Protein AF-0000000077752850 (afdb_homodimer)

Nearest PDB structures (foldseek):
  6e90-assembly1_A  TM=8.835E-01  e=1.307E-16  Homo sapiens
  6iuy-assembly1_A  TM=7.773E-01  e=1.342E-17  Dunaliella salina
  6iuy-assembly1_B  TM=8.237E-01  e=4.802E-16  Dunaliella salina
  1txg-assembly1_B  TM=8.089E-01  e=1.010E-15  Archaeoglobus fulgidus
  1yj8-assembly1_A  TM=8.295E-01  e=2.679E-15  Plasmodium falciparum 3D7

Organism: Raphanus sativus (NCBI:txid3726)

Solvent-accessible surface area (backbone atoms only — not comparable to full-atom values): 45631 Å² total; per-residue (Å²): 111,68,67,58,52,53,50,34,53,50,50,53,33,55,76,74,64,52,53,84,88,42,45,43,31,36,25,29,41,30,62,42,51,52,28,42,42,55,52,40,51,49,42,70,72,45,51,87,43,59,65,54,36,44,70,38,36,26,34,76,68,86,48,70,51,52,58,68,57,34,38,50,45,43,50,54,40,73,73,31,69,69,53,44,52,53,28,52,75,66,72,50,46,62,62,46,55,35,18,48,73,65,78,39,82,47,36,46,59,61,40,28,38,67,9,32,42,83,80,40,59,89,49,71,51,60,62,42,52,66,33,56,49,66,60,78,47,51,60,76,37,46,33,38,34,37,27,35,56,39,91,49,40,38,64,54,36,38,56,46,29,66,59,46,70,83,53,86,73,80,48,36,32,40,32,54,42,56,25,45,43,56,43,58,75,94,56,50,22,58,42,40,48,62,53,35,43,27,71,35,50,63,52,57,63,69,35,38,27,40,42,51,38,27,64,50,35,65,49,46,71,70,56,38,45,33,46,29,35,27,19,26,31,78,89,44,24,58,62,50,18,60,51,66,41,50,82,39,34,43,41,44,60,44,66,59,41,64,43,55,43,50,49,42,16,49,39,31,33,52,6,23,53,40,15,23,51,33,53,77,51,75,58,39,56,33,38,52,17,47,50,51,21,50,49,52,31,44,49,52,30,52,41,25,31,69,24,86,79,51,76,71,87,39,31,38,59,34,8,25,42,47,30,34,44,72,71,27,73,29,10,50,50,18,27,32,42,55,71,62,77,44,59,80,87,68,57,52,58,41,90,97,73,42,71,40,63,18,60,56,23,34,51,25,52,44,59,56,34,52,32,78,90,46,65,40,68,35,89,86,78,62,44,80,36,34,60,35,76,76,24,52,60,61,47,44,50,32,32,33,72,70,71,56,77,45,58,68,69,49,56,58,48,48,71,45,35,83,77,56,67,58,42,63,57,49,43,51,53,29,70,37,86,84,41,48,39,59,45,36,67,68,38,81,132,112,70,66,58,52,53,50,36,52,50,50,53,33,56,75,74,64,51,53,85,87,44,46,44,31,37,25,30,41,30,63,43,52,50,26,42,41,54,50,38,50,49,41,70,72,45,51,85,43,58,65,53,36,44,68,37,35,25,35,75,69,85,47,70,51,52,59,69,57,33,39,49,46,42,51,53,40,73,72,32,69,69,54,44,53,53,28,51,74,67,72,50,46,63,60,47,55,34,18,49,73,65,80,39,82,48,36,47,60,60,41,29,37,66,9,32,41,83,79,39,58,90,50,71,51,60,62,43,51,65,33,54,51,64,59,77,47,51,60,76,37,46,32,39,35,36,27,35,56,38,91,47,39,39,63,54,35,37,56,47,29,69,57,47,68,84,54,85,73,81,46,35,34,40,32,54,40,55,27,45,42,56,43,58,76,94,56,50,22,58,42,39,49,62,50,35,43,29,70,36,50,65,51,58,63,68,37,39,28,38,42,51,36,27,66,49,36,64,49,46,71,71,56,36,46,33,45,28,34,27,19,26,32,78,89,45,24,60,62,50,17,60,51,67,41,49,84,38,34,44,40,43,61,44,66,60,40,63,42,54,42,51,48,42,17,49,39,30,32,52,4,22,54,40,14,23,51,33,52,76,51,75,57,38,55,33,37,52,17,47,50,50,20,50,50,51,32,42,49,51,30,52,41,24,32,70,25,86,79,51,75,72,85,41,33,37,61,35,9,27,40,48,26,33,41,73,55,37,73,29,10,49,50,19,28,32,42,54,71,62,77,42,57,79,88,69,58,53,58,40,87,97,73,45,74,39,62,18,61,59,23,33,51,27,53,43,59,57,34,53,30,78,89,46,67,40,68,35,90,85,77,63,42,80,35,33,61,34,75,75,24,52,61,60,48,44,50,32,32,34,73,70,72,55,78,43,58,66,69,50,56,59,49,48,72,46,34,83,77,57,68,61,43,64,57,48,41,52,54,31,70,36,85,84,42,48,40,59,44,36,67,68,37,81,130

Structure (mmCIF, N/CA/C/O backbone):
data_AF-0000000077752850-model_v1
#
loop_
_entity.id
_entity.type
_entity.pdbx_description
1 polymer 'Glycerol-3-phosphate dehydrogenase'
#
loop_
_atom_site.group_PDB
_atom_site.id
_atom_site.type_symbol
_atom_site.label_atom_id
_atom_site.label_alt_id
_atom_site.label_comp_id
_atom_site.label_asym_id
_atom_site.label_entity_id
_atom_site.label_seq_id
_atom_site.pdbx_PDB_ins_code
_atom_site.Cartn_x
_atom_site.Cartn_y
_atom_site.Cartn_z
_atom_site.occupancy
_atom_site.B_iso_or_equiv
_atom_site.auth_seq_id
_atom_site.auth_comp_id
_atom_site.auth_asym_id
_atom_site.auth_atom_id
_atom_site.pdbx_PDB_model_num
ATOM 1 N N . MET A 1 1 ? -25.188 18.312 15.75 1 62.81 1 MET A N 1
ATOM 2 C CA . MET A 1 1 ? -23.859 18.531 15.18 1 62.81 1 MET A CA 1
ATOM 3 C C . MET A 1 1 ? -23.266 19.844 15.68 1 62.81 1 MET A C 1
ATOM 5 O O . MET A 1 1 ? -22.125 19.859 16.156 1 62.81 1 MET A O 1
ATOM 9 N N . GLU A 1 2 ? -24.125 20.922 15.789 1 69.75 2 GLU A N 1
ATOM 10 C CA . GLU A 1 2 ? -23.641 22.234 16.219 1 69.75 2 GLU A CA 1
ATOM 11 C C . GLU A 1 2 ? -23.297 22.234 17.703 1 69.75 2 GLU A C 1
ATOM 13 O O . GLU A 1 2 ? -22.266 22.75 18.109 1 69.75 2 GLU A O 1
ATOM 18 N N . HIS A 1 3 ? -24.062 21.547 18.422 1 78.5 3 HIS A N 1
ATOM 19 C CA . HIS A 1 3 ? -23.828 21.484 19.859 1 78.5 3 HIS A CA 1
ATOM 20 C C . HIS A 1 3 ? -22.562 20.703 20.188 1 78.5 3 HIS A C 1
ATOM 22 O O . HIS A 1 3 ? -21.812 21.078 21.094 1 78.5 3 HIS A O 1
ATOM 28 N N . LEU A 1 4 ? -22.266 19.781 19.406 1 87.31 4 LEU A N 1
ATOM 29 C CA . LEU A 1 4 ? -21.078 18.969 19.625 1 87.31 4 LEU A CA 1
ATOM 30 C C . LEU A 1 4 ? -19.812 19.75 19.281 1 87.31 4 LEU A C 1
ATOM 32 O O . LEU A 1 4 ? -18.828 19.688 20 1 87.31 4 LEU A O 1
ATOM 36 N N . VAL A 1 5 ? -19.953 20.594 18.312 1 90.94 5 VAL A N 1
ATOM 37 C CA . VAL A 1 5 ? -18.812 21.375 17.859 1 90.94 5 VAL A CA 1
ATOM 38 C C . VAL A 1 5 ? -18.484 22.453 18.906 1 90.94 5 VAL A C 1
ATOM 40 O O . VAL A 1 5 ? -17.312 22.641 19.25 1 90.94 5 VAL A O 1
ATOM 43 N N . GLU A 1 6 ? -19.484 23.109 19.406 1 94.19 6 GLU A N 1
ATOM 44 C CA . GLU A 1 6 ? -19.266 24.125 20.438 1 94.19 6 GLU A CA 1
ATOM 45 C C . GLU A 1 6 ? -18.703 23.531 21.719 1 94.19 6 GLU A C 1
ATOM 47 O O . GLU A 1 6 ? -17.844 24.125 22.375 1 94.19 6 GLU A O 1
ATOM 52 N N . ALA A 1 7 ? -19.156 22.344 22 1 95.75 7 ALA A N 1
ATOM 53 C CA . ALA A 1 7 ? -18.688 21.672 23.203 1 95.75 7 ALA A CA 1
ATOM 54 C C . ALA A 1 7 ? -17.203 21.328 23.094 1 95.75 7 ALA A C 1
ATOM 56 O O . ALA A 1 7 ? -16.469 21.391 24.078 1 95.75 7 ALA A O 1
ATOM 57 N N . ARG A 1 8 ? -16.766 20.969 22 1 96.31 8 ARG A N 1
ATOM 58 C CA . ARG A 1 8 ? -15.359 20.641 21.766 1 96.31 8 ARG A CA 1
ATOM 59 C C . ARG A 1 8 ? -14.492 21.891 21.922 1 96.31 8 ARG A C 1
ATOM 61 O O . ARG A 1 8 ? -13.398 21.828 22.484 1 96.31 8 ARG A O 1
ATOM 68 N N . LEU A 1 9 ? -14.977 23 21.375 1 97.19 9 LEU A N 1
ATOM 69 C CA . LEU A 1 9 ? -14.281 24.281 21.516 1 97.19 9 LEU A CA 1
ATOM 70 C C . LEU A 1 9 ? -14.188 24.688 22.984 1 97.19 9 LEU A C 1
ATOM 72 O O . LEU A 1 9 ? -13.117 25.094 23.453 1 97.19 9 LEU A O 1
ATOM 76 N N . ASP A 1 10 ? -15.266 24.5 23.672 1 97.12 10 ASP A N 1
ATOM 77 C CA . ASP A 1 10 ? -15.312 24.875 25.078 1 97.12 10 ASP A CA 1
ATOM 78 C C . ASP A 1 10 ? -14.352 24.016 25.906 1 97.12 10 ASP A C 1
ATOM 80 O O . ASP A 1 10 ? -13.773 24.5 26.875 1 97.12 10 ASP A O 1
ATOM 84 N N . GLU A 1 11 ? -14.211 22.797 25.531 1 97.12 11 GLU A N 1
ATOM 85 C CA . GLU A 1 11 ? -13.289 21.922 26.234 1 97.12 11 GLU A CA 1
ATOM 86 C C . GLU A 1 11 ? -11.852 22.422 26.125 1 97.12 11 GLU A C 1
ATOM 88 O O . GLU A 1 11 ? -11.117 22.438 27.109 1 97.12 11 GLU A O 1
ATOM 93 N N . ILE A 1 12 ? -11.43 22.859 24.953 1 97.56 12 ILE A N 1
ATOM 94 C CA . ILE A 1 12 ? -10.078 23.375 24.75 1 97.56 12 ILE A CA 1
ATOM 95 C C . ILE A 1 12 ? -9.898 24.688 25.516 1 97.56 12 ILE A C 1
ATOM 97 O O . ILE A 1 12 ? -8.859 24.906 26.141 1 97.56 12 ILE A O 1
ATOM 101 N N . ARG A 1 13 ? -10.914 25.547 25.5 1 97.62 13 ARG A N 1
ATOM 102 C CA . ARG A 1 13 ? -10.867 26.812 26.234 1 97.62 13 ARG A CA 1
ATOM 103 C C . ARG A 1 13 ? -10.68 26.578 27.719 1 97.62 13 ARG A C 1
ATOM 105 O O . ARG A 1 13 ? -9.883 27.266 28.375 1 97.62 13 ARG A O 1
ATOM 112 N N . ARG A 1 14 ? -11.359 25.578 28.203 1 96.94 14 ARG A N 1
ATOM 113 C CA . ARG A 1 14 ? -11.258 25.25 29.609 1 96.94 14 ARG A CA 1
ATOM 114 C C . ARG A 1 14 ? -9.867 24.719 29.953 1 96.94 14 ARG A C 1
ATOM 116 O O . ARG A 1 14 ? -9.281 25.109 30.969 1 96.94 14 ARG A O 1
ATOM 123 N N . LEU A 1 15 ? -9.359 23.844 29.109 1 96.38 15 LEU A N 1
ATOM 124 C CA . LEU A 1 15 ? -8.047 23.25 29.344 1 96.38 15 LEU A CA 1
ATOM 125 C C . LEU A 1 15 ? -6.961 24.328 29.359 1 96.38 15 LEU A C 1
ATOM 127 O O . LEU A 1 15 ? -5.988 24.219 30.109 1 96.38 15 LEU A O 1
ATOM 131 N N . ILE A 1 16 ? -7.137 25.375 28.531 1 96.19 16 ILE A N 1
ATOM 132 C CA . ILE A 1 16 ? -6.145 26.438 28.406 1 96.19 16 ILE A CA 1
ATOM 133 C C . ILE A 1 16 ? -6.375 27.484 29.484 1 96.19 16 ILE A C 1
ATOM 135 O O . ILE A 1 16 ? -5.473 28.266 29.812 1 96.19 16 ILE A O 1
ATOM 139 N N . GLY A 1 17 ? -7.598 27.516 30.078 1 94.81 17 GLY A N 1
ATOM 140 C CA . GLY A 1 17 ? -7.926 28.469 31.125 1 94.81 17 GLY A CA 1
ATOM 141 C C . GLY A 1 17 ? -8.391 29.812 30.594 1 94.81 17 GLY A C 1
ATOM 142 O O . GLY A 1 17 ? -8.078 30.859 31.172 1 94.81 17 GLY A O 1
ATOM 143 N N . LYS A 1 18 ? -9.141 29.75 29.516 1 95.25 18 LYS A N 1
ATOM 144 C CA . LYS A 1 18 ? -9.641 31 28.938 1 95.25 18 LYS A CA 1
ATOM 145 C C . LYS A 1 18 ? -10.859 31.5 29.688 1 95.25 18 LYS A C 1
ATOM 147 O O . LYS A 1 18 ? -11.75 30.734 30.031 1 95.25 18 LYS A O 1
ATOM 152 N N . ALA A 1 19 ? -10.898 32.844 29.812 1 93.38 19 ALA A N 1
ATOM 153 C CA . ALA A 1 19 ? -12.102 33.469 30.328 1 93.38 19 ALA A CA 1
ATOM 154 C C . ALA A 1 19 ? -13.195 33.531 29.266 1 93.38 19 ALA A C 1
ATOM 156 O O . ALA A 1 19 ? -12.922 33.406 28.078 1 93.38 19 ALA A O 1
ATOM 157 N N . ASP A 1 20 ? -14.375 33.75 29.688 1 90.56 20 ASP A N 1
ATOM 158 C CA . ASP A 1 20 ? -15.523 33.75 28.797 1 90.56 20 ASP A CA 1
ATOM 159 C C . ASP A 1 20 ? -15.398 34.844 27.734 1 90.56 20 ASP A C 1
ATOM 161 O O . ASP A 1 20 ? -15.789 34.625 26.578 1 90.56 20 ASP A O 1
ATOM 165 N N . ASP A 1 21 ? -14.82 35.938 28.062 1 91.25 21 ASP A N 1
ATOM 166 C CA . ASP A 1 21 ? -14.758 37.062 27.141 1 91.25 21 ASP A CA 1
ATOM 167 C C . ASP A 1 21 ? -13.406 37.125 26.438 1 91.25 21 ASP A C 1
ATOM 169 O O . ASP A 1 21 ? -13.07 38.125 25.812 1 91.25 21 ASP A O 1
ATOM 173 N N . ASP A 1 22 ? -12.68 36.062 26.547 1 95.19 22 ASP A N 1
ATOM 174 C CA . ASP A 1 22 ? -11.367 36 25.922 1 95.19 22 ASP A CA 1
ATOM 175 C C . ASP A 1 22 ? -11.305 34.875 24.906 1 95.19 22 ASP A C 1
ATOM 177 O O . ASP A 1 22 ? -11.234 33.688 25.266 1 95.19 22 ASP A O 1
ATOM 181 N N . PRO A 1 23 ? -11.266 35.156 23.719 1 96.94 23 PRO A N 1
ATOM 182 C CA . PRO A 1 23 ? -11.297 34.125 22.688 1 96.94 23 PRO A CA 1
ATOM 183 C C . PRO A 1 23 ? -10.023 33.281 22.672 1 96.94 23 PRO A C 1
ATOM 185 O O . PRO A 1 23 ? -8.938 33.781 22.953 1 96.94 23 PRO A O 1
ATOM 188 N N . LEU A 1 24 ? -10.219 32 22.391 1 97.94 24 LEU A N 1
ATOM 189 C CA . LEU A 1 24 ? -9.078 31.141 22.094 1 97.94 24 LEU A CA 1
ATOM 190 C C . LEU A 1 24 ? -8.359 31.578 20.828 1 97.94 24 LEU A C 1
ATOM 192 O O . LEU A 1 24 ? -8.992 31.75 19.781 1 97.94 24 LEU A O 1
ATOM 196 N N . LYS A 1 25 ? -7.055 31.875 20.906 1 98.19 25 LYS A N 1
ATOM 197 C CA . LYS A 1 25 ? -6.289 32.375 19.766 1 98.19 25 LYS A CA 1
ATOM 198 C C . LYS A 1 25 ? -5.441 31.25 19.156 1 98.19 25 LYS A C 1
ATOM 200 O O . LYS A 1 25 ? -4.461 30.797 19.766 1 98.19 25 LYS A O 1
ATOM 205 N N . ILE A 1 26 ? -5.82 30.812 17.938 1 98.69 26 ILE A N 1
ATOM 206 C CA . ILE A 1 26 ? -5.082 29.781 17.203 1 98.69 26 ILE A CA 1
ATOM 207 C C . ILE A 1 26 ? -4.324 30.422 16.031 1 98.69 26 ILE A C 1
ATOM 209 O O . ILE A 1 26 ? -4.898 31.203 15.266 1 98.69 26 ILE A O 1
ATOM 213 N N . VAL A 1 27 ? -3.055 30.109 15.906 1 98.81 27 VAL A N 1
ATOM 214 C CA . VAL A 1 27 ? -2.244 30.688 14.836 1 98.81 27 VAL A CA 1
ATOM 215 C C . VAL A 1 27 ? -1.537 29.578 14.07 1 98.81 27 VAL A C 1
ATOM 217 O O . VAL A 1 27 ? -0.899 28.703 14.664 1 98.81 27 VAL A O 1
ATOM 220 N N . GLY A 1 28 ? -1.724 29.578 12.773 1 98.81 28 GLY A N 1
ATOM 221 C CA . GLY A 1 28 ? -0.864 28.781 11.914 1 98.81 28 GLY A CA 1
ATOM 222 C C . GLY A 1 28 ? 0.433 29.469 11.555 1 98.81 28 GLY A C 1
ATOM 223 O O . GLY A 1 28 ? 0.431 30.656 11.219 1 98.81 28 GLY A O 1
ATOM 224 N N . VAL A 1 29 ? 1.502 28.781 11.695 1 98.69 29 VAL A N 1
ATOM 225 C CA . VAL A 1 29 ? 2.803 29.281 11.266 1 98.69 29 VAL A CA 1
ATOM 226 C C . VAL A 1 29 ? 3.275 28.516 10.031 1 98.69 29 VAL A C 1
ATOM 228 O O . VAL A 1 29 ? 3.74 27.375 10.133 1 98.69 29 VAL A O 1
ATOM 231 N N . GLY A 1 30 ? 3.285 29.156 8.922 1 96.62 30 GLY A N 1
ATOM 232 C CA . GLY A 1 30 ? 3.531 28.516 7.641 1 96.62 30 GLY A CA 1
ATOM 233 C C . GLY A 1 30 ? 2.268 28.297 6.828 1 96.62 30 GLY A C 1
ATOM 234 O O . GLY A 1 30 ? 1.319 27.672 7.301 1 96.62 30 GLY A O 1
ATOM 235 N N . ALA A 1 31 ? 2.307 28.766 5.59 1 96.25 31 ALA A N 1
ATOM 236 C CA . ALA A 1 31 ? 1.111 28.75 4.75 1 96.25 31 ALA A CA 1
ATOM 237 C C . ALA A 1 31 ? 1.34 27.938 3.479 1 96.25 31 ALA A C 1
ATOM 239 O O . ALA A 1 31 ? 0.993 28.375 2.381 1 96.25 31 ALA A O 1
ATOM 240 N N . GLY A 1 32 ? 1.988 26.781 3.686 1 92.69 32 GLY A N 1
ATOM 241 C CA . GLY A 1 32 ? 1.974 25.812 2.609 1 92.69 32 GLY A CA 1
ATOM 242 C C . GLY A 1 32 ? 0.61 25.188 2.395 1 92.69 32 GLY A C 1
ATOM 243 O O . GLY A 1 32 ? -0.364 25.562 3.049 1 92.69 32 GLY A O 1
ATOM 244 N N . ALA A 1 33 ? 0.53 24.266 1.534 1 93.44 33 ALA A N 1
ATOM 245 C CA . ALA A 1 33 ? -0.75 23.656 1.179 1 93.44 33 ALA A CA 1
ATOM 246 C C . ALA A 1 33 ? -1.444 23.094 2.408 1 93.44 33 ALA A C 1
ATOM 248 O O . ALA A 1 33 ? -2.566 23.484 2.738 1 93.44 33 ALA A O 1
ATOM 249 N N . TRP A 1 34 ? -0.751 22.234 3.139 1 95.5 34 TRP A N 1
ATOM 250 C CA . TRP A 1 34 ? -1.38 21.547 4.266 1 95.5 34 TRP A CA 1
ATOM 251 C C . TRP A 1 34 ? -1.609 22.516 5.426 1 95.5 34 TRP A C 1
ATOM 253 O O . TRP A 1 34 ? -2.635 22.453 6.105 1 95.5 34 TRP A O 1
ATOM 263 N N . GLY A 1 35 ? -0.633 23.406 5.691 1 97.25 35 GLY A N 1
ATOM 264 C CA . GLY A 1 35 ? -0.832 24.406 6.723 1 97.25 35 GLY A CA 1
ATOM 265 C C . GLY A 1 35 ? -2.051 25.281 6.48 1 97.25 35 GLY A C 1
ATOM 266 O O . GLY A 1 35 ? -2.844 25.516 7.395 1 97.25 35 GLY A O 1
ATOM 267 N N . SER A 1 36 ? -2.258 25.688 5.227 1 98.12 36 SER A N 1
ATOM 268 C CA . SER A 1 36 ? -3.395 26.531 4.867 1 98.12 36 SER A CA 1
ATOM 269 C C . SER A 1 36 ? -4.711 25.766 5.016 1 98.12 36 SER A C 1
ATOM 271 O O . SER A 1 36 ? -5.68 26.312 5.559 1 98.12 36 SER A O 1
ATOM 273 N N . VAL A 1 37 ? -4.688 24.547 4.539 1 98.31 37 VAL A N 1
ATOM 274 C CA . VAL A 1 37 ? -5.895 23.734 4.594 1 98.31 37 VAL A CA 1
ATOM 275 C C . VAL A 1 37 ? -6.27 23.453 6.047 1 98.31 37 VAL A C 1
ATOM 277 O O . VAL A 1 37 ? -7.449 23.516 6.414 1 98.31 37 VAL A O 1
ATOM 280 N N . PHE A 1 38 ? -5.27 23.188 6.875 1 98.56 38 PHE A N 1
ATOM 281 C CA . PHE A 1 38 ? -5.508 22.891 8.281 1 98.56 38 PHE A CA 1
ATOM 282 C C . PHE A 1 38 ? -6.191 24.078 8.969 1 98.56 38 PHE A C 1
ATOM 284 O O . PHE A 1 38 ? -7.195 23.906 9.664 1 98.56 38 PHE A O 1
ATOM 291 N N . ILE A 1 39 ? -5.719 25.25 8.766 1 98.62 39 ILE A N 1
ATOM 292 C CA . ILE A 1 39 ? -6.27 26.469 9.375 1 98.62 39 ILE A CA 1
ATOM 293 C C . ILE A 1 39 ? -7.641 26.766 8.773 1 98.62 39 ILE A C 1
ATOM 295 O O . ILE A 1 39 ? -8.555 27.188 9.484 1 98.62 39 ILE A O 1
ATOM 299 N N . ALA A 1 40 ? -7.777 26.578 7.438 1 98.56 40 ALA A N 1
ATOM 300 C CA . ALA A 1 40 ? -9.062 26.797 6.777 1 98.56 40 ALA A CA 1
ATOM 301 C C . ALA A 1 40 ? -10.133 25.875 7.352 1 98.56 40 ALA A C 1
ATOM 303 O O . ALA A 1 40 ? -11.281 26.281 7.531 1 98.56 40 ALA A O 1
ATOM 304 N N . MET A 1 41 ? -9.766 24.656 7.617 1 98.06 41 MET A N 1
ATOM 305 C CA . MET A 1 41 ? -10.711 23.703 8.195 1 98.06 41 MET A CA 1
ATOM 306 C C . MET A 1 41 ? -11.164 24.156 9.578 1 98.06 41 MET A C 1
ATOM 308 O O . MET A 1 41 ? -12.336 24.016 9.93 1 98.06 41 MET A O 1
ATOM 312 N N . LEU A 1 42 ? -10.242 24.688 10.383 1 97.88 42 LEU A N 1
ATOM 313 C CA . LEU A 1 42 ? -10.594 25.219 11.695 1 97.88 42 LEU A CA 1
ATOM 314 C C . LEU A 1 42 ? -11.523 26.422 11.562 1 97.88 42 LEU A C 1
ATOM 316 O O . LEU A 1 42 ? -12.492 26.547 12.312 1 97.88 42 LEU A O 1
ATOM 320 N N . GLN A 1 43 ? -11.211 27.25 10.594 1 97.31 43 GLN A N 1
ATOM 321 C CA . GLN A 1 43 ? -12.055 28.422 10.344 1 97.31 43 GLN A CA 1
ATOM 322 C C . GLN A 1 43 ? -13.469 28.016 9.945 1 97.31 43 GLN A C 1
ATOM 324 O O . GLN A 1 43 ? -14.445 28.609 10.398 1 97.31 43 GLN A O 1
ATOM 329 N N . GLU A 1 44 ? -13.555 27.047 9.141 1 95.5 44 GLU A N 1
ATOM 330 C CA . GLU A 1 44 ? -14.852 26.562 8.68 1 95.5 44 GLU A CA 1
ATOM 331 C C . GLU A 1 44 ? -15.641 25.938 9.828 1 95.5 44 GLU A C 1
ATOM 333 O O . GLU A 1 44 ? -16.859 26.125 9.93 1 95.5 44 GLU A O 1
ATOM 338 N N . ASN A 1 45 ? -14.961 25.219 10.609 1 94.62 45 ASN A N 1
ATOM 339 C CA . ASN A 1 45 ? -15.625 24.469 11.664 1 94.62 45 ASN A CA 1
ATOM 340 C C . ASN A 1 45 ? -16 25.359 12.844 1 94.62 45 ASN A C 1
ATOM 342 O O . ASN A 1 45 ? -17.031 25.141 13.492 1 94.62 45 ASN A O 1
ATOM 346 N N . TYR A 1 46 ? -15.172 26.344 13.102 1 96.19 46 TYR A N 1
ATOM 347 C CA . TYR A 1 46 ? -15.336 27.062 14.359 1 96.19 46 TYR A CA 1
ATOM 348 C C . TYR A 1 46 ? -15.453 28.562 14.117 1 96.19 46 TYR A C 1
ATOM 350 O O . TYR A 1 46 ? -15.727 29.328 15.047 1 96.19 46 TYR A O 1
ATOM 358 N N . GLY A 1 47 ? -15.336 29.031 12.93 1 92.38 47 GLY A N 1
ATOM 359 C CA . GLY A 1 47 ? -15.281 30.438 12.617 1 92.38 47 GLY A CA 1
ATOM 360 C C . GLY A 1 47 ? -16.547 31.188 12.984 1 92.38 47 GLY A C 1
ATOM 361 O O . GLY A 1 47 ? -16.531 32.406 13.188 1 92.38 47 GLY A O 1
ATOM 362 N N . ALA A 1 48 ? -17.656 30.484 13.109 1 93.81 48 ALA A N 1
ATOM 363 C CA . ALA A 1 48 ? -18.922 31.109 13.453 1 93.81 48 ALA A CA 1
ATOM 364 C C . ALA A 1 48 ? -18.938 31.547 14.914 1 93.81 48 ALA A C 1
ATOM 366 O O . ALA A 1 48 ? -19.734 32.406 15.305 1 93.81 48 ALA A O 1
ATOM 367 N N . TYR A 1 49 ? -18.062 30.969 15.727 1 95.44 49 TYR A N 1
ATOM 368 C CA . TYR A 1 49 ? -17.984 31.312 17.141 1 95.44 49 TYR A CA 1
ATOM 369 C C . TYR A 1 49 ? -16.953 32.406 17.391 1 95.44 49 TYR A C 1
ATOM 371 O O . TYR A 1 49 ? -16 32.188 18.156 1 95.44 49 TYR A O 1
ATOM 379 N N . ARG A 1 50 ? -17.203 33.594 16.938 1 94.19 50 ARG A N 1
ATOM 380 C CA . ARG A 1 50 ? -16.25 34.688 16.922 1 94.19 50 ARG A CA 1
ATOM 381 C C . ARG A 1 50 ? -15.922 35.156 18.328 1 94.19 50 ARG A C 1
ATOM 383 O O . ARG A 1 50 ? -14.82 35.656 18.578 1 94.19 50 ARG A O 1
ATOM 390 N N . GLU A 1 51 ? -16.766 35.031 19.172 1 95.25 51 GLU A N 1
ATOM 391 C CA . GLU A 1 51 ? -16.547 35.469 20.547 1 95.25 51 GLU A CA 1
ATOM 392 C C . GLU A 1 51 ? -15.695 34.469 21.312 1 95.25 51 GLU A C 1
ATOM 394 O O . GLU A 1 51 ? -15.109 34.812 22.344 1 95.25 51 GLU A O 1
ATOM 399 N N . LYS A 1 52 ? -15.57 33.25 20.766 1 96.62 52 LYS A N 1
ATOM 400 C CA . LYS A 1 52 ? -14.906 32.188 21.516 1 96.62 52 LYS A CA 1
ATOM 401 C C . LYS A 1 52 ? -13.578 31.812 20.875 1 96.62 52 LYS A C 1
ATOM 403 O O . LYS A 1 52 ? -12.727 31.203 21.516 1 96.62 52 LYS A O 1
ATOM 408 N N . LEU A 1 53 ? -13.438 32.188 19.609 1 97.06 53 LEU A N 1
ATOM 409 C CA . LEU A 1 53 ? -12.25 31.719 18.906 1 97.06 53 LEU A CA 1
ATOM 410 C C . LEU A 1 53 ? -11.797 32.719 17.859 1 97.06 53 LEU A C 1
ATOM 412 O O . LEU A 1 53 ? -12.625 33.344 17.188 1 97.06 53 LEU A O 1
ATOM 416 N N . SER A 1 54 ? -10.555 32.969 17.75 1 97.12 54 SER A N 1
ATOM 417 C CA . SER A 1 54 ? -9.898 33.688 16.672 1 97.12 54 SER A CA 1
ATOM 418 C C . SER A 1 54 ? -8.82 32.844 16 1 97.12 54 SER A C 1
ATOM 420 O O . SER A 1 54 ? -7.984 32.25 16.688 1 97.12 54 SER A O 1
ATOM 422 N N . VAL A 1 55 ? -8.891 32.75 14.734 1 98.25 55 VAL A N 1
ATOM 423 C CA . VAL A 1 55 ? -7.938 31.938 13.961 1 98.25 55 VAL A CA 1
ATOM 424 C C . VAL A 1 55 ? -7.199 32.844 12.969 1 98.25 55 VAL A C 1
ATOM 426 O O . VAL A 1 55 ? -7.816 33.656 12.281 1 98.25 55 VAL A O 1
ATOM 429 N N . ARG A 1 56 ? -5.883 32.781 12.922 1 98.5 56 ARG A N 1
ATOM 430 C CA . ARG A 1 56 ? -5.09 33.5 11.93 1 98.5 56 ARG A CA 1
ATOM 431 C C . ARG A 1 56 ? -3.926 32.625 11.438 1 98.5 56 ARG A C 1
ATOM 433 O O . ARG A 1 56 ? -3.621 31.594 12.023 1 98.5 56 ARG A O 1
ATOM 440 N N . ILE A 1 57 ? -3.316 33 10.328 1 98.81 57 ILE A N 1
ATOM 441 C CA . ILE A 1 57 ? -2.207 32.25 9.742 1 98.81 57 ILE A CA 1
ATOM 442 C C . ILE A 1 57 ? -1.095 33.219 9.336 1 98.81 57 ILE A C 1
ATOM 444 O O . ILE A 1 57 ? -1.363 34.281 8.797 1 98.81 57 ILE A O 1
ATOM 448 N N . TRP A 1 58 ? 0.081 32.844 9.695 1 98.69 58 TRP A N 1
ATOM 449 C CA . TRP A 1 58 ? 1.256 33.625 9.32 1 98.69 58 TRP A CA 1
ATOM 450 C C . TRP A 1 58 ? 1.863 33.125 8.016 1 98.69 58 TRP A C 1
ATOM 452 O O . TRP A 1 58 ? 2.01 31.906 7.832 1 98.69 58 TRP A O 1
ATOM 462 N N . ARG A 1 59 ? 2.119 34 7.188 1 96.25 59 ARG A N 1
ATOM 463 C CA . ARG A 1 59 ? 2.928 33.781 5.996 1 96.25 59 ARG A CA 1
ATOM 464 C C . ARG A 1 59 ? 3.959 34.875 5.809 1 96.25 59 ARG A C 1
ATOM 466 O O . ARG A 1 59 ? 3.662 36.062 6.027 1 96.25 59 ARG A O 1
ATOM 473 N N . ARG A 1 60 ? 5.121 34.375 5.402 1 90.5 60 ARG A N 1
ATOM 474 C CA . ARG A 1 60 ? 6.129 35.375 5.078 1 90.5 60 ARG A CA 1
ATOM 475 C C . ARG A 1 60 ? 5.68 36.25 3.912 1 90.5 60 ARG A C 1
ATOM 477 O O . ARG A 1 60 ? 5.152 35.75 2.92 1 90.5 60 ARG A O 1
ATOM 484 N N . GLY A 1 61 ? 5.898 37.5 4.016 1 88 61 GLY A N 1
ATOM 485 C CA . GLY A 1 61 ? 5.504 38.406 2.965 1 88 61 GLY A CA 1
ATOM 486 C C . GLY A 1 61 ? 6.496 38.469 1.817 1 88 61 GLY A C 1
ATOM 487 O O . GLY A 1 61 ? 7.625 38 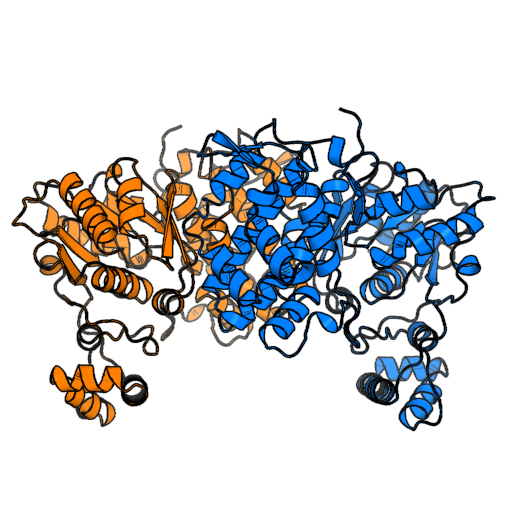1.945 1 88 61 GLY A O 1
ATOM 488 N N . GLY A 1 62 ? 5.996 38.906 0.653 1 86 62 GLY A N 1
ATOM 489 C CA . GLY A 1 62 ? 6.906 39.281 -0.41 1 86 62 GLY A CA 1
ATOM 490 C C . GLY A 1 62 ? 6.961 38.281 -1.548 1 86 62 GLY A C 1
ATOM 491 O O . GLY A 1 62 ? 7.652 38.5 -2.543 1 86 62 GLY A O 1
ATOM 492 N N . ARG A 1 63 ? 6.23 37.219 -1.488 1 91.88 63 ARG A N 1
ATOM 493 C CA . ARG A 1 63 ? 6.238 36.25 -2.578 1 91.88 63 ARG A CA 1
ATOM 494 C C . ARG A 1 63 ? 5.289 36.656 -3.693 1 91.88 63 ARG A C 1
ATOM 496 O O . ARG A 1 63 ? 4.082 36.438 -3.615 1 91.88 63 ARG A O 1
ATOM 503 N N . ALA A 1 64 ? 5.844 37.125 -4.777 1 95.12 64 ALA A N 1
ATOM 504 C CA . ALA A 1 64 ? 5.055 37.594 -5.918 1 95.12 64 ALA A CA 1
ATOM 505 C C . ALA A 1 64 ? 4.535 36.406 -6.738 1 95.12 64 ALA A C 1
ATOM 507 O O . ALA A 1 64 ? 5.199 35.375 -6.848 1 95.12 64 ALA A O 1
ATOM 508 N N . ILE A 1 65 ? 3.404 36.625 -7.32 1 94 65 ILE A N 1
ATOM 509 C CA . ILE A 1 65 ? 2.787 35.625 -8.211 1 94 65 ILE A CA 1
ATOM 510 C C . ILE A 1 65 ? 3.104 36 -9.664 1 94 65 ILE A C 1
ATOM 512 O O . ILE A 1 65 ? 2.982 37.156 -10.062 1 94 65 ILE A O 1
ATOM 516 N N . ASP A 1 66 ? 3.502 35.031 -10.406 1 93.69 66 ASP A N 1
ATOM 517 C CA . ASP A 1 66 ? 3.824 35.344 -11.797 1 93.69 66 ASP A CA 1
ATOM 518 C C . ASP A 1 66 ? 2.557 35.469 -12.641 1 93.69 66 ASP A C 1
ATOM 520 O O . ASP A 1 66 ? 1.478 35.031 -12.211 1 93.69 66 ASP A O 1
ATOM 524 N N . LYS A 1 67 ? 2.744 36 -13.797 1 95.38 67 LYS A N 1
ATOM 525 C CA . LYS A 1 67 ? 1.604 36.312 -14.648 1 95.38 67 LYS A CA 1
ATOM 526 C C . LYS A 1 67 ? 0.846 35.031 -15.047 1 95.38 67 LYS A C 1
ATOM 528 O O . LYS A 1 67 ? -0.385 35.062 -15.125 1 95.38 67 LYS A O 1
ATOM 533 N N . GLY A 1 68 ? 1.577 34.031 -15.383 1 95.38 68 GLY A N 1
ATOM 534 C CA . GLY A 1 68 ? 0.933 32.781 -15.75 1 95.38 68 GLY A CA 1
ATOM 535 C C . GLY A 1 68 ? 0.046 32.219 -14.648 1 95.38 68 GLY A C 1
ATOM 536 O O . GLY A 1 68 ? -1.063 31.75 -14.914 1 95.38 68 GLY A O 1
ATOM 537 N N . THR A 1 69 ? 0.554 32.281 -13.469 1 95.19 69 THR A N 1
ATOM 538 C CA . THR A 1 69 ? -0.21 31.812 -12.312 1 95.19 69 THR A CA 1
ATOM 539 C C . THR A 1 69 ? -1.426 32.719 -12.078 1 95.19 69 THR A C 1
ATOM 541 O O . THR A 1 69 ? -2.504 32.219 -11.734 1 95.19 69 THR A O 1
ATOM 544 N N . ALA A 1 70 ? -1.261 33.938 -12.258 1 97.19 70 ALA A N 1
ATOM 545 C CA . ALA A 1 70 ? -2.367 34.875 -12.117 1 97.19 70 ALA A CA 1
ATOM 546 C C . ALA A 1 70 ? -3.461 34.594 -13.141 1 97.19 70 ALA A C 1
ATOM 548 O O . ALA A 1 70 ? -4.652 34.688 -12.828 1 97.19 70 ALA A O 1
ATOM 549 N N . GLN A 1 71 ? -3.047 34.312 -14.344 1 97.62 71 GLN A N 1
ATOM 550 C CA . GLN A 1 71 ? -4 33.969 -15.391 1 97.62 71 GLN A CA 1
ATOM 551 C C . GLN A 1 71 ? -4.781 32.688 -15.047 1 97.62 71 GLN A C 1
ATOM 553 O O . GLN A 1 71 ? -6 32.656 -15.203 1 97.62 71 GLN A O 1
ATOM 558 N N . HIS A 1 72 ? -4.016 31.828 -14.609 1 97.31 72 HIS A N 1
ATOM 559 C CA . HIS A 1 72 ? -4.648 30.578 -14.219 1 97.31 72 HIS A CA 1
ATOM 560 C C . HIS A 1 72 ? -5.621 30.781 -13.062 1 97.31 72 HIS A C 1
ATOM 562 O O . HIS A 1 72 ? -6.723 30.219 -13.062 1 97.31 72 HIS A O 1
ATOM 568 N N . LEU A 1 73 ? -5.215 31.5 -12.109 1 97.69 73 LEU A N 1
ATOM 569 C CA . LEU A 1 73 ? -6.062 31.797 -10.961 1 97.69 73 LEU A CA 1
ATOM 570 C C . LEU A 1 73 ? -7.348 32.5 -11.398 1 97.69 73 LEU A C 1
ATOM 572 O O . LEU A 1 73 ? -8.43 32.188 -10.891 1 97.69 73 LEU A O 1
ATOM 576 N N . PHE A 1 74 ? -7.266 33.344 -12.32 1 97.81 74 PHE A N 1
ATOM 577 C CA . PHE A 1 74 ? -8.422 34.062 -12.852 1 97.81 74 PHE A CA 1
ATOM 578 C C . PHE A 1 74 ? -9.398 33.094 -13.508 1 97.81 74 PHE A C 1
ATOM 580 O O . PHE A 1 74 ? -10.609 33.219 -13.344 1 97.81 74 PHE A O 1
ATOM 587 N N . GLU A 1 75 ? -8.859 32.156 -14.227 1 98.06 75 GLU A N 1
ATOM 588 C CA . GLU A 1 75 ? -9.688 31.141 -14.852 1 98.06 75 GLU A CA 1
ATOM 589 C C . GLU A 1 75 ? -10.43 30.328 -13.797 1 98.06 75 GLU A C 1
ATOM 591 O O . GLU A 1 75 ? -11.617 30.016 -13.961 1 98.06 75 GLU A O 1
ATOM 596 N N . VAL A 1 76 ? -9.68 29.984 -12.766 1 97.62 76 VAL A N 1
ATOM 597 C CA . VAL A 1 76 ? -10.266 29.219 -11.672 1 97.62 76 VAL A CA 1
ATOM 598 C C . VAL A 1 76 ? -11.414 30 -11.047 1 97.62 76 VAL A C 1
ATOM 600 O O . VAL A 1 76 ? -12.492 29.453 -10.797 1 97.62 76 VAL A O 1
ATOM 603 N N . ILE A 1 77 ? -11.266 31.234 -10.82 1 97.81 77 ILE A N 1
ATOM 604 C CA . ILE A 1 77 ? -12.258 32.125 -10.211 1 97.81 77 ILE A CA 1
ATOM 605 C C . ILE A 1 77 ? -13.5 32.188 -11.094 1 97.81 77 ILE A C 1
ATOM 607 O O . ILE A 1 77 ? -14.625 32.031 -10.617 1 97.81 77 ILE A O 1
ATOM 611 N N . ASN A 1 78 ? -13.344 32.344 -12.398 1 97.19 78 ASN A N 1
ATOM 612 C CA . ASN A 1 78 ? -14.438 32.562 -13.328 1 97.19 78 ASN A CA 1
ATOM 613 C C . ASN A 1 78 ? -15.188 31.281 -13.648 1 97.19 78 ASN A C 1
ATOM 615 O O . ASN A 1 78 ? -16.312 31.312 -14.164 1 97.19 78 ASN A O 1
ATOM 619 N N . SER A 1 79 ? -14.586 30.25 -13.375 1 97.25 79 SER A N 1
ATOM 620 C CA . SER A 1 79 ? -15.227 28.969 -13.656 1 97.25 79 SER A CA 1
ATOM 621 C C . SER A 1 79 ? -16.172 28.562 -12.523 1 97.25 79 SER A C 1
ATOM 623 O O . SER A 1 79 ? -16.891 27.562 -12.641 1 97.25 79 SER A O 1
ATOM 625 N N . ARG A 1 80 ? -16.234 29.344 -11.445 1 96.62 80 ARG A N 1
ATOM 626 C CA . ARG A 1 80 ? -17.031 29 -10.266 1 96.62 80 ARG A CA 1
ATOM 627 C C . ARG A 1 80 ? -17.891 30.172 -9.82 1 96.62 80 ARG A C 1
ATOM 629 O O . ARG A 1 80 ? -17.375 31.125 -9.219 1 96.62 80 ARG A O 1
ATOM 636 N N . GLU A 1 81 ? -19.172 30.062 -9.883 1 96.69 81 GLU A N 1
ATOM 637 C CA . GLU A 1 81 ? -20.109 31.141 -9.633 1 96.69 81 GLU A CA 1
ATOM 638 C C . GLU A 1 81 ? -20.031 31.625 -8.188 1 96.69 81 GLU A C 1
ATOM 640 O O . GLU A 1 81 ? -20.078 32.812 -7.922 1 96.69 81 GLU A O 1
ATOM 645 N N . GLU A 1 82 ? -19.922 30.734 -7.309 1 95.88 82 GLU A N 1
ATOM 646 C CA . GLU A 1 82 ? -19.891 31.078 -5.891 1 95.88 82 GLU A CA 1
ATOM 647 C C . GLU A 1 82 ? -18.656 31.906 -5.539 1 95.88 82 GLU A C 1
ATOM 649 O O . GLU A 1 82 ? -18.719 32.812 -4.695 1 95.88 82 GLU A O 1
ATOM 654 N N . LEU A 1 83 ? -17.578 31.609 -6.133 1 96.38 83 LEU A N 1
ATOM 655 C CA . LEU A 1 83 ? -16.344 32.344 -5.91 1 96.38 83 LEU A CA 1
ATOM 656 C C . LEU A 1 83 ? -16.438 33.75 -6.457 1 96.38 83 LEU A C 1
ATOM 658 O O . LEU A 1 83 ? -16 34.719 -5.809 1 96.38 83 LEU A O 1
ATOM 662 N N . LEU A 1 84 ? -17 33.812 -7.637 1 95.88 84 LEU A N 1
ATOM 663 C CA . LEU A 1 84 ? -17.203 35.125 -8.266 1 95.88 84 LEU A CA 1
ATOM 664 C C . LEU A 1 84 ? -18.062 36 -7.371 1 95.88 84 LEU A C 1
ATOM 666 O O . LEU A 1 84 ? -17.688 37.156 -7.109 1 95.88 84 LEU A O 1
ATOM 670 N N . ARG A 1 85 ? -19.094 35.531 -6.91 1 97.06 85 ARG A N 1
ATOM 671 C CA . ARG A 1 85 ? -20 36.281 -6.062 1 97.06 85 ARG A CA 1
ATOM 672 C C . ARG A 1 85 ? -19.312 36.75 -4.781 1 97.06 85 ARG A C 1
ATOM 674 O O . ARG A 1 85 ? -19.484 37.875 -4.348 1 97.06 85 ARG A O 1
ATOM 681 N N . ARG A 1 86 ? -18.547 35.812 -4.23 1 96.62 86 ARG A N 1
ATOM 682 C CA . ARG A 1 86 ? -17.844 36.094 -2.992 1 96.62 86 ARG A CA 1
ATOM 683 C C . ARG A 1 86 ? -16.859 37.25 -3.188 1 96.62 86 ARG A C 1
ATOM 685 O O . ARG A 1 86 ? -16.812 38.188 -2.373 1 96.62 86 ARG A O 1
ATOM 692 N N . LEU A 1 87 ? -16.141 37.25 -4.219 1 97.5 87 LEU A N 1
ATOM 693 C CA . LEU A 1 87 ? -15.102 38.219 -4.461 1 97.5 87 LEU A CA 1
ATOM 694 C C . LEU A 1 87 ? -15.703 39.562 -4.82 1 97.5 87 LEU A C 1
ATOM 696 O O . LEU A 1 87 ? -15.164 40.625 -4.457 1 97.5 87 LEU A O 1
ATOM 700 N N . ILE A 1 88 ? -16.812 39.562 -5.562 1 96.31 88 ILE A N 1
ATOM 701 C CA . ILE A 1 88 ? -17.5 40.812 -5.918 1 96.31 88 ILE A CA 1
ATOM 702 C C . ILE A 1 88 ? -18.062 41.469 -4.664 1 96.31 88 ILE A C 1
ATOM 704 O O . ILE A 1 88 ? -17.891 42.656 -4.445 1 96.31 88 ILE A O 1
ATOM 708 N N . ARG A 1 89 ? -18.656 40.719 -3.85 1 96.38 89 ARG A N 1
ATOM 709 C CA . ARG A 1 89 ? -19.25 41.219 -2.617 1 96.38 89 ARG A CA 1
ATOM 710 C C . ARG A 1 89 ? -18.203 41.844 -1.709 1 96.38 89 ARG A C 1
ATOM 712 O O . ARG A 1 89 ? -18.484 42.812 -0.991 1 96.38 89 ARG A O 1
ATOM 719 N N . ARG A 1 90 ? -17.031 41.344 -1.766 1 94.75 90 ARG A N 1
ATOM 720 C CA . ARG A 1 90 ? -15.945 41.812 -0.892 1 94.75 90 ARG A CA 1
ATOM 721 C C . ARG A 1 90 ? -15.094 42.844 -1.586 1 94.75 90 ARG A C 1
ATOM 723 O O . ARG A 1 90 ? -14.047 43.25 -1.068 1 94.75 90 ARG A O 1
ATOM 730 N N . CYS A 1 91 ? -15.445 43.188 -2.818 1 95.25 91 CYS A N 1
ATOM 731 C CA . CYS A 1 91 ? -14.758 44.188 -3.625 1 95.25 91 CYS A CA 1
ATOM 732 C C . CYS A 1 91 ? -13.312 43.812 -3.885 1 95.25 91 CYS A C 1
ATOM 734 O O . CYS A 1 91 ? -12.406 44.625 -3.809 1 95.25 91 CYS A O 1
ATOM 736 N N . ALA A 1 92 ? -13.195 42.5 -4.109 1 96.31 92 ALA A N 1
ATOM 737 C CA . ALA A 1 92 ? -11.844 41.969 -4.285 1 96.31 92 ALA A CA 1
ATOM 738 C C . ALA A 1 92 ? -11.633 41.469 -5.707 1 96.31 92 ALA A C 1
ATOM 740 O O . ALA A 1 92 ? -10.5 41.156 -6.102 1 96.31 92 ALA A O 1
ATOM 741 N N . TYR A 1 93 ? -12.602 41.438 -6.594 1 97.19 93 TYR A N 1
ATOM 742 C CA . TYR A 1 93 ? -12.555 40.812 -7.91 1 97.19 93 TYR A CA 1
ATOM 743 C C . TYR A 1 93 ? -11.617 41.562 -8.844 1 97.19 93 TYR A C 1
ATOM 745 O O . TYR A 1 93 ? -10.891 40.938 -9.625 1 97.19 93 TYR A O 1
ATOM 753 N N . LEU A 1 94 ? -11.562 42.906 -8.758 1 97.19 94 LEU A N 1
ATOM 754 C CA . LEU A 1 94 ? -10.867 43.75 -9.703 1 97.19 94 LEU A CA 1
ATOM 755 C C . LEU A 1 94 ? -9.367 43.5 -9.68 1 97.19 94 LEU A C 1
ATOM 757 O O . LEU A 1 94 ? -8.695 43.594 -10.711 1 97.19 94 LEU A O 1
ATOM 761 N N . LYS A 1 95 ? -8.844 43.25 -8.578 1 97.06 95 LYS A N 1
ATOM 762 C CA . LYS A 1 95 ? -7.402 43.031 -8.508 1 97.06 95 LYS A CA 1
ATOM 763 C C . LYS A 1 95 ? -6.992 41.781 -9.297 1 97.06 95 LYS A C 1
ATOM 765 O O . LYS A 1 95 ? -5.879 41.719 -9.82 1 97.06 95 LYS A O 1
ATOM 770 N N . TYR A 1 96 ? -7.82 40.812 -9.367 1 97.88 96 TYR A N 1
ATOM 771 C CA . TYR A 1 96 ? -7.52 39.625 -10.141 1 97.88 96 TYR A CA 1
ATOM 772 C C . TYR A 1 96 ? -7.621 39.906 -11.633 1 97.88 96 TYR A C 1
ATOM 774 O O . TYR A 1 96 ? -6.871 39.344 -12.438 1 97.88 96 TYR A O 1
ATOM 782 N N . VAL A 1 97 ? -8.562 40.75 -12.023 1 97.12 97 VAL A N 1
ATOM 783 C CA . VAL A 1 97 ? -8.656 41.188 -13.414 1 97.12 97 VAL A CA 1
ATOM 784 C C . VAL A 1 97 ? -7.367 41.906 -13.805 1 97.12 97 VAL A C 1
ATOM 786 O O . VAL A 1 97 ? -6.773 41.594 -14.844 1 97.12 97 VAL A O 1
ATOM 789 N N . GLU A 1 98 ? -6.98 42.844 -12.961 1 97.94 98 GLU A N 1
ATOM 790 C CA . GLU A 1 98 ? -5.777 43.625 -13.219 1 97.94 98 GLU A CA 1
ATOM 791 C C . GLU A 1 98 ? -4.543 42.719 -13.305 1 97.94 98 GLU A C 1
ATOM 793 O O . GLU A 1 98 ? -3.662 42.969 -14.141 1 97.94 98 GLU A O 1
ATOM 798 N N . ALA A 1 99 ? -4.48 41.781 -12.438 1 97.81 99 ALA A N 1
ATOM 799 C CA . ALA A 1 99 ? -3.34 40.844 -12.43 1 97.81 99 ALA A CA 1
ATOM 800 C C . ALA A 1 99 ? -3.295 40.031 -13.711 1 97.81 99 ALA A C 1
ATOM 802 O O . ALA A 1 99 ? -2.219 39.781 -14.258 1 97.81 99 ALA A O 1
ATOM 803 N N . ARG A 1 100 ? -4.445 39.531 -14.125 1 96.81 100 ARG A N 1
ATOM 804 C CA . ARG A 1 100 ? -4.539 38.781 -15.367 1 96.81 100 ARG A CA 1
ATOM 805 C C . ARG A 1 100 ? -4.023 39.594 -16.547 1 96.81 100 ARG A C 1
ATOM 807 O O . ARG A 1 100 ? -3.375 39.031 -17.453 1 96.81 100 ARG A O 1
ATOM 814 N N . LEU A 1 101 ? -4.301 40.844 -16.5 1 96.38 101 LEU A N 1
ATOM 815 C CA . LEU A 1 101 ? -3.936 41.75 -17.594 1 96.38 101 LEU A CA 1
ATOM 816 C C . LEU A 1 101 ? -2.482 42.188 -17.469 1 96.38 101 LEU A C 1
ATOM 818 O O . LEU A 1 101 ? -1.923 42.781 -18.406 1 96.38 101 LEU A O 1
ATOM 822 N N . GLY A 1 102 ? -1.838 41.969 -16.328 1 95.5 102 GLY A N 1
ATOM 823 C CA . GLY A 1 102 ? -0.457 42.375 -16.109 1 95.5 102 GLY A CA 1
ATOM 824 C C . GLY A 1 102 ? -0.324 43.75 -15.508 1 95.5 102 GLY A C 1
ATOM 825 O O . GLY A 1 102 ? 0.786 44.281 -15.367 1 95.5 102 GLY A O 1
ATOM 826 N N . ASP A 1 103 ? -1.343 44.406 -15.055 1 96.94 103 ASP A N 1
ATOM 827 C CA . ASP A 1 103 ? -1.358 45.781 -14.547 1 96.94 103 ASP A CA 1
ATOM 828 C C . ASP A 1 103 ? -1.062 45.812 -13.047 1 96.94 103 ASP A C 1
ATOM 830 O O . ASP A 1 103 ? -0.757 46.844 -12.492 1 96.94 103 ASP A O 1
ATOM 834 N N . ARG A 1 104 ? -1.112 44.594 -12.438 1 96.62 104 ARG A N 1
ATOM 835 C CA . ARG A 1 104 ? -0.873 44.469 -11 1 96.62 104 ARG A CA 1
ATOM 836 C C . ARG A 1 104 ? -0.154 43.156 -10.672 1 96.62 104 ARG A C 1
ATOM 838 O O . ARG A 1 104 ? -0.444 42.125 -11.258 1 96.62 104 ARG A O 1
ATOM 845 N N . VAL A 1 105 ? 0.736 43.312 -9.805 1 97.31 105 VAL A N 1
ATOM 846 C CA . VAL A 1 105 ? 1.375 42.125 -9.266 1 97.31 105 VAL A CA 1
ATOM 847 C C . VAL A 1 105 ? 0.697 41.719 -7.961 1 97.31 105 VAL A C 1
ATOM 849 O O . VAL A 1 105 ? 0.583 42.5 -7.035 1 97.31 105 VAL A O 1
ATOM 852 N N . LEU A 1 106 ? 0.23 40.469 -7.988 1 97.06 106 LEU A N 1
ATOM 853 C CA . LEU A 1 106 ? -0.354 39.938 -6.762 1 97.06 106 LEU A CA 1
ATOM 854 C C . LEU A 1 106 ? 0.697 39.219 -5.93 1 97.06 106 LEU A C 1
ATOM 856 O O . LEU A 1 106 ? 1.715 38.781 -6.461 1 97.06 106 LEU A O 1
ATOM 860 N N . TYR A 1 107 ? 0.395 39.125 -4.641 1 97.31 107 TYR A N 1
ATOM 861 C CA . TYR A 1 107 ? 1.288 38.438 -3.717 1 97.31 107 TYR A CA 1
ATOM 862 C C . TYR A 1 107 ? 0.573 37.281 -3.029 1 97.31 107 TYR A C 1
ATOM 864 O O . TYR A 1 107 ? -0.652 37.312 -2.891 1 97.31 107 TYR A O 1
ATOM 872 N N . ALA A 1 108 ? 1.41 36.312 -2.623 1 96.62 108 ALA A N 1
ATOM 873 C CA . ALA A 1 108 ? 0.87 35.094 -2.057 1 96.62 108 ALA A CA 1
ATOM 874 C C . ALA A 1 108 ? 0.033 35.375 -0.814 1 96.62 108 ALA A C 1
ATOM 876 O O . ALA A 1 108 ? -0.984 34.719 -0.577 1 96.62 108 ALA A O 1
ATOM 877 N N . ASP A 1 109 ? 0.426 36.312 0.041 1 97.12 109 ASP A N 1
ATOM 878 C CA . ASP A 1 109 ? -0.326 36.656 1.247 1 97.12 109 ASP A CA 1
ATOM 879 C C . ASP A 1 109 ? -1.658 37.312 0.899 1 97.12 109 ASP A C 1
ATOM 881 O O . ASP A 1 109 ? -2.672 37.062 1.555 1 97.12 109 ASP A O 1
ATOM 885 N N . GLU A 1 110 ? -1.703 38.062 -0.157 1 95.94 110 GLU A N 1
ATOM 886 C CA . GLU A 1 110 ? -2.912 38.781 -0.579 1 95.94 110 GLU A CA 1
ATOM 887 C C . GLU A 1 110 ? -3.977 37.781 -1.069 1 95.94 110 GLU A C 1
ATOM 889 O O . GLU A 1 110 ? -5.152 37.906 -0.72 1 95.94 110 GLU A O 1
ATOM 894 N N . ILE A 1 111 ? -3.504 36.906 -1.874 1 97.69 111 ILE A N 1
ATOM 895 C CA . ILE A 1 111 ? -4.492 35.969 -2.445 1 97.69 111 ILE A CA 1
ATOM 896 C C . ILE A 1 111 ? -4.973 35 -1.375 1 97.69 111 ILE A C 1
ATOM 898 O O . ILE A 1 111 ? -6.117 34.531 -1.414 1 97.69 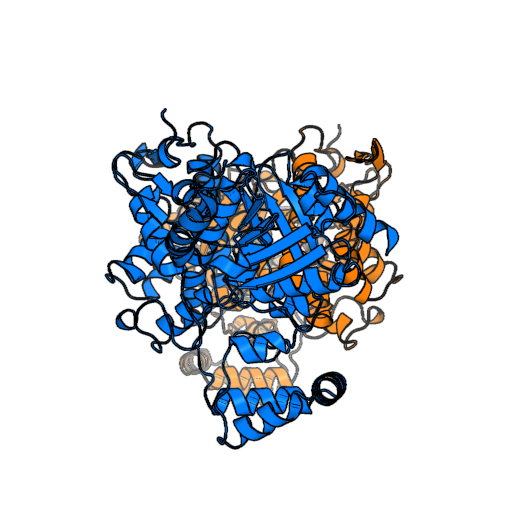111 ILE A O 1
ATOM 902 N N . LEU A 1 112 ? -4.117 34.688 -0.413 1 98.12 112 LEU A N 1
ATOM 903 C CA . LEU A 1 112 ? -4.516 33.781 0.675 1 98.12 112 LEU A CA 1
ATOM 904 C C . LEU A 1 112 ? -5.602 34.438 1.531 1 98.12 112 LEU A C 1
ATOM 906 O O . LEU A 1 112 ? -6.484 33.75 2.043 1 98.12 112 LEU A O 1
ATOM 910 N N . LYS A 1 113 ? -5.602 35.75 1.704 1 97.38 113 LYS A N 1
ATOM 911 C CA . LYS A 1 113 ? -6.66 36.469 2.408 1 97.38 113 LYS A CA 1
ATOM 912 C C . LYS A 1 113 ? -8.016 36.219 1.758 1 97.38 113 LYS A C 1
ATOM 914 O O . LYS A 1 113 ? -9.047 36.219 2.438 1 97.38 113 LYS A O 1
ATOM 919 N N . ASP A 1 114 ? -7.918 35.938 0.443 1 97.81 114 ASP A N 1
ATOM 920 C CA . ASP A 1 114 ? -9.148 35.719 -0.307 1 97.81 114 ASP A CA 1
ATOM 921 C C . ASP A 1 114 ? -9.445 34.219 -0.43 1 97.81 114 ASP A C 1
ATOM 923 O O . ASP A 1 114 ? -10.438 33.844 -1.054 1 97.81 114 ASP A O 1
ATOM 927 N N . GLY A 1 115 ? -8.578 33.438 0.067 1 97.75 115 GLY A N 1
ATOM 928 C CA . GLY A 1 115 ? -8.844 32 0.117 1 97.75 115 GLY A CA 1
ATOM 929 C C . GLY A 1 115 ? -8.148 31.219 -0.984 1 97.75 115 GLY A C 1
ATOM 930 O O . GLY A 1 115 ? -8.609 30.141 -1.376 1 97.75 115 GLY A O 1
ATOM 931 N N . PHE A 1 116 ? -7.031 31.797 -1.498 1 97.94 116 PHE A N 1
ATOM 932 C CA . PHE A 1 116 ? -6.293 31.078 -2.529 1 97.94 116 PHE A CA 1
ATOM 933 C C . PHE A 1 116 ? -4.867 30.781 -2.072 1 97.94 116 PHE A C 1
ATOM 935 O O . PHE A 1 116 ? -4.094 31.703 -1.818 1 97.94 116 PHE A O 1
ATOM 942 N N . CYS A 1 117 ? -4.539 29.547 -1.95 1 96.56 117 CYS A N 1
ATOM 943 C CA . CYS A 1 117 ? -3.18 29.125 -1.628 1 96.56 117 CYS A CA 1
ATOM 944 C C . CYS A 1 117 ? -2.355 28.922 -2.895 1 96.56 117 CYS A C 1
ATOM 946 O O . CYS A 1 117 ? -2.758 28.188 -3.793 1 96.56 117 CYS A O 1
ATOM 948 N N . LEU A 1 118 ? -1.238 29.547 -2.957 1 93.44 118 LEU A N 1
ATOM 949 C CA . LEU A 1 118 ? -0.387 29.531 -4.141 1 93.44 118 LEU A CA 1
ATOM 950 C C . LEU A 1 118 ? -0.017 28.094 -4.527 1 93.44 118 LEU A C 1
ATOM 952 O O . LEU A 1 118 ? 0.143 27.797 -5.711 1 93.44 118 LEU A O 1
ATOM 956 N N . ASN A 1 119 ? 0.039 27.188 -3.543 1 88.88 119 ASN A N 1
ATOM 957 C CA . ASN A 1 119 ? 0.48 25.812 -3.77 1 88.88 119 ASN A CA 1
ATOM 958 C C . ASN A 1 119 ? -0.671 24.922 -4.23 1 88.88 119 ASN A C 1
ATOM 960 O O . ASN A 1 119 ? -0.464 23.75 -4.562 1 88.88 119 ASN A O 1
ATOM 964 N N . MET A 1 120 ? -1.878 25.406 -4.273 1 92.56 120 MET A N 1
ATOM 965 C CA . MET A 1 120 ? -3.059 24.641 -4.664 1 92.56 120 MET A CA 1
ATOM 966 C C . MET A 1 120 ? -4.145 25.562 -5.211 1 92.56 120 MET A C 1
ATOM 968 O O . MET A 1 120 ? -5.281 25.547 -4.734 1 92.56 120 MET A O 1
ATOM 972 N N . ILE A 1 121 ? -3.877 26.203 -6.223 1 93.81 121 ILE A N 1
ATOM 973 C CA . ILE A 1 121 ? -4.707 27.266 -6.781 1 93.81 121 ILE A CA 1
ATOM 974 C C . ILE A 1 121 ? -6.035 26.688 -7.258 1 93.81 121 ILE A C 1
ATOM 976 O O . ILE A 1 121 ? -7.059 27.375 -7.27 1 93.81 121 ILE A O 1
ATOM 980 N N . GLU A 1 122 ? -6.062 25.469 -7.609 1 95.62 122 GLU A N 1
ATOM 981 C CA . GLU A 1 122 ? -7.254 24.812 -8.148 1 95.62 122 GLU A CA 1
ATOM 982 C C . GLU A 1 122 ? -8.25 24.469 -7.039 1 95.62 122 GLU A C 1
ATOM 984 O O . GLU A 1 122 ? -9.391 24.109 -7.312 1 95.62 122 GLU A O 1
ATOM 989 N N . THR A 1 123 ? -7.816 24.656 -5.801 1 97 123 THR A N 1
ATOM 990 C CA . THR A 1 123 ? -8.664 24.344 -4.656 1 97 123 THR A CA 1
ATOM 991 C C . THR A 1 123 ? -8.875 25.562 -3.775 1 97 123 THR A C 1
ATOM 993 O O . THR A 1 123 ? -8.18 25.75 -2.773 1 97 123 THR A O 1
ATOM 996 N N . PRO A 1 124 ? -9.867 26.359 -4.156 1 97.81 124 PRO A N 1
ATOM 997 C CA . PRO A 1 124 ? -10.133 27.562 -3.355 1 97.81 124 PRO A CA 1
ATOM 998 C C . PRO A 1 124 ? -10.555 27.234 -1.927 1 97.81 124 PRO A C 1
ATOM 1000 O O . PRO A 1 124 ? -11.391 26.359 -1.714 1 97.81 124 PRO A O 1
ATOM 1003 N N . LEU A 1 125 ? -9.961 27.906 -0.963 1 98.06 125 LEU A N 1
ATOM 1004 C CA . LEU A 1 125 ? -10.281 27.797 0.455 1 98.06 125 LEU A CA 1
ATOM 1005 C C . LEU A 1 125 ? -11.242 28.891 0.891 1 98.06 125 LEU A C 1
ATOM 1007 O O . LEU A 1 125 ? -11.648 29.734 0.076 1 98.06 125 LEU A O 1
ATOM 1011 N N . CYS A 1 126 ? -11.703 28.891 2.09 1 97.12 126 CYS A N 1
ATOM 1012 C CA . CYS A 1 126 ? -12.359 30.062 2.664 1 97.12 126 CYS A CA 1
ATOM 1013 C C . CYS A 1 126 ? -11.352 31.172 2.941 1 97.12 126 CYS A C 1
ATOM 1015 O O . CYS A 1 126 ? -10.148 30.906 3.062 1 97.12 126 CYS A O 1
ATOM 1017 N N . PRO A 1 127 ? -11.82 32.344 2.949 1 96.38 127 PRO A N 1
ATOM 1018 C CA . PRO A 1 127 ? -10.891 33.438 3.299 1 96.38 127 PRO A CA 1
ATOM 1019 C C . PRO A 1 127 ? -10.25 33.25 4.668 1 96.38 127 PRO A C 1
ATOM 1021 O O . PRO A 1 127 ? -10.898 32.75 5.602 1 96.38 127 PRO A O 1
ATOM 1024 N N . LEU A 1 128 ? -9.008 33.656 4.812 1 97.94 128 LEU A N 1
ATOM 1025 C CA . LEU A 1 128 ? -8.266 33.5 6.059 1 97.94 128 LEU A CA 1
ATOM 1026 C C . LEU A 1 128 ? -7.73 34.844 6.555 1 97.94 128 LEU A C 1
ATOM 1028 O O . LEU A 1 128 ? -7.48 35.75 5.754 1 97.94 128 LEU A O 1
ATOM 1032 N N . LYS A 1 129 ? -7.633 35 7.805 1 98.06 129 LYS A N 1
ATOM 1033 C CA . LYS A 1 129 ? -6.914 36.156 8.383 1 98.06 129 LYS A CA 1
ATOM 1034 C C . LYS A 1 129 ? -5.406 35.938 8.312 1 98.06 129 LYS A C 1
ATOM 1036 O O . LYS A 1 129 ? -4.832 35.219 9.156 1 98.06 129 LYS A O 1
ATOM 1041 N N . VAL A 1 130 ? -4.793 36.625 7.383 1 98.44 130 VAL A N 1
ATOM 1042 C CA . VAL A 1 130 ? -3.373 36.438 7.113 1 98.44 130 VAL A CA 1
ATOM 1043 C C . VAL A 1 130 ? -2.561 37.562 7.758 1 98.44 130 VAL A C 1
ATOM 1045 O O . VAL A 1 130 ? -2.895 38.75 7.609 1 98.44 130 VAL A O 1
ATOM 1048 N N . VAL A 1 131 ? -1.546 37.156 8.484 1 98.38 131 VAL A N 1
ATOM 1049 C CA . VAL A 1 131 ? -0.629 38.094 9.125 1 98.38 131 VAL A CA 1
ATOM 1050 C C . VAL A 1 131 ? 0.788 37.844 8.602 1 98.38 131 VAL A C 1
ATOM 1052 O O . VAL A 1 131 ? 1.265 36.719 8.547 1 98.38 131 VAL A O 1
ATOM 1055 N N . THR A 1 132 ? 1.512 38.875 8.219 1 97.75 132 THR A N 1
ATOM 1056 C CA . THR A 1 132 ? 2.834 38.719 7.629 1 97.75 132 THR A CA 1
ATOM 1057 C C . THR A 1 132 ? 3.926 39 8.648 1 97.75 132 THR A C 1
ATOM 1059 O O . THR A 1 132 ? 5.09 38.656 8.445 1 97.75 132 THR A O 1
ATOM 1062 N N . ASN A 1 133 ? 3.564 39.688 9.68 1 97.69 133 ASN A N 1
ATOM 1063 C CA . ASN A 1 133 ? 4.504 39.906 10.773 1 97.69 133 ASN A CA 1
ATOM 1064 C C . ASN A 1 133 ? 4.465 38.781 11.781 1 97.69 133 ASN A C 1
ATOM 1066 O O . ASN A 1 133 ? 3.439 38.562 12.43 1 97.69 133 ASN A O 1
ATOM 1070 N N . LEU A 1 134 ? 5.559 38.156 12 1 98.12 134 LEU A N 1
ATOM 1071 C CA . LEU A 1 134 ? 5.621 36.938 12.805 1 98.12 134 LEU A CA 1
ATOM 1072 C C . LEU A 1 134 ? 5.305 37.25 14.266 1 98.12 134 LEU A C 1
ATOM 1074 O O . LEU A 1 134 ? 4.562 36.5 14.906 1 98.12 134 LEU A O 1
ATOM 1078 N N . GLN A 1 135 ? 5.852 38.312 14.773 1 97.44 135 GLN A N 1
ATOM 1079 C CA . GLN A 1 135 ? 5.602 38.688 16.156 1 97.44 135 GLN A CA 1
ATOM 1080 C C . GLN A 1 135 ? 4.117 38.938 16.406 1 97.44 135 GLN A C 1
ATOM 1082 O O . GLN A 1 135 ? 3.541 38.438 17.375 1 97.44 135 GLN A O 1
ATOM 1087 N N . GLU A 1 136 ? 3.547 39.656 15.516 1 97.31 136 GLU A N 1
ATOM 1088 C CA . GLU A 1 136 ? 2.123 39.969 15.617 1 97.31 136 GLU A CA 1
ATOM 1089 C C . GLU A 1 136 ? 1.283 38.688 15.586 1 97.31 136 GLU A C 1
ATOM 1091 O O . GLU A 1 136 ? 0.269 38.594 16.281 1 97.31 136 GLU A O 1
ATOM 1096 N N . ALA A 1 137 ? 1.69 37.812 14.844 1 97.94 137 ALA A N 1
ATOM 1097 C CA . ALA A 1 137 ? 0.929 36.562 14.656 1 97.94 137 ALA A CA 1
ATOM 1098 C C . ALA A 1 137 ? 0.952 35.719 15.922 1 97.94 137 ALA A C 1
ATOM 1100 O O . ALA A 1 137 ? -0.078 35.188 16.328 1 97.94 137 ALA A O 1
ATOM 1101 N N . VAL A 1 138 ? 2.111 35.625 16.641 1 97.88 138 VAL A N 1
ATOM 1102 C CA . VAL A 1 138 ? 2.271 34.531 17.562 1 97.88 138 VAL A CA 1
ATOM 1103 C C . VAL A 1 138 ? 2.32 35.031 19 1 97.88 138 VAL A C 1
ATOM 1105 O O . VAL A 1 138 ? 2.203 34.281 19.953 1 97.88 138 VAL A O 1
ATOM 1108 N N . TRP A 1 139 ? 2.469 36.312 19.266 1 95.56 139 TRP A N 1
ATOM 1109 C CA . TRP A 1 139 ? 2.816 36.844 20.578 1 95.56 139 TRP A CA 1
ATOM 1110 C C . TRP A 1 139 ? 1.787 36.438 21.625 1 95.56 139 TRP A C 1
ATOM 1112 O O . TRP A 1 139 ? 2.135 36.188 22.781 1 95.56 139 TRP A O 1
ATOM 1122 N N . ASP A 1 140 ? 0.502 36.281 21.281 1 95.44 140 ASP A N 1
ATOM 1123 C CA . ASP A 1 140 ? -0.537 35.969 22.266 1 95.44 140 ASP A CA 1
ATOM 1124 C C . ASP A 1 140 ? -1.239 34.656 21.922 1 95.44 140 ASP A C 1
ATOM 1126 O O . ASP A 1 140 ? -2.365 34.438 22.359 1 95.44 140 ASP A O 1
ATOM 1130 N N . ALA A 1 141 ? -0.628 33.906 21.094 1 97.69 141 ALA A N 1
ATOM 1131 C CA . ALA A 1 141 ? -1.256 32.688 20.625 1 97.69 141 ALA A CA 1
ATOM 1132 C C . ALA A 1 141 ? -1.411 31.672 21.766 1 97.69 141 ALA A C 1
ATOM 1134 O O . ALA A 1 141 ? -0.505 31.516 22.594 1 97.69 141 ALA A O 1
ATOM 1135 N N . ASP A 1 142 ? -2.549 31.031 21.875 1 98.06 142 ASP A N 1
ATOM 1136 C CA . ASP A 1 142 ? -2.795 29.953 22.812 1 98.06 142 ASP A CA 1
ATOM 1137 C C . ASP A 1 142 ? -2.416 28.594 22.219 1 98.06 142 ASP A C 1
ATOM 1139 O O . ASP A 1 142 ? -1.915 27.719 22.922 1 98.06 142 ASP A O 1
ATOM 1143 N N . VAL A 1 143 ? -2.75 28.406 20.953 1 98.62 143 VAL A N 1
ATOM 1144 C CA . VAL A 1 143 ? -2.414 27.219 20.188 1 98.62 143 VAL A CA 1
ATOM 1145 C C . VAL A 1 143 ? -1.665 27.625 18.922 1 98.62 143 VAL A C 1
ATOM 1147 O O . VAL A 1 143 ? -2.107 28.5 18.188 1 98.62 143 VAL A O 1
ATOM 1150 N N . VAL A 1 144 ? -0.562 27.031 18.719 1 98.81 144 VAL A N 1
ATOM 1151 C CA . VAL A 1 144 ? 0.232 27.297 17.516 1 98.81 144 VAL A CA 1
ATOM 1152 C C . VAL A 1 144 ? 0.303 26.031 16.656 1 98.81 144 VAL A C 1
ATOM 1154 O O . VAL A 1 144 ? 0.645 24.953 17.156 1 98.81 144 VAL A O 1
ATOM 1157 N N . VAL A 1 145 ? -0.047 26.125 15.414 1 98.81 145 VAL A N 1
ATOM 1158 C CA . VAL A 1 145 ? 0.062 25.031 14.461 1 98.81 145 VAL A CA 1
ATOM 1159 C C . VAL A 1 145 ? 1.279 25.25 13.562 1 98.81 145 VAL A C 1
ATOM 1161 O O . VAL A 1 145 ? 1.31 26.188 12.766 1 98.81 145 VAL A O 1
ATOM 1164 N N . ASN A 1 146 ? 2.244 24.438 13.695 1 98.75 146 ASN A N 1
ATOM 1165 C CA . ASN A 1 146 ? 3.43 24.516 12.852 1 98.75 146 ASN A CA 1
ATOM 1166 C C . ASN A 1 146 ? 3.193 23.859 11.492 1 98.75 146 ASN A C 1
ATOM 1168 O O . ASN A 1 146 ? 3.236 22.625 11.375 1 98.75 146 ASN A O 1
ATOM 1172 N N . GLY A 1 147 ? 3.039 24.625 10.492 1 97.12 147 GLY A N 1
ATOM 1173 C CA . GLY A 1 147 ? 2.848 24.125 9.141 1 97.12 147 GLY A CA 1
ATOM 1174 C C . GLY A 1 147 ? 4.078 24.297 8.266 1 97.12 147 GLY A C 1
ATOM 1175 O O . GLY A 1 147 ? 4 24.172 7.043 1 97.12 147 GLY A O 1
ATOM 1176 N N . LEU A 1 148 ? 5.188 24.547 8.875 1 95.06 148 LEU A N 1
ATOM 1177 C CA . LEU A 1 148 ? 6.441 24.734 8.156 1 95.06 148 LEU A CA 1
ATOM 1178 C C . LEU A 1 148 ? 7.062 23.391 7.801 1 95.06 148 LEU A C 1
ATOM 1180 O O . LEU A 1 148 ? 6.855 22.391 8.508 1 95.06 148 LEU A O 1
ATOM 1184 N N . PRO A 1 149 ? 7.859 23.391 6.711 1 90.56 149 PRO A N 1
ATOM 1185 C CA . PRO A 1 149 ? 8.719 22.219 6.531 1 90.56 149 PRO A CA 1
ATOM 1186 C C . PRO A 1 149 ? 9.672 22 7.703 1 90.56 149 PRO A C 1
ATOM 1188 O O . PRO A 1 149 ? 10.047 22.953 8.383 1 90.56 149 PRO A O 1
ATOM 1191 N N . SER A 1 150 ? 10.016 20.781 7.898 1 91.38 150 SER A N 1
ATOM 1192 C CA . SER A 1 150 ? 10.891 20.469 9.023 1 91.38 150 SER A CA 1
ATOM 1193 C C . SER A 1 150 ? 12.195 21.234 8.945 1 91.38 150 SER A C 1
ATOM 1195 O O . SER A 1 150 ? 12.742 21.641 9.977 1 91.38 150 SER A O 1
ATOM 1197 N N . THR A 1 151 ? 12.656 21.578 7.781 1 88.06 151 THR A N 1
ATOM 1198 C CA . THR A 1 151 ? 13.953 22.219 7.574 1 88.06 151 THR A CA 1
ATOM 1199 C C . THR A 1 151 ? 13.898 23.688 8 1 88.06 151 THR A C 1
ATOM 1201 O O . THR A 1 151 ? 14.938 24.312 8.203 1 88.06 151 THR A O 1
ATOM 1204 N N . GLU A 1 152 ? 12.719 24.25 8.18 1 92.38 152 GLU A N 1
ATOM 1205 C CA . GLU A 1 152 ? 12.57 25.656 8.547 1 92.38 152 GLU A CA 1
ATOM 1206 C C . GLU A 1 152 ? 12.102 25.797 9.992 1 92.38 152 GLU A C 1
ATOM 1208 O O . GLU A 1 152 ? 12.141 26.891 10.562 1 92.38 152 GLU A O 1
ATOM 1213 N N . THR A 1 153 ? 11.727 24.703 10.578 1 95.88 153 THR A N 1
ATOM 1214 C CA . THR A 1 153 ? 11.055 24.703 11.875 1 95.88 153 THR A CA 1
ATOM 1215 C C . THR A 1 153 ? 11.961 25.297 12.953 1 95.88 153 THR A C 1
ATOM 1217 O O . THR A 1 153 ? 11.57 26.219 13.664 1 95.88 153 THR A O 1
ATOM 1220 N N . PHE A 1 154 ? 13.195 24.844 13.039 1 96.62 154 PHE A N 1
ATOM 1221 C CA . PHE A 1 154 ? 14.086 25.297 14.094 1 96.62 154 PHE A CA 1
ATOM 1222 C C . PHE A 1 154 ? 14.344 26.797 13.992 1 96.62 154 PHE A C 1
ATOM 1224 O O . PHE A 1 154 ? 14.258 27.516 14.992 1 96.62 154 PHE A O 1
ATOM 1231 N N . GLY A 1 155 ? 14.633 27.266 12.805 1 97.12 155 GLY A N 1
ATOM 1232 C CA . GLY A 1 155 ? 14.945 28.672 12.602 1 97.12 155 GLY A CA 1
ATOM 1233 C C . GLY A 1 155 ? 13.789 29.594 12.953 1 97.12 155 GLY A C 1
ATOM 1234 O O . GLY A 1 155 ? 13.969 30.562 13.688 1 97.12 155 GLY A O 1
ATOM 1235 N N . VAL A 1 156 ? 12.633 29.297 12.508 1 97.94 156 VAL A N 1
ATOM 1236 C CA . VAL A 1 156 ? 11.469 30.141 12.727 1 97.94 156 VAL A CA 1
ATOM 1237 C C . VAL A 1 156 ? 11.062 30.109 14.195 1 97.94 156 VAL A C 1
ATOM 1239 O O . VAL A 1 156 ? 10.727 31.141 14.781 1 97.94 156 VAL A O 1
ATOM 1242 N N . PHE A 1 157 ? 11.125 28.984 14.82 1 98.44 157 PHE A N 1
ATOM 1243 C CA . PHE A 1 157 ? 10.719 28.875 16.219 1 98.44 157 PHE A CA 1
ATOM 1244 C C . PHE A 1 157 ? 11.766 29.484 17.141 1 98.44 157 PHE A C 1
ATOM 1246 O O . PHE A 1 157 ? 11.445 29.922 18.234 1 98.44 157 PHE A O 1
ATOM 1253 N N . SER A 1 158 ? 13.055 29.484 16.656 1 98.31 158 SER A N 1
ATOM 1254 C CA . SER A 1 158 ? 14.055 30.234 17.406 1 98.31 158 SER A CA 1
ATOM 1255 C C . SER A 1 158 ? 13.719 31.719 17.438 1 98.31 158 SER A C 1
ATOM 1257 O O . SER A 1 158 ? 13.875 32.375 18.469 1 98.31 158 SER A O 1
ATOM 1259 N N . GLU A 1 159 ? 13.273 32.188 16.328 1 98 159 GLU A N 1
ATOM 1260 C CA . GLU A 1 159 ? 12.812 33.594 16.281 1 98 159 GLU A CA 1
ATOM 1261 C C . GLU A 1 159 ? 11.602 33.812 17.172 1 98 159 GLU A C 1
ATOM 1263 O O . GLU A 1 159 ? 11.539 34.781 17.922 1 98 159 GLU A O 1
ATOM 1268 N N . ILE A 1 160 ? 10.656 32.969 17.188 1 98.12 160 ILE A N 1
ATOM 1269 C CA . ILE A 1 160 ? 9.438 33.031 17.984 1 98.12 160 ILE A CA 1
ATOM 1270 C C . ILE A 1 160 ? 9.789 33.062 19.469 1 98.12 160 ILE A C 1
ATOM 1272 O O . ILE A 1 160 ? 9.141 33.75 20.25 1 98.12 160 ILE A O 1
ATOM 1276 N N . SER A 1 161 ? 10.789 32.25 19.766 1 97.12 161 SER A N 1
ATOM 1277 C CA . SER A 1 161 ? 11.211 32.156 21.172 1 97.12 161 SER A CA 1
ATOM 1278 C C . SER A 1 161 ? 11.539 33.531 21.734 1 97.12 161 SER A C 1
ATOM 1280 O O . SER A 1 161 ? 11.305 33.812 22.906 1 97.12 161 SER A O 1
ATOM 1282 N N . GLU A 1 162 ? 12.039 34.406 20.906 1 96.56 162 GLU A N 1
ATOM 1283 C CA . GLU A 1 162 ? 12.375 35.75 21.328 1 96.56 162 GLU A CA 1
ATOM 1284 C C . GLU A 1 162 ? 11.125 36.562 21.703 1 96.56 162 GLU A C 1
ATOM 1286 O O . GLU A 1 162 ? 11.164 37.406 22.609 1 96.56 162 GLU A O 1
ATOM 1291 N N . TYR A 1 163 ? 10.047 36.25 21.016 1 96 163 TYR A N 1
ATOM 1292 C CA . TYR A 1 163 ? 8.797 36.969 21.266 1 96 163 TYR A CA 1
ATOM 1293 C C . TYR A 1 163 ? 8.078 36.406 22.484 1 96 163 TYR A C 1
ATOM 1295 O O . TYR A 1 163 ? 7.18 37.062 23.031 1 96 163 TYR A O 1
ATOM 1303 N N . TRP A 1 164 ? 8.43 35.156 22.891 1 95.38 164 TRP A N 1
ATOM 1304 C CA . TRP A 1 164 ? 7.719 34.5 23.969 1 95.38 164 TRP A CA 1
ATOM 1305 C C . TRP A 1 164 ? 8.469 34.625 25.297 1 95.38 164 TRP A C 1
ATOM 1307 O O . TRP A 1 164 ? 8.055 34.062 26.312 1 95.38 164 TRP A O 1
ATOM 1317 N N . LYS A 1 165 ? 9.562 35.312 25.391 1 90.62 165 LYS A N 1
ATOM 1318 C CA . LYS A 1 165 ? 10.383 35.469 26.594 1 90.62 165 LYS A CA 1
ATOM 1319 C C . LYS A 1 165 ? 9.578 36.031 27.75 1 90.62 165 LYS A C 1
ATOM 1321 O O . LYS A 1 165 ? 9.781 35.656 28.906 1 90.62 165 LYS A O 1
ATOM 1326 N N . GLU A 1 166 ? 8.648 36.906 27.484 1 87.06 166 GLU A N 1
ATOM 1327 C CA . GLU A 1 166 ? 7.922 37.562 28.562 1 87.06 166 GLU A CA 1
ATOM 1328 C C . GLU A 1 166 ? 6.547 36.938 28.781 1 87.06 166 GLU A C 1
ATOM 1330 O O . GLU A 1 166 ? 5.746 37.438 29.578 1 87.06 166 GLU A O 1
ATOM 1335 N N . ARG A 1 167 ? 6.391 35.781 28.156 1 88.94 167 ARG A N 1
ATOM 1336 C CA . ARG A 1 167 ? 5.078 35.156 28.281 1 88.94 167 ARG A CA 1
ATOM 1337 C C . ARG A 1 167 ? 4.934 34.438 29.609 1 88.94 167 ARG A C 1
ATOM 1339 O O . ARG A 1 167 ? 5.887 33.812 30.094 1 88.94 167 ARG A O 1
ATOM 1346 N N . VAL A 1 168 ? 3.785 34.469 30.047 1 83.88 168 VAL A N 1
ATOM 1347 C CA . VAL A 1 168 ? 3.506 33.844 31.328 1 83.88 168 VAL A CA 1
ATOM 1348 C C . VAL A 1 168 ? 3.072 32.406 31.094 1 83.88 168 VAL A C 1
ATOM 1350 O O . VAL A 1 168 ? 3.498 31.484 31.812 1 83.88 168 VAL A O 1
ATOM 1353 N N . THR A 1 169 ? 2.221 32.188 30.156 1 89.25 169 THR A N 1
ATOM 1354 C CA . THR A 1 169 ? 1.699 30.859 29.891 1 89.25 169 THR A CA 1
ATOM 1355 C C . THR A 1 169 ? 2.229 30.328 28.562 1 89.25 169 THR A C 1
ATOM 1357 O O . THR A 1 169 ? 2.301 31.062 27.578 1 89.25 169 THR A O 1
ATOM 1360 N N . ALA A 1 170 ? 2.609 29.078 28.547 1 93.12 170 ALA A N 1
ATOM 1361 C CA . ALA A 1 170 ? 3.119 28.422 27.328 1 93.12 170 ALA A CA 1
ATOM 1362 C C . ALA A 1 170 ? 1.976 28 26.422 1 93.12 170 ALA A C 1
ATOM 1364 O O . ALA A 1 170 ? 0.944 27.516 26.891 1 93.12 170 ALA A O 1
ATOM 1365 N N . PRO A 1 171 ? 2.131 28.203 25.203 1 97.38 171 PRO A N 1
ATOM 1366 C CA . PRO A 1 171 ? 1.119 27.703 24.266 1 97.38 171 PRO A CA 1
ATOM 1367 C C . PRO A 1 171 ? 1.195 26.203 24.062 1 97.38 171 PRO A C 1
ATOM 1369 O O . PRO A 1 171 ? 2.152 25.562 24.5 1 97.38 171 PRO A O 1
ATOM 1372 N N . VAL A 1 172 ? 0.181 25.703 23.5 1 98.31 172 VAL A N 1
ATOM 1373 C CA . VAL A 1 172 ? 0.199 24.344 22.969 1 98.31 172 VAL A CA 1
ATOM 1374 C C . VAL A 1 172 ? 0.56 24.359 21.484 1 98.31 172 VAL A C 1
ATOM 1376 O O . VAL A 1 172 ? 0.08 25.219 20.734 1 98.31 172 VAL A O 1
ATOM 1379 N N . ILE A 1 173 ? 1.444 23.484 21.094 1 98.75 173 ILE A N 1
ATOM 1380 C CA . ILE A 1 173 ? 1.916 23.484 19.719 1 98.75 173 ILE A CA 1
ATOM 1381 C C . ILE A 1 173 ? 1.538 22.172 19.047 1 98.75 173 ILE A C 1
ATOM 1383 O O . ILE A 1 173 ? 1.754 21.094 19.609 1 98.75 173 ILE A O 1
ATOM 1387 N N . ILE A 1 174 ? 0.926 22.203 17.922 1 98.81 174 ILE A N 1
ATOM 1388 C CA . ILE A 1 174 ? 0.669 21.047 17.062 1 98.81 174 ILE A CA 1
ATOM 1389 C C . ILE A 1 174 ? 1.558 21.125 15.82 1 98.81 174 ILE A C 1
ATOM 1391 O O . ILE A 1 174 ? 1.364 21.984 14.961 1 98.81 174 ILE A O 1
ATOM 1395 N N . SER A 1 175 ? 2.496 20.266 15.719 1 98.75 175 SER A N 1
ATOM 1396 C CA . SER A 1 175 ? 3.383 20.25 14.562 1 98.75 175 SER A CA 1
ATOM 1397 C C . SER A 1 175 ? 2.836 19.344 13.461 1 98.75 175 SER A C 1
ATOM 1399 O O . SER A 1 175 ? 2.457 18.203 13.719 1 98.75 175 SER A O 1
ATOM 1401 N N . LEU A 1 176 ? 2.803 19.875 12.234 1 97.94 176 LEU A N 1
ATOM 1402 C CA . LEU A 1 176 ? 2.385 19.125 11.055 1 97.94 176 LEU A CA 1
ATOM 1403 C C . LEU A 1 176 ? 3.592 18.672 10.234 1 97.94 176 LEU A C 1
ATOM 1405 O O . LEU A 1 176 ? 3.439 18 9.219 1 97.94 176 LEU A O 1
ATOM 1409 N N . ALA A 1 177 ? 4.785 19.031 10.68 1 94.81 177 ALA A N 1
ATOM 1410 C CA . ALA A 1 177 ? 6.004 18.812 9.906 1 94.81 177 ALA A CA 1
ATOM 1411 C C . ALA A 1 177 ? 6.391 17.344 9.891 1 94.81 177 ALA A C 1
ATOM 1413 O O . ALA A 1 177 ? 6.285 16.656 10.914 1 94.81 177 ALA A O 1
ATOM 1414 N N . LYS A 1 178 ? 6.746 16.938 8.656 1 90.25 178 LYS A N 1
ATOM 1415 C CA . LYS A 1 178 ? 7.219 15.578 8.453 1 90.25 178 LYS A CA 1
ATOM 1416 C C . LYS A 1 178 ? 8.672 15.555 7.984 1 90.25 178 LYS A C 1
ATOM 1418 O O . LYS A 1 178 ? 9.016 16.219 6.996 1 90.25 178 LYS A O 1
ATOM 1423 N N . GLY A 1 179 ? 9.578 15.156 8.906 1 89.5 179 GLY A N 1
ATOM 1424 C CA . GLY A 1 179 ? 11 15.109 8.602 1 89.5 179 GLY A CA 1
ATOM 1425 C C . GLY A 1 179 ? 11.875 15.102 9.836 1 89.5 179 GLY A C 1
ATOM 1426 O O . GLY A 1 179 ? 11.492 15.648 10.875 1 89.5 179 GLY A O 1
ATOM 1427 N N . VAL A 1 180 ? 12.992 14.547 9.602 1 90.94 180 VAL A N 1
ATOM 1428 C CA . VAL A 1 180 ? 13.898 14.422 10.742 1 90.94 180 VAL A CA 1
ATOM 1429 C C . VAL A 1 180 ? 15.281 14.93 10.352 1 90.94 180 VAL A C 1
ATOM 1431 O O . VAL A 1 180 ? 15.586 15.078 9.172 1 90.94 180 VAL A O 1
ATOM 1434 N N . GLU A 1 181 ? 15.969 15.281 11.336 1 90.31 181 GLU A N 1
ATOM 1435 C CA . GLU A 1 181 ? 17.391 15.586 11.211 1 90.31 181 GLU A CA 1
ATOM 1436 C C . GLU A 1 181 ? 18.234 14.664 12.094 1 90.31 181 GLU A C 1
ATOM 1438 O O . GLU A 1 181 ? 17.688 13.875 12.867 1 90.31 181 GLU A O 1
ATOM 1443 N N . ALA A 1 182 ? 19.484 14.625 11.773 1 90.31 182 ALA A N 1
ATOM 1444 C CA . ALA A 1 182 ? 20.406 13.844 12.602 1 90.31 182 ALA A CA 1
ATOM 1445 C C . ALA A 1 182 ? 21.531 14.727 13.148 1 90.31 182 ALA A C 1
ATOM 1447 O O . ALA A 1 182 ? 21.984 15.648 12.484 1 90.31 182 ALA A O 1
ATOM 1448 N N . GLU A 1 183 ? 21.812 14.461 14.367 1 90.88 183 GLU A N 1
ATOM 1449 C CA . GLU A 1 183 ? 22.969 15.062 15.023 1 90.88 183 GLU A CA 1
ATOM 1450 C C . GLU A 1 183 ? 23.953 14 15.492 1 90.88 183 GLU A C 1
ATOM 1452 O O . GLU A 1 183 ? 23.562 12.914 15.906 1 90.88 183 GLU A O 1
ATOM 1457 N N . PHE A 1 184 ? 25.203 14.305 15.453 1 89.12 184 PHE A N 1
ATOM 1458 C CA . PHE A 1 184 ? 26.188 13.258 15.719 1 89.12 184 PHE A CA 1
ATOM 1459 C C . PHE A 1 184 ? 27.031 13.602 16.922 1 89.12 184 PHE A C 1
ATOM 1461 O O . PHE A 1 184 ? 27.688 12.727 17.5 1 89.12 184 PHE A O 1
ATOM 1468 N N . GLU A 1 185 ? 27.141 14.859 17.266 1 87.12 185 GLU A N 1
ATOM 1469 C CA . GLU A 1 185 ? 27.875 15.281 18.453 1 87.12 185 GLU A CA 1
ATOM 1470 C C . GLU A 1 185 ? 26.922 15.773 19.547 1 87.12 185 GLU A C 1
ATOM 1472 O O . GLU A 1 185 ? 25.953 16.453 19.25 1 87.12 185 GLU A O 1
ATOM 1477 N N . PRO A 1 186 ? 27.125 15.5 20.734 1 82.25 186 PRO A N 1
ATOM 1478 C CA . PRO A 1 186 ? 28.203 14.648 21.25 1 82.25 186 PRO A CA 1
ATOM 1479 C C . PRO A 1 186 ? 27.969 13.164 20.984 1 82.25 186 PRO A C 1
ATOM 1481 O O . PRO A 1 186 ? 28.922 12.383 20.984 1 82.25 186 PRO A O 1
ATOM 1484 N N . HIS A 1 187 ? 26.625 12.781 20.891 1 85.69 187 HIS A N 1
ATOM 1485 C CA . HIS A 1 187 ? 26.266 11.422 20.516 1 85.69 187 HIS A CA 1
ATOM 1486 C C . HIS A 1 187 ? 25.266 11.43 19.359 1 85.69 187 HIS A C 1
ATOM 1488 O O . HIS A 1 187 ? 24.391 12.305 19.281 1 85.69 187 HIS A O 1
ATOM 1494 N N . PRO A 1 188 ? 25.422 10.383 18.562 1 88.25 188 PRO A N 1
ATOM 1495 C CA . PRO A 1 188 ? 24.5 10.328 17.422 1 88.25 188 PRO A CA 1
ATOM 1496 C C . PRO A 1 188 ? 23.031 10.203 17.859 1 88.25 188 PRO A C 1
ATOM 1498 O O . PRO A 1 188 ? 22.703 9.344 18.688 1 88.25 188 PRO A O 1
ATOM 1501 N N . ARG A 1 189 ? 22.219 11.047 17.312 1 91.44 189 ARG A N 1
ATOM 1502 C CA . ARG A 1 189 ? 20.797 11.008 17.656 1 91.44 189 ARG A CA 1
ATOM 1503 C C . ARG A 1 189 ? 19.938 11.57 16.531 1 91.44 189 ARG A C 1
ATOM 1505 O O . ARG A 1 189 ? 20.422 12.328 15.688 1 91.44 189 ARG A O 1
ATOM 1512 N N . ILE A 1 190 ? 18.703 11.141 16.578 1 91.94 190 ILE A N 1
ATOM 1513 C CA . ILE A 1 190 ? 17.719 11.703 15.672 1 91.94 190 ILE A CA 1
ATOM 1514 C C . ILE A 1 190 ? 17.047 12.906 16.328 1 91.94 190 ILE A C 1
ATOM 1516 O O . ILE A 1 190 ? 16.828 12.93 17.531 1 91.94 190 ILE A O 1
ATOM 1520 N N . VAL A 1 191 ? 16.812 13.953 15.555 1 93.75 191 VAL A N 1
ATOM 1521 C CA . VAL A 1 191 ? 16.094 15.133 16.016 1 93.75 191 VAL A CA 1
ATOM 1522 C C . VAL A 1 191 ? 14.797 15.297 15.242 1 93.75 191 VAL A C 1
ATOM 1524 O O . VAL A 1 191 ? 14.812 15.609 14.047 1 93.75 191 VAL A O 1
ATOM 1527 N N . THR A 1 192 ? 13.711 15.094 15.93 1 94.5 192 THR A N 1
ATOM 1528 C CA . THR A 1 192 ? 12.391 15.18 15.312 1 94.5 192 THR A CA 1
ATOM 1529 C C . THR A 1 192 ? 11.859 16.609 15.367 1 94.5 192 THR A C 1
ATOM 1531 O O . THR A 1 192 ? 12.406 17.453 16.078 1 94.5 192 THR A O 1
ATOM 1534 N N . PRO A 1 193 ? 10.805 16.891 14.625 1 95.81 193 PRO A N 1
ATOM 1535 C CA . PRO A 1 193 ? 10.266 18.25 14.609 1 95.81 193 PRO A CA 1
ATOM 1536 C C . PRO A 1 193 ? 9.844 18.734 15.992 1 95.81 193 PRO A C 1
ATOM 1538 O O . PRO A 1 193 ? 10.07 19.891 16.344 1 95.81 193 PRO A O 1
ATOM 1541 N N . THR A 1 194 ? 9.242 17.891 16.781 1 97.06 194 THR A N 1
ATOM 1542 C CA . THR A 1 194 ? 8.844 18.312 18.125 1 97.06 194 THR A CA 1
ATOM 1543 C C . THR A 1 194 ? 10.07 18.609 18.984 1 97.06 194 THR A C 1
ATOM 1545 O O . THR A 1 194 ? 10.047 19.531 19.797 1 97.06 194 THR A O 1
ATOM 1548 N N . GLN A 1 195 ? 11.109 17.859 18.75 1 95.5 195 GLN A N 1
ATOM 1549 C CA . GLN A 1 195 ? 12.359 18.125 19.453 1 95.5 195 GLN A CA 1
ATOM 1550 C C . GLN A 1 195 ? 12.984 19.438 18.984 1 95.5 195 GLN A C 1
ATOM 1552 O O . GLN A 1 195 ? 13.57 20.172 19.781 1 95.5 195 GLN A O 1
ATOM 1557 N N . MET A 1 196 ? 12.891 19.672 17.719 1 96.38 196 MET A N 1
ATOM 1558 C CA . MET A 1 196 ? 13.391 20.938 17.172 1 96.38 196 MET A CA 1
ATOM 1559 C C . MET A 1 196 ? 12.703 22.125 17.844 1 96.38 196 MET A C 1
ATOM 1561 O O . MET A 1 196 ? 13.359 23.094 18.219 1 96.38 196 MET A O 1
ATOM 1565 N N . ILE A 1 197 ? 11.414 22 17.969 1 98.25 197 ILE A N 1
ATOM 1566 C CA . ILE A 1 197 ? 10.625 23.062 18.562 1 98.25 197 ILE A CA 1
ATOM 1567 C C . ILE A 1 197 ? 10.992 23.219 20.031 1 98.25 197 ILE A C 1
ATOM 1569 O O . ILE A 1 197 ? 11.18 24.328 20.516 1 98.25 197 ILE A O 1
ATOM 1573 N N . TYR A 1 198 ? 11.062 22.109 20.719 1 97.5 198 TYR A N 1
ATOM 1574 C CA . TYR A 1 198 ? 11.445 22.109 22.125 1 97.5 198 TYR A CA 1
ATOM 1575 C C . TYR A 1 198 ? 12.797 22.797 22.328 1 97.5 198 TYR A C 1
ATOM 1577 O O . TYR A 1 198 ? 12.93 23.688 23.172 1 97.5 198 TYR A O 1
ATOM 1585 N N . ARG A 1 199 ? 13.75 22.453 21.516 1 95.75 199 ARG A N 1
ATOM 1586 C CA . ARG A 1 199 ? 15.094 22.984 21.641 1 95.75 199 ARG A CA 1
ATOM 1587 C C . ARG A 1 199 ? 15.125 24.469 21.312 1 95.75 199 ARG A C 1
ATOM 1589 O O . ARG A 1 199 ? 15.867 25.234 21.922 1 95.75 199 ARG A O 1
ATOM 1596 N N . ALA A 1 200 ? 14.328 24.828 20.359 1 97.69 200 ALA A N 1
ATOM 1597 C CA . ALA A 1 200 ? 14.32 26.219 19.906 1 97.69 200 ALA A CA 1
ATOM 1598 C C . ALA A 1 200 ? 13.617 27.125 20.922 1 97.69 200 ALA A C 1
ATOM 1600 O O . ALA A 1 200 ? 14.016 28.281 21.109 1 97.69 200 ALA A O 1
ATOM 1601 N N . THR A 1 201 ? 12.562 26.641 21.609 1 97.31 201 THR A N 1
ATOM 1602 C CA . THR A 1 201 ? 11.672 27.547 22.328 1 97.31 201 THR A CA 1
ATOM 1603 C C . THR A 1 201 ? 11.758 27.297 23.828 1 97.31 201 THR A C 1
ATOM 1605 O O . THR A 1 201 ? 11.375 28.156 24.641 1 97.31 201 THR A O 1
ATOM 1608 N N . GLY A 1 202 ? 12.094 26.062 24.219 1 95.5 202 GLY A N 1
ATOM 1609 C CA . GLY A 1 202 ? 12.086 25.688 25.625 1 95.5 202 GLY A CA 1
ATOM 1610 C C . GLY A 1 202 ? 10.695 25.344 26.141 1 95.5 202 GLY A C 1
ATOM 1611 O O . GLY A 1 202 ? 10.531 25.031 27.312 1 95.5 202 GLY A O 1
ATOM 1612 N N . ILE A 1 203 ? 9.734 25.406 25.25 1 96.12 203 ILE A N 1
ATOM 1613 C CA . ILE A 1 203 ? 8.391 24.984 25.641 1 96.12 203 ILE A CA 1
ATOM 1614 C C . ILE A 1 203 ? 8.414 23.516 26.062 1 96.12 203 ILE A C 1
ATOM 1616 O O . ILE A 1 203 ? 9.047 22.688 25.422 1 96.12 203 ILE A O 1
ATOM 1620 N N . PRO A 1 204 ? 7.738 23.188 27.141 1 95.44 204 PRO A N 1
ATOM 1621 C CA . PRO A 1 204 ? 7.746 21.797 27.594 1 95.44 204 PRO A CA 1
ATOM 1622 C C . PRO A 1 204 ? 7.211 20.828 26.531 1 95.44 204 PRO A C 1
ATOM 1624 O O . PRO A 1 204 ? 6.234 21.141 25.844 1 95.44 204 PRO A O 1
ATOM 1627 N N . LEU A 1 205 ? 7.805 19.688 26.484 1 95.31 205 LEU A N 1
ATOM 1628 C CA . LEU A 1 205 ? 7.426 18.672 25.5 1 95.31 205 LEU A CA 1
ATOM 1629 C C . LEU A 1 205 ? 5.969 18.25 25.688 1 95.31 205 LEU A C 1
ATOM 1631 O O . LEU A 1 205 ? 5.301 17.875 24.719 1 95.31 205 LEU A O 1
ATOM 1635 N N . GLU A 1 206 ? 5.5 18.375 26.891 1 96.56 206 GLU A N 1
ATOM 1636 C CA . GLU A 1 206 ? 4.113 18.031 27.203 1 96.56 206 GLU A CA 1
ATOM 1637 C C . GLU A 1 206 ? 3.146 18.875 26.375 1 96.56 206 GLU A C 1
ATOM 1639 O O . GLU A 1 206 ? 2.02 18.453 26.094 1 96.56 206 GLU A O 1
ATOM 1644 N N . ASN A 1 207 ? 3.635 20.062 25.922 1 98.12 207 ASN A N 1
ATOM 1645 C CA . ASN A 1 207 ? 2.781 21 25.203 1 98.12 207 ASN A CA 1
ATOM 1646 C C . ASN A 1 207 ? 3.043 20.938 23.703 1 98.12 207 ASN A C 1
ATOM 1648 O O . ASN A 1 207 ? 2.482 21.734 22.938 1 98.12 207 ASN A O 1
ATOM 1652 N N . ILE A 1 208 ? 3.887 20.062 23.297 1 98.5 208 ILE A N 1
ATOM 1653 C CA . ILE A 1 208 ? 4.227 19.969 21.875 1 98.5 208 ILE A CA 1
ATOM 1654 C C . ILE A 1 208 ? 3.73 18.641 21.312 1 98.5 208 ILE A C 1
ATOM 1656 O O . ILE A 1 208 ? 4.184 17.578 21.734 1 98.5 208 ILE A O 1
ATOM 1660 N N . LEU A 1 209 ? 2.803 18.719 20.391 1 98.69 209 LEU A N 1
ATOM 1661 C CA . LEU A 1 209 ? 2.18 17.531 19.797 1 98.69 209 LEU A CA 1
ATOM 1662 C C . LEU A 1 209 ? 2.516 17.438 18.312 1 98.69 209 LEU A C 1
ATOM 1664 O O . LEU A 1 209 ? 3.053 18.375 17.734 1 98.69 209 LEU A O 1
ATOM 1668 N N . TYR A 1 210 ? 2.264 16.281 17.766 1 98.44 210 TYR A N 1
ATOM 1669 C CA . TYR A 1 210 ? 2.412 15.992 16.344 1 98.44 210 TYR A CA 1
ATOM 1670 C C . TYR A 1 210 ? 1.104 15.484 15.758 1 98.44 210 TYR A C 1
ATOM 1672 O O . TYR A 1 210 ? 0.386 14.703 16.391 1 98.44 210 TYR A O 1
ATOM 1680 N N . LEU A 1 211 ? 0.728 16 14.625 1 98.38 211 LEU A N 1
ATOM 1681 C CA . LEU A 1 211 ? -0.395 15.445 13.875 1 98.38 211 LEU A CA 1
ATOM 1682 C C . LEU A 1 211 ? 0.049 14.992 12.484 1 98.38 211 LEU A C 1
ATOM 1684 O O . LEU A 1 211 ? 0.651 15.773 11.742 1 98.38 211 LEU A O 1
ATOM 1688 N N . GLY A 1 212 ? -0.241 13.75 12.148 1 96.62 212 GLY A N 1
ATOM 1689 C CA . GLY A 1 212 ? 0.131 13.234 10.844 1 96.62 212 GLY A CA 1
ATOM 1690 C C . GLY A 1 212 ? -0.833 12.188 10.312 1 96.62 212 GLY A C 1
ATOM 1691 O O . GLY A 1 212 ? -1.6 11.602 11.078 1 96.62 212 GLY A O 1
ATOM 1692 N N . GLY A 1 213 ? -0.836 11.938 9.07 1 96.06 213 GLY A N 1
ATOM 1693 C CA . GLY A 1 213 ? -1.664 10.992 8.336 1 96.06 213 GLY A CA 1
ATOM 1694 C C . GLY A 1 213 ? -1.611 11.195 6.832 1 96.06 213 GLY A C 1
ATOM 1695 O O . GLY A 1 213 ? -0.82 12 6.336 1 96.06 213 GLY A O 1
ATOM 1696 N N . PRO A 1 214 ? -2.377 10.367 6.113 1 95.94 214 PRO A N 1
ATOM 1697 C CA . PRO A 1 214 ? -2.443 10.484 4.656 1 95.94 214 PRO A CA 1
ATOM 1698 C C . PRO A 1 214 ? -3.242 11.703 4.195 1 95.94 214 PRO A C 1
ATOM 1700 O O . PRO A 1 214 ? -4.336 11.555 3.645 1 95.94 214 PRO A O 1
ATOM 1703 N N . ASN A 1 215 ? -2.688 12.867 4.289 1 95.44 215 ASN A N 1
ATOM 1704 C CA . ASN A 1 215 ? -3.471 14.086 4.117 1 95.44 215 ASN A CA 1
ATOM 1705 C C . ASN A 1 215 ? -2.977 14.906 2.926 1 95.44 215 ASN A C 1
ATOM 1707 O O . ASN A 1 215 ? -2.295 15.914 3.104 1 95.44 215 ASN A O 1
ATOM 1711 N N . ILE A 1 216 ? -3.383 14.461 1.762 1 94.44 216 ILE A N 1
ATOM 1712 C CA . ILE A 1 216 ? -3.193 15.359 0.626 1 94.44 216 ILE A CA 1
ATOM 1713 C C . ILE A 1 216 ? -4.094 16.578 0.778 1 94.44 216 ILE A C 1
ATOM 1715 O O . ILE A 1 216 ? -5.32 16.453 0.788 1 94.44 216 ILE A O 1
ATOM 1719 N N . ALA A 1 217 ? -3.531 17.734 0.805 1 95.38 217 ALA A N 1
ATOM 1720 C CA . ALA A 1 217 ? -4.199 18.953 1.258 1 95.38 217 ALA A CA 1
ATOM 1721 C C . ALA A 1 217 ? -5.465 19.219 0.451 1 95.38 217 ALA A C 1
ATOM 1723 O O . ALA A 1 217 ? -6.555 19.344 1.016 1 95.38 217 ALA A O 1
ATOM 1724 N N . SER A 1 218 ? -5.367 19.203 -0.893 1 95.81 218 SER A N 1
ATOM 1725 C CA . SER A 1 218 ? -6.5 19.531 -1.754 1 95.81 218 SER A CA 1
ATOM 1726 C C . SER A 1 218 ? -7.617 18.5 -1.608 1 95.81 218 SER A C 1
ATOM 1728 O O . SER A 1 218 ? -8.797 18.859 -1.574 1 95.81 218 SER A O 1
ATOM 1730 N N . GLU A 1 219 ? -7.254 17.25 -1.446 1 96.12 219 GLU A N 1
ATOM 1731 C CA . GLU A 1 219 ? -8.25 16.188 -1.337 1 96.12 219 GLU A CA 1
ATOM 1732 C C . GLU A 1 219 ? -8.984 16.266 -0.005 1 96.12 219 GLU A C 1
ATOM 1734 O O . GLU A 1 219 ? -10.211 16.094 0.043 1 96.12 219 GLU A O 1
ATOM 1739 N N . VAL A 1 220 ? -8.242 16.578 1.049 1 97 220 VAL A N 1
ATOM 1740 C CA . VAL A 1 220 ? -8.867 16.688 2.365 1 97 220 VAL A CA 1
ATOM 1741 C C . VAL A 1 220 ? -9.844 17.859 2.377 1 97 220 VAL A C 1
ATOM 1743 O O . VAL A 1 220 ? -10.961 17.75 2.893 1 97 220 VAL A O 1
ATOM 1746 N N . TYR A 1 221 ? -9.43 18.938 1.778 1 97.75 221 TYR A N 1
ATOM 1747 C CA . TYR A 1 221 ? -10.297 20.109 1.776 1 97.75 221 TYR A CA 1
ATOM 1748 C C . TYR A 1 221 ? -11.531 19.875 0.918 1 97.75 221 TYR A C 1
ATOM 1750 O O . TYR A 1 221 ? -12.609 20.422 1.203 1 97.75 221 TYR A O 1
ATOM 1758 N N . ASN A 1 222 ? -11.391 19.094 -0.118 1 96.19 222 ASN A N 1
ATOM 1759 C CA . ASN A 1 222 ? -12.516 18.734 -0.979 1 96.19 222 ASN A CA 1
ATOM 1760 C C . ASN A 1 222 ? -13.367 17.625 -0.363 1 96.19 222 ASN A C 1
ATOM 1762 O O . ASN A 1 222 ? -14.133 16.969 -1.064 1 96.19 222 ASN A O 1
ATOM 1766 N N . LYS A 1 223 ? -13.125 17.297 0.86 1 94.56 223 LYS A N 1
ATOM 1767 C CA . LYS A 1 223 ? -13.969 16.469 1.715 1 94.56 223 LYS A CA 1
ATOM 1768 C C . LYS A 1 223 ? -13.789 14.984 1.385 1 94.56 223 LYS A C 1
ATOM 1770 O O . LYS A 1 223 ? -14.672 14.172 1.668 1 94.56 223 LYS A O 1
ATOM 1775 N N . GLU A 1 224 ? -12.68 14.68 0.748 1 94.88 224 GLU A N 1
ATOM 1776 C CA . GLU A 1 224 ? -12.32 13.273 0.68 1 94.88 224 GLU A CA 1
ATOM 1777 C C . GLU A 1 224 ? -12.031 12.703 2.068 1 94.88 224 GLU A C 1
ATOM 1779 O O . GLU A 1 224 ? -11.453 13.383 2.914 1 94.88 224 GLU A O 1
ATOM 1784 N N . TYR A 1 225 ? -12.477 11.523 2.33 1 93.06 225 TYR A N 1
ATOM 1785 C CA . TYR A 1 225 ? -12.312 10.961 3.666 1 93.06 225 TYR A CA 1
ATOM 1786 C C . TYR A 1 225 ? -10.836 10.781 4.008 1 93.06 225 TYR A C 1
ATOM 1788 O O . TYR A 1 225 ? -10.078 10.219 3.217 1 93.06 225 TYR A O 1
ATOM 1796 N N . ALA A 1 226 ? -10.469 11.305 5.113 1 94.81 226 ALA A N 1
ATOM 1797 C CA . ALA A 1 226 ? -9.094 11.266 5.605 1 94.81 226 ALA A CA 1
ATOM 1798 C C . ALA A 1 226 ? -9.055 10.984 7.105 1 94.81 226 ALA A C 1
ATOM 1800 O O . ALA A 1 226 ? -10.055 11.156 7.801 1 94.81 226 ALA A O 1
ATOM 1801 N N . ASN A 1 227 ? -7.996 10.445 7.539 1 94.31 227 ASN A N 1
ATOM 1802 C CA . ASN A 1 227 ? -7.758 10.297 8.969 1 94.31 227 ASN A CA 1
ATOM 1803 C C . ASN A 1 227 ? -6.375 10.789 9.367 1 94.31 227 ASN A C 1
ATOM 1805 O O . ASN A 1 227 ? -5.57 11.164 8.508 1 94.31 227 ASN A O 1
ATOM 1809 N N . ALA A 1 228 ? -6.176 10.977 10.602 1 96.25 228 ALA A N 1
ATOM 1810 C CA . ALA A 1 228 ? -4.898 11.414 11.156 1 96.25 228 ALA A CA 1
ATOM 1811 C C . ALA A 1 228 ? -4.73 10.914 12.594 1 96.25 228 ALA A C 1
ATOM 1813 O O . ALA A 1 228 ? -5.68 10.398 13.188 1 96.25 228 ALA A O 1
ATOM 1814 N N . ARG A 1 229 ? -3.539 10.984 13.047 1 96.38 229 ARG A N 1
ATOM 1815 C CA . ARG A 1 229 ? -3.201 10.695 14.438 1 96.38 229 ARG A CA 1
ATOM 1816 C C . ARG A 1 229 ? -2.533 11.898 15.094 1 96.38 229 ARG A C 1
ATOM 1818 O O . ARG A 1 229 ? -1.575 12.453 14.555 1 96.38 229 ARG A O 1
ATOM 1825 N N . ILE A 1 230 ? -3.1 12.312 16.141 1 97.75 230 ILE A N 1
ATOM 1826 C CA . ILE A 1 230 ? -2.43 13.312 16.969 1 97.75 230 ILE A CA 1
ATOM 1827 C C . ILE A 1 230 ? -1.664 12.617 18.094 1 97.75 230 ILE A C 1
ATOM 1829 O O . ILE A 1 230 ? -2.217 11.773 18.797 1 97.75 230 ILE A O 1
ATOM 1833 N N . CYS A 1 231 ? -0.397 12.922 18.219 1 97.75 231 CYS A N 1
ATOM 1834 C CA . CYS A 1 231 ? 0.478 12.266 19.188 1 97.75 231 CYS A CA 1
AT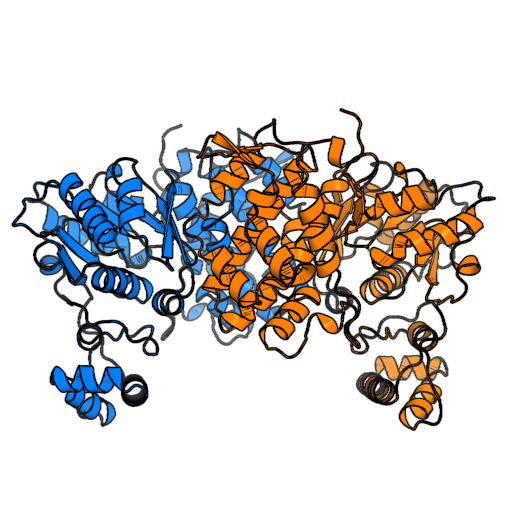OM 1835 C C . CYS A 1 231 ? 1.051 13.273 20.172 1 97.75 231 CYS A C 1
ATOM 1837 O O . CYS A 1 231 ? 1.423 14.383 19.781 1 97.75 231 CYS A O 1
ATOM 1839 N N . GLY A 1 232 ? 1.178 12.891 21.391 1 97.06 232 GLY A N 1
ATOM 1840 C CA . GLY A 1 232 ? 1.727 13.734 22.438 1 97.06 232 GLY A CA 1
ATOM 1841 C C . GLY A 1 232 ? 1.199 13.398 23.812 1 97.06 232 GLY A C 1
ATOM 1842 O O . GLY A 1 232 ? 0.851 12.25 24.094 1 97.06 232 GLY A O 1
ATOM 1843 N N . SER A 1 233 ? 1.166 14.375 24.688 1 96.94 233 SER A N 1
ATOM 1844 C CA . SER A 1 233 ? 0.817 14.18 26.094 1 96.94 233 SER A CA 1
ATOM 1845 C C . SER A 1 233 ? -0.675 13.906 26.266 1 96.94 233 SER A C 1
ATOM 1847 O O . SER A 1 233 ? -1.494 14.438 25.516 1 96.94 233 SER A O 1
ATOM 1849 N N . GLU A 1 234 ? -0.97 13.172 27.234 1 95.69 234 GLU A N 1
ATOM 1850 C CA . GLU A 1 234 ? -2.354 12.852 27.578 1 95.69 234 GLU A CA 1
ATOM 1851 C C . GLU A 1 234 ? -3.145 14.109 27.922 1 95.69 234 GLU A C 1
ATOM 1853 O O . GLU A 1 234 ? -4.352 14.172 27.688 1 95.69 234 GLU A O 1
ATOM 1858 N N . LYS A 1 235 ? -2.449 15.023 28.406 1 96.12 235 LYS A N 1
ATOM 1859 C CA . LYS A 1 235 ? -3.072 16.281 28.797 1 96.12 235 LYS A CA 1
ATOM 1860 C C . LYS A 1 235 ? -3.848 16.906 27.641 1 96.12 235 LYS A C 1
ATOM 1862 O O . LYS A 1 235 ? -4.918 17.469 27.844 1 96.12 235 LYS A O 1
ATOM 1867 N N . TRP A 1 236 ? -3.293 16.719 26.406 1 97.81 236 TRP A N 1
ATOM 1868 C CA . TRP A 1 236 ? -3.834 17.531 25.312 1 97.81 236 TRP A CA 1
ATOM 1869 C C . TRP A 1 236 ? -4.434 16.641 24.234 1 97.81 236 TRP A C 1
ATOM 1871 O O . TRP A 1 236 ? -5.391 17.031 23.547 1 97.81 236 TRP A O 1
ATOM 1881 N N . ARG A 1 237 ? -3.865 15.461 23.984 1 97.12 237 ARG A N 1
ATOM 1882 C CA . ARG A 1 237 ? -4.051 14.758 22.719 1 97.12 237 ARG A CA 1
ATOM 1883 C C . ARG A 1 237 ? -5.5 14.305 22.547 1 97.12 237 ARG A C 1
ATOM 1885 O O . ARG A 1 237 ? -6.043 14.336 21.453 1 97.12 237 ARG A O 1
ATOM 1892 N N . LYS A 1 238 ? -6.18 13.906 23.656 1 95.88 238 LYS A N 1
ATOM 1893 C CA . LYS A 1 238 ? -7.559 13.43 23.547 1 95.88 238 LYS A CA 1
ATOM 1894 C C . LYS A 1 238 ? -8.5 14.578 23.188 1 95.88 238 LYS A C 1
ATOM 1896 O O . LYS A 1 238 ? -9.297 14.469 22.25 1 95.88 238 LYS A O 1
ATOM 1901 N N . ALA A 1 239 ? -8.406 15.648 23.938 1 97.06 239 ALA A N 1
ATOM 1902 C CA . ALA A 1 239 ? -9.258 16.812 23.688 1 97.06 239 ALA A CA 1
ATOM 1903 C C . ALA A 1 239 ? -8.992 17.406 22.312 1 97.06 239 ALA A C 1
ATOM 1905 O O . ALA A 1 239 ? -9.93 17.766 21.594 1 97.06 239 ALA A O 1
ATOM 1906 N N . LEU A 1 240 ? -7.762 17.516 21.938 1 98 240 LEU A N 1
ATOM 1907 C CA . LEU A 1 240 ? -7.41 18.078 20.641 1 98 240 LEU A CA 1
ATOM 1908 C C . LEU A 1 240 ? -7.863 17.156 19.5 1 98 240 LEU A C 1
ATOM 1910 O O . LEU A 1 240 ? -8.273 17.641 18.438 1 98 240 LEU A O 1
ATOM 1914 N N . GLY A 1 241 ? -7.715 15.867 19.75 1 96.06 241 GLY A N 1
ATOM 1915 C CA . GLY A 1 241 ? -8.227 14.922 18.766 1 96.06 241 GLY A CA 1
ATOM 1916 C C . GLY A 1 241 ? -9.695 15.133 18.453 1 96.06 241 GLY A C 1
ATOM 1917 O O . GLY A 1 241 ? -10.086 15.172 17.281 1 96.06 241 GLY A O 1
ATOM 1918 N N . LYS A 1 242 ? -10.516 15.297 19.484 1 94.62 242 LYS A N 1
ATOM 1919 C CA . LYS A 1 242 ? -11.945 15.547 19.312 1 94.62 242 LYS A CA 1
ATOM 1920 C C . LYS A 1 242 ? -12.188 16.906 18.641 1 94.62 242 LYS A C 1
ATOM 1922 O O . LYS A 1 242 ? -13.047 17.031 17.766 1 94.62 242 LYS A O 1
ATOM 1927 N N . PHE A 1 243 ? -11.406 17.844 19.047 1 97.06 243 PHE A N 1
ATOM 1928 C CA . PHE A 1 243 ? -11.531 19.219 18.562 1 97.06 243 PHE A CA 1
ATOM 1929 C C . PHE A 1 243 ? -11.281 19.297 17.062 1 97.06 243 PHE A C 1
ATOM 1931 O O . PHE A 1 243 ? -11.93 20.078 16.359 1 97.06 243 PHE A O 1
ATOM 1938 N N . LEU A 1 244 ? -10.43 18.469 16.547 1 96.5 244 LEU A N 1
ATOM 1939 C CA . LEU A 1 244 ? -9.992 18.547 15.164 1 96.5 244 LEU A CA 1
ATOM 1940 C C . LEU A 1 244 ? -10.875 17.688 14.266 1 96.5 244 LEU A C 1
ATOM 1942 O O . LEU A 1 244 ? -10.836 17.828 13.039 1 96.5 244 LEU A O 1
ATOM 1946 N N . ARG A 1 245 ? -11.656 16.875 14.828 1 92.94 245 ARG A N 1
ATOM 1947 C CA . ARG A 1 245 ? -12.453 15.906 14.086 1 92.94 245 ARG A CA 1
ATOM 1948 C C . ARG A 1 245 ? -13.555 16.594 13.281 1 92.94 245 ARG A C 1
ATOM 1950 O O . ARG A 1 245 ? -14.156 17.562 13.758 1 92.94 245 ARG A O 1
ATOM 1957 N N . GLN A 1 246 ? -13.758 16.156 12.141 1 91.31 246 GLN A N 1
ATOM 1958 C CA . GLN A 1 246 ? -14.883 16.469 11.266 1 91.31 246 GLN A CA 1
ATOM 1959 C C . GLN A 1 246 ? -15.484 15.211 10.664 1 91.31 246 GLN A C 1
ATOM 1961 O O . GLN A 1 246 ? -14.977 14.109 10.867 1 91.31 246 GLN A O 1
ATOM 1966 N N . SER A 1 247 ? -16.578 15.352 9.984 1 87.69 247 SER A N 1
ATOM 1967 C CA . SER A 1 247 ? -17.281 14.195 9.43 1 87.69 247 SER A CA 1
ATOM 1968 C C . SER A 1 247 ? -16.406 13.445 8.43 1 87.69 247 SER A C 1
ATOM 1970 O O . SER A 1 247 ? -16.469 12.219 8.336 1 87.69 247 SER A O 1
ATOM 1972 N N . HIS A 1 248 ? -15.531 14.18 7.703 1 91.25 248 HIS A N 1
ATOM 1973 C CA . HIS A 1 248 ? -14.711 13.555 6.676 1 91.25 248 HIS A CA 1
ATOM 1974 C C . HIS A 1 248 ? -13.25 13.5 7.098 1 91.25 248 HIS A C 1
ATOM 1976 O O . HIS A 1 248 ? -12.391 13.047 6.328 1 91.25 248 HIS A O 1
ATOM 1982 N N . PHE A 1 249 ? -12.938 13.938 8.312 1 94.5 249 PHE A N 1
ATOM 1983 C CA . PHE A 1 249 ? -11.57 13.961 8.828 1 94.5 249 PHE A CA 1
ATOM 1984 C C . PHE A 1 249 ? -11.523 13.438 10.258 1 94.5 249 PHE A C 1
ATOM 1986 O O . PHE A 1 249 ? -11.688 14.203 11.211 1 94.5 249 PHE A O 1
ATOM 1993 N N . ILE A 1 250 ? -11.164 12.156 10.406 1 93.75 250 ILE A N 1
ATOM 1994 C CA . ILE A 1 250 ? -11.148 11.508 11.711 1 93.75 250 ILE A CA 1
ATOM 1995 C C . ILE A 1 250 ? -9.758 11.617 12.32 1 93.75 250 ILE A C 1
ATOM 1997 O O . ILE A 1 250 ? -8.75 11.375 11.648 1 93.75 250 ILE A O 1
ATOM 2001 N N . VAL A 1 251 ? -9.719 12.016 13.539 1 95.25 251 VAL A N 1
ATOM 2002 C CA . VAL A 1 251 ? -8.445 12.156 14.234 1 95.25 251 VAL A CA 1
ATOM 2003 C C . VAL A 1 251 ? -8.422 11.242 15.461 1 95.25 251 VAL A C 1
ATOM 2005 O O . VAL A 1 251 ? -9.227 11.406 16.375 1 95.25 251 VAL A O 1
ATOM 2008 N N . TRP A 1 252 ? -7.574 10.258 15.477 1 93.62 252 TRP A N 1
ATOM 2009 C CA . TRP A 1 252 ? -7.332 9.422 16.641 1 93.62 252 TRP A CA 1
ATOM 2010 C C . TRP A 1 252 ? -6.117 9.906 17.422 1 93.62 252 TRP A C 1
ATOM 2012 O O . TRP A 1 252 ? -5.352 10.742 16.938 1 93.62 252 TRP A O 1
ATOM 2022 N N . ASP A 1 253 ? -5.973 9.469 18.594 1 94.56 253 ASP A N 1
ATOM 2023 C CA . ASP A 1 253 ? -4.836 9.914 19.406 1 94.56 253 ASP A CA 1
ATOM 2024 C C . ASP A 1 253 ? -3.949 8.734 19.797 1 94.56 253 ASP A C 1
ATOM 2026 O O . ASP A 1 253 ? -4.402 7.586 19.812 1 94.56 253 ASP A O 1
ATOM 2030 N N . ASN A 1 254 ? -2.684 8.992 20.016 1 95.06 254 ASN A N 1
ATOM 2031 C CA . ASN A 1 254 ? -1.698 8.039 20.5 1 95.06 254 ASN A CA 1
ATOM 2032 C C . ASN A 1 254 ? -0.565 8.734 21.25 1 95.06 254 ASN A C 1
ATOM 2034 O O . ASN A 1 254 ? -0.218 9.875 20.938 1 95.06 254 ASN A O 1
ATOM 2038 N N . SER A 1 255 ? -0.006 8.078 22.234 1 95.12 255 SER A N 1
ATOM 2039 C CA . SER A 1 255 ? 1.097 8.656 23 1 95.12 255 SER A CA 1
ATOM 2040 C C . SER A 1 255 ? 2.426 8.477 22.281 1 95.12 255 SER A C 1
ATOM 2042 O O . SER A 1 255 ? 3.426 9.102 22.625 1 95.12 255 SER A O 1
ATOM 2044 N N . ASP A 1 256 ? 2.506 7.664 21.266 1 94 256 ASP A N 1
ATOM 2045 C CA . ASP A 1 256 ? 3.738 7.273 20.578 1 94 256 ASP A CA 1
ATOM 2046 C C . ASP A 1 256 ? 4.195 8.352 19.609 1 94 256 ASP A C 1
ATOM 2048 O O . ASP A 1 256 ? 4.207 8.141 18.391 1 94 256 ASP A O 1
ATOM 2052 N N . LEU A 1 257 ? 4.758 9.398 20.141 1 94.38 257 LEU A N 1
ATOM 2053 C CA . LEU A 1 257 ? 5.16 10.578 19.375 1 94.38 257 LEU A CA 1
ATOM 2054 C C . LEU A 1 257 ? 6.352 10.266 18.484 1 94.38 257 LEU A C 1
ATOM 2056 O O . LEU A 1 257 ? 6.34 10.586 17.281 1 94.38 257 LEU A O 1
ATOM 2060 N N . VAL A 1 258 ? 7.309 9.586 18.922 1 93.44 258 VAL A N 1
ATOM 2061 C CA . VAL A 1 258 ? 8.57 9.344 18.234 1 93.44 258 VAL A CA 1
ATOM 2062 C C . VAL A 1 258 ? 8.328 8.484 17 1 93.44 258 VAL A C 1
ATOM 2064 O O . VAL A 1 258 ? 8.812 8.812 15.906 1 93.44 258 VAL A O 1
ATOM 2067 N N . THR A 1 259 ? 7.543 7.414 17.156 1 94.81 259 THR A N 1
ATOM 2068 C CA . THR A 1 259 ? 7.273 6.508 16.047 1 94.81 259 THR A CA 1
ATOM 2069 C C . THR A 1 259 ? 6.617 7.25 14.883 1 94.81 259 THR A C 1
ATOM 2071 O O . THR A 1 259 ? 7.012 7.082 13.727 1 94.81 259 THR A O 1
ATOM 2074 N N . HIS A 1 260 ? 5.703 8.078 15.203 1 96.25 260 HIS A N 1
ATOM 2075 C CA . HIS A 1 260 ? 4.949 8.773 14.164 1 96.25 260 HIS A CA 1
ATOM 2076 C C . HIS A 1 260 ? 5.816 9.812 13.453 1 96.25 260 HIS A C 1
ATOM 2078 O O . HIS A 1 260 ? 5.75 9.945 12.227 1 96.25 260 HIS A O 1
ATOM 2084 N N . GLU A 1 261 ? 6.641 10.531 14.164 1 96 261 GLU A N 1
ATOM 2085 C CA . GLU A 1 261 ? 7.527 11.508 13.539 1 96 261 GLU A CA 1
ATOM 2086 C C . GLU A 1 261 ? 8.602 10.828 12.695 1 96 261 GLU A C 1
ATOM 2088 O O . GLU A 1 261 ? 8.906 11.281 11.594 1 96 261 GLU A O 1
ATOM 2093 N N . VAL A 1 262 ? 9.141 9.734 13.227 1 95.31 262 VAL A N 1
ATOM 2094 C CA . VAL A 1 262 ? 10.172 8.992 12.508 1 95.31 262 VAL A CA 1
ATOM 2095 C C . VAL A 1 262 ? 9.586 8.422 11.211 1 95.31 262 VAL A C 1
ATOM 2097 O O . VAL A 1 262 ? 10.195 8.539 10.148 1 95.31 262 VAL A O 1
ATOM 2100 N N . MET A 1 263 ? 8.422 7.844 11.305 1 96.31 263 MET A N 1
ATOM 2101 C CA . MET A 1 263 ? 7.754 7.289 10.133 1 96.31 263 MET A CA 1
ATOM 2102 C C . MET A 1 263 ? 7.469 8.383 9.102 1 96.31 263 MET A C 1
ATOM 2104 O O . MET A 1 263 ? 7.547 8.141 7.898 1 96.31 263 MET A O 1
ATOM 2108 N N . GLY A 1 264 ? 7.141 9.539 9.625 1 94.56 264 GLY A N 1
ATOM 2109 C CA . GLY A 1 264 ? 6.922 10.672 8.734 1 94.56 264 GLY A CA 1
ATOM 2110 C C . GLY A 1 264 ? 8.148 11.039 7.926 1 94.56 264 GLY A C 1
ATOM 2111 O O . GLY A 1 264 ? 8.039 11.438 6.762 1 94.56 264 GLY A O 1
ATOM 2112 N N . GLY A 1 265 ? 9.281 10.914 8.508 1 94.06 265 GLY A N 1
ATOM 2113 C CA . GLY A 1 265 ? 10.531 11.148 7.801 1 94.06 265 GLY A CA 1
ATOM 2114 C C . GLY A 1 265 ? 10.898 10.023 6.852 1 94.06 265 GLY A C 1
ATOM 2115 O O . GLY A 1 265 ? 11.305 10.273 5.715 1 94.06 265 GLY A O 1
ATOM 2116 N N . LEU A 1 266 ? 10.711 8.82 7.305 1 96.69 266 LEU A N 1
ATOM 2117 C CA . LEU A 1 266 ? 11.117 7.633 6.555 1 96.69 266 LEU A CA 1
ATOM 2118 C C . LEU A 1 266 ? 10.312 7.504 5.27 1 96.69 266 LEU A C 1
ATOM 2120 O O . LEU A 1 266 ? 10.844 7.094 4.234 1 96.69 266 LEU A O 1
ATOM 2124 N N . LYS A 1 267 ? 9.008 7.793 5.363 1 96.69 267 LYS A N 1
ATOM 2125 C CA . LYS A 1 267 ? 8.18 7.594 4.18 1 96.69 267 LYS A CA 1
ATOM 2126 C C . LYS A 1 267 ? 8.688 8.422 3.004 1 96.69 267 LYS A C 1
ATOM 2128 O O . LYS A 1 267 ? 8.641 7.969 1.856 1 96.69 267 LYS A O 1
ATOM 2133 N N . ASN A 1 268 ? 9.242 9.625 3.281 1 94.69 268 ASN A N 1
ATOM 2134 C CA . ASN A 1 268 ? 9.75 10.5 2.232 1 94.69 268 ASN A CA 1
ATOM 2135 C C . ASN A 1 268 ? 11.016 9.922 1.592 1 94.69 268 ASN A C 1
ATOM 2137 O O . ASN A 1 268 ? 11.242 10.094 0.394 1 94.69 268 ASN A O 1
ATOM 2141 N N . VAL A 1 269 ? 11.797 9.234 2.391 1 96.69 269 VAL A N 1
ATOM 2142 C CA . VAL A 1 269 ? 13 8.562 1.898 1 96.69 269 VAL A CA 1
ATOM 2143 C C . VAL A 1 269 ? 12.617 7.531 0.84 1 96.69 269 VAL A C 1
ATOM 2145 O O . VAL A 1 269 ? 13.094 7.594 -0.296 1 96.69 269 VAL A O 1
ATOM 2148 N N . TYR A 1 270 ? 11.766 6.723 1.174 1 97.62 270 TYR A N 1
ATOM 2149 C CA . TYR A 1 270 ? 11.445 5.566 0.343 1 97.62 270 TYR A CA 1
ATOM 2150 C C . TYR A 1 270 ? 10.57 5.965 -0.835 1 97.62 270 TYR A C 1
ATOM 2152 O O . TYR A 1 270 ? 10.555 5.289 -1.866 1 97.62 270 TYR A O 1
ATOM 2160 N N . ALA A 1 271 ? 9.883 7.125 -0.687 1 97.5 271 ALA A N 1
ATOM 2161 C CA . ALA A 1 271 ? 9.055 7.621 -1.784 1 97.5 271 ALA A CA 1
ATOM 2162 C C . ALA A 1 271 ? 9.914 7.977 -2.998 1 97.5 271 ALA A C 1
ATOM 2164 O O . ALA A 1 271 ? 9.484 7.805 -4.141 1 97.5 271 ALA A O 1
ATOM 2165 N N . ILE A 1 272 ? 11.094 8.453 -2.779 1 97.12 272 ILE A N 1
ATOM 2166 C CA . ILE A 1 272 ? 11.984 8.773 -3.889 1 97.12 272 ILE A CA 1
ATOM 2167 C C . ILE A 1 272 ? 12.297 7.504 -4.68 1 97.12 272 ILE A C 1
ATOM 2169 O O . ILE A 1 272 ? 12.203 7.496 -5.91 1 97.12 272 ILE A O 1
ATOM 2173 N N . GLY A 1 273 ? 12.656 6.453 -3.953 1 97.5 273 GLY A N 1
ATOM 2174 C CA . GLY A 1 273 ? 12.914 5.18 -4.605 1 97.5 273 GLY A CA 1
ATOM 2175 C C . GLY A 1 273 ? 11.703 4.637 -5.348 1 97.5 273 GLY A C 1
ATOM 2176 O O . GLY A 1 273 ? 11.844 4.016 -6.402 1 97.5 273 GLY A O 1
ATOM 2177 N N . ALA A 1 274 ? 10.547 4.836 -4.777 1 97.31 274 ALA A N 1
ATOM 2178 C CA . ALA A 1 274 ? 9.32 4.375 -5.422 1 97.31 274 ALA A CA 1
ATOM 2179 C C . ALA A 1 274 ? 9.148 5.027 -6.793 1 97.31 274 ALA A C 1
ATOM 2181 O O . ALA A 1 274 ? 8.734 4.367 -7.75 1 97.31 274 ALA A O 1
ATOM 2182 N N . GLY A 1 275 ? 9.398 6.344 -6.852 1 97.19 275 GLY A N 1
ATOM 2183 C CA . GLY A 1 275 ? 9.359 7.031 -8.133 1 97.19 275 GLY A CA 1
ATOM 2184 C C . GLY A 1 275 ? 10.344 6.477 -9.141 1 97.19 275 GLY A C 1
ATOM 2185 O O . GLY A 1 275 ? 10.008 6.324 -10.32 1 97.19 275 GLY A O 1
ATOM 2186 N N . MET A 1 276 ? 11.547 6.152 -8.672 1 97.5 276 MET A N 1
ATOM 2187 C CA . MET A 1 276 ? 12.57 5.566 -9.539 1 97.5 276 MET A CA 1
ATOM 2188 C C . MET A 1 276 ? 12.109 4.215 -10.078 1 97.5 276 MET A C 1
ATOM 2190 O O . MET A 1 276 ? 12.188 3.969 -11.289 1 97.5 276 MET A O 1
ATOM 2194 N N . VAL A 1 277 ? 11.602 3.367 -9.18 1 96.81 277 VAL A N 1
ATOM 2195 C CA . VAL A 1 277 ? 11.156 2.025 -9.547 1 96.81 277 VAL A CA 1
ATOM 2196 C C . VAL A 1 277 ? 10.008 2.111 -10.547 1 96.81 277 VAL A C 1
ATOM 2198 O O . VAL A 1 277 ? 9.984 1.386 -11.539 1 96.81 277 VAL A O 1
ATOM 2201 N N . ASP A 1 278 ? 9.125 3.029 -10.32 1 95.88 278 ASP A N 1
ATOM 2202 C CA . ASP A 1 278 ? 7.98 3.23 -11.203 1 95.88 278 ASP A CA 1
ATOM 2203 C C . ASP A 1 278 ? 8.438 3.555 -12.625 1 95.88 278 ASP A C 1
ATOM 2205 O O . ASP A 1 278 ? 7.957 2.951 -13.586 1 95.88 278 ASP A O 1
ATOM 2209 N N . THR A 1 279 ? 9.32 4.43 -12.719 1 96.75 279 THR A N 1
ATOM 2210 C CA . THR A 1 279 ? 9.797 4.891 -14.016 1 96.75 279 THR A CA 1
ATOM 2211 C C . THR A 1 279 ? 10.648 3.818 -14.695 1 96.75 279 THR A C 1
ATOM 2213 O O . THR A 1 279 ? 10.445 3.516 -15.875 1 96.75 279 THR A O 1
ATOM 2216 N N . LEU A 1 280 ? 11.547 3.217 -13.969 1 96.62 280 LEU A N 1
ATOM 2217 C CA . LEU A 1 280 ? 12.523 2.289 -14.523 1 96.62 280 LEU A CA 1
ATOM 2218 C C . LEU A 1 280 ? 11.859 0.982 -14.938 1 96.62 280 LEU A C 1
ATOM 2220 O O . LEU A 1 280 ? 12.375 0.268 -15.805 1 96.62 280 LEU A O 1
ATOM 2224 N N . THR A 1 281 ? 10.703 0.653 -14.344 1 95.88 281 THR A N 1
ATOM 2225 C CA . THR A 1 281 ? 10 -0.589 -14.648 1 95.88 281 THR A CA 1
ATOM 2226 C C . THR A 1 281 ? 8.781 -0.32 -15.523 1 95.88 281 THR A C 1
ATOM 2228 O O . THR A 1 281 ? 7.922 -1.191 -15.688 1 95.88 281 THR A O 1
ATOM 2231 N N . ARG A 1 282 ? 8.664 0.834 -16.078 1 94.81 282 ARG A N 1
ATOM 2232 C CA . ARG A 1 282 ? 7.523 1.257 -16.875 1 94.81 282 ARG A CA 1
ATOM 2233 C C . ARG A 1 282 ? 6.211 0.95 -16.172 1 94.81 282 ARG A C 1
ATOM 2235 O O . ARG A 1 282 ? 5.32 0.323 -16.75 1 94.81 282 ARG A O 1
ATOM 2242 N N . GLU A 1 283 ? 6.266 1.289 -14.781 1 93.56 283 GLU A N 1
ATOM 2243 C CA . GLU A 1 283 ? 5.094 1.258 -13.906 1 93.56 283 GLU A CA 1
ATOM 2244 C C . GLU A 1 283 ? 4.609 -0.172 -13.68 1 93.56 283 GLU A C 1
ATOM 2246 O O . GLU A 1 283 ? 3.406 -0.424 -13.625 1 93.56 283 GLU A O 1
ATOM 2251 N N . SER A 1 284 ? 5.531 -1.115 -13.617 1 95 284 SER A N 1
ATOM 2252 C CA . SER A 1 284 ? 5.195 -2.492 -13.266 1 95 284 SER A CA 1
ATOM 2253 C C . SER A 1 284 ? 4.527 -2.568 -11.898 1 95 284 SER A C 1
ATOM 2255 O O . SER A 1 284 ? 5.109 -2.158 -10.891 1 95 284 SER A O 1
ATOM 2257 N N . ALA A 1 285 ? 3.309 -3.127 -11.875 1 94.31 285 ALA A N 1
ATOM 2258 C CA . ALA A 1 285 ? 2.59 -3.27 -10.609 1 94.31 285 ALA A CA 1
ATOM 2259 C C . ALA A 1 285 ? 3.279 -4.281 -9.695 1 94.31 285 ALA A C 1
ATOM 2261 O O . ALA A 1 285 ? 3.309 -4.102 -8.477 1 94.31 285 ALA A O 1
ATOM 2262 N N . THR A 1 286 ? 3.854 -5.328 -10.25 1 95.56 286 THR A N 1
ATOM 2263 C CA . THR A 1 286 ? 4.559 -6.355 -9.5 1 95.56 286 THR A CA 1
ATOM 2264 C C . THR A 1 286 ? 5.781 -5.773 -8.797 1 95.56 286 THR A C 1
ATOM 2266 O O . THR A 1 286 ? 5.922 -5.902 -7.578 1 95.56 286 THR A O 1
ATOM 2269 N N . SER A 1 287 ? 6.633 -5.059 -9.531 1 95 287 SER A N 1
ATOM 2270 C CA . SER A 1 287 ? 7.859 -4.504 -8.961 1 95 287 SER A CA 1
ATOM 2271 C C . SER A 1 287 ? 7.551 -3.445 -7.91 1 95 287 SER A C 1
ATOM 2273 O O . SER A 1 287 ? 8.211 -3.385 -6.871 1 95 287 SER A O 1
ATOM 2275 N N . LYS A 1 288 ? 6.539 -2.611 -8.195 1 94.69 288 LYS A N 1
ATOM 2276 C CA . LYS A 1 288 ? 6.141 -1.57 -7.254 1 94.69 288 LYS A CA 1
ATOM 2277 C C . LYS A 1 288 ? 5.676 -2.176 -5.934 1 94.69 288 LYS A C 1
ATOM 2279 O O . LYS A 1 288 ? 5.973 -1.644 -4.863 1 94.69 288 LYS A O 1
ATOM 2284 N N . SER A 1 289 ? 4.945 -3.273 -6.055 1 95.88 289 SER A N 1
ATOM 2285 C CA . SER A 1 289 ? 4.414 -3.916 -4.855 1 95.88 289 SER A CA 1
ATOM 2286 C C . SER A 1 289 ? 5.527 -4.551 -4.031 1 95.88 289 SER A C 1
ATOM 2288 O O . SER A 1 289 ? 5.504 -4.496 -2.801 1 95.88 289 SER A O 1
ATOM 2290 N N . VAL A 1 290 ? 6.508 -5.16 -4.707 1 95.31 290 VAL A N 1
ATOM 2291 C CA . VAL A 1 290 ? 7.652 -5.746 -4.02 1 95.31 290 VAL A CA 1
ATOM 2292 C C . VAL A 1 290 ? 8.453 -4.645 -3.328 1 95.31 290 VAL A C 1
ATOM 2294 O O . VAL A 1 290 ? 8.859 -4.797 -2.172 1 95.31 290 VAL A O 1
ATOM 2297 N N . TYR A 1 291 ? 8.688 -3.561 -4.043 1 95.44 291 TYR A N 1
ATOM 2298 C CA . TYR A 1 291 ? 9.391 -2.422 -3.471 1 95.44 291 TYR A CA 1
ATOM 2299 C C . TYR A 1 291 ? 8.68 -1.911 -2.223 1 95.44 291 TYR A C 1
ATOM 2301 O O . TYR A 1 291 ? 9.32 -1.673 -1.192 1 95.44 291 TYR A O 1
ATOM 2309 N N . PHE A 1 292 ? 7.406 -1.781 -2.344 1 96.06 292 PHE A N 1
ATOM 2310 C CA . PHE A 1 292 ? 6.605 -1.282 -1.23 1 96.06 292 PHE A CA 1
ATOM 2311 C C . PHE A 1 292 ? 6.785 -2.162 0.001 1 96.06 292 PHE A C 1
ATOM 2313 O O . PHE A 1 292 ? 7.016 -1.658 1.103 1 96.06 292 PHE A O 1
ATOM 2320 N N . ALA A 1 293 ? 6.648 -3.428 -0.151 1 94.94 293 ALA A N 1
ATOM 2321 C CA . ALA A 1 293 ? 6.75 -4.363 0.966 1 94.94 293 ALA A CA 1
ATOM 2322 C C . ALA A 1 293 ? 8.141 -4.32 1.595 1 94.94 293 ALA A C 1
ATOM 2324 O O . ALA A 1 293 ? 8.273 -4.355 2.82 1 94.94 293 ALA A O 1
ATOM 2325 N N . HIS A 1 294 ? 9.172 -4.23 0.805 1 94.38 294 HIS A N 1
ATOM 2326 C CA . HIS A 1 294 ? 10.531 -4.156 1.328 1 94.38 294 HIS A CA 1
ATOM 2327 C C . HIS A 1 294 ? 10.758 -2.857 2.096 1 94.38 294 HIS A C 1
ATOM 2329 O O . HIS A 1 294 ? 11.398 -2.857 3.146 1 94.38 294 HIS A O 1
ATOM 2335 N N . CYS A 1 295 ? 10.227 -1.77 1.537 1 95.5 295 CYS A N 1
ATOM 2336 C CA . CYS A 1 295 ? 10.344 -0.478 2.205 1 95.5 295 CYS A CA 1
ATOM 2337 C C . CYS A 1 295 ? 9.727 -0.524 3.596 1 95.5 295 CYS A C 1
ATOM 2339 O O . CYS A 1 295 ? 10.32 -0.041 4.562 1 95.5 295 CYS A O 1
ATOM 2341 N N . THR A 1 296 ? 8.547 -1.125 3.652 1 95.69 296 THR A N 1
ATOM 2342 C CA . THR A 1 296 ? 7.852 -1.159 4.934 1 95.69 296 THR A CA 1
ATOM 2343 C C . THR A 1 296 ? 8.609 -2.02 5.938 1 95.69 296 THR A C 1
ATOM 2345 O O . THR A 1 296 ? 8.609 -1.734 7.137 1 95.69 296 THR A O 1
ATOM 2348 N N . SER A 1 297 ? 9.281 -3.051 5.484 1 94.19 297 SER A N 1
ATOM 2349 C CA . SER A 1 297 ? 10.078 -3.885 6.375 1 94.19 297 SER A CA 1
ATOM 2350 C C . SER A 1 297 ? 11.266 -3.109 6.941 1 94.19 297 SER A C 1
ATOM 2352 O O . SER A 1 297 ? 11.586 -3.227 8.125 1 94.19 297 SER A O 1
ATOM 2354 N N . GLU A 1 298 ? 11.938 -2.34 6.109 1 94.5 298 GLU A N 1
ATOM 2355 C CA . GLU A 1 298 ? 13.039 -1.508 6.59 1 94.5 298 GLU A CA 1
ATOM 2356 C C . GLU A 1 298 ? 12.539 -0.439 7.559 1 94.5 298 GLU A C 1
ATOM 2358 O O . GLU A 1 298 ? 13.195 -0.156 8.562 1 94.5 298 GLU A O 1
ATOM 2363 N N . MET A 1 299 ? 11.398 0.117 7.242 1 95.88 299 MET A N 1
ATOM 2364 C CA . MET A 1 299 ? 10.828 1.147 8.102 1 95.88 299 MET A CA 1
ATOM 2365 C C . MET A 1 299 ? 10.516 0.588 9.484 1 95.88 299 MET A C 1
ATOM 2367 O O . MET A 1 299 ? 10.797 1.23 10.5 1 95.88 299 MET A O 1
ATOM 2371 N N . ILE A 1 300 ? 9.883 -0.606 9.492 1 93.94 300 ILE A N 1
ATOM 2372 C CA . ILE A 1 300 ? 9.57 -1.265 10.758 1 93.94 300 ILE A CA 1
ATOM 2373 C C . ILE A 1 300 ? 10.852 -1.539 11.531 1 93.94 300 ILE A C 1
ATOM 2375 O O . ILE A 1 300 ? 10.93 -1.272 12.734 1 93.94 300 ILE A O 1
ATOM 2379 N N . PHE A 1 301 ? 11.875 -2.039 10.844 1 93.12 301 PHE A N 1
ATOM 2380 C CA . PHE A 1 301 ? 13.164 -2.328 11.453 1 93.12 301 PHE A CA 1
ATOM 2381 C C . PHE A 1 301 ? 13.758 -1.075 12.086 1 93.12 301 PHE A C 1
ATOM 2383 O O . PHE A 1 301 ? 14.148 -1.091 13.258 1 93.12 301 PHE A O 1
ATOM 2390 N N . ILE A 1 302 ? 13.758 0.033 11.375 1 93.94 302 ILE A N 1
ATOM 2391 C CA . ILE A 1 302 ? 14.367 1.282 11.812 1 93.94 302 ILE A CA 1
ATOM 2392 C C . ILE A 1 302 ? 13.562 1.862 12.977 1 93.94 302 ILE A C 1
ATOM 2394 O O . ILE A 1 302 ? 14.141 2.342 13.961 1 93.94 302 ILE A O 1
ATOM 2398 N N . THR A 1 303 ? 12.281 1.807 12.875 1 92.88 303 THR A N 1
ATOM 2399 C CA . THR A 1 303 ? 11.438 2.387 13.914 1 92.88 303 THR A CA 1
ATOM 2400 C C . THR A 1 303 ? 11.617 1.637 15.234 1 92.88 303 THR A C 1
ATOM 2402 O O . THR A 1 303 ? 11.578 2.238 16.312 1 92.88 303 THR A O 1
ATOM 2405 N N . HIS A 1 304 ? 11.797 0.329 15.195 1 92 304 HIS A N 1
ATOM 2406 C CA . HIS A 1 304 ? 12.023 -0.459 16.406 1 92 304 HIS A CA 1
ATOM 2407 C C . HIS A 1 304 ? 13.375 -0.148 17.016 1 92 304 HIS A C 1
ATOM 2409 O O . HIS A 1 304 ? 13.578 -0.354 18.219 1 92 304 HIS A O 1
ATOM 2415 N N . LEU A 1 305 ? 14.32 0.309 16.234 1 89.62 305 LEU A N 1
ATOM 2416 C CA . LEU A 1 305 ? 15.609 0.758 16.75 1 89.62 305 LEU A CA 1
ATOM 2417 C C . LEU A 1 305 ? 15.461 2.068 17.516 1 89.62 305 LEU A C 1
ATOM 2419 O O . LEU A 1 305 ? 16.203 2.32 18.469 1 89.62 305 LEU A O 1
ATOM 2423 N N . LEU A 1 306 ? 14.43 2.836 17.141 1 89.75 306 LEU A N 1
ATOM 2424 C CA . LEU A 1 306 ? 14.344 4.215 17.609 1 89.75 306 LEU A CA 1
ATOM 2425 C C . LEU A 1 306 ? 13.227 4.367 18.625 1 89.75 306 LEU A C 1
ATOM 2427 O O . LEU A 1 306 ? 13.133 5.398 19.297 1 89.75 306 LEU A O 1
ATOM 2431 N N . ALA A 1 307 ? 12.375 3.385 18.734 1 88.12 307 ALA A N 1
ATOM 2432 C CA . ALA A 1 307 ? 11.266 3.416 19.688 1 88.12 307 ALA A CA 1
ATOM 2433 C C . ALA A 1 307 ? 11.102 2.07 20.375 1 88.12 307 ALA A C 1
ATOM 2435 O O . ALA A 1 307 ? 11.195 1.018 19.75 1 88.12 307 ALA A O 1
ATOM 2436 N N . LYS A 1 308 ? 10.859 2.008 21.672 1 83.06 308 LYS A N 1
ATOM 2437 C CA . LYS A 1 308 ? 10.812 0.798 22.484 1 83.06 308 LYS A CA 1
ATOM 2438 C C . LYS A 1 308 ? 9.609 -0.07 22.109 1 83.06 308 LYS A C 1
ATOM 2440 O O . LYS A 1 308 ? 9.742 -1.288 21.969 1 83.06 308 LYS A O 1
ATOM 2445 N N . GLU A 1 309 ? 8.438 0.448 22.047 1 86.88 309 GLU A N 1
ATOM 2446 C CA . GLU A 1 309 ? 7.207 -0.242 21.656 1 86.88 309 GLU A CA 1
ATOM 2447 C C . GLU A 1 309 ? 6.422 0.565 20.625 1 86.88 309 GLU A C 1
ATOM 2449 O O . GLU A 1 309 ? 5.301 1.006 20.891 1 86.88 309 GLU A O 1
ATOM 2454 N N . PRO A 1 310 ? 7.043 0.542 19.453 1 92.06 310 PRO A N 1
ATOM 2455 C CA . PRO A 1 310 ? 6.391 1.382 18.438 1 92.06 310 PRO A CA 1
ATOM 2456 C C . PRO A 1 310 ? 5.016 0.853 18.031 1 92.06 310 PRO A C 1
ATOM 2458 O O . PRO A 1 310 ? 4.801 -0.362 18.016 1 92.06 310 PRO A O 1
ATOM 2461 N N . GLU A 1 311 ? 4.121 1.814 17.781 1 91.19 311 GLU A N 1
ATOM 2462 C CA . GLU A 1 311 ? 2.842 1.435 17.188 1 91.19 311 GLU A CA 1
ATOM 2463 C C . GLU A 1 311 ? 3.045 0.617 15.906 1 91.19 311 GLU A C 1
ATOM 2465 O O . GLU A 1 311 ? 3.941 0.91 15.109 1 91.19 311 GLU A O 1
ATOM 2470 N N . LYS A 1 312 ? 2.23 -0.416 15.727 1 90.19 312 LYS A N 1
ATOM 2471 C CA . LYS A 1 312 ? 2.301 -1.23 14.516 1 90.19 312 LYS A CA 1
ATOM 2472 C C . LYS A 1 312 ? 1.991 -0.399 13.273 1 90.19 312 LYS A C 1
ATOM 2474 O O . LYS A 1 312 ? 1.282 0.606 13.359 1 90.19 312 LYS A O 1
ATOM 2479 N N . LEU A 1 313 ? 2.574 -0.853 12.188 1 91.31 313 LEU A N 1
ATOM 2480 C CA . LEU A 1 313 ? 2.311 -0.164 10.93 1 91.31 313 LEU A CA 1
ATOM 2481 C C . LEU A 1 313 ? 0.882 -0.417 10.461 1 91.31 313 LEU A C 1
ATOM 2483 O O . LEU A 1 313 ? 0.634 -1.346 9.688 1 91.31 313 LEU A O 1
ATOM 2487 N N . ALA A 1 314 ? -0.035 0.433 10.891 1 90.75 314 ALA A N 1
ATOM 2488 C CA . ALA A 1 314 ? -1.466 0.333 10.617 1 90.75 314 ALA A CA 1
ATOM 2489 C C . ALA A 1 314 ? -2.131 1.707 10.664 1 90.75 314 ALA A C 1
ATOM 2491 O O . ALA A 1 314 ? -1.48 2.707 10.977 1 90.75 314 ALA A O 1
ATOM 2492 N N . GLY A 1 315 ? -3.35 1.746 10.273 1 92.69 315 GLY A N 1
ATOM 2493 C CA . GLY A 1 315 ? -4.102 2.986 10.359 1 92.69 315 GLY A CA 1
ATOM 2494 C C . GLY A 1 315 ? -3.438 4.141 9.633 1 92.69 315 GLY A C 1
ATOM 2495 O O . GLY A 1 315 ? -3.023 4 8.484 1 92.69 315 GLY A O 1
ATOM 2496 N N . PRO A 1 316 ? -3.33 5.254 10.32 1 93.44 316 PRO A N 1
ATOM 2497 C CA . PRO A 1 316 ? -2.781 6.445 9.664 1 93.44 316 PRO A CA 1
ATOM 2498 C C . PRO A 1 316 ? -1.321 6.273 9.258 1 93.44 316 PRO A C 1
ATOM 2500 O O . PRO A 1 316 ? -0.89 6.844 8.25 1 93.44 316 PRO A O 1
ATOM 2503 N N . LEU A 1 317 ? -0.557 5.492 9.992 1 94.69 317 LEU A N 1
ATOM 2504 C CA . LEU A 1 317 ? 0.846 5.27 9.656 1 94.69 317 LEU A CA 1
ATOM 2505 C C . LEU A 1 317 ? 0.98 4.555 8.32 1 94.69 317 LEU A C 1
ATOM 2507 O O . LEU A 1 317 ? 1.746 4.984 7.453 1 94.69 317 LEU A O 1
ATOM 2511 N N . LEU A 1 318 ? 0.208 3.527 8.188 1 95.69 318 LEU A N 1
ATOM 2512 C CA . LEU A 1 318 ? 0.26 2.756 6.945 1 95.69 318 LEU A CA 1
ATOM 2513 C C . LEU A 1 318 ? -0.331 3.551 5.789 1 95.69 318 LEU A C 1
ATOM 2515 O O . LEU A 1 318 ? 0.218 3.547 4.684 1 95.69 318 LEU A O 1
ATOM 2519 N N . ALA A 1 319 ? -1.437 4.199 6.039 1 96.31 319 ALA A N 1
ATOM 2520 C CA . ALA A 1 319 ? -2.09 4.992 5 1 96.31 319 ALA A CA 1
ATOM 2521 C C . ALA A 1 319 ? -1.167 6.098 4.496 1 96.31 319 ALA A C 1
ATOM 2523 O O . ALA A 1 319 ? -1.103 6.355 3.291 1 96.31 319 ALA A O 1
ATOM 2524 N N . ASP A 1 320 ? -0.497 6.727 5.434 1 96.62 320 ASP A N 1
ATOM 2525 C CA . ASP A 1 320 ? 0.418 7.809 5.07 1 96.62 320 ASP A CA 1
ATOM 2526 C C . ASP A 1 320 ? 1.581 7.285 4.23 1 96.62 320 ASP A C 1
ATOM 2528 O O . ASP A 1 320 ? 2.006 7.934 3.277 1 96.62 320 ASP A O 1
ATOM 2532 N N . THR A 1 321 ? 2.1 6.148 4.602 1 95.75 321 THR A N 1
ATOM 2533 C CA . THR A 1 321 ? 3.166 5.52 3.834 1 95.75 321 THR A CA 1
ATOM 2534 C C . THR A 1 321 ? 2.684 5.168 2.428 1 95.75 321 THR A C 1
ATOM 2536 O O . THR A 1 321 ? 3.359 5.469 1.441 1 95.75 321 THR A O 1
ATOM 2539 N N . TYR A 1 322 ? 1.503 4.621 2.357 1 95.25 322 TYR A N 1
ATOM 2540 C CA . TYR A 1 322 ? 0.911 4.191 1.095 1 95.25 322 TYR A CA 1
ATOM 2541 C C . TYR A 1 322 ? 0.722 5.375 0.151 1 95.25 322 TYR A C 1
ATOM 2543 O O . TYR A 1 322 ? 1.153 5.332 -1.003 1 95.25 322 TYR A O 1
ATOM 2551 N N . VAL A 1 323 ? 0.127 6.457 0.608 1 94.94 323 VAL A N 1
ATOM 2552 C CA . VAL A 1 323 ? -0.244 7.578 -0.247 1 94.94 323 VAL A CA 1
ATOM 2553 C C . VAL A 1 323 ? 1.015 8.281 -0.754 1 94.94 323 VAL A C 1
ATOM 2555 O O . VAL A 1 323 ? 1.035 8.797 -1.873 1 94.94 323 VAL A O 1
ATOM 2558 N N . THR A 1 324 ? 2.01 8.352 0.112 1 93.5 324 THR A N 1
ATOM 2559 C CA . THR A 1 324 ? 3.236 9.047 -0.253 1 93.5 324 THR A CA 1
ATOM 2560 C C . THR A 1 324 ? 3.988 8.289 -1.342 1 93.5 324 THR A C 1
ATOM 2562 O O . THR A 1 324 ? 4.566 8.898 -2.244 1 93.5 324 THR A O 1
ATOM 2565 N N . LEU A 1 325 ? 3.984 6.984 -1.245 1 91.81 325 LEU A N 1
ATOM 2566 C CA . LEU A 1 325 ? 4.668 6.188 -2.26 1 91.81 325 LEU A CA 1
ATOM 2567 C C . LEU A 1 325 ? 3.887 6.195 -3.57 1 91.81 325 LEU A C 1
ATOM 2569 O O . LEU A 1 325 ? 4.473 6.062 -4.648 1 91.81 325 LEU A O 1
ATOM 2573 N N . LEU A 1 326 ? 2.557 6.418 -3.5 1 86.19 326 LEU A N 1
ATOM 2574 C CA . LEU A 1 326 ? 1.692 6.438 -4.676 1 86.19 326 LEU A CA 1
ATOM 2575 C C . LEU A 1 326 ? 1.786 7.777 -5.395 1 86.19 326 LEU A C 1
ATOM 2577 O O . LEU A 1 326 ? 1.829 7.82 -6.629 1 86.19 326 LEU A O 1
ATOM 2581 N N . LYS A 1 327 ? 1.626 8.969 -4.734 1 80.94 327 LYS A N 1
ATOM 2582 C CA . LYS A 1 327 ? 1.438 10.273 -5.363 1 80.94 327 LYS A CA 1
ATOM 2583 C C . LYS A 1 327 ? 2.184 11.367 -4.598 1 80.94 327 LYS A C 1
ATOM 2585 O O . LYS A 1 327 ? 2.084 12.547 -4.934 1 80.94 327 LYS A O 1
ATOM 2590 N N . GLY A 1 328 ? 3.4 11.445 -4.242 1 83.19 328 GLY A N 1
ATOM 2591 C CA . GLY A 1 328 ? 4.008 12.516 -3.467 1 83.19 328 GLY A CA 1
ATOM 2592 C C . GLY A 1 328 ? 5.148 13.203 -4.188 1 83.19 328 GLY A C 1
ATOM 2593 O O . GLY A 1 328 ? 5.613 12.727 -5.227 1 83.19 328 GLY A O 1
ATOM 2594 N N . ARG A 1 329 ? 5.406 14.414 -3.713 1 87.44 329 ARG A N 1
ATOM 2595 C CA . ARG A 1 329 ? 6.469 15.219 -4.309 1 87.44 329 ARG A CA 1
ATOM 2596 C C . ARG A 1 329 ? 7.789 14.461 -4.324 1 87.44 329 ARG A C 1
ATOM 2598 O O . ARG A 1 329 ? 8.594 14.617 -5.25 1 87.44 329 ARG A O 1
ATOM 2605 N N . ASN A 1 330 ? 8.023 13.648 -3.305 1 93.19 330 ASN A N 1
ATOM 2606 C CA . ASN A 1 330 ? 9.25 12.867 -3.254 1 93.19 330 ASN A CA 1
ATOM 2607 C C . ASN A 1 330 ? 9.258 11.766 -4.316 1 93.19 330 ASN A C 1
ATOM 2609 O O . ASN A 1 330 ? 10.281 11.523 -4.957 1 93.19 330 ASN A O 1
ATOM 2613 N N . ALA A 1 331 ? 8.133 11.117 -4.539 1 94.81 331 ALA A N 1
ATOM 2614 C CA . ALA A 1 331 ? 8.023 10.133 -5.609 1 94.81 331 ALA A CA 1
ATOM 2615 C C . ALA A 1 331 ? 8.195 10.789 -6.977 1 94.81 331 ALA A C 1
ATOM 2617 O O . ALA A 1 331 ? 8.852 10.227 -7.863 1 94.81 331 ALA A O 1
ATOM 2618 N N . TRP A 1 332 ? 7.578 11.922 -7.109 1 92.88 332 TRP A N 1
ATOM 2619 C CA . TRP A 1 332 ? 7.723 12.688 -8.344 1 92.88 332 TRP A CA 1
ATOM 2620 C C . TRP A 1 332 ? 9.188 13 -8.625 1 92.88 332 TRP A C 1
ATOM 2622 O O . TRP A 1 332 ? 9.656 12.844 -9.758 1 92.88 332 TRP A O 1
ATOM 2632 N N . TYR A 1 333 ? 9.859 13.422 -7.625 1 94.75 333 TYR A N 1
ATOM 2633 C CA . TYR A 1 333 ? 11.281 13.727 -7.746 1 94.75 333 TYR A CA 1
ATOM 2634 C C . TYR A 1 333 ? 12.062 12.508 -8.227 1 94.75 333 TYR A C 1
ATOM 2636 O O . TYR A 1 333 ? 12.883 12.602 -9.141 1 94.75 333 TYR A O 1
ATOM 2644 N N . GLY A 1 334 ? 11.789 11.336 -7.637 1 96.5 334 GLY A N 1
ATOM 2645 C CA . GLY A 1 334 ? 12.414 10.094 -8.07 1 96.5 334 GLY A CA 1
ATOM 2646 C C . GLY A 1 334 ? 12.141 9.758 -9.523 1 96.5 334 GLY A C 1
ATOM 2647 O O . GLY A 1 334 ? 13.039 9.32 -10.242 1 96.5 334 GLY A O 1
ATOM 2648 N N . GLN A 1 335 ? 10.93 10 -9.953 1 96.69 335 GLN A N 1
ATOM 2649 C CA . GLN A 1 335 ? 10.539 9.766 -11.344 1 96.69 335 GLN A CA 1
ATOM 2650 C C . GLN A 1 335 ? 11.336 10.648 -12.297 1 96.69 335 GLN A C 1
ATOM 2652 O O . GLN A 1 335 ? 11.836 10.18 -13.32 1 96.69 335 GLN A O 1
ATOM 2657 N N . LYS A 1 336 ? 11.438 11.898 -11.953 1 96.31 336 LYS A N 1
ATOM 2658 C CA . LYS A 1 336 ? 12.125 12.859 -12.812 1 96.31 336 LYS A CA 1
ATOM 2659 C C . LYS A 1 336 ? 13.617 12.555 -12.906 1 96.31 336 LYS A C 1
ATOM 2661 O O . LYS A 1 336 ? 14.227 12.719 -13.969 1 96.31 336 LYS A O 1
ATOM 2666 N N . LEU A 1 337 ? 14.164 12.141 -11.773 1 96.38 337 LEU A N 1
ATOM 2667 C CA . LEU A 1 337 ? 15.562 11.75 -11.781 1 96.38 337 LEU A CA 1
ATOM 2668 C C . LEU A 1 337 ? 15.781 10.547 -12.703 1 96.38 337 LEU A C 1
ATOM 2670 O O . LEU A 1 337 ? 16.719 10.539 -13.508 1 96.38 337 LEU A O 1
ATOM 2674 N N . ALA A 1 338 ? 14.914 9.578 -12.57 1 96.88 338 ALA A N 1
ATOM 2675 C CA . ALA A 1 338 ? 15.047 8.344 -13.344 1 96.88 338 ALA A CA 1
ATOM 2676 C C . ALA A 1 338 ? 14.828 8.602 -14.828 1 96.88 338 ALA A C 1
ATOM 2678 O O . ALA A 1 338 ? 15.422 7.934 -15.68 1 96.88 338 ALA A O 1
ATOM 2679 N N . LYS A 1 339 ? 14.039 9.594 -15.164 1 96.44 339 LYS A N 1
ATOM 2680 C CA . LYS A 1 339 ? 13.766 9.961 -16.547 1 96.44 339 LYS A CA 1
ATOM 2681 C C . LYS A 1 339 ? 14.891 10.82 -17.125 1 96.44 339 LYS A C 1
ATOM 2683 O O . LYS A 1 339 ? 14.961 11.023 -18.328 1 96.44 339 LYS A O 1
ATOM 2688 N N . GLY A 1 340 ? 15.695 11.352 -16.266 1 94.5 340 GLY A N 1
ATOM 2689 C CA . GLY A 1 340 ? 16.766 12.242 -16.688 1 94.5 340 GLY A CA 1
ATOM 2690 C C . GLY A 1 340 ? 16.312 13.68 -16.859 1 94.5 340 GLY A C 1
ATOM 2691 O O . GLY A 1 340 ? 17.031 14.508 -17.422 1 94.5 340 GLY A O 1
ATOM 2692 N N . GLU A 1 341 ? 15.156 13.992 -16.359 1 94.25 341 GLU A N 1
ATOM 2693 C CA . GLU A 1 341 ? 14.609 15.344 -16.469 1 94.25 341 GLU A CA 1
ATOM 2694 C C . GLU A 1 341 ? 15.133 16.25 -15.359 1 94.25 341 GLU A C 1
ATOM 2696 O O . GLU A 1 341 ? 15.094 17.469 -15.484 1 94.25 341 GLU A O 1
ATOM 2701 N N . LEU A 1 342 ? 15.523 15.641 -14.227 1 92.19 342 LEU A N 1
ATOM 2702 C CA . LEU A 1 342 ? 16.219 16.328 -13.148 1 92.19 342 LEU A CA 1
ATOM 2703 C C . LEU A 1 342 ? 17.594 15.711 -12.906 1 92.19 342 LEU A C 1
ATOM 2705 O O . LEU A 1 342 ? 17.828 14.555 -13.258 1 92.19 342 LEU A O 1
ATOM 2709 N N . ASN A 1 343 ? 18.453 16.562 -12.445 1 90.94 343 ASN A N 1
ATOM 2710 C CA . ASN A 1 343 ? 19.75 16.062 -12.008 1 90.94 343 ASN A CA 1
ATOM 2711 C C . ASN A 1 343 ? 20.062 16.5 -10.578 1 90.94 343 ASN A C 1
ATOM 2713 O O . ASN A 1 343 ? 19.516 17.5 -10.102 1 90.94 343 ASN A O 1
ATOM 2717 N N . LEU A 1 344 ? 20.859 15.773 -9.945 1 88.56 344 LEU A N 1
ATOM 2718 C CA . LEU A 1 344 ? 21.141 15.977 -8.523 1 88.56 344 LEU A CA 1
ATOM 2719 C C . LEU A 1 344 ? 21.844 17.312 -8.297 1 88.56 344 LEU A C 1
ATOM 2721 O O . LEU A 1 344 ? 21.797 17.875 -7.199 1 88.56 344 LEU A O 1
ATOM 2725 N N . GLY A 1 345 ? 22.438 17.812 -9.266 1 86.12 345 GLY A N 1
ATOM 2726 C CA . GLY A 1 345 ? 23.125 19.094 -9.172 1 86.12 345 GLY A CA 1
ATOM 2727 C C . GLY A 1 345 ? 22.172 20.266 -9.023 1 86.12 345 GLY A C 1
ATOM 2728 O O . GLY A 1 345 ? 22.578 21.344 -8.578 1 86.12 345 GLY A O 1
ATOM 2729 N N . MET A 1 346 ? 20.859 20.062 -9.32 1 83.88 346 MET A N 1
ATOM 2730 C CA . MET A 1 346 ? 19.859 21.125 -9.266 1 83.88 346 MET A CA 1
ATOM 2731 C C . MET A 1 346 ? 19.391 21.359 -7.832 1 83.88 346 MET A C 1
ATOM 2733 O O . MET A 1 346 ? 18.672 22.312 -7.562 1 83.88 346 MET A O 1
ATOM 2737 N N . GLY A 1 347 ? 19.828 20.516 -6.965 1 82.25 347 GLY A N 1
ATOM 2738 C CA . GLY A 1 347 ? 19.453 20.672 -5.574 1 82.25 347 GLY A CA 1
ATOM 2739 C C . GLY A 1 347 ? 18.125 20.016 -5.23 1 82.25 347 GLY A C 1
ATOM 2740 O O . GLY A 1 347 ? 17.578 19.266 -6.035 1 82.25 347 GLY A O 1
ATOM 2741 N N . ASP A 1 348 ? 17.609 20.25 -4.004 1 80.69 348 ASP A N 1
ATOM 2742 C CA . ASP A 1 348 ? 16.406 19.562 -3.533 1 80.69 348 ASP A CA 1
ATOM 2743 C C . ASP A 1 348 ? 15.234 20.516 -3.398 1 80.69 348 ASP A C 1
ATOM 2745 O O . ASP A 1 348 ? 14.195 20.156 -2.844 1 80.69 348 ASP A O 1
ATOM 2749 N N . SER A 1 349 ? 15.406 21.75 -3.691 1 80.5 349 SER A N 1
ATOM 2750 C CA . SER A 1 349 ? 14.305 22.703 -3.836 1 80.5 349 SER A CA 1
ATOM 2751 C C . SER A 1 349 ? 13.992 22.969 -5.305 1 80.5 349 SER A C 1
ATOM 2753 O O . SER A 1 349 ? 14.742 23.656 -5.996 1 80.5 349 SER A O 1
ATOM 2755 N N . ILE A 1 350 ? 12.961 22.375 -5.734 1 81.81 3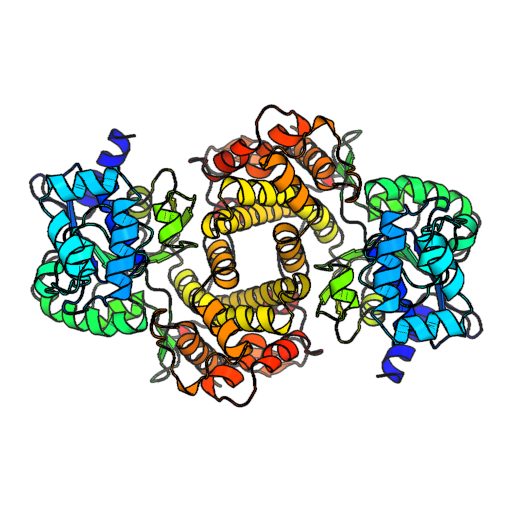50 ILE A N 1
ATOM 2756 C CA . ILE A 1 350 ? 12.633 22.422 -7.156 1 81.81 350 ILE A CA 1
ATOM 2757 C C . ILE A 1 350 ? 11.578 23.5 -7.406 1 81.81 350 ILE A C 1
ATOM 2759 O O . ILE A 1 350 ? 10.57 23.562 -6.703 1 81.81 350 ILE A O 1
ATOM 2763 N N . LYS A 1 351 ? 11.914 24.344 -8.328 1 70.81 351 LYS A N 1
ATOM 2764 C CA . LYS A 1 351 ? 10.992 25.422 -8.695 1 70.81 351 LYS A CA 1
ATOM 2765 C C . LYS A 1 351 ? 9.617 24.859 -9.031 1 70.81 351 LYS A C 1
ATOM 2767 O O . LYS A 1 351 ? 9.492 23.891 -9.781 1 70.81 351 LYS A O 1
ATOM 2772 N N . GLY A 1 352 ? 8.562 25.328 -8.398 1 66.31 352 GLY A N 1
ATOM 2773 C CA . GLY A 1 352 ? 7.195 24.906 -8.672 1 66.31 352 GLY A CA 1
ATOM 2774 C C . GLY A 1 352 ? 6.75 23.719 -7.844 1 66.31 352 GLY A C 1
ATOM 2775 O O . GLY A 1 352 ? 5.555 23.453 -7.715 1 66.31 352 GLY A O 1
ATOM 2776 N N . LYS A 1 353 ? 7.723 23.016 -7.285 1 72.94 353 LYS A N 1
ATOM 2777 C CA . LYS A 1 353 ? 7.371 21.812 -6.531 1 72.94 353 LYS A CA 1
ATOM 2778 C C . LYS A 1 353 ? 7.719 21.969 -5.055 1 72.94 353 LYS A C 1
ATOM 2780 O O . LYS A 1 353 ? 7.074 21.359 -4.191 1 72.94 353 LYS A O 1
ATOM 2785 N N . GLY A 1 354 ? 8.711 22.797 -4.781 1 74.5 354 GLY A N 1
ATOM 2786 C CA . GLY A 1 354 ? 9.109 23.016 -3.402 1 74.5 354 GLY A CA 1
ATOM 2787 C C . GLY A 1 354 ? 10.242 22.109 -2.959 1 74.5 354 GLY A C 1
ATOM 2788 O O . GLY A 1 354 ? 10.984 21.594 -3.789 1 74.5 354 GLY A O 1
ATOM 2789 N N . MET A 1 355 ? 10.406 22.016 -1.7 1 78.94 355 MET A N 1
ATOM 2790 C CA . MET A 1 355 ? 11.523 21.281 -1.117 1 78.94 355 MET A CA 1
ATOM 2791 C C . MET A 1 355 ? 11.242 19.781 -1.101 1 78.94 355 MET A C 1
ATOM 2793 O O . MET A 1 355 ? 10.156 19.344 -0.701 1 78.94 355 MET A O 1
ATOM 2797 N N . ILE A 1 356 ? 12.227 19.016 -1.559 1 88.56 356 ILE A N 1
ATOM 2798 C CA . ILE A 1 356 ? 12.18 17.562 -1.515 1 88.56 356 ILE A CA 1
ATOM 2799 C C . ILE A 1 356 ? 12.82 17.062 -0.221 1 88.56 356 ILE A C 1
ATOM 2801 O O . ILE A 1 356 ? 14.031 16.828 -0.169 1 88.56 356 ILE A O 1
ATOM 2805 N N . GLN A 1 357 ? 12.008 16.766 0.733 1 87.06 357 GLN A N 1
ATOM 2806 C CA . GLN A 1 357 ? 12.477 16.484 2.086 1 87.06 357 GLN A CA 1
ATOM 2807 C C . GLN A 1 357 ? 13.141 15.109 2.16 1 87.06 357 GLN A C 1
ATOM 2809 O O . GLN A 1 357 ? 13.922 14.844 3.072 1 87.06 357 GLN A O 1
ATOM 2814 N N . GLY A 1 358 ? 12.883 14.273 1.204 1 92.69 358 GLY A N 1
ATOM 2815 C CA . GLY A 1 358 ? 13.414 12.914 1.211 1 92.69 358 GLY A CA 1
ATOM 2816 C C . GLY A 1 358 ? 14.922 12.867 1.107 1 92.69 358 GLY A C 1
ATOM 2817 O O . GLY A 1 358 ? 15.555 11.953 1.636 1 92.69 358 GLY A O 1
ATOM 2818 N N . VAL A 1 359 ? 15.492 13.844 0.443 1 93.12 359 VAL A N 1
ATOM 2819 C CA . VAL A 1 359 ? 16.938 13.844 0.218 1 93.12 359 VAL A CA 1
ATOM 2820 C C . VAL A 1 359 ? 17.672 14.047 1.544 1 93.12 359 VAL A C 1
ATOM 2822 O O . VAL A 1 359 ? 18.562 13.273 1.89 1 93.12 359 VAL A O 1
ATOM 2825 N N . SER A 1 360 ? 17.25 15.07 2.279 1 90.5 360 SER A N 1
ATOM 2826 C CA . SER A 1 360 ? 17.859 15.312 3.582 1 90.5 360 SER A CA 1
ATOM 2827 C C . SER A 1 360 ? 17.578 14.164 4.543 1 90.5 360 SER A C 1
ATOM 2829 O O . SER A 1 360 ? 18.438 13.812 5.363 1 90.5 360 SER A O 1
ATOM 2831 N N . ALA A 1 361 ? 16.438 13.594 4.48 1 93.5 361 ALA A N 1
ATOM 2832 C CA . ALA A 1 361 ? 16.062 12.484 5.359 1 93.5 361 ALA A CA 1
ATOM 2833 C C . ALA A 1 361 ? 16.938 11.258 5.09 1 93.5 361 ALA A C 1
ATOM 2835 O O . ALA A 1 361 ? 17.328 10.555 6.02 1 93.5 361 ALA A O 1
ATOM 2836 N N . VAL A 1 362 ? 17.203 10.969 3.816 1 96.25 362 VAL A N 1
ATOM 2837 C CA . VAL A 1 362 ? 18.062 9.844 3.457 1 96.25 362 VAL A CA 1
ATOM 2838 C C . VAL A 1 362 ? 19.438 10 4.125 1 96.25 362 VAL A C 1
ATOM 2840 O O . VAL A 1 362 ? 19.953 9.055 4.723 1 96.25 362 VAL A O 1
ATOM 2843 N N . LYS A 1 36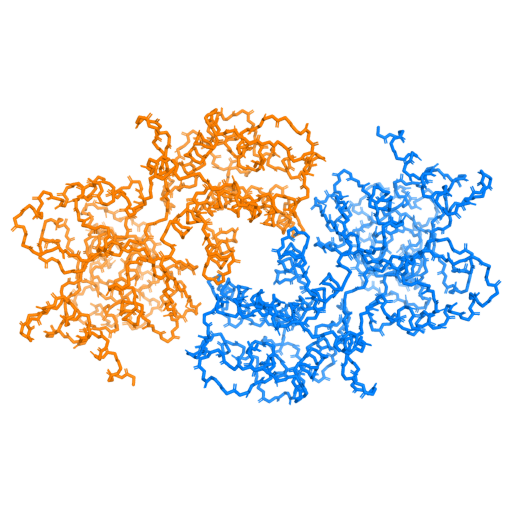3 ? 19.953 11.188 3.986 1 94.81 363 LYS A N 1
ATOM 2844 C CA . LYS A 1 363 ? 21.25 11.477 4.586 1 94.81 363 LYS A CA 1
ATOM 2845 C C . LYS A 1 363 ? 21.219 11.281 6.102 1 94.81 363 LYS A C 1
ATOM 2847 O O . LYS A 1 363 ? 22.078 10.602 6.668 1 94.81 363 LYS A O 1
ATOM 2852 N N . ALA A 1 364 ? 20.219 11.836 6.723 1 93.69 364 ALA A N 1
ATOM 2853 C CA . ALA A 1 364 ? 20.094 11.789 8.18 1 93.69 364 ALA A CA 1
ATOM 2854 C C . ALA A 1 364 ? 19.984 10.352 8.672 1 93.69 364 ALA A C 1
ATOM 2856 O O . ALA A 1 364 ? 20.734 9.93 9.555 1 93.69 364 ALA A O 1
ATOM 2857 N N . PHE A 1 365 ? 19.125 9.547 8.109 1 96 365 PHE A N 1
ATOM 2858 C CA . PHE A 1 365 ? 18.875 8.188 8.578 1 96 365 PHE A CA 1
ATOM 2859 C C . PHE A 1 365 ? 20.078 7.293 8.297 1 96 365 PHE A C 1
ATOM 2861 O O . PHE A 1 365 ? 20.5 6.516 9.156 1 96 365 PHE A O 1
ATOM 2868 N N . PHE A 1 366 ? 20.625 7.375 7.098 1 97 366 PHE A N 1
ATOM 2869 C CA . PHE A 1 366 ? 21.719 6.477 6.762 1 97 366 PHE A CA 1
ATOM 2870 C C . PHE A 1 366 ? 22.938 6.758 7.633 1 97 366 PHE A C 1
ATOM 2872 O O . PHE A 1 366 ? 23.531 5.836 8.195 1 97 366 PHE A O 1
ATOM 2879 N N . GLU A 1 367 ? 23.328 8.023 7.707 1 95.44 367 GLU A N 1
ATOM 2880 C CA . GLU A 1 367 ? 24.516 8.375 8.484 1 95.44 367 GLU A CA 1
ATOM 2881 C C . GLU A 1 367 ? 24.344 8.023 9.961 1 95.44 367 GLU A C 1
ATOM 2883 O O . GLU A 1 367 ? 25.281 7.582 10.617 1 95.44 367 GLU A O 1
ATOM 2888 N N . LEU A 1 368 ? 23.156 8.227 10.445 1 94.38 368 LEU A N 1
ATOM 2889 C CA . LEU A 1 368 ? 22.875 7.848 11.828 1 94.38 368 LEU A CA 1
ATOM 2890 C C . LEU A 1 368 ? 23 6.34 12.016 1 94.38 368 LEU A C 1
ATOM 2892 O O . LEU A 1 368 ? 23.703 5.887 12.93 1 94.38 368 LEU A O 1
ATOM 2896 N N . LEU A 1 369 ? 22.391 5.516 11.18 1 94.38 369 LEU A N 1
ATOM 2897 C CA . LEU A 1 369 ? 22.297 4.066 11.328 1 94.38 369 LEU A CA 1
ATOM 2898 C C . LEU A 1 369 ? 23.609 3.393 10.945 1 94.38 369 LEU A C 1
ATOM 2900 O O . LEU A 1 369 ? 23.812 2.211 11.234 1 94.38 369 LEU A O 1
ATOM 2904 N N . ASN A 1 370 ? 24.453 4.188 10.328 1 94.25 370 ASN A N 1
ATOM 2905 C CA . ASN A 1 370 ? 25.734 3.643 9.906 1 94.25 370 ASN A CA 1
ATOM 2906 C C . ASN A 1 370 ? 26.812 3.891 10.953 1 94.25 370 ASN A C 1
ATOM 2908 O O . ASN A 1 370 ? 27.984 3.598 10.711 1 94.25 370 ASN A O 1
ATOM 2912 N N . GLN A 1 371 ? 26.438 4.445 12.023 1 91.88 371 GLN A N 1
ATOM 2913 C CA . GLN A 1 371 ? 27.391 4.691 13.102 1 91.88 371 GLN A CA 1
ATOM 2914 C C . GLN A 1 371 ? 27.938 3.379 13.656 1 91.88 371 GLN A C 1
ATOM 2916 O O . GLN A 1 371 ? 27.188 2.453 13.945 1 91.88 371 GLN A O 1
ATOM 2921 N N . SER A 1 372 ? 29.203 3.342 13.93 1 87.19 372 SER A N 1
ATOM 2922 C CA . SER A 1 372 ? 29.875 2.137 14.406 1 87.19 372 SER A CA 1
ATOM 2923 C C . SER A 1 372 ? 29.438 1.791 15.828 1 87.19 372 SER A C 1
ATOM 2925 O O . SER A 1 372 ? 29.5 0.628 16.234 1 87.19 372 SER A O 1
ATOM 2927 N N . SER A 1 373 ? 29 2.777 16.516 1 85.25 373 SER A N 1
ATOM 2928 C CA . SER A 1 373 ? 28.562 2.568 17.891 1 85.25 373 SER A CA 1
ATOM 2929 C C . SER A 1 373 ? 27.281 1.76 17.953 1 85.25 373 SER A C 1
ATOM 2931 O O . SER A 1 373 ? 26.922 1.224 19 1 85.25 373 SER A O 1
ATOM 2933 N N . LEU A 1 374 ? 26.609 1.683 16.797 1 85.44 374 LEU A N 1
ATOM 2934 C CA . LEU A 1 374 ? 25.391 0.898 16.703 1 85.44 374 LEU A CA 1
ATOM 2935 C C . LEU A 1 374 ? 25.672 -0.487 16.141 1 85.44 374 LEU A C 1
ATOM 2937 O O . LEU A 1 374 ? 26.203 -0.61 15.039 1 85.44 374 LEU A O 1
ATOM 2941 N N . SER A 1 375 ? 26.188 -1.402 16.766 1 82.31 375 SER A N 1
ATOM 2942 C CA . SER A 1 375 ? 26.547 -2.715 16.234 1 82.31 375 SER A CA 1
ATOM 2943 C C . SER A 1 375 ? 25.516 -3.766 16.609 1 82.31 375 SER A C 1
ATOM 2945 O O . SER A 1 375 ? 25.062 -3.832 17.75 1 82.31 375 SER A O 1
ATOM 2947 N N . LEU A 1 376 ? 25.016 -4.434 15.539 1 82.5 376 LEU A N 1
ATOM 2948 C CA . LEU A 1 376 ? 24.109 -5.57 15.695 1 82.5 376 LEU A CA 1
ATOM 2949 C C . LEU A 1 376 ? 24.75 -6.844 15.156 1 82.5 376 LEU A C 1
ATOM 2951 O O . LEU A 1 376 ? 25.734 -6.789 14.414 1 82.5 376 LEU A O 1
ATOM 2955 N N . GLN A 1 377 ? 24.219 -7.973 15.625 1 78.69 377 GLN A N 1
ATOM 2956 C CA . GLN A 1 377 ? 24.672 -9.242 15.078 1 78.69 377 GLN A CA 1
ATOM 2957 C C . GLN A 1 377 ? 23.875 -9.617 13.828 1 78.69 377 GLN A C 1
ATOM 2959 O O . GLN A 1 377 ? 22.641 -9.609 13.844 1 78.69 377 GLN A O 1
ATOM 2964 N N . HIS A 1 378 ? 24.578 -9.867 12.773 1 77.88 378 HIS A N 1
ATOM 2965 C CA . HIS A 1 378 ? 23.906 -10.305 11.547 1 77.88 378 HIS A CA 1
ATOM 2966 C C . HIS A 1 378 ? 23.109 -11.578 11.781 1 77.88 378 HIS A C 1
ATOM 2968 O O . HIS A 1 378 ? 23.609 -12.531 12.398 1 77.88 378 HIS A O 1
ATOM 2974 N N . PRO A 1 379 ? 21.938 -11.625 11.289 1 70.62 379 PRO A N 1
ATOM 2975 C CA . PRO A 1 379 ? 21.062 -12.766 11.602 1 70.62 379 PRO A CA 1
ATOM 2976 C C . PRO A 1 379 ? 21.594 -14.086 11.047 1 70.62 379 PRO A C 1
ATOM 2978 O O . PRO A 1 379 ? 21.484 -15.125 11.703 1 70.62 379 PRO A O 1
ATOM 2981 N N . GLU A 1 380 ? 22.25 -14.148 9.953 1 69.75 380 GLU A N 1
ATOM 2982 C CA . GLU A 1 380 ? 22.672 -15.391 9.32 1 69.75 380 GLU A CA 1
ATOM 2983 C C . GLU A 1 380 ? 24.156 -15.641 9.539 1 69.75 380 GLU A C 1
ATOM 2985 O O . GLU A 1 380 ? 24.562 -16.75 9.891 1 69.75 380 GLU A O 1
ATOM 2990 N N . GLN A 1 381 ? 24.953 -14.539 9.469 1 72.88 381 GLN A N 1
ATOM 2991 C CA . GLN A 1 381 ? 26.406 -14.727 9.445 1 72.88 381 GLN A CA 1
ATOM 2992 C C . GLN A 1 381 ? 27 -14.578 10.844 1 72.88 381 GLN A C 1
ATOM 2994 O O . GLN A 1 381 ? 28.141 -14.992 11.086 1 72.88 381 GLN A O 1
ATOM 2999 N N . GLY A 1 382 ? 26.266 -14.023 11.711 1 76.44 382 GLY A N 1
ATOM 3000 C CA . GLY A 1 382 ? 26.719 -13.867 13.078 1 76.44 382 GLY A CA 1
ATOM 3001 C C . GLY A 1 382 ? 27.797 -12.805 13.227 1 76.44 382 GLY A C 1
ATOM 3002 O O . GLY A 1 382 ? 28.375 -12.641 14.305 1 76.44 382 GLY A O 1
ATOM 3003 N N . LYS A 1 383 ? 28.094 -12.117 12.188 1 83.94 383 LYS A N 1
ATOM 3004 C CA . LYS A 1 383 ? 29.094 -11.055 12.234 1 83.94 383 LYS A CA 1
ATOM 3005 C C . LYS A 1 383 ? 28.453 -9.719 12.625 1 83.94 383 LYS A C 1
ATOM 3007 O O . LYS A 1 383 ? 27.266 -9.5 12.375 1 83.94 383 LYS A O 1
ATOM 3012 N N . PRO A 1 384 ? 29.297 -8.852 13.242 1 87.38 384 PRO A N 1
ATOM 3013 C CA . PRO A 1 384 ? 28.781 -7.523 13.578 1 87.38 384 PRO A CA 1
ATOM 3014 C C . PRO A 1 384 ? 28.516 -6.664 12.344 1 87.38 384 PRO A C 1
ATOM 3016 O O . PRO A 1 384 ? 29.328 -6.625 11.422 1 87.38 384 PRO A O 1
ATOM 3019 N N . VAL A 1 385 ? 27.328 -6.09 12.352 1 88.94 385 VAL A N 1
ATOM 3020 C CA . VAL A 1 385 ? 26.969 -5.191 11.258 1 88.94 385 VAL A CA 1
ATOM 3021 C C . VAL A 1 385 ? 26.234 -3.975 11.82 1 88.94 385 VAL A C 1
ATOM 3023 O O . VAL A 1 385 ? 25.672 -4.027 12.922 1 88.94 385 VAL A O 1
ATOM 3026 N N . THR A 1 386 ? 26.328 -2.863 11.062 1 92.25 386 THR A N 1
ATOM 3027 C CA . THR A 1 386 ? 25.516 -1.706 11.43 1 92.25 386 THR A CA 1
ATOM 3028 C C . THR A 1 386 ? 24.078 -1.887 10.969 1 92.25 386 THR A C 1
ATOM 3030 O O . THR A 1 386 ? 23.797 -2.658 10.047 1 92.25 386 THR A O 1
ATOM 3033 N N . PRO A 1 387 ? 23.172 -1.241 11.609 1 91.94 387 PRO A N 1
ATOM 3034 C CA . PRO A 1 387 ? 21.781 -1.333 11.164 1 91.94 387 PRO A CA 1
ATOM 3035 C C . PRO A 1 387 ? 21.594 -0.938 9.703 1 91.94 387 PRO A C 1
ATOM 3037 O O . PRO A 1 387 ? 20.781 -1.524 8.992 1 91.94 387 PRO A O 1
ATOM 3040 N N . ALA A 1 388 ? 22.375 0.008 9.195 1 93.31 388 ALA A N 1
ATOM 3041 C CA . ALA A 1 388 ? 22.266 0.471 7.816 1 93.31 388 ALA A CA 1
ATOM 3042 C C . ALA A 1 388 ? 22.594 -0.655 6.836 1 93.31 388 ALA A C 1
ATOM 3044 O O . ALA A 1 388 ? 22.016 -0.712 5.742 1 93.31 388 ALA A O 1
ATOM 3045 N N . GLU A 1 389 ? 23.391 -1.594 7.223 1 90.69 389 GLU A N 1
ATOM 3046 C CA . GLU A 1 389 ? 23.781 -2.713 6.375 1 90.69 389 GLU A CA 1
ATOM 3047 C C . GLU A 1 389 ? 22.625 -3.693 6.184 1 90.69 389 GLU A C 1
ATOM 3049 O O . GLU A 1 389 ? 22.641 -4.496 5.25 1 90.69 389 GLU A O 1
ATOM 3054 N N . LEU A 1 390 ? 21.688 -3.584 7.047 1 89.62 390 LEU A N 1
ATOM 3055 C CA . LEU A 1 390 ? 20.516 -4.461 6.957 1 89.62 390 LEU A CA 1
ATOM 3056 C C . LEU A 1 390 ? 19.375 -3.758 6.25 1 89.62 390 LEU A C 1
ATOM 3058 O O . LEU A 1 390 ? 18.25 -4.289 6.191 1 89.62 390 LEU A O 1
ATOM 3062 N N . CYS A 1 391 ? 19.609 -2.57 5.715 1 93.06 391 CYS A N 1
ATOM 3063 C CA . CYS A 1 391 ? 18.625 -1.787 4.973 1 93.06 391 CYS A CA 1
ATOM 3064 C C . CYS A 1 391 ? 19.141 -1.452 3.576 1 93.06 391 CYS A C 1
ATOM 3066 O O . CYS A 1 391 ? 19.484 -0.303 3.297 1 93.06 391 CYS A O 1
ATOM 3068 N N . PRO A 1 392 ? 19.094 -2.422 2.717 1 93.94 392 PRO A N 1
ATOM 3069 C CA . PRO A 1 392 ? 19.719 -2.254 1.396 1 93.94 392 PRO A CA 1
ATOM 3070 C C . PRO A 1 392 ? 19.078 -1.119 0.592 1 93.94 392 PRO A C 1
ATOM 3072 O O . PRO A 1 392 ? 19.766 -0.456 -0.19 1 93.94 392 PRO A O 1
ATOM 3075 N N . ILE A 1 393 ? 17.828 -0.872 0.659 1 95.5 393 ILE A N 1
ATOM 3076 C CA . ILE A 1 393 ? 17.188 0.189 -0.111 1 95.5 393 ILE A CA 1
ATOM 3077 C C . ILE A 1 393 ? 17.641 1.551 0.401 1 95.5 393 ILE A C 1
ATOM 3079 O O . ILE A 1 393 ? 18.016 2.422 -0.387 1 95.5 393 ILE A O 1
ATOM 3083 N N . LEU A 1 394 ? 17.641 1.74 1.735 1 96.94 394 LEU A N 1
ATOM 3084 C CA . LEU A 1 394 ? 18.141 2.982 2.314 1 96.94 394 LEU A CA 1
ATOM 3085 C C . LEU A 1 394 ? 19.594 3.236 1.889 1 96.94 394 LEU A C 1
ATOM 3087 O O . LEU A 1 394 ? 19.938 4.352 1.499 1 96.94 394 LEU A O 1
ATOM 3091 N N . LYS A 1 395 ? 20.375 2.164 1.974 1 96.38 395 LYS A N 1
ATOM 3092 C CA . LYS A 1 395 ? 21.797 2.254 1.609 1 96.38 395 LYS A CA 1
ATOM 3093 C C . LYS A 1 395 ? 21.953 2.68 0.153 1 96.38 395 LYS A C 1
ATOM 3095 O O . LYS A 1 395 ? 22.75 3.572 -0.152 1 96.38 395 LYS A O 1
ATOM 3100 N N . MET A 1 396 ? 21.203 2.08 -0.696 1 96.62 396 MET A N 1
ATOM 3101 C CA . MET A 1 396 ? 21.328 2.379 -2.119 1 96.62 396 MET A CA 1
ATOM 3102 C C . MET A 1 396 ? 20.859 3.795 -2.424 1 96.62 396 MET A C 1
ATOM 3104 O O . MET A 1 396 ? 21.469 4.5 -3.229 1 96.62 396 MET A O 1
ATOM 3108 N N . LEU A 1 397 ? 19.766 4.219 -1.833 1 97.75 397 LEU A N 1
ATOM 3109 C CA . LEU A 1 397 ? 19.281 5.582 -2.031 1 97.75 397 LEU A CA 1
ATOM 3110 C C . LEU A 1 397 ? 20.312 6.598 -1.559 1 97.75 397 LEU A C 1
ATOM 3112 O O . LEU A 1 397 ? 20.484 7.648 -2.182 1 97.75 397 LEU A O 1
ATOM 3116 N N . TYR A 1 398 ? 20.984 6.301 -0.46 1 98.06 398 TYR A N 1
ATOM 3117 C CA . TYR A 1 398 ? 22.078 7.156 0.009 1 98.06 398 TYR A CA 1
ATOM 3118 C C . TYR A 1 398 ? 23.188 7.25 -1.029 1 98.06 398 TYR A C 1
ATOM 3120 O O . TYR A 1 398 ? 23.672 8.344 -1.323 1 98.06 398 TYR A O 1
ATOM 3128 N N . ARG A 1 399 ? 23.547 6.156 -1.601 1 97.62 399 ARG A N 1
ATOM 3129 C CA . ARG A 1 399 ? 24.625 6.102 -2.572 1 97.62 399 ARG A CA 1
ATOM 3130 C C . ARG A 1 399 ? 24.234 6.805 -3.867 1 97.62 399 ARG A C 1
ATOM 3132 O O . ARG A 1 399 ? 25.094 7.367 -4.555 1 97.62 399 ARG A O 1
ATOM 3139 N N . ILE A 1 400 ? 22.953 6.781 -4.184 1 97.25 400 ILE A N 1
ATOM 3140 C CA . ILE A 1 400 ? 22.469 7.441 -5.391 1 97.25 400 ILE A CA 1
ATOM 3141 C C . ILE A 1 400 ? 22.359 8.945 -5.152 1 97.25 400 ILE A C 1
ATOM 3143 O O . ILE A 1 400 ? 22.875 9.742 -5.941 1 97.25 400 ILE A O 1
ATOM 3147 N N . LEU A 1 401 ? 21.797 9.375 -4.016 1 97 401 LEU A N 1
ATOM 3148 C CA . LEU A 1 401 ? 21.344 10.75 -3.834 1 97 401 LEU A CA 1
ATOM 3149 C C . LEU A 1 401 ? 22.422 11.594 -3.164 1 97 401 LEU A C 1
ATOM 3151 O O . LEU A 1 401 ? 22.5 12.805 -3.369 1 97 401 LEU A O 1
ATOM 3155 N N . ILE A 1 402 ? 23.234 10.984 -2.314 1 96.38 402 ILE A N 1
ATOM 3156 C CA . ILE A 1 402 ? 24.141 11.75 -1.478 1 96.38 402 ILE A CA 1
ATOM 3157 C C . ILE A 1 402 ? 25.578 11.594 -1.993 1 96.38 402 ILE A C 1
ATOM 3159 O O . ILE A 1 402 ? 26.188 12.562 -2.447 1 96.38 402 ILE A O 1
ATOM 3163 N N . THR A 1 403 ? 26.078 10.305 -2.041 1 97.12 403 THR A N 1
ATOM 3164 C CA . THR A 1 403 ? 27.453 10.117 -2.498 1 97.12 403 THR A CA 1
ATOM 3165 C C . THR A 1 403 ? 27.516 10.125 -4.023 1 97.12 403 THR A C 1
ATOM 3167 O O . THR A 1 403 ? 28.594 10.289 -4.602 1 97.12 403 THR A O 1
ATOM 3170 N N . ARG A 1 404 ? 26.406 9.852 -4.715 1 95.56 404 ARG A N 1
ATOM 3171 C CA . ARG A 1 404 ? 26.266 9.898 -6.168 1 95.56 404 ARG A CA 1
ATOM 3172 C C . ARG A 1 404 ? 27.219 8.906 -6.836 1 95.56 404 ARG A C 1
ATOM 3174 O O . ARG A 1 404 ? 27.812 9.203 -7.875 1 95.56 404 ARG A O 1
ATOM 3181 N N . GLU A 1 405 ? 27.344 7.762 -6.176 1 95.62 405 GLU A N 1
ATOM 3182 C CA . GLU A 1 405 ? 28.203 6.684 -6.656 1 95.62 405 GLU A CA 1
ATOM 3183 C C . GLU A 1 405 ? 27.484 5.828 -7.695 1 95.62 405 GLU A C 1
ATOM 3185 O O . GLU A 1 405 ? 28.125 5.195 -8.539 1 95.62 405 GLU A O 1
ATOM 3190 N N . PHE A 1 406 ? 26.188 5.793 -7.59 1 95.62 406 PHE A N 1
ATOM 3191 C CA . PHE A 1 406 ? 25.375 4.938 -8.461 1 95.62 406 PHE A CA 1
ATOM 3192 C C . PHE A 1 406 ? 24.297 5.746 -9.156 1 95.62 406 PHE A C 1
ATOM 3194 O O . PHE A 1 406 ? 23.906 6.812 -8.68 1 95.62 406 PHE A O 1
ATOM 3201 N N . SER A 1 407 ? 23.891 5.234 -10.289 1 95.62 407 SER A N 1
ATOM 3202 C CA . SER A 1 407 ? 22.75 5.816 -10.984 1 95.62 407 SER A CA 1
ATOM 3203 C C . SER A 1 407 ? 21.438 5.305 -10.406 1 95.62 407 SER A C 1
ATOM 3205 O O . SER A 1 407 ? 21.422 4.41 -9.555 1 95.62 407 SER A O 1
ATOM 3207 N N . CYS A 1 408 ? 20.344 5.863 -10.875 1 95.56 408 CYS A N 1
ATOM 3208 C CA . CYS A 1 408 ? 19.016 5.52 -10.367 1 95.56 408 CYS A CA 1
ATOM 3209 C C . CYS A 1 408 ? 18.703 4.051 -10.609 1 95.56 408 CYS A C 1
ATOM 3211 O O . CYS A 1 408 ? 17.953 3.438 -9.844 1 95.56 408 CYS A O 1
ATOM 3213 N N . GLU A 1 409 ? 19.344 3.416 -11.57 1 94.62 409 GLU A N 1
ATOM 3214 C CA . GLU A 1 409 ? 19.078 2.025 -11.922 1 94.62 409 GLU A CA 1
ATOM 3215 C C . GLU A 1 409 ? 19.484 1.078 -10.805 1 94.62 409 GLU A C 1
ATOM 3217 O O . GLU A 1 409 ? 18.969 -0.037 -10.703 1 94.62 409 GLU A O 1
ATOM 3222 N N . ALA A 1 410 ? 20.344 1.556 -9.969 1 95.12 410 ALA A N 1
ATOM 3223 C CA . ALA A 1 410 ? 20.891 0.732 -8.898 1 95.12 410 ALA A CA 1
ATOM 3224 C C . ALA A 1 410 ? 19.812 0.397 -7.859 1 95.12 410 ALA A C 1
ATOM 3226 O O . ALA A 1 410 ? 19.953 -0.563 -7.102 1 95.12 410 ALA A O 1
ATOM 3227 N N . VAL A 1 411 ? 18.719 1.157 -7.816 1 94.69 411 VAL A N 1
ATOM 3228 C CA . VAL A 1 411 ? 17.641 0.873 -6.867 1 94.69 411 VAL A CA 1
ATOM 3229 C C . VAL A 1 411 ? 17.031 -0.494 -7.172 1 94.69 411 VAL A C 1
ATOM 3231 O O . VAL A 1 411 ? 16.641 -1.223 -6.258 1 94.69 411 VAL A O 1
ATOM 3234 N N . LEU A 1 412 ? 16.984 -0.882 -8.469 1 91.94 412 LEU A N 1
ATOM 3235 C CA . LEU A 1 412 ? 16.453 -2.178 -8.875 1 91.94 412 LEU A CA 1
ATOM 3236 C C . LEU A 1 412 ? 17.375 -3.309 -8.438 1 91.94 412 LEU A C 1
ATOM 3238 O O . LEU A 1 412 ? 16.922 -4.402 -8.109 1 91.94 412 LEU A O 1
ATOM 3242 N N . GLU A 1 413 ? 18.672 -3.02 -8.391 1 87.88 413 GLU A N 1
ATOM 3243 C CA . GLU A 1 413 ? 19.641 -4.02 -7.945 1 87.88 413 GLU A CA 1
ATOM 3244 C C . GLU A 1 413 ? 19.484 -4.301 -6.453 1 87.88 413 GLU A C 1
ATOM 3246 O O . GLU A 1 413 ? 19.688 -5.434 -6.008 1 87.88 413 GLU A O 1
ATOM 3251 N N . ALA A 1 414 ? 19.156 -3.293 -5.754 1 86.44 414 ALA A N 1
ATOM 3252 C CA . ALA A 1 414 ? 18.938 -3.467 -4.32 1 86.44 414 ALA A CA 1
ATOM 3253 C C . ALA A 1 414 ? 17.75 -4.391 -4.062 1 86.44 414 ALA A C 1
ATOM 3255 O O . ALA A 1 414 ? 17.734 -5.137 -3.08 1 86.44 414 ALA A O 1
ATOM 3256 N N . LEU A 1 415 ? 16.812 -4.398 -4.957 1 82.94 415 LEU A N 1
ATOM 3257 C CA . LEU A 1 415 ? 15.625 -5.246 -4.84 1 82.94 415 LEU A CA 1
ATOM 3258 C C . LEU A 1 415 ? 15.961 -6.691 -5.199 1 82.94 415 LEU A C 1
ATOM 3260 O O . LEU A 1 415 ? 15.383 -7.625 -4.637 1 82.94 415 LEU A O 1
ATOM 3264 N N . ARG A 1 416 ? 16.828 -6.805 -6.141 1 76.62 416 ARG A N 1
ATOM 3265 C CA . ARG A 1 416 ? 17.141 -8.109 -6.723 1 76.62 416 ARG A CA 1
ATOM 3266 C C . ARG A 1 416 ? 18.25 -8.812 -5.941 1 76.62 416 ARG A C 1
ATOM 3268 O O . ARG A 1 416 ? 18.531 -9.984 -6.191 1 76.62 416 ARG A O 1
ATOM 3275 N N . ASP A 1 417 ? 18.812 -8.133 -5.105 1 61.31 417 ASP A N 1
ATOM 3276 C CA . ASP A 1 417 ? 19.969 -8.695 -4.414 1 61.31 417 ASP A CA 1
ATOM 3277 C C . ASP A 1 417 ? 19.656 -10.078 -3.861 1 61.31 417 ASP A C 1
ATOM 3279 O O . ASP A 1 417 ? 18.766 -10.234 -3.02 1 61.31 417 ASP A O 1
ATOM 3283 N N . GLU A 1 418 ? 20.266 -10.977 -4.559 1 57 418 GLU A N 1
ATOM 3284 C CA . GLU A 1 418 ? 20.141 -12.391 -4.215 1 57 418 GLU A CA 1
ATOM 3285 C C . GLU A 1 418 ? 20.312 -12.617 -2.717 1 57 418 GLU A C 1
ATOM 3287 O O . GLU A 1 418 ? 19.828 -13.609 -2.168 1 57 418 GLU A O 1
ATOM 3292 N N . THR A 1 419 ? 21 -11.68 -2.23 1 52.56 419 THR A N 1
ATOM 3293 C CA . THR A 1 419 ? 21.266 -11.773 -0.8 1 52.56 419 THR A CA 1
ATOM 3294 C C . THR A 1 419 ? 20.125 -11.164 0.004 1 52.56 419 THR A C 1
ATOM 3296 O O . THR A 1 419 ? 20.188 -11.094 1.234 1 52.56 419 THR A O 1
ATOM 3299 N N . MET A 1 420 ? 19.203 -10.688 -0.809 1 61.66 420 MET A N 1
ATOM 3300 C CA . MET A 1 420 ? 18.125 -10.078 -0.047 1 61.66 420 MET A CA 1
ATOM 3301 C C . MET A 1 420 ? 17.484 -11.086 0.896 1 61.66 420 MET A C 1
ATOM 3303 O O . MET A 1 420 ? 17.172 -12.211 0.491 1 61.66 420 MET A O 1
ATOM 3307 N N . ASN A 1 421 ? 17.516 -10.57 2.031 1 73.25 421 ASN A N 1
ATOM 3308 C CA . ASN A 1 421 ? 16.969 -11.367 3.121 1 73.25 421 ASN A CA 1
ATOM 3309 C C . ASN A 1 421 ? 15.445 -11.352 3.111 1 73.25 421 ASN A C 1
ATOM 3311 O O . ASN A 1 421 ? 14.836 -10.43 2.561 1 73.25 421 ASN A O 1
ATOM 3315 N N . ASP A 1 422 ? 14.922 -12.398 3.512 1 84.12 422 ASP A N 1
ATOM 3316 C CA . ASP A 1 422 ? 13.484 -12.5 3.729 1 84.12 422 ASP A CA 1
ATOM 3317 C C . ASP A 1 422 ? 12.984 -11.391 4.645 1 84.12 422 ASP A C 1
ATOM 3319 O O . ASP A 1 422 ? 13.43 -11.273 5.789 1 84.12 422 ASP A O 1
ATOM 3323 N N . PRO A 1 423 ? 12.156 -10.453 4.082 1 84.69 423 PRO A N 1
ATOM 3324 C CA . PRO A 1 423 ? 11.625 -9.375 4.914 1 84.69 423 PRO A CA 1
ATOM 3325 C C . PRO A 1 423 ? 11.102 -9.867 6.262 1 84.69 423 PRO A C 1
ATOM 3327 O O . PRO A 1 423 ? 11.164 -9.141 7.258 1 84.69 423 PRO A O 1
ATOM 3330 N N . ARG A 1 424 ? 10.602 -11.055 6.301 1 84 424 ARG A N 1
ATOM 3331 C CA . ARG A 1 424 ? 10.125 -11.633 7.551 1 84 424 ARG A CA 1
ATOM 3332 C C . ARG A 1 424 ? 11.234 -11.695 8.594 1 84 424 ARG A C 1
ATOM 3334 O O . ARG A 1 424 ? 11 -11.453 9.773 1 84 424 ARG A O 1
ATOM 3341 N N . GLU A 1 425 ? 12.414 -12 8.156 1 83 425 GLU A N 1
ATOM 3342 C CA . GLU A 1 425 ? 13.547 -12.102 9.07 1 83 425 GLU A CA 1
ATOM 3343 C C . GLU A 1 425 ? 13.922 -10.734 9.641 1 83 425 GLU A C 1
ATOM 3345 O O . GLU A 1 425 ? 14.266 -10.617 10.82 1 83 425 GLU A O 1
ATOM 3350 N N . LEU A 1 426 ? 13.875 -9.742 8.812 1 84.38 426 LEU A N 1
ATOM 3351 C CA . LEU A 1 426 ? 14.156 -8.383 9.25 1 84.38 426 LEU A CA 1
ATOM 3352 C C . LEU A 1 426 ? 13.156 -7.93 10.305 1 84.38 426 LEU A C 1
ATOM 3354 O O . LEU A 1 426 ? 13.531 -7.305 11.297 1 84.38 426 LEU A O 1
ATOM 3358 N N . ILE A 1 427 ? 11.93 -8.25 10.117 1 83.75 427 ILE A N 1
ATOM 3359 C CA . ILE A 1 427 ? 10.867 -7.879 11.047 1 83.75 427 ILE A CA 1
ATOM 3360 C C . ILE A 1 427 ? 11.039 -8.641 12.359 1 83.75 427 ILE A C 1
ATOM 3362 O O . ILE A 1 427 ? 10.805 -8.094 13.438 1 83.75 427 ILE A O 1
ATOM 3366 N N . GLU A 1 428 ? 11.43 -9.891 12.234 1 82.5 428 GLU A N 1
ATOM 3367 C CA . GLU A 1 428 ? 11.648 -10.695 13.43 1 82.5 428 GLU A CA 1
ATOM 3368 C C . GLU A 1 428 ? 12.805 -10.148 14.258 1 82.5 428 GLU A C 1
ATOM 3370 O O . GLU A 1 428 ? 12.734 -10.133 15.492 1 82.5 428 GLU A O 1
ATOM 3375 N N . ILE A 1 429 ? 13.852 -9.734 13.617 1 80.56 429 ILE A N 1
ATOM 3376 C CA . ILE A 1 429 ? 14.969 -9.102 14.312 1 80.56 429 ILE A CA 1
ATOM 3377 C C . ILE A 1 429 ? 14.484 -7.855 15.047 1 80.56 429 ILE A C 1
ATOM 3379 O O . ILE A 1 429 ? 14.812 -7.656 16.219 1 80.56 429 ILE A O 1
ATOM 3383 N N . ALA A 1 430 ? 13.68 -7.133 14.375 1 80.88 430 ALA A N 1
ATOM 3384 C CA . ALA A 1 430 ? 13.164 -5.883 14.922 1 80.88 430 ALA A CA 1
ATOM 3385 C C . ALA A 1 430 ? 12.344 -6.137 16.188 1 80.88 430 ALA A C 1
ATOM 3387 O O . ALA A 1 430 ? 12.391 -5.344 17.141 1 80.88 430 ALA A O 1
ATOM 3388 N N . HIS A 1 431 ? 11.633 -7.191 16.203 1 77.88 431 HIS A N 1
ATOM 3389 C CA . HIS A 1 431 ? 10.727 -7.473 17.312 1 77.88 431 HIS A CA 1
ATOM 3390 C C . HIS A 1 431 ? 11.461 -8.141 18.469 1 77.88 431 HIS A C 1
ATOM 3392 O O . HIS A 1 431 ? 10.883 -8.367 19.531 1 77.88 431 HIS A O 1
ATOM 3398 N N . SER A 1 432 ? 12.75 -8.32 18.219 1 74 432 SER A N 1
ATOM 3399 C CA . SER A 1 432 ? 13.523 -8.883 19.312 1 74 432 SER A CA 1
ATOM 3400 C C . SER A 1 432 ? 13.852 -7.816 20.359 1 74 432 SER A C 1
ATOM 3402 O O . SER A 1 432 ? 14.062 -6.648 20.016 1 74 432 SER A O 1
ATOM 3404 N N . HIS A 1 433 ? 13.578 -7.965 21.609 1 60.5 433 HIS A N 1
ATOM 3405 C CA . HIS A 1 433 ? 13.68 -7.023 22.719 1 60.5 433 HIS A CA 1
ATOM 3406 C C . HIS A 1 433 ? 15.055 -6.367 22.766 1 60.5 433 HIS A C 1
ATOM 3408 O O . HIS A 1 433 ? 15.203 -5.266 23.312 1 60.5 433 HIS A O 1
ATOM 3414 N N . LEU A 1 434 ? 15.914 -6.906 22.297 1 62.31 434 LEU A N 1
ATOM 3415 C CA . LEU A 1 434 ? 17.266 -6.387 22.391 1 62.31 434 LEU A CA 1
ATOM 3416 C C . LEU A 1 434 ? 17.578 -5.43 21.25 1 62.31 434 LEU A C 1
ATOM 3418 O O . LEU A 1 434 ? 18.656 -4.848 21.188 1 62.31 434 LEU A O 1
ATOM 3422 N N . PHE A 1 435 ? 16.531 -4.906 20.719 1 74.88 435 PHE A N 1
ATOM 3423 C CA . PHE A 1 435 ? 16.781 -4.207 19.453 1 74.88 435 PHE A CA 1
ATOM 3424 C C . PHE A 1 435 ? 16.688 -2.699 19.656 1 74.88 435 PHE A C 1
ATOM 3426 O O . PHE A 1 435 ? 17.438 -1.943 19.031 1 74.88 435 PHE A O 1
ATOM 3433 N N . PHE A 1 436 ? 16.047 -2.172 20.734 1 75.88 436 PHE A N 1
ATOM 3434 C CA . PHE A 1 436 ? 15.805 -0.753 20.953 1 75.88 436 PHE A CA 1
ATOM 3435 C C . PHE A 1 436 ? 17.062 -0.057 21.469 1 75.88 436 PHE A C 1
ATOM 3437 O O . PHE A 1 436 ? 17.734 -0.558 22.359 1 75.88 436 PHE A O 1
ATOM 3444 N N . GLN A 1 437 ? 17.359 1.154 20.859 1 78.75 437 GLN A N 1
ATOM 3445 C CA . GLN A 1 437 ? 18.562 1.927 21.188 1 78.75 437 GLN A CA 1
ATOM 3446 C C . GLN A 1 437 ? 18.188 3.32 21.688 1 78.75 437 GLN A C 1
ATOM 3448 O O . GLN A 1 437 ? 18.188 4.281 20.922 1 78.75 437 GLN A O 1
ATOM 3453 N N . PRO A 1 438 ? 17.984 3.52 22.953 1 75.94 438 PRO A N 1
ATOM 3454 C CA . PRO A 1 438 ? 17.547 4.801 23.5 1 75.94 438 PRO A CA 1
ATOM 3455 C C . PRO A 1 438 ? 18.547 5.926 23.266 1 75.94 438 PRO A C 1
ATOM 3457 O O . PRO A 1 438 ? 18.172 7.102 23.25 1 75.94 438 PRO A O 1
ATOM 3460 N N . SER A 1 439 ? 19.781 5.586 23.031 1 76.81 439 SER A N 1
ATOM 3461 C CA . SER A 1 439 ? 20.812 6.59 22.812 1 76.81 439 SER A CA 1
ATOM 3462 C C . SER A 1 439 ? 20.547 7.395 21.531 1 76.81 439 SER A C 1
ATOM 3464 O O . SER A 1 439 ? 20.953 8.555 21.438 1 76.81 439 SER A O 1
ATOM 3466 N N . LEU A 1 440 ? 19.797 6.859 20.688 1 80 440 LEU A N 1
ATOM 3467 C CA . LEU A 1 440 ? 19.5 7.508 19.422 1 80 440 LEU A CA 1
ATOM 3468 C C . LEU A 1 440 ? 18.484 8.625 19.609 1 80 440 LEU A C 1
ATOM 3470 O O . LEU A 1 440 ? 18.281 9.445 18.703 1 80 440 LEU A O 1
ATOM 3474 N N . LEU A 1 441 ? 17.906 8.664 20.75 1 78.88 441 LEU A N 1
ATOM 3475 C CA . LEU A 1 441 ? 16.953 9.727 21.078 1 78.88 441 LEU A CA 1
ATOM 3476 C C . LEU A 1 441 ? 17.562 10.711 22.078 1 78.88 441 LEU A C 1
ATOM 3478 O O . LEU A 1 441 ? 16.859 11.555 22.625 1 78.88 441 LEU A O 1
ATOM 3482 N N . GLY A 1 442 ? 18.797 10.539 22.219 1 72.62 442 GLY A N 1
ATOM 3483 C CA . GLY A 1 442 ? 19.484 11.406 23.156 1 72.62 442 GLY A CA 1
ATOM 3484 C C . GLY A 1 442 ? 19.328 10.969 24.609 1 72.62 442 GLY A C 1
ATOM 3485 O O . GLY A 1 442 ? 19.656 11.727 25.531 1 72.62 442 GLY A O 1
ATOM 3486 N N . GLN A 1 443 ? 18.703 9.852 24.766 1 68.56 443 GLN A N 1
ATOM 3487 C CA . GLN A 1 443 ? 18.5 9.359 26.125 1 68.56 443 GLN A CA 1
ATOM 3488 C C . GLN A 1 443 ? 19.719 8.562 26.609 1 68.56 443 GLN A C 1
ATOM 3490 O O . GLN A 1 443 ? 20.391 7.902 25.812 1 68.56 443 GLN A O 1
ATOM 3495 N N . LYS A 1 444 ? 20.25 8.992 27.797 1 59.22 444 LYS A N 1
ATOM 3496 C CA . LYS A 1 444 ? 21.344 8.219 28.391 1 59.22 444 LYS A CA 1
ATOM 3497 C C . LYS A 1 444 ? 20.922 6.777 28.641 1 59.22 444 LYS A C 1
ATOM 3499 O O . LYS A 1 444 ? 19.781 6.512 28.984 1 59.22 444 LYS A O 1
ATOM 3504 N N . PRO A 1 445 ? 21.938 5.676 28.297 1 47.75 445 PRO A N 1
ATOM 3505 C CA . PRO A 1 445 ? 21.594 4.285 28.609 1 47.75 445 PRO A CA 1
ATOM 3506 C C . PRO A 1 445 ? 21.281 4.07 30.094 1 47.75 445 PRO A C 1
ATOM 3508 O O . PRO A 1 445 ? 21.828 4.781 30.953 1 47.75 445 PRO A O 1
ATOM 3511 N N . MET B 1 1 ? 26.094 -20.266 -12.695 1 63 1 MET B N 1
ATOM 3512 C CA . MET B 1 1 ? 24.641 -20.188 -12.75 1 63 1 MET B CA 1
ATOM 3513 C C . MET B 1 1 ? 24.047 -21.516 -13.219 1 63 1 MET B C 1
ATOM 3515 O O . MET B 1 1 ? 23.141 -22.047 -12.578 1 63 1 MET B O 1
ATOM 3519 N N . GLU B 1 2 ? 24.719 -22.188 -14.242 1 69.56 2 GLU B N 1
ATOM 3520 C CA . GLU B 1 2 ? 24.203 -23.453 -14.781 1 69.56 2 GLU B CA 1
ATOM 3521 C C . GLU B 1 2 ? 24.375 -24.594 -13.781 1 69.56 2 GLU B C 1
ATOM 3523 O O . GLU B 1 2 ? 23.453 -25.391 -13.594 1 69.56 2 GLU B O 1
ATOM 3528 N N . HIS B 1 3 ? 25.438 -24.547 -13.109 1 78.44 3 HIS B N 1
ATOM 3529 C CA . HIS B 1 3 ? 25.703 -25.594 -12.133 1 78.44 3 HIS B CA 1
ATOM 3530 C C . HIS B 1 3 ? 24.75 -25.516 -10.953 1 78.44 3 HIS B C 1
ATOM 3532 O O . HIS B 1 3 ? 24.281 -26.531 -10.445 1 78.44 3 HIS B O 1
ATOM 3538 N N . LEU B 1 4 ? 24.344 -24.359 -10.633 1 87.25 4 LEU B N 1
ATOM 3539 C CA . LEU B 1 4 ? 23.438 -24.172 -9.516 1 87.25 4 LEU B CA 1
ATOM 3540 C C . LEU B 1 4 ? 22.031 -24.641 -9.883 1 87.25 4 LEU B C 1
ATOM 3542 O O . LEU B 1 4 ? 21.344 -25.266 -9.078 1 87.25 4 LEU B O 1
ATOM 3546 N N . VAL B 1 5 ? 21.719 -24.453 -11.117 1 90.81 5 VAL B N 1
ATOM 3547 C CA . VAL B 1 5 ? 20.375 -24.812 -11.602 1 90.81 5 VAL B CA 1
ATOM 3548 C C . VAL B 1 5 ? 20.25 -26.328 -11.656 1 90.81 5 VAL B C 1
ATOM 3550 O O . VAL B 1 5 ? 19.25 -26.891 -11.195 1 90.81 5 VAL B O 1
ATOM 3553 N N . GLU B 1 6 ? 21.25 -27 -12.156 1 94.19 6 GLU B N 1
ATOM 3554 C CA . GLU B 1 6 ? 21.219 -28.453 -12.234 1 94.19 6 GLU B CA 1
ATOM 3555 C C . GLU B 1 6 ? 21.203 -29.078 -10.844 1 94.19 6 GLU B C 1
ATOM 3557 O O . GLU B 1 6 ? 20.531 -30.094 -10.617 1 94.19 6 GLU B O 1
ATOM 3562 N N . ALA B 1 7 ? 21.906 -28.438 -9.961 1 95.69 7 ALA B N 1
ATOM 3563 C CA . ALA B 1 7 ? 21.969 -28.953 -8.594 1 95.69 7 ALA B CA 1
ATOM 3564 C C . ALA B 1 7 ? 20.594 -28.875 -7.918 1 95.69 7 ALA B C 1
ATOM 3566 O O . ALA B 1 7 ? 20.234 -29.766 -7.145 1 95.69 7 ALA B O 1
ATOM 3567 N N . ARG B 1 8 ? 19.891 -27.891 -8.156 1 96.19 8 ARG B N 1
ATOM 3568 C CA . ARG B 1 8 ? 18.547 -27.734 -7.598 1 96.19 8 ARG B CA 1
ATOM 3569 C C . ARG B 1 8 ? 17.594 -28.781 -8.141 1 96.19 8 ARG B C 1
ATOM 3571 O O . ARG B 1 8 ? 16.766 -29.328 -7.395 1 96.19 8 ARG B O 1
ATOM 3578 N N . LEU B 1 9 ? 17.703 -29.062 -9.438 1 97.12 9 LEU B N 1
ATOM 3579 C CA . LEU B 1 9 ? 16.906 -30.109 -10.062 1 97.12 9 LEU B CA 1
ATOM 3580 C C . LEU B 1 9 ? 17.234 -31.469 -9.469 1 97.12 9 LEU B C 1
ATOM 3582 O O . LEU B 1 9 ? 16.328 -32.25 -9.133 1 97.12 9 LEU B O 1
ATOM 3586 N N . ASP B 1 10 ? 18.5 -31.672 -9.273 1 97.12 10 ASP B N 1
ATOM 3587 C CA . ASP B 1 10 ? 18.953 -32.969 -8.727 1 97.12 10 ASP B CA 1
ATOM 3588 C C . ASP B 1 10 ? 18.453 -33.156 -7.293 1 97.12 10 ASP B C 1
ATOM 3590 O O . ASP B 1 10 ? 18.156 -34.281 -6.875 1 97.12 10 ASP B O 1
ATOM 3594 N N . GLU B 1 11 ? 18.375 -32.094 -6.578 1 97.12 11 GLU B N 1
ATOM 3595 C CA . GLU B 1 11 ? 17.891 -32.156 -5.207 1 97.12 11 GLU B CA 1
ATOM 3596 C C . GLU B 1 11 ? 16.438 -32.625 -5.168 1 97.12 11 GLU B C 1
ATOM 3598 O O . GLU B 1 11 ? 16.062 -33.469 -4.359 1 97.12 11 GLU B O 1
ATOM 3603 N N . ILE B 1 12 ? 15.586 -32.125 -6.035 1 97.56 12 ILE B N 1
ATOM 3604 C CA . ILE B 1 12 ? 14.18 -32.531 -6.086 1 97.56 12 ILE B CA 1
ATOM 3605 C C . ILE B 1 12 ? 14.062 -33.969 -6.543 1 97.56 12 ILE B C 1
ATOM 3607 O O . ILE B 1 12 ? 13.273 -34.75 -5.996 1 97.56 12 ILE B O 1
ATOM 3611 N N . ARG B 1 13 ? 14.883 -34.375 -7.523 1 97.62 13 ARG B N 1
ATOM 3612 C CA . ARG B 1 13 ? 14.883 -35.75 -8.008 1 97.62 13 ARG B CA 1
ATOM 3613 C C . ARG B 1 13 ? 15.227 -36.719 -6.891 1 97.62 13 ARG B C 1
ATOM 3615 O O . ARG B 1 13 ? 14.594 -37.781 -6.75 1 97.62 13 ARG B O 1
ATOM 3622 N N . ARG B 1 14 ? 16.172 -36.312 -6.086 1 96.94 14 ARG B N 1
ATOM 3623 C CA . ARG B 1 14 ? 16.594 -37.156 -4.969 1 96.94 14 ARG B CA 1
ATOM 3624 C C . ARG B 1 14 ? 15.492 -37.281 -3.928 1 96.94 14 ARG B C 1
ATOM 3626 O O . ARG B 1 14 ? 15.227 -38.375 -3.414 1 96.94 14 ARG B O 1
ATOM 3633 N N . LEU B 1 15 ? 14.867 -36.156 -3.621 1 96.31 15 LEU B N 1
ATOM 3634 C CA . LEU B 1 15 ? 13.812 -36.125 -2.615 1 96.31 15 LEU B CA 1
ATOM 3635 C C . LEU B 1 15 ? 12.641 -37 -3.039 1 96.31 15 LEU B C 1
ATOM 3637 O O . LEU B 1 15 ? 11.992 -37.656 -2.201 1 96.31 15 LEU B O 1
ATOM 3641 N N . ILE B 1 16 ? 12.367 -37.062 -4.355 1 96.12 16 ILE B N 1
ATOM 3642 C CA . ILE B 1 16 ? 11.242 -37.812 -4.887 1 96.12 16 ILE B CA 1
ATOM 3643 C C . ILE B 1 16 ? 11.648 -39.281 -5.09 1 96.12 16 ILE B C 1
ATOM 3645 O O . ILE B 1 16 ? 10.797 -40.156 -5.168 1 96.12 16 ILE B O 1
ATOM 3649 N N . GLY B 1 17 ? 12.969 -39.531 -5.184 1 94.69 17 GLY B N 1
ATOM 3650 C CA . GLY B 1 17 ? 13.477 -40.906 -5.363 1 94.69 17 GLY B CA 1
ATOM 3651 C C . GLY B 1 17 ? 13.531 -41.312 -6.816 1 94.69 17 GLY B C 1
ATOM 3652 O O . GLY B 1 17 ? 13.266 -42.469 -7.141 1 94.69 17 GLY B O 1
ATOM 3653 N N . LYS B 1 18 ? 13.891 -40.375 -7.664 1 95.19 18 LYS B N 1
ATOM 3654 C CA . LYS B 1 18 ? 13.969 -40.688 -9.086 1 95.19 18 LYS B CA 1
ATOM 3655 C C . LYS B 1 18 ? 15.281 -41.406 -9.422 1 95.19 18 LYS B C 1
ATOM 3657 O O . LYS B 1 18 ? 16.344 -41.031 -8.93 1 95.19 18 LYS B O 1
ATOM 3662 N N . ALA B 1 19 ? 15.148 -42.375 -10.336 1 93.25 19 ALA B N 1
ATOM 3663 C CA . ALA B 1 19 ? 16.344 -43 -10.891 1 93.25 19 ALA B CA 1
ATOM 3664 C C . ALA B 1 19 ? 17.016 -42.094 -11.922 1 93.25 19 ALA B C 1
ATOM 3666 O O . ALA B 1 19 ? 16.375 -41.156 -12.445 1 93.25 19 ALA B O 1
ATOM 3667 N N . ASP B 1 20 ? 18.219 -42.344 -12.219 1 90.44 20 ASP B N 1
ATOM 3668 C CA . ASP B 1 20 ? 19 -41.5 -13.125 1 90.44 20 ASP B CA 1
ATOM 3669 C C . ASP B 1 20 ? 18.375 -41.469 -14.516 1 90.44 20 ASP B C 1
ATOM 3671 O O . ASP B 1 20 ? 18.391 -40.438 -15.172 1 90.44 20 ASP B O 1
ATOM 3675 N N . ASP B 1 21 ? 17.766 -42.531 -14.93 1 91.25 21 ASP B N 1
ATOM 3676 C CA . ASP B 1 21 ? 17.234 -42.594 -16.281 1 91.25 21 ASP B CA 1
ATOM 3677 C C . ASP B 1 21 ? 15.734 -42.312 -16.297 1 91.25 21 ASP B C 1
ATOM 3679 O O . ASP B 1 21 ? 15.062 -42.562 -17.297 1 91.25 21 ASP B O 1
ATOM 3683 N N . ASP B 1 22 ? 15.266 -41.844 -15.234 1 95.12 22 ASP B N 1
ATOM 3684 C CA . ASP B 1 22 ? 13.844 -41.531 -15.109 1 95.12 22 ASP B CA 1
ATOM 3685 C C . ASP B 1 22 ? 13.625 -40.031 -14.859 1 95.12 22 ASP B C 1
ATOM 3687 O O . ASP B 1 22 ? 13.852 -39.531 -13.75 1 95.12 22 ASP B O 1
ATOM 3691 N N . PRO B 1 23 ? 13.164 -39.375 -15.766 1 96.94 23 PRO B N 1
ATOM 3692 C CA . PRO B 1 23 ? 13.023 -37.906 -15.617 1 96.94 23 PRO B CA 1
ATOM 3693 C C . PRO B 1 23 ? 11.945 -37.531 -14.594 1 96.94 23 PRO B C 1
ATOM 3695 O O . PRO B 1 23 ? 10.953 -38.25 -14.445 1 96.94 23 PRO B O 1
ATOM 3698 N N . LEU B 1 24 ? 12.227 -36.469 -13.891 1 97.88 24 LEU B N 1
ATOM 3699 C CA . LEU B 1 24 ? 11.203 -35.844 -13.055 1 97.88 24 LEU B CA 1
ATOM 3700 C C . LEU B 1 24 ? 10.055 -35.312 -13.898 1 97.88 24 LEU B C 1
ATOM 3702 O O . LEU B 1 24 ? 10.273 -34.562 -14.852 1 97.88 24 LEU B O 1
ATOM 3706 N N . LYS B 1 25 ? 8.82 -35.75 -13.633 1 98.19 25 LYS B N 1
ATOM 3707 C CA . LYS B 1 25 ? 7.656 -35.344 -14.414 1 98.19 25 LYS B CA 1
ATOM 3708 C C . LYS B 1 25 ? 6.836 -34.312 -13.68 1 98.19 25 LYS B C 1
ATOM 3710 O O . LYS B 1 25 ? 6.195 -34.594 -12.664 1 98.19 25 LYS B O 1
ATOM 3715 N N . ILE B 1 26 ? 6.848 -33.062 -14.203 1 98.69 26 ILE B N 1
ATOM 3716 C CA . ILE B 1 26 ? 6.074 -31.953 -13.641 1 98.69 26 ILE B CA 1
ATOM 3717 C C . ILE B 1 26 ? 4.891 -31.641 -14.555 1 98.69 26 ILE B C 1
ATOM 3719 O O . ILE B 1 26 ? 5.051 -31.5 -15.766 1 98.69 26 ILE B O 1
ATOM 3723 N N . VAL B 1 27 ? 3.711 -31.516 -13.984 1 98.81 27 VAL B N 1
ATOM 3724 C CA . VAL B 1 27 ? 2.518 -31.234 -14.781 1 98.81 27 VAL B CA 1
ATOM 3725 C C . VAL B 1 27 ? 1.775 -30.031 -14.18 1 98.81 27 VAL B C 1
ATOM 3727 O O . VAL B 1 27 ? 1.512 -30 -12.977 1 98.81 27 VAL B O 1
ATOM 3730 N N . GLY B 1 28 ? 1.522 -29.062 -15.008 1 98.81 28 GLY B N 1
ATOM 3731 C CA . GLY B 1 28 ? 0.562 -28.031 -14.656 1 98.81 28 GLY B CA 1
ATOM 3732 C C . GLY B 1 28 ? -0.873 -28.422 -14.953 1 98.81 28 GLY B C 1
ATOM 3733 O O . GLY B 1 28 ? -1.163 -28.953 -16.031 1 98.81 28 GLY B O 1
ATOM 3734 N N . VAL B 1 29 ? -1.716 -28.219 -14.008 1 98.69 29 VAL B N 1
ATOM 3735 C CA . VAL B 1 29 ? -3.146 -28.438 -14.203 1 98.69 29 VAL B CA 1
ATOM 3736 C C . VAL B 1 29 ? -3.875 -27.094 -14.211 1 98.69 29 VAL B C 1
ATOM 3738 O O . VAL B 1 29 ? -4.102 -26.484 -13.156 1 98.69 29 VAL B O 1
ATOM 3741 N N . GLY B 1 30 ? -4.359 -26.703 -15.336 1 96.56 30 GLY B N 1
ATOM 3742 C CA . GLY B 1 30 ? -4.906 -25.375 -15.539 1 96.56 30 GLY B CA 1
ATOM 3743 C C . GLY B 1 30 ? -3.963 -24.438 -16.281 1 96.56 30 GLY B C 1
ATOM 3744 O O . GLY B 1 30 ? -2.832 -24.219 -15.836 1 96.56 30 GLY B O 1
ATOM 3745 N N . ALA B 1 31 ? -4.469 -23.859 -17.344 1 96.12 31 ALA B N 1
ATOM 3746 C CA . ALA B 1 31 ? -3.627 -23.047 -18.219 1 96.12 31 ALA B CA 1
ATOM 3747 C C . ALA B 1 31 ? -4.133 -21.609 -18.297 1 96.12 31 ALA B C 1
ATOM 3749 O O . ALA B 1 31 ? -4.242 -21.047 -19.391 1 96.12 31 ALA B O 1
ATOM 3750 N N . GLY B 1 32 ? -4.492 -21.094 -17.125 1 92.5 32 GLY B N 1
ATOM 3751 C CA . GLY B 1 32 ? -4.684 -19.641 -17.047 1 92.5 32 GLY B CA 1
ATOM 3752 C C . GLY B 1 32 ? -3.389 -18.859 -17.156 1 92.5 32 GLY B C 1
ATOM 3753 O O . GLY B 1 32 ? -2.324 -19.453 -17.375 1 92.5 32 GLY B O 1
ATOM 3754 N N . ALA B 1 33 ? -3.457 -17.625 -17.016 1 93.38 33 ALA B N 1
ATOM 3755 C CA . ALA B 1 33 ? -2.289 -16.766 -17.203 1 93.38 33 ALA B CA 1
ATOM 3756 C C . ALA B 1 33 ? -1.149 -17.188 -16.281 1 93.38 33 ALA B C 1
ATOM 3758 O O . ALA B 1 33 ? -0.058 -17.516 -16.734 1 93.38 33 ALA B O 1
ATOM 3759 N N . TRP B 1 34 ? -1.432 -17.266 -14.992 1 95.38 34 TRP B N 1
ATOM 3760 C CA . TRP B 1 34 ? -0.372 -17.562 -14.031 1 95.38 34 TRP B CA 1
ATOM 3761 C C . TRP B 1 34 ? 0.074 -19.016 -14.125 1 95.38 34 TRP B C 1
ATOM 3763 O O . TRP B 1 34 ? 1.264 -19.312 -14.008 1 95.38 34 TRP B O 1
ATOM 3773 N N . GLY B 1 35 ? -0.886 -19.938 -14.297 1 97.19 35 GLY B N 1
ATOM 3774 C CA . GLY B 1 35 ? -0.518 -21.328 -14.492 1 97.19 35 GLY B CA 1
ATOM 3775 C C . GLY B 1 35 ? 0.407 -21.547 -15.672 1 97.19 35 GLY B C 1
ATOM 3776 O O . GLY B 1 35 ? 1.41 -22.25 -15.57 1 97.19 35 GLY B O 1
ATOM 3777 N N . SER B 1 36 ? 0.136 -20.859 -16.781 1 98.06 36 SER B N 1
ATOM 3778 C CA . SER B 1 36 ? 0.949 -20.969 -17.984 1 98.06 36 SER B CA 1
ATOM 3779 C C . SER B 1 36 ? 2.34 -20.391 -17.781 1 98.06 36 SER B C 1
ATOM 3781 O O . SER B 1 36 ? 3.342 -20.984 -18.172 1 98.06 36 SER B O 1
ATOM 3783 N N . VAL B 1 37 ? 2.342 -19.219 -17.156 1 98.25 37 VAL B N 1
ATOM 3784 C CA . VAL B 1 37 ? 3.611 -18.547 -16.922 1 98.25 37 VAL B CA 1
ATOM 3785 C C . VAL B 1 37 ? 4.48 -19.375 -15.977 1 98.25 37 VAL B C 1
ATOM 3787 O O . VAL B 1 37 ? 5.688 -19.516 -16.188 1 98.25 37 VAL B O 1
ATOM 3790 N N . PHE B 1 38 ? 3.861 -19.953 -14.961 1 98.56 38 PHE B N 1
ATOM 3791 C CA . PHE B 1 38 ? 4.59 -20.781 -13.992 1 98.56 38 PHE B CA 1
ATOM 3792 C C . PHE B 1 38 ? 5.27 -21.953 -14.68 1 98.56 38 PHE B C 1
ATOM 3794 O O . PHE B 1 38 ? 6.457 -22.203 -14.477 1 98.56 38 PHE B O 1
ATOM 3801 N N . ILE B 1 39 ? 4.586 -22.656 -15.508 1 98.62 39 ILE B N 1
ATOM 3802 C CA . ILE B 1 39 ? 5.113 -23.812 -16.219 1 98.62 39 ILE B CA 1
ATOM 3803 C C . ILE B 1 39 ? 6.148 -23.359 -17.25 1 98.62 39 ILE B C 1
ATOM 3805 O O . ILE B 1 39 ? 7.172 -24.031 -17.438 1 98.62 39 ILE B O 1
ATOM 3809 N N . ALA B 1 40 ? 5.863 -22.234 -17.953 1 98.56 40 ALA B N 1
ATOM 3810 C CA . ALA B 1 40 ? 6.812 -21.703 -18.922 1 98.56 40 ALA B CA 1
ATOM 3811 C C . ALA B 1 40 ? 8.141 -21.344 -18.266 1 98.56 40 ALA B C 1
ATOM 3813 O O . ALA B 1 40 ? 9.211 -21.578 -18.828 1 98.56 40 ALA B O 1
ATOM 3814 N N . MET B 1 41 ? 8.07 -20.797 -17.078 1 98 41 MET B N 1
ATOM 3815 C CA . MET B 1 41 ? 9.289 -20.453 -16.359 1 98 41 MET B CA 1
ATOM 3816 C C . MET B 1 41 ? 10.086 -21.703 -16.016 1 98 41 MET B C 1
ATOM 3818 O O . MET B 1 41 ? 11.32 -21.688 -16.094 1 98 41 MET B O 1
ATOM 3822 N N . LEU B 1 42 ? 9.406 -22.781 -15.625 1 97.88 42 LEU B N 1
ATOM 3823 C CA . LEU B 1 42 ? 10.086 -24.047 -15.359 1 97.88 42 LEU B CA 1
ATOM 3824 C C . LEU B 1 42 ? 10.727 -24.594 -16.625 1 97.88 42 LEU B C 1
ATOM 3826 O O . LEU B 1 42 ? 11.859 -25.094 -16.594 1 97.88 42 LEU B O 1
ATOM 3830 N N . GLN B 1 43 ? 10 -24.484 -17.703 1 97.31 43 GLN B N 1
ATOM 3831 C CA . GLN B 1 43 ? 10.523 -24.938 -18.984 1 97.31 43 GLN B CA 1
ATOM 3832 C C . GLN B 1 43 ? 11.773 -24.156 -19.391 1 97.31 43 GLN B C 1
ATOM 3834 O O . GLN B 1 43 ? 12.742 -24.75 -19.875 1 97.31 43 GLN B O 1
ATOM 3839 N N . GLU B 1 44 ? 11.719 -22.922 -19.188 1 95.44 44 GLU B N 1
ATOM 3840 C CA . GLU B 1 44 ? 12.859 -22.078 -19.531 1 95.44 44 GLU B CA 1
ATOM 3841 C C . GLU B 1 44 ? 14.07 -22.391 -18.656 1 95.44 44 GLU B C 1
ATOM 3843 O O . GLU B 1 44 ? 15.203 -22.406 -19.141 1 95.44 44 GLU B O 1
ATOM 3848 N N . ASN B 1 45 ? 13.805 -22.594 -17.438 1 94.56 45 ASN B N 1
ATOM 3849 C CA . ASN B 1 45 ? 14.891 -22.766 -16.469 1 94.56 45 ASN B CA 1
ATOM 3850 C C . ASN B 1 45 ? 15.492 -24.172 -16.562 1 94.56 45 ASN B C 1
ATOM 3852 O O . ASN B 1 45 ? 16.688 -24.344 -16.359 1 94.56 45 ASN B O 1
ATOM 3856 N N . TYR B 1 46 ? 14.641 -25.141 -16.859 1 96.12 46 TYR B N 1
ATOM 3857 C CA . TYR B 1 46 ? 15.102 -26.516 -16.703 1 96.12 46 TYR B CA 1
ATOM 3858 C C . TYR B 1 46 ? 14.906 -27.312 -17.984 1 96.12 46 TYR B C 1
ATOM 3860 O O . TYR B 1 46 ? 15.344 -28.453 -18.094 1 96.12 46 TYR B O 1
ATOM 3868 N N . GLY B 1 47 ? 14.336 -26.75 -19 1 92.25 47 GLY B N 1
ATOM 3869 C CA . GLY B 1 47 ? 13.961 -27.453 -20.203 1 92.25 47 GLY B CA 1
ATOM 3870 C C . GLY B 1 47 ? 15.156 -28.031 -20.953 1 92.25 47 GLY B C 1
ATOM 3871 O O . GLY B 1 47 ? 15.016 -28.984 -21.719 1 92.25 47 GLY B O 1
ATOM 3872 N N . ALA B 1 48 ? 16.328 -27.484 -20.719 1 93.69 48 ALA B N 1
ATOM 3873 C CA . ALA B 1 48 ? 17.531 -27.953 -21.391 1 93.69 48 ALA B CA 1
ATOM 3874 C C . ALA B 1 48 ? 17.969 -29.312 -20.859 1 93.69 48 ALA B C 1
ATOM 3876 O O . ALA B 1 48 ? 18.703 -30.047 -21.516 1 93.69 48 ALA B O 1
ATOM 3877 N N . TYR B 1 49 ? 17.5 -29.672 -19.656 1 95.44 49 TYR B N 1
ATOM 3878 C CA . TYR B 1 49 ? 17.844 -30.953 -19.047 1 95.44 49 TYR B CA 1
ATOM 3879 C C . TYR B 1 49 ? 16.797 -32 -19.359 1 95.44 49 TYR B C 1
ATOM 3881 O O . TYR B 1 49 ? 16.203 -32.594 -18.453 1 95.44 49 TYR B O 1
ATOM 3889 N N . ARG B 1 50 ? 16.719 -32.438 -20.594 1 94.12 50 ARG B N 1
ATOM 3890 C CA . ARG B 1 50 ? 15.648 -33.281 -21.109 1 94.12 50 ARG B CA 1
ATOM 3891 C C . ARG B 1 50 ? 15.734 -34.688 -20.5 1 94.12 50 ARG B C 1
ATOM 3893 O O . ARG B 1 50 ? 14.719 -35.375 -20.359 1 94.12 50 ARG B O 1
ATOM 3900 N N . GLU B 1 51 ? 16.828 -35.094 -20.172 1 95.19 51 GLU B N 1
ATOM 3901 C CA . GLU B 1 51 ? 17 -36.406 -19.609 1 95.19 51 GLU B CA 1
ATOM 3902 C C . GLU B 1 51 ? 16.609 -36.438 -18.141 1 95.19 51 GLU B C 1
ATOM 3904 O O . GLU B 1 51 ? 16.359 -37.531 -17.578 1 95.19 51 GLU B O 1
ATOM 3909 N N . LYS B 1 52 ? 16.5 -35.281 -17.547 1 96.56 52 LYS B N 1
ATOM 3910 C CA . LYS B 1 52 ? 16.281 -35.219 -16.094 1 96.56 52 LYS B CA 1
ATOM 3911 C C . LYS B 1 52 ? 14.891 -34.719 -15.758 1 96.56 52 LYS B C 1
ATOM 3913 O O . LYS B 1 52 ? 14.398 -34.906 -14.648 1 96.56 52 LYS B O 1
ATOM 3918 N N . LEU B 1 53 ? 14.297 -34.062 -16.734 1 97.06 53 LEU B N 1
ATOM 3919 C CA . LEU B 1 53 ? 13.031 -33.406 -16.406 1 97.06 53 LEU B CA 1
ATOM 3920 C C . LEU B 1 53 ? 12.109 -33.375 -17.625 1 97.06 53 LEU B C 1
ATOM 3922 O O . LEU B 1 53 ? 12.562 -33.125 -18.75 1 97.06 53 LEU B O 1
ATOM 3926 N N . SER B 1 54 ? 10.883 -33.625 -17.453 1 97.06 54 SER B N 1
ATOM 3927 C CA . SER B 1 54 ? 9.797 -33.406 -18.422 1 97.06 54 SER B CA 1
ATOM 3928 C C . SER B 1 54 ? 8.703 -32.531 -17.828 1 97.06 54 SER B C 1
ATOM 3930 O O . SER B 1 54 ? 8.242 -32.75 -16.719 1 97.06 54 SER B O 1
ATOM 3932 N N . VAL B 1 55 ? 8.367 -31.5 -18.531 1 98.25 55 VAL B N 1
ATOM 3933 C CA . VAL B 1 55 ? 7.348 -30.562 -18.078 1 98.25 55 VAL B CA 1
ATOM 3934 C C . VAL B 1 55 ? 6.195 -30.531 -19.078 1 98.25 55 VAL B C 1
ATOM 3936 O O . VAL B 1 55 ? 6.422 -30.469 -20.297 1 98.25 55 VAL B O 1
ATOM 3939 N N . ARG B 1 56 ? 4.965 -30.656 -18.641 1 98.5 56 ARG B N 1
ATOM 3940 C CA . ARG B 1 56 ? 3.791 -30.516 -19.5 1 98.5 56 ARG B CA 1
ATOM 3941 C C . ARG B 1 56 ? 2.674 -29.7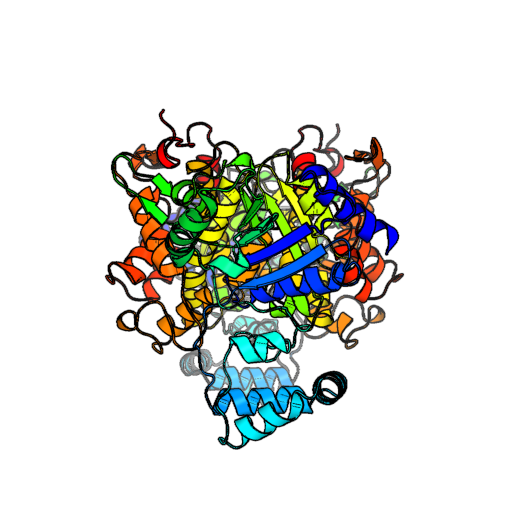66 -18.781 1 98.5 56 ARG B C 1
ATOM 3943 O O . ARG B 1 56 ? 2.742 -29.547 -17.562 1 98.5 56 ARG B O 1
ATOM 3950 N N . ILE B 1 57 ? 1.687 -29.281 -19.484 1 98.81 57 ILE B N 1
ATOM 3951 C CA . ILE B 1 57 ? 0.573 -28.516 -18.938 1 98.81 57 ILE B CA 1
ATOM 3952 C C . ILE B 1 57 ? -0.743 -29.031 -19.516 1 98.81 57 ILE B C 1
ATOM 3954 O O . ILE B 1 57 ? -0.833 -29.297 -20.719 1 98.81 57 ILE B O 1
ATOM 3958 N N . TRP B 1 58 ? -1.665 -29.219 -18.656 1 98.69 58 TRP B N 1
ATOM 3959 C CA . TRP B 1 58 ? -3.002 -29.625 -19.062 1 98.69 58 TRP B CA 1
ATOM 3960 C C . TRP B 1 58 ? -3.912 -28.422 -19.266 1 98.69 58 TRP B C 1
ATOM 3962 O O . TRP B 1 58 ? -3.926 -27.5 -18.438 1 98.69 58 TRP B O 1
ATOM 3972 N N . ARG B 1 59 ? -4.562 -28.438 -20.328 1 96.19 59 ARG B N 1
ATOM 3973 C CA . ARG B 1 59 ? -5.672 -27.531 -20.594 1 96.19 59 ARG B CA 1
ATOM 3974 C C . ARG B 1 59 ? -6.867 -28.281 -21.188 1 96.19 59 ARG B C 1
ATOM 3976 O O . ARG B 1 59 ? -6.695 -29.172 -22.016 1 96.19 59 ARG B O 1
ATOM 3983 N N . ARG B 1 60 ? -8 -27.828 -20.672 1 90.44 60 ARG B N 1
ATOM 3984 C CA . ARG B 1 60 ? -9.203 -28.406 -21.266 1 90.44 60 ARG B CA 1
ATOM 3985 C C . ARG B 1 60 ? -9.297 -28.047 -22.75 1 90.44 60 ARG B C 1
ATOM 3987 O O . ARG B 1 60 ? -9.055 -26.906 -23.141 1 90.44 60 ARG B O 1
ATOM 3994 N N . GLY B 1 61 ? -9.648 -28.984 -23.531 1 88 61 GLY B N 1
ATOM 3995 C CA . GLY B 1 61 ? -9.766 -28.766 -24.969 1 88 61 GLY B CA 1
ATOM 3996 C C . GLY B 1 61 ? -11.07 -28.109 -25.359 1 88 61 GLY B C 1
ATOM 3997 O O . GLY B 1 61 ? -12.016 -28.062 -24.562 1 88 61 GLY B O 1
ATOM 3998 N N . GLY B 1 62 ? -11.055 -27.469 -26.547 1 86.06 62 GLY B N 1
ATOM 3999 C CA . GLY B 1 62 ? -12.312 -27.078 -27.172 1 86.06 62 GLY B CA 1
ATOM 4000 C C . GLY B 1 62 ? -12.586 -25.594 -27.078 1 86.06 62 GLY B C 1
ATOM 4001 O O . GLY B 1 62 ? -13.602 -25.109 -27.594 1 86.06 62 GLY B O 1
ATOM 4002 N N . ARG B 1 63 ? -11.727 -24.812 -26.5 1 91.88 63 ARG B N 1
ATOM 4003 C CA . ARG B 1 63 ? -11.945 -23.359 -26.422 1 91.88 63 ARG B CA 1
ATOM 4004 C C . ARG B 1 63 ? -11.484 -22.672 -27.703 1 91.88 63 ARG B C 1
ATOM 4006 O O . ARG B 1 63 ? -10.297 -22.391 -27.875 1 91.88 63 ARG B O 1
ATOM 4013 N N . ALA B 1 64 ? -12.414 -22.266 -28.5 1 95.06 64 ALA B N 1
ATOM 4014 C CA . ALA B 1 64 ? -12.117 -21.609 -29.781 1 95.06 64 ALA B CA 1
ATOM 4015 C C . ALA B 1 64 ? -11.734 -20.141 -29.562 1 95.06 64 ALA B C 1
ATOM 4017 O O . ALA B 1 64 ? -12.242 -19.484 -28.656 1 95.06 64 ALA B O 1
ATOM 4018 N N . ILE B 1 65 ? -10.898 -19.688 -30.422 1 94 65 ILE B N 1
ATOM 4019 C CA . ILE B 1 65 ? -10.469 -18.281 -30.438 1 94 65 ILE B CA 1
ATOM 4020 C C . ILE B 1 65 ? -11.289 -17.5 -31.453 1 94 65 ILE B C 1
ATOM 4022 O O . ILE B 1 65 ? -11.477 -17.953 -32.594 1 94 65 ILE B O 1
ATOM 4026 N N . ASP B 1 66 ? -11.766 -16.391 -31.047 1 93.56 66 ASP B N 1
ATOM 4027 C CA . ASP B 1 66 ? -12.562 -15.602 -31.984 1 93.56 66 ASP B CA 1
ATOM 4028 C C . ASP B 1 66 ? -11.672 -14.883 -33 1 93.56 66 ASP B C 1
ATOM 4030 O O . ASP B 1 66 ? -10.461 -14.766 -32.781 1 93.56 66 ASP B O 1
ATOM 4034 N N . LYS B 1 67 ? -12.312 -14.406 -34.031 1 95.25 67 LYS B N 1
ATOM 4035 C CA . LYS B 1 67 ? -11.578 -13.82 -35.125 1 95.25 67 LYS B CA 1
ATOM 4036 C C . LYS B 1 67 ? -10.805 -12.578 -34.688 1 95.25 67 LYS B C 1
ATOM 4038 O O . LYS B 1 67 ? -9.68 -12.344 -35.125 1 95.25 67 LYS B O 1
ATOM 4043 N N . GLY B 1 68 ? -11.453 -11.773 -33.906 1 95.31 68 GLY B N 1
ATOM 4044 C CA . GLY B 1 68 ? -10.781 -10.578 -33.406 1 95.31 68 GLY B CA 1
ATOM 4045 C C . GLY B 1 68 ? -9.508 -10.883 -32.625 1 95.31 68 GLY B C 1
ATOM 4046 O O . GLY B 1 68 ? -8.492 -10.219 -32.812 1 95.31 68 GLY B O 1
ATOM 4047 N N . THR B 1 69 ? -9.602 -11.867 -31.812 1 95.12 69 THR B N 1
ATOM 4048 C CA . THR B 1 69 ? -8.445 -12.289 -31.031 1 95.12 69 THR B CA 1
ATOM 4049 C C . THR B 1 69 ? -7.363 -12.867 -31.938 1 95.12 69 THR B C 1
ATOM 4051 O O . THR B 1 69 ? -6.172 -12.641 -31.719 1 95.12 69 THR B O 1
ATOM 4054 N N . ALA B 1 70 ? -7.762 -13.578 -32.906 1 97.19 70 ALA B N 1
ATOM 4055 C CA . ALA B 1 70 ? -6.82 -14.141 -33.875 1 97.19 70 ALA B CA 1
ATOM 4056 C C . ALA B 1 70 ? -6.094 -13.039 -34.625 1 97.19 70 ALA B C 1
ATOM 4058 O O . ALA B 1 70 ? -4.895 -13.141 -34.875 1 97.19 70 ALA B O 1
ATOM 4059 N N . GLN B 1 71 ? -6.832 -12.023 -35 1 97.62 71 GLN B N 1
ATOM 4060 C CA . GLN B 1 71 ? -6.234 -10.883 -35.688 1 97.62 71 GLN B CA 1
ATOM 4061 C C . GLN B 1 71 ? -5.211 -10.18 -34.781 1 97.62 71 GLN B C 1
ATOM 4063 O O . GLN B 1 71 ? -4.113 -9.844 -35.25 1 97.62 71 GLN B O 1
ATOM 4068 N N . HIS B 1 72 ? -5.652 -10.047 -33.625 1 97.31 72 HIS B N 1
ATOM 4069 C CA . HIS B 1 72 ? -4.75 -9.406 -32.688 1 97.31 72 HIS B CA 1
ATOM 4070 C C . HIS B 1 72 ? -3.496 -10.25 -32.469 1 97.31 72 HIS B C 1
ATOM 4072 O O . HIS B 1 72 ? -2.387 -9.711 -32.406 1 97.31 72 HIS B O 1
ATOM 4078 N N . LEU B 1 73 ? -3.664 -11.484 -32.281 1 97.69 73 LEU B N 1
ATOM 4079 C CA . LEU B 1 73 ? -2.541 -12.391 -32.125 1 97.69 73 LEU B CA 1
ATOM 4080 C C . LEU B 1 73 ? -1.59 -12.336 -33.312 1 97.69 73 LEU B C 1
ATOM 4082 O O . LEU B 1 73 ? -0.369 -12.336 -33.125 1 97.69 73 LEU B O 1
ATOM 4086 N N . PHE B 1 74 ? -2.086 -12.234 -34.438 1 97.88 74 PHE B N 1
ATOM 4087 C CA . PHE B 1 74 ? -1.283 -12.141 -35.656 1 97.88 74 PHE B CA 1
ATOM 4088 C C . PHE B 1 74 ? -0.448 -10.867 -35.656 1 97.88 74 PHE B C 1
ATOM 4090 O O . PHE B 1 74 ? 0.724 -10.883 -36.031 1 97.88 74 PHE B O 1
ATOM 4097 N N . GLU B 1 75 ? -1.057 -9.82 -35.25 1 98 75 GLU B N 1
ATOM 4098 C CA . GLU B 1 75 ? -0.332 -8.555 -35.125 1 98 75 GLU B CA 1
ATOM 4099 C C . GLU B 1 75 ? 0.827 -8.672 -34.125 1 98 75 GLU B C 1
ATOM 4101 O O . GLU B 1 75 ? 1.923 -8.172 -34.406 1 98 75 GLU B O 1
ATOM 4106 N N . VAL B 1 76 ? 0.505 -9.32 -33.031 1 97.62 76 VAL B N 1
ATOM 4107 C CA . VAL B 1 76 ? 1.526 -9.523 -32 1 97.62 76 VAL B CA 1
ATOM 4108 C C . VAL B 1 76 ? 2.684 -10.328 -32.594 1 97.62 76 VAL B C 1
ATOM 4110 O O . VAL B 1 76 ? 3.852 -9.992 -32.375 1 97.62 76 VAL B O 1
ATOM 4113 N N . ILE B 1 77 ? 2.439 -11.336 -33.312 1 97.81 77 ILE B N 1
ATOM 4114 C CA . ILE B 1 77 ? 3.43 -12.219 -33.906 1 97.81 77 ILE B CA 1
ATOM 4115 C C . ILE B 1 77 ? 4.289 -11.43 -34.906 1 97.81 77 ILE B C 1
ATOM 4117 O O . ILE B 1 77 ? 5.52 -11.492 -34.844 1 97.81 77 ILE B O 1
ATOM 4121 N N . ASN B 1 78 ? 3.695 -10.586 -35.719 1 97.25 78 ASN B N 1
ATOM 4122 C CA . ASN B 1 78 ? 4.379 -9.898 -36.812 1 97.25 78 ASN B CA 1
ATOM 4123 C C . ASN B 1 78 ? 5.172 -8.695 -36.312 1 97.25 78 ASN B C 1
ATOM 4125 O O . ASN B 1 78 ? 6.047 -8.18 -37 1 97.25 78 ASN B O 1
ATOM 4129 N N . SER B 1 79 ? 4.852 -8.305 -35.188 1 97.31 79 SER B N 1
ATOM 4130 C CA . SER B 1 79 ? 5.551 -7.156 -34.625 1 97.31 79 SER B CA 1
ATOM 4131 C C . SER B 1 79 ? 6.855 -7.574 -33.969 1 97.31 79 SER B C 1
ATOM 4133 O O . SER B 1 79 ? 7.645 -6.727 -33.531 1 97.31 79 SER B O 1
ATOM 4135 N N . ARG B 1 80 ? 7.16 -8.883 -33.906 1 96.56 80 ARG B N 1
ATOM 4136 C CA . ARG B 1 80 ? 8.336 -9.398 -33.219 1 96.56 80 ARG B CA 1
ATOM 4137 C C . ARG B 1 80 ? 9.109 -10.375 -34.094 1 96.56 80 ARG B C 1
ATOM 4139 O O . ARG B 1 80 ? 8.688 -11.516 -34.281 1 96.56 80 ARG B O 1
ATOM 4146 N N . GLU B 1 81 ? 10.312 -10.055 -34.469 1 96.75 81 GLU B N 1
ATOM 4147 C CA . GLU B 1 81 ? 11.109 -10.82 -35.438 1 96.75 81 GLU B CA 1
ATOM 4148 C C . GLU B 1 81 ? 11.438 -12.211 -34.906 1 96.75 81 GLU B C 1
ATOM 4150 O O . GLU B 1 81 ? 11.391 -13.188 -35.656 1 96.75 81 GLU B O 1
ATOM 4155 N N . GLU B 1 82 ? 11.742 -12.289 -33.688 1 95.94 82 GLU B N 1
ATOM 4156 C CA . GLU B 1 82 ? 12.133 -13.562 -33.094 1 95.94 82 GLU B CA 1
ATOM 4157 C C . GLU B 1 82 ? 10.969 -14.555 -33.094 1 95.94 82 GLU B C 1
ATOM 4159 O O . GLU B 1 82 ? 11.172 -15.758 -33.281 1 95.94 82 GLU B O 1
ATOM 4164 N N . LEU B 1 83 ? 9.805 -14.086 -32.875 1 96.44 83 LEU B N 1
ATOM 4165 C CA . LEU B 1 83 ? 8.609 -14.93 -32.875 1 96.44 83 LEU B CA 1
ATOM 4166 C C . LEU B 1 83 ? 8.328 -15.453 -34.281 1 96.44 83 LEU B C 1
ATOM 4168 O O . LEU B 1 83 ? 7.988 -16.625 -34.469 1 96.44 83 LEU B O 1
ATOM 4172 N N . LEU B 1 84 ? 8.453 -14.523 -35.219 1 95.94 84 LEU B N 1
ATOM 4173 C CA . LEU B 1 84 ? 8.258 -14.891 -36.594 1 95.94 84 LEU B CA 1
ATOM 4174 C C . LEU B 1 84 ? 9.211 -16.016 -37 1 95.94 84 LEU B C 1
ATOM 4176 O O . LEU B 1 84 ? 8.781 -17.016 -37.562 1 95.94 84 LEU B O 1
ATOM 4180 N N . ARG B 1 85 ? 10.406 -15.875 -36.719 1 97.12 85 ARG B N 1
ATOM 4181 C CA . ARG B 1 85 ? 11.422 -16.859 -37.062 1 97.12 85 ARG B CA 1
ATOM 4182 C C . ARG B 1 85 ? 11.133 -18.203 -36.406 1 97.12 85 ARG B C 1
ATOM 4184 O O . ARG B 1 85 ? 11.258 -19.25 -37.031 1 97.12 85 ARG B O 1
ATOM 4191 N N . ARG B 1 86 ? 10.734 -18.125 -35.125 1 96.62 86 ARG B N 1
ATOM 4192 C CA . ARG B 1 86 ? 10.43 -19.328 -34.375 1 96.62 86 ARG B CA 1
ATOM 4193 C C . ARG B 1 86 ? 9.273 -20.094 -35.031 1 96.62 86 ARG B C 1
ATOM 4195 O O . ARG B 1 86 ? 9.359 -21.312 -35.219 1 96.62 86 ARG B O 1
ATOM 4202 N N . LEU B 1 87 ? 8.281 -19.438 -35.406 1 97.44 87 LEU B N 1
ATOM 4203 C CA . LEU B 1 87 ? 7.082 -20.062 -35.938 1 97.44 87 LEU B CA 1
ATOM 4204 C C . LEU B 1 87 ? 7.328 -20.609 -37.344 1 97.44 87 LEU B C 1
ATOM 4206 O O . LEU B 1 87 ? 6.789 -21.641 -37.719 1 97.44 87 LEU B O 1
ATOM 4210 N N . ILE B 1 88 ? 8.109 -19.875 -38.125 1 96.31 88 ILE B N 1
ATOM 4211 C CA . ILE B 1 88 ? 8.453 -20.328 -39.469 1 96.31 88 ILE B CA 1
ATOM 4212 C C . ILE B 1 88 ? 9.305 -21.594 -39.406 1 96.31 88 ILE B C 1
ATOM 4214 O O . ILE B 1 88 ? 9.031 -22.562 -40.094 1 96.31 88 ILE B O 1
ATOM 4218 N N . ARG B 1 89 ? 10.227 -21.625 -38.562 1 96.31 89 ARG B N 1
ATOM 4219 C CA . ARG B 1 89 ? 11.117 -22.766 -38.375 1 96.31 89 ARG B CA 1
ATOM 4220 C C . ARG B 1 89 ? 10.336 -24 -37.969 1 96.31 89 ARG B C 1
ATOM 4222 O O . ARG B 1 89 ? 10.688 -25.125 -38.344 1 96.31 89 ARG B O 1
ATOM 4229 N N . ARG B 1 90 ? 9.289 -23.812 -37.25 1 94.81 90 ARG B N 1
ATOM 4230 C CA . ARG B 1 90 ? 8.5 -24.922 -36.719 1 94.81 90 ARG B CA 1
ATOM 4231 C C . ARG B 1 90 ? 7.32 -25.234 -37.625 1 94.81 90 ARG B C 1
ATOM 4233 O O . ARG B 1 90 ? 6.453 -26.031 -37.281 1 94.81 90 ARG B O 1
ATOM 4240 N N . CYS B 1 91 ? 7.207 -24.5 -38.75 1 95.31 91 CYS B N 1
ATOM 4241 C CA . CYS B 1 91 ? 6.156 -24.672 -39.719 1 95.31 91 CYS B CA 1
ATOM 4242 C C . CYS B 1 91 ? 4.781 -24.438 -39.125 1 95.31 91 CYS B C 1
ATOM 4244 O O . CYS B 1 91 ? 3.838 -25.188 -39.375 1 95.31 91 CYS B O 1
ATOM 4246 N N . ALA B 1 92 ? 4.785 -23.422 -38.25 1 96.25 92 ALA B N 1
ATOM 4247 C CA . ALA B 1 92 ? 3.545 -23.156 -37.531 1 96.25 92 ALA B CA 1
ATOM 4248 C C . ALA B 1 92 ? 2.955 -21.812 -37.938 1 96.25 92 ALA B C 1
ATOM 4250 O O . ALA B 1 92 ? 1.821 -21.484 -37.562 1 96.25 92 ALA B O 1
ATOM 4251 N N . TYR B 1 93 ? 3.572 -20.984 -38.75 1 97.19 93 TYR B N 1
ATOM 4252 C CA . TYR B 1 93 ? 3.193 -19.609 -39.062 1 97.19 93 TYR B CA 1
ATOM 4253 C C . TYR B 1 93 ? 1.898 -19.562 -39.844 1 97.19 93 TYR B C 1
ATOM 4255 O O . TYR B 1 93 ? 1.052 -18.703 -39.625 1 97.19 93 TYR B O 1
ATOM 4263 N N . LEU B 1 94 ? 1.673 -20.516 -40.781 1 97.19 94 LEU B N 1
ATOM 4264 C CA . LEU B 1 94 ? 0.583 -20.484 -41.75 1 97.19 94 LEU B CA 1
ATOM 4265 C C . LEU B 1 94 ? -0.77 -20.562 -41.031 1 97.19 94 LEU B C 1
ATOM 4267 O O . LEU B 1 94 ? -1.744 -19.953 -41.5 1 97.19 94 LEU B O 1
ATOM 4271 N N . LYS B 1 95 ? -0.864 -21.281 -40.031 1 97.06 95 LYS B N 1
ATOM 4272 C CA . LYS B 1 95 ? -2.154 -21.406 -39.375 1 97.06 95 LYS B CA 1
ATOM 4273 C C . LYS B 1 95 ? -2.609 -20.062 -38.781 1 97.06 95 LYS B C 1
ATOM 4275 O O . LYS B 1 95 ? -3.809 -19.812 -38.688 1 97.06 95 LYS B O 1
ATOM 4280 N N . TYR B 1 96 ? -1.718 -19.25 -38.375 1 97.81 96 TYR B N 1
ATOM 4281 C CA . TYR B 1 96 ? -2.074 -17.938 -37.875 1 97.81 96 TYR B CA 1
ATOM 4282 C C . TYR B 1 96 ? -2.508 -17 -39 1 97.81 96 TYR B C 1
ATOM 4284 O O . TYR B 1 96 ? -3.383 -16.156 -38.812 1 97.81 96 TYR B O 1
ATOM 4292 N N . VAL B 1 97 ? -1.876 -17.141 -40.156 1 97.12 97 VAL B N 1
ATOM 4293 C CA . VAL B 1 97 ? -2.312 -16.406 -41.344 1 97.12 97 VAL B CA 1
ATOM 4294 C C . VAL B 1 97 ? -3.75 -16.781 -41.688 1 97.12 97 VAL B C 1
ATOM 4296 O O . VAL B 1 97 ? -4.598 -15.914 -41.875 1 97.12 97 VAL B O 1
ATOM 4299 N N . GLU B 1 98 ? -3.971 -18.078 -41.75 1 97.94 98 GLU B N 1
ATOM 4300 C CA . GLU B 1 98 ? -5.297 -18.578 -42.094 1 97.94 98 GLU B CA 1
ATOM 4301 C C . GLU B 1 98 ? -6.344 -18.125 -41.062 1 97.94 98 GLU B C 1
ATOM 4303 O O . GLU B 1 98 ? -7.469 -17.797 -41.438 1 97.94 98 GLU B O 1
ATOM 4308 N N . ALA B 1 99 ? -5.977 -18.141 -39.844 1 97.81 99 ALA B N 1
ATOM 4309 C CA . ALA B 1 99 ? -6.902 -17.719 -38.781 1 97.81 99 ALA B CA 1
ATOM 4310 C C . ALA B 1 99 ? -7.238 -16.234 -38.906 1 97.81 99 ALA B C 1
ATOM 4312 O O . ALA B 1 99 ? -8.383 -15.828 -38.688 1 97.81 99 ALA B O 1
ATOM 4313 N N . ARG B 1 100 ? -6.223 -15.422 -39.156 1 96.75 100 ARG B N 1
ATOM 4314 C CA . ARG B 1 100 ? -6.43 -13.984 -39.375 1 96.75 100 ARG B CA 1
ATOM 4315 C C . ARG B 1 100 ? -7.418 -13.727 -40.5 1 96.75 100 ARG B C 1
ATOM 4317 O O . ARG B 1 100 ? -8.234 -12.812 -40.406 1 96.75 100 ARG B O 1
ATOM 4324 N N . LEU B 1 101 ? -7.336 -14.555 -41.5 1 96.38 101 LEU B N 1
ATOM 4325 C CA . LEU B 1 101 ? -8.172 -14.406 -42.688 1 96.38 101 LEU B CA 1
ATOM 4326 C C . LEU B 1 101 ? -9.547 -15.008 -42.469 1 96.38 101 LEU B C 1
ATOM 4328 O O . LEU B 1 101 ? -10.469 -14.773 -43.25 1 96.38 101 LEU B O 1
ATOM 4332 N N . GLY B 1 102 ? -9.75 -15.812 -41.406 1 95.44 102 GLY B N 1
ATOM 4333 C CA . GLY B 1 102 ? -11.023 -16.453 -41.125 1 95.44 102 GLY B CA 1
ATOM 4334 C C . GLY B 1 102 ? -11.156 -17.828 -41.75 1 95.44 102 GLY B C 1
ATOM 4335 O O . GLY B 1 102 ? -12.219 -18.438 -41.688 1 95.44 102 GLY B O 1
ATOM 4336 N N . ASP B 1 103 ? -10.141 -18.422 -42.312 1 96.88 103 ASP B N 1
ATOM 4337 C CA . ASP B 1 103 ? -10.164 -19.688 -43 1 96.88 103 ASP B CA 1
ATOM 4338 C C . ASP B 1 103 ? -9.953 -20.859 -42.062 1 96.88 103 ASP B C 1
ATOM 4340 O O . ASP B 1 103 ? -10.203 -22.016 -42.406 1 96.88 103 ASP B O 1
ATOM 4344 N N . ARG B 1 104 ? -9.523 -20.516 -40.812 1 96.56 104 ARG B N 1
ATOM 4345 C CA . ARG B 1 104 ? -9.258 -21.531 -39.781 1 96.56 104 ARG B CA 1
ATOM 4346 C C . ARG B 1 104 ? -9.625 -21.016 -38.406 1 96.56 104 ARG B C 1
ATOM 4348 O O . ARG B 1 104 ? -9.391 -19.844 -38.094 1 96.56 104 ARG B O 1
ATOM 4355 N N . VAL B 1 105 ? -10.195 -21.891 -37.688 1 97.31 105 VAL B N 1
ATOM 4356 C CA . VAL B 1 105 ? -10.438 -21.578 -36.281 1 97.31 105 VAL B CA 1
ATOM 4357 C C . VAL B 1 105 ? -9.312 -22.156 -35.438 1 97.31 105 VAL B C 1
ATOM 4359 O O . VAL B 1 105 ? -9.008 -23.359 -35.531 1 97.31 105 VAL B O 1
ATOM 4362 N N . LEU B 1 106 ? -8.711 -21.266 -34.719 1 97 106 LEU B N 1
ATOM 4363 C CA . LEU B 1 106 ? -7.684 -21.719 -33.781 1 97 106 LEU B CA 1
ATOM 4364 C C . LEU B 1 106 ? -8.289 -22.016 -32.406 1 97 106 LEU B C 1
ATOM 4366 O O . LEU B 1 106 ? -9.352 -21.5 -32.062 1 97 106 LEU B O 1
ATOM 4370 N N . TYR B 1 107 ? -7.586 -22.859 -31.672 1 97.31 107 TYR B N 1
ATOM 4371 C CA . TYR B 1 107 ? -8.016 -23.219 -30.328 1 97.31 107 TYR B CA 1
ATOM 4372 C C . TYR B 1 107 ? -6.953 -22.859 -29.297 1 97.31 107 TYR B C 1
ATOM 4374 O O . TYR B 1 107 ? -5.766 -22.781 -29.625 1 97.31 107 TYR B O 1
ATOM 4382 N N . ALA B 1 108 ? -7.457 -22.641 -28.062 1 96.62 108 ALA B N 1
ATOM 4383 C CA . ALA B 1 108 ? -6.586 -22.156 -27 1 96.62 108 ALA B CA 1
ATOM 4384 C C . ALA B 1 108 ? -5.438 -23.141 -26.75 1 96.62 108 ALA B C 1
ATOM 4386 O O . ALA B 1 108 ? -4.312 -22.719 -26.453 1 96.62 108 ALA B O 1
ATOM 4387 N N . ASP B 1 109 ? -5.664 -24.453 -26.797 1 97.06 109 ASP B N 1
ATOM 4388 C CA . ASP B 1 109 ? -4.621 -25.438 -26.578 1 97.06 109 ASP B CA 1
ATOM 4389 C C . ASP B 1 109 ? -3.588 -25.422 -27.703 1 97.06 109 ASP B C 1
ATOM 4391 O O . ASP B 1 109 ? -2.393 -25.578 -27.453 1 97.06 109 ASP B O 1
ATOM 4395 N N . GLU B 1 110 ? -4.008 -25.141 -28.891 1 95.94 110 GLU B N 1
ATOM 4396 C CA . GLU B 1 110 ? -3.121 -25.109 -30.062 1 95.94 110 GLU B CA 1
ATOM 4397 C C . GLU B 1 110 ? -2.143 -23.938 -29.969 1 95.94 110 GLU B C 1
ATOM 4399 O O . GLU B 1 110 ? -0.951 -24.109 -30.25 1 95.94 110 GLU B O 1
ATOM 4404 N N . ILE B 1 111 ? -2.717 -22.828 -29.641 1 97.69 111 ILE B N 1
ATOM 4405 C CA . ILE B 1 111 ? -1.846 -21.656 -29.641 1 97.69 111 ILE B CA 1
ATOM 4406 C C . ILE B 1 111 ? -0.899 -21.734 -28.438 1 97.69 111 ILE B C 1
ATOM 4408 O O . ILE B 1 111 ? 0.225 -21.219 -28.5 1 97.69 111 ILE B O 1
ATOM 4412 N N . LEU B 1 112 ? -1.334 -22.359 -27.359 1 98.06 112 LEU B N 1
ATOM 4413 C CA . LEU B 1 112 ? -0.476 -22.5 -26.188 1 98.06 112 LEU B CA 1
ATOM 4414 C C . LEU B 1 112 ? 0.721 -23.391 -26.5 1 98.06 112 LEU B C 1
ATOM 4416 O O . LEU B 1 112 ? 1.816 -23.188 -25.984 1 98.06 112 LEU B O 1
ATOM 4420 N N . LYS B 1 113 ? 0.586 -24.391 -27.375 1 97.31 113 LYS B N 1
ATOM 4421 C CA . LYS B 1 113 ? 1.695 -25.219 -27.844 1 97.31 113 LYS B CA 1
ATOM 4422 C C . LYS B 1 113 ? 2.789 -24.375 -28.484 1 97.31 113 LYS B C 1
ATOM 4424 O O . LYS B 1 113 ? 3.971 -24.719 -28.406 1 97.31 113 LYS B O 1
ATOM 4429 N N . ASP B 1 114 ? 2.311 -23.25 -29.016 1 97.81 114 ASP B N 1
ATOM 4430 C CA . ASP B 1 114 ? 3.25 -22.359 -29.703 1 97.81 114 ASP B CA 1
ATOM 4431 C C . ASP B 1 114 ? 3.713 -21.234 -28.766 1 97.81 114 ASP B C 1
ATOM 4433 O O . ASP B 1 114 ? 4.484 -20.359 -29.172 1 97.81 114 ASP B O 1
ATOM 4437 N N . GLY B 1 115 ? 3.186 -21.203 -27.594 1 97.81 115 GLY B N 1
ATOM 4438 C CA . GLY B 1 115 ? 3.67 -20.25 -26.609 1 97.81 115 GLY B CA 1
ATOM 4439 C C . GLY B 1 115 ? 2.779 -19.031 -26.453 1 97.81 115 GLY B C 1
ATOM 4440 O O . GLY B 1 115 ? 3.242 -17.969 -26.047 1 97.81 115 GLY B O 1
ATOM 4441 N N . PHE B 1 116 ? 1.484 -19.203 -26.812 1 97.94 116 PHE B N 1
ATOM 4442 C CA . PHE B 1 116 ? 0.565 -18.078 -26.656 1 97.94 116 PHE B CA 1
ATOM 4443 C C . PHE B 1 116 ? -0.572 -18.438 -25.719 1 97.94 116 PHE B C 1
ATOM 4445 O O . PHE B 1 116 ? -1.346 -19.359 -25.984 1 97.94 116 PHE B O 1
ATOM 4452 N N . CYS B 1 117 ? -0.656 -17.75 -24.625 1 96.5 117 CYS B N 1
ATOM 4453 C CA . CYS B 1 117 ? -1.751 -17.922 -23.688 1 96.5 117 CYS B CA 1
ATOM 4454 C C . CYS B 1 117 ? -2.908 -16.984 -24.016 1 96.5 117 CYS B C 1
ATOM 4456 O O . CYS B 1 117 ? -2.719 -15.781 -24.125 1 96.5 117 CYS B O 1
ATOM 4458 N N . LEU B 1 118 ? -4.062 -17.516 -24.141 1 93.38 118 LEU B N 1
ATOM 4459 C CA . LEU B 1 118 ? -5.246 -16.766 -24.547 1 93.38 118 LEU B CA 1
ATOM 4460 C C . LEU B 1 118 ? -5.5 -15.602 -23.594 1 93.38 118 LEU B C 1
ATOM 4462 O O . LEU B 1 118 ? -5.992 -14.555 -24.031 1 93.38 118 LEU B O 1
ATOM 4466 N N . ASN B 1 119 ? -5.094 -15.734 -22.344 1 88.75 119 ASN B N 1
ATOM 4467 C CA . ASN B 1 119 ? -5.375 -14.734 -21.312 1 88.75 119 ASN B CA 1
ATOM 4468 C C . ASN B 1 119 ? -4.324 -13.625 -21.312 1 88.75 119 ASN B C 1
ATOM 4470 O O . ASN B 1 119 ? -4.457 -12.641 -20.578 1 88.75 119 ASN B O 1
ATOM 4474 N N . MET B 1 120 ? -3.285 -13.734 -22.078 1 92.38 120 MET B N 1
ATOM 4475 C CA . MET B 1 120 ? -2.199 -12.758 -22.141 1 92.38 120 MET B CA 1
ATOM 4476 C C . MET B 1 120 ? -1.504 -12.797 -23.484 1 92.38 120 MET B C 1
ATOM 4478 O O . MET B 1 120 ? -0.284 -12.953 -23.562 1 92.38 120 MET B O 1
ATOM 4482 N N . ILE B 1 121 ? -2.186 -12.516 -24.469 1 93.75 121 ILE B N 1
ATOM 4483 C CA . ILE B 1 121 ? -1.752 -12.68 -25.859 1 93.75 121 ILE B CA 1
ATOM 4484 C C . ILE B 1 121 ? -0.579 -11.742 -26.141 1 93.75 121 ILE B C 1
ATOM 4486 O O . ILE B 1 121 ? 0.268 -12.039 -26.984 1 93.75 121 ILE B O 1
ATOM 4490 N N . GLU B 1 122 ? -0.483 -10.672 -25.469 1 95.56 122 GLU B N 1
ATOM 4491 C CA . GLU B 1 122 ? 0.551 -9.672 -25.688 1 95.56 122 GLU B CA 1
ATOM 4492 C C . GLU B 1 122 ? 1.888 -10.109 -25.109 1 95.56 122 GLU B C 1
ATOM 4494 O O . GLU B 1 122 ? 2.92 -9.484 -25.359 1 95.56 122 GLU B O 1
ATOM 4499 N N . THR B 1 123 ? 1.862 -11.211 -24.359 1 97 123 THR B N 1
ATOM 4500 C CA . THR B 1 123 ? 3.072 -11.711 -23.719 1 97 123 THR B CA 1
ATOM 4501 C C . THR B 1 123 ? 3.373 -13.133 -24.172 1 97 123 THR B C 1
ATOM 4503 O O . THR B 1 123 ? 3.029 -14.094 -23.484 1 97 123 THR B O 1
ATOM 4506 N N . PRO B 1 124 ? 4.043 -13.227 -25.312 1 97.88 124 PRO B N 1
ATOM 4507 C CA . PRO B 1 124 ? 4.371 -14.57 -25.812 1 97.88 124 PRO B CA 1
ATOM 4508 C C . PRO B 1 124 ? 5.289 -15.336 -24.859 1 97.88 124 PRO B C 1
ATOM 4510 O O . PRO B 1 124 ? 6.27 -14.781 -24.359 1 97.88 124 PRO B O 1
ATOM 4513 N N . LEU B 1 125 ? 4.953 -16.594 -24.609 1 98.06 125 LEU B N 1
ATOM 4514 C CA . LEU B 1 125 ? 5.734 -17.5 -23.781 1 98.06 125 LEU B CA 1
ATOM 4515 C C . LEU B 1 125 ? 6.605 -18.406 -24.641 1 98.06 125 LEU B C 1
ATOM 4517 O O . LEU B 1 125 ? 6.609 -18.281 -25.875 1 98.06 125 LEU B O 1
ATOM 4521 N N . CYS B 1 126 ? 7.438 -19.234 -24.078 1 97.19 126 CYS B N 1
ATOM 4522 C CA . CYS B 1 126 ? 8.07 -20.328 -24.812 1 97.19 126 CYS B CA 1
ATOM 4523 C C . CYS B 1 126 ? 7.055 -21.422 -25.141 1 97.19 126 CYS B C 1
ATOM 4525 O O . CYS B 1 126 ? 6.016 -21.516 -24.5 1 97.19 126 CYS B O 1
ATOM 4527 N N . PRO B 1 127 ? 7.305 -22.141 -26.172 1 96.38 127 PRO B N 1
ATOM 4528 C CA . PRO B 1 127 ? 6.395 -23.25 -26.453 1 96.38 127 PRO B CA 1
ATOM 4529 C C . PRO B 1 127 ? 6.273 -24.234 -25.297 1 96.38 127 PRO B C 1
ATOM 4531 O O . PRO B 1 127 ? 7.258 -24.484 -24.594 1 96.38 127 PRO B O 1
ATOM 4534 N N . LEU B 1 128 ? 5.102 -24.797 -25.125 1 97.88 128 LEU B N 1
ATOM 4535 C CA . LEU B 1 128 ? 4.844 -25.719 -24.016 1 97.88 128 LEU B CA 1
ATOM 4536 C C . LEU B 1 128 ? 4.301 -27.047 -24.531 1 97.88 128 LEU B C 1
ATOM 4538 O O . LEU B 1 128 ? 3.678 -27.094 -25.594 1 97.88 128 LEU B O 1
ATOM 4542 N N . LYS B 1 129 ? 4.586 -28.094 -23.891 1 98 129 LYS B N 1
ATOM 4543 C CA . LYS B 1 129 ? 3.934 -29.375 -24.141 1 98 129 LYS B CA 1
ATOM 4544 C C . LYS B 1 129 ? 2.535 -29.406 -23.531 1 98 129 LYS B C 1
ATOM 4546 O O . LYS B 1 129 ? 2.381 -29.656 -22.328 1 98 129 LYS B O 1
ATOM 4551 N N . VAL B 1 130 ? 1.549 -29.281 -24.406 1 98.44 130 VAL B N 1
ATOM 4552 C CA . VAL B 1 130 ? 0.168 -29.156 -23.938 1 98.44 130 VAL B CA 1
ATOM 4553 C C . VAL B 1 130 ? -0.551 -30.5 -24.125 1 98.44 130 VAL B C 1
ATOM 4555 O O . VAL B 1 130 ? -0.47 -31.109 -25.188 1 98.44 130 VAL B O 1
ATOM 4558 N N . VAL B 1 131 ? -1.2 -30.906 -23.062 1 98.38 131 VAL B N 1
ATOM 4559 C CA . VAL B 1 131 ? -1.987 -32.125 -23.062 1 98.38 131 VAL B CA 1
ATOM 4560 C C . VAL B 1 131 ? -3.447 -31.812 -22.75 1 98.38 131 VAL B C 1
ATOM 4562 O O . VAL B 1 131 ? -3.736 -31.094 -21.781 1 98.38 131 VAL B O 1
ATOM 4565 N N . THR B 1 132 ? -4.398 -32.312 -23.5 1 97.75 132 THR B N 1
ATOM 4566 C CA . THR B 1 132 ? -5.801 -31.969 -23.297 1 97.75 132 THR B CA 1
ATOM 4567 C C . THR B 1 132 ? -6.527 -33.094 -22.547 1 97.75 132 THR B C 1
ATOM 4569 O O . THR B 1 132 ? -7.625 -32.875 -22.016 1 97.75 132 THR B O 1
ATOM 4572 N N . ASN B 1 133 ? -5.961 -34.25 -22.562 1 97.69 133 ASN B N 1
ATOM 4573 C CA . ASN B 1 133 ? -6.512 -35.344 -21.766 1 97.69 133 ASN B CA 1
ATOM 4574 C C . ASN B 1 133 ? -5.973 -35.312 -20.344 1 97.69 133 ASN B C 1
ATOM 4576 O O . ASN B 1 133 ? -4.77 -35.5 -20.125 1 97.69 133 ASN B O 1
ATOM 4580 N N . LEU B 1 134 ? -6.836 -35.25 -19.406 1 98.06 134 LEU B N 1
ATOM 4581 C CA . LEU B 1 134 ? -6.445 -35.062 -18.016 1 98.06 134 LEU B CA 1
ATOM 4582 C C . LEU B 1 134 ? -5.723 -36.281 -17.469 1 98.06 134 LEU B C 1
ATOM 4584 O O . LEU B 1 134 ? -4.703 -36.156 -16.797 1 98.06 134 LEU B O 1
ATOM 4588 N N . GLN B 1 135 ? -6.219 -37.406 -17.766 1 97.38 135 GLN B N 1
ATOM 4589 C CA . GLN B 1 135 ? -5.59 -38.656 -17.297 1 97.38 135 GLN B CA 1
ATOM 4590 C C . GLN B 1 135 ? -4.168 -38.781 -17.844 1 97.38 135 GLN B C 1
ATOM 4592 O O . GLN B 1 135 ? -3.238 -39.062 -17.094 1 97.38 135 GLN B O 1
ATOM 4597 N N . GLU B 1 136 ? -4.035 -38.531 -19.094 1 97.25 136 GLU B N 1
ATOM 4598 C CA . GLU B 1 136 ? -2.721 -38.594 -19.719 1 97.25 136 GLU B CA 1
ATOM 4599 C C . GLU B 1 136 ? -1.754 -37.594 -19.078 1 97.25 136 GLU B C 1
ATOM 4601 O O . GLU B 1 136 ? -0.566 -37.875 -18.922 1 97.25 136 GLU B O 1
ATOM 4606 N N . ALA B 1 137 ? -2.24 -36.531 -18.719 1 97.88 137 ALA B N 1
ATOM 4607 C CA . ALA B 1 137 ? -1.404 -35.469 -18.172 1 97.88 137 ALA B CA 1
ATOM 4608 C C . ALA B 1 137 ? -0.882 -35.844 -16.781 1 97.88 137 ALA B C 1
ATOM 4610 O O . ALA B 1 137 ? 0.294 -35.625 -16.484 1 97.88 137 ALA B O 1
ATOM 4611 N N . VAL B 1 138 ? -1.711 -36.5 -15.922 1 97.88 138 VAL B N 1
ATOM 4612 C CA . VAL B 1 138 ? -1.389 -36.469 -14.5 1 97.88 138 VAL B CA 1
ATOM 4613 C C . VAL B 1 138 ? -1.045 -37.875 -14.023 1 97.88 138 VAL B C 1
ATOM 4615 O O . VAL B 1 138 ? -0.517 -38.031 -12.922 1 97.88 138 VAL B O 1
ATOM 4618 N N . TRP B 1 139 ? -1.292 -38.906 -14.75 1 95.5 139 TRP B N 1
ATOM 4619 C CA . TRP B 1 139 ? -1.268 -40.281 -14.25 1 95.5 139 TRP B CA 1
ATOM 4620 C C . TRP B 1 139 ? 0.099 -40.625 -13.672 1 95.5 139 TRP B C 1
ATOM 4622 O O . TRP B 1 139 ? 0.195 -41.375 -12.688 1 95.5 139 TRP B O 1
ATOM 4632 N N . ASP B 1 140 ? 1.206 -40.094 -14.18 1 95.38 140 ASP B N 1
ATOM 4633 C CA . ASP B 1 140 ? 2.543 -40.438 -13.711 1 95.38 140 ASP B CA 1
ATOM 4634 C C . ASP B 1 140 ? 3.283 -39.219 -13.188 1 95.38 140 ASP B C 1
ATOM 4636 O O . ASP B 1 140 ? 4.516 -39.219 -13.117 1 95.38 140 ASP B O 1
ATOM 4640 N N . ALA B 1 141 ? 2.562 -38.219 -12.914 1 97.69 141 ALA B N 1
ATOM 4641 C CA . ALA B 1 141 ? 3.182 -36.969 -12.492 1 97.69 141 ALA B CA 1
ATOM 4642 C C . ALA B 1 141 ? 3.855 -37.125 -11.133 1 97.69 141 ALA B C 1
ATOM 4644 O O . ALA B 1 141 ? 3.303 -37.75 -10.227 1 97.69 141 ALA B O 1
ATOM 4645 N N . ASP B 1 142 ? 5.059 -36.594 -10.969 1 98.06 142 ASP B N 1
ATOM 4646 C CA . ASP B 1 142 ? 5.762 -36.531 -9.695 1 98.06 142 ASP B CA 1
ATOM 4647 C C . ASP B 1 142 ? 5.41 -35.281 -8.922 1 98.06 142 ASP B C 1
ATOM 4649 O O . ASP B 1 142 ? 5.305 -35.281 -7.699 1 98.06 142 ASP B O 1
ATOM 4653 N N . VAL B 1 143 ? 5.34 -34.156 -9.633 1 98.62 143 VAL B N 1
ATOM 4654 C CA . VAL B 1 143 ? 4.949 -32.875 -9.102 1 98.62 143 VAL B CA 1
ATOM 4655 C C . VAL B 1 143 ? 3.777 -32.312 -9.906 1 98.62 143 VAL B C 1
ATOM 4657 O O . VAL B 1 143 ? 3.814 -32.281 -11.141 1 98.62 143 VAL B O 1
ATOM 4660 N N . VAL B 1 144 ? 2.771 -31.938 -9.242 1 98.81 144 VAL B N 1
ATOM 4661 C CA . VAL B 1 144 ? 1.602 -31.344 -9.883 1 98.81 144 VAL B CA 1
ATOM 4662 C C . VAL B 1 144 ? 1.449 -29.891 -9.438 1 98.81 144 VAL B C 1
ATOM 4664 O O . VAL B 1 144 ? 1.459 -29.594 -8.234 1 98.81 144 VAL B O 1
ATOM 4667 N N . VAL B 1 145 ? 1.354 -28.984 -10.359 1 98.81 145 VAL B N 1
ATOM 4668 C CA . VAL B 1 145 ? 1.105 -27.578 -10.086 1 98.81 145 VAL B CA 1
ATOM 4669 C C . VAL B 1 145 ? -0.355 -27.234 -10.375 1 98.81 145 VAL B C 1
ATOM 4671 O O . VAL B 1 145 ? -0.785 -27.266 -11.531 1 98.81 145 VAL B O 1
ATOM 4674 N N . ASN B 1 146 ? -1.092 -26.938 -9.383 1 98.75 146 ASN B N 1
ATOM 4675 C CA . ASN B 1 146 ? -2.486 -26.547 -9.547 1 98.75 146 ASN B CA 1
ATOM 4676 C C . ASN B 1 146 ? -2.609 -25.078 -9.945 1 98.75 146 ASN B C 1
ATOM 4678 O O . ASN B 1 146 ? -2.512 -24.188 -9.094 1 98.75 146 ASN B O 1
ATOM 4682 N N . GLY B 1 147 ? -2.902 -24.844 -11.156 1 97.06 147 GLY B N 1
ATOM 4683 C CA . GLY B 1 147 ? -3.094 -23.484 -11.656 1 97.06 147 GLY B CA 1
ATOM 4684 C C . GLY B 1 147 ? -4.551 -23.141 -11.883 1 97.06 147 GLY B C 1
ATOM 4685 O O . GLY B 1 147 ? -4.859 -22.156 -12.555 1 97.06 147 GLY B O 1
ATOM 4686 N N . LEU B 1 148 ? -5.434 -23.922 -11.352 1 95 148 LEU B N 1
ATOM 4687 C CA . LEU B 1 148 ? -6.867 -23.703 -11.5 1 95 148 LEU B CA 1
ATOM 4688 C C . LEU B 1 148 ? -7.359 -22.641 -10.516 1 95 148 LEU B C 1
ATOM 4690 O O . LEU B 1 148 ? -6.785 -22.469 -9.438 1 95 148 LEU B O 1
ATOM 4694 N N . PRO B 1 149 ? -8.453 -21.969 -10.898 1 90.5 149 PRO B N 1
ATOM 4695 C CA . PRO B 1 149 ? -9.141 -21.188 -9.859 1 90.5 149 PRO B CA 1
ATOM 4696 C C . PRO B 1 149 ? -9.617 -22.047 -8.695 1 90.5 149 PRO B C 1
ATOM 4698 O O . PRO B 1 149 ? -9.883 -23.234 -8.867 1 90.5 149 PRO B O 1
ATOM 4701 N N . SER B 1 150 ? -9.695 -21.453 -7.574 1 91.31 150 SER B N 1
ATOM 4702 C CA . SER B 1 150 ? -10.094 -22.188 -6.387 1 91.31 150 SER B CA 1
ATOM 4703 C C . SER B 1 150 ? -11.461 -22.844 -6.582 1 91.31 150 SER B C 1
ATOM 4705 O O . SER B 1 150 ? -11.695 -23.953 -6.09 1 91.31 150 SER B O 1
ATOM 4707 N N . THR B 1 151 ? -12.32 -22.281 -7.367 1 88.06 151 THR B N 1
ATOM 4708 C CA . THR B 1 151 ? -13.695 -22.75 -7.547 1 88.06 151 THR B CA 1
ATOM 4709 C C . THR B 1 151 ? -13.727 -24.016 -8.383 1 88.06 151 THR B C 1
ATOM 4711 O O . THR B 1 151 ? -14.727 -24.75 -8.391 1 88.06 151 THR B O 1
ATOM 4714 N N . GLU B 1 152 ? -12.641 -24.344 -9.078 1 92.31 152 GLU B N 1
ATOM 4715 C CA . GLU B 1 152 ? -12.594 -25.516 -9.938 1 92.31 152 GLU B CA 1
ATOM 4716 C C . GLU B 1 152 ? -11.711 -26.609 -9.344 1 92.31 152 GLU B C 1
ATOM 4718 O O . GLU B 1 152 ? -11.727 -27.75 -9.797 1 92.31 152 GLU B O 1
ATOM 4723 N N . THR B 1 153 ? -11 -26.25 -8.312 1 95.88 153 THR B N 1
ATOM 4724 C CA . THR B 1 153 ? -9.953 -27.109 -7.766 1 95.88 153 THR B CA 1
ATOM 4725 C C . THR B 1 153 ? -10.531 -28.422 -7.262 1 95.88 153 THR B C 1
ATOM 4727 O O . THR B 1 153 ? -10.078 -29.5 -7.652 1 95.88 153 THR B O 1
ATOM 4730 N N . PHE B 1 154 ? -11.586 -28.391 -6.477 1 96.62 154 PHE B N 1
ATOM 4731 C CA . PHE B 1 154 ? -12.141 -29.594 -5.887 1 96.62 154 PHE B CA 1
ATOM 4732 C C . PHE B 1 154 ? -12.641 -30.547 -6.973 1 96.62 154 PHE B C 1
ATOM 4734 O O . PHE B 1 154 ? -12.352 -31.75 -6.938 1 96.62 154 PHE B O 1
ATOM 4741 N N . GLY B 1 155 ? -13.375 -30.016 -7.922 1 97.12 155 GLY B N 1
ATOM 4742 C CA . GLY B 1 155 ? -13.945 -30.844 -8.977 1 97.12 155 GLY B CA 1
ATOM 4743 C C . GLY B 1 155 ? -12.898 -31.531 -9.82 1 97.12 155 GLY B C 1
ATOM 4744 O O . GLY B 1 155 ? -12.969 -32.75 -10.047 1 97.12 155 GLY B O 1
ATOM 4745 N N . VAL B 1 156 ? -11.914 -30.828 -10.258 1 97.88 156 VAL B N 1
ATOM 4746 C CA . VAL B 1 156 ? -10.891 -31.375 -11.141 1 97.88 156 VAL B CA 1
ATOM 4747 C C . VAL B 1 156 ? -10.023 -32.375 -10.367 1 97.88 156 VAL B C 1
ATOM 4749 O O . VAL B 1 156 ? -9.68 -33.438 -10.891 1 97.88 156 VAL B O 1
ATOM 4752 N N . PHE B 1 157 ? -9.703 -32.094 -9.148 1 98.38 157 PHE B N 1
ATOM 4753 C CA . PHE B 1 157 ? -8.852 -33 -8.375 1 98.38 157 PHE B CA 1
ATOM 4754 C C . PHE B 1 157 ? -9.625 -34.25 -7.938 1 98.38 157 PHE B C 1
ATOM 4756 O O . PHE B 1 157 ? -9.031 -35.312 -7.707 1 98.38 157 PHE B O 1
ATOM 4763 N N . SER B 1 158 ? -10.977 -34.094 -7.797 1 98.31 158 SER B N 1
ATOM 4764 C CA . SER B 1 158 ? -11.789 -35.281 -7.586 1 98.31 158 SER B CA 1
ATOM 4765 C C . SER B 1 158 ? -11.688 -36.219 -8.773 1 98.31 158 SER B C 1
ATOM 4767 O O . SER B 1 158 ? -11.594 -37.438 -8.594 1 98.31 158 SER B O 1
ATOM 4769 N N . GLU B 1 159 ? -11.703 -35.656 -9.922 1 98 159 GLU B N 1
ATOM 4770 C CA . GLU B 1 159 ? -11.508 -36.469 -11.117 1 98 159 GLU B CA 1
ATOM 4771 C C . GLU B 1 159 ? -10.109 -37.094 -11.141 1 98 159 GLU B C 1
ATOM 4773 O O . GLU B 1 159 ? -9.961 -38.281 -11.438 1 98 159 GLU B O 1
ATOM 4778 N N . ILE B 1 160 ? -9.102 -36.406 -10.836 1 98.06 160 ILE B N 1
ATOM 4779 C CA . ILE B 1 160 ? -7.715 -36.875 -10.82 1 98.06 160 ILE B CA 1
ATOM 4780 C C . ILE B 1 160 ? -7.559 -38.031 -9.844 1 98.06 160 ILE B C 1
ATOM 4782 O O . ILE B 1 160 ? -6.805 -38.969 -10.102 1 98.06 160 ILE B O 1
ATOM 4786 N N . SER B 1 161 ? -8.266 -37.875 -8.734 1 97.12 161 SER B N 1
ATOM 4787 C CA . SER B 1 161 ? -8.188 -38.906 -7.703 1 97.12 161 SER B CA 1
ATOM 4788 C C . SER B 1 161 ? -8.523 -40.281 -8.273 1 97.12 161 SER B C 1
ATOM 4790 O O . SER B 1 161 ? -7.953 -41.281 -7.852 1 97.12 161 SER B O 1
ATOM 4792 N N . GLU B 1 162 ? -9.391 -40.312 -9.242 1 96.5 162 GLU B N 1
ATOM 4793 C CA . GLU B 1 162 ? -9.773 -41.562 -9.875 1 96.5 162 GLU B CA 1
ATOM 4794 C C . GLU B 1 162 ? -8.602 -42.188 -10.648 1 96.5 162 GLU B C 1
ATOM 4796 O O . GLU B 1 162 ? -8.469 -43.406 -10.727 1 96.5 162 GLU B O 1
ATOM 4801 N N . TYR B 1 163 ? -7.77 -41.312 -11.172 1 95.94 163 TYR B N 1
ATOM 4802 C CA . TYR B 1 163 ? -6.633 -41.75 -11.969 1 95.94 163 TYR B CA 1
ATOM 4803 C C . TYR B 1 163 ? -5.48 -42.188 -11.07 1 95.94 163 TYR B C 1
ATOM 4805 O O . TYR B 1 163 ? -4.562 -42.875 -11.523 1 95.94 163 TYR B O 1
ATOM 4813 N N . TRP B 1 164 ? -5.484 -41.719 -9.805 1 95.38 164 TRP B N 1
ATOM 4814 C CA . TRP B 1 164 ? -4.363 -41.969 -8.898 1 95.38 164 TRP B CA 1
ATOM 4815 C C . TRP B 1 164 ? -4.645 -43.156 -7.973 1 95.38 164 TRP B C 1
ATOM 4817 O O . TRP B 1 164 ? -3.846 -43.469 -7.086 1 95.38 164 TRP B O 1
ATOM 4827 N N . LYS B 1 165 ? -5.746 -43.844 -8.062 1 90.56 165 LYS B N 1
ATOM 4828 C CA . LYS B 1 165 ? -6.137 -44.938 -7.188 1 90.56 165 LYS B CA 1
ATOM 4829 C C . LYS B 1 165 ? -5.094 -46.062 -7.195 1 90.56 165 LYS B C 1
ATOM 4831 O O . LYS B 1 165 ? -4.84 -46.688 -6.168 1 90.56 165 LYS B O 1
ATOM 4836 N N . GLU B 1 166 ? -4.438 -46.281 -8.297 1 86.94 166 GLU B N 1
ATOM 4837 C CA . GLU B 1 166 ? -3.508 -47.406 -8.398 1 86.94 166 GLU B CA 1
ATOM 4838 C C . GLU B 1 166 ? -2.062 -46.938 -8.258 1 86.94 166 GLU B C 1
ATOM 4840 O O . GLU B 1 166 ? -1.131 -47.719 -8.422 1 86.94 166 GLU B O 1
ATOM 4845 N N . ARG B 1 167 ? -1.95 -45.688 -7.828 1 88.81 167 ARG B N 1
ATOM 4846 C CA . ARG B 1 167 ? -0.592 -45.156 -7.727 1 88.81 167 ARG B CA 1
ATOM 4847 C C . ARG B 1 167 ? 0.087 -45.656 -6.449 1 88.81 167 ARG B C 1
ATOM 4849 O O . ARG B 1 167 ? -0.548 -45.75 -5.395 1 88.81 167 ARG B O 1
ATOM 4856 N N . VAL B 1 168 ? 1.302 -45.844 -6.59 1 83.56 168 VAL B N 1
ATOM 4857 C CA . VAL B 1 168 ? 2.078 -46.312 -5.449 1 83.56 168 VAL B CA 1
ATOM 4858 C C . VAL B 1 168 ? 2.623 -45.125 -4.664 1 83.56 168 VAL B C 1
ATOM 4860 O O . VAL B 1 168 ? 2.596 -45.125 -3.432 1 83.56 168 VAL B O 1
ATOM 4863 N N . THR B 1 169 ? 3.143 -44.188 -5.352 1 89.12 169 THR B N 1
ATOM 4864 C CA . THR B 1 169 ? 3.742 -43.031 -4.695 1 89.12 169 THR B CA 1
ATOM 4865 C C . THR B 1 169 ? 2.891 -41.781 -4.914 1 89.12 169 THR B C 1
ATOM 4867 O O . THR B 1 169 ? 2.387 -41.562 -6.016 1 89.12 169 THR B O 1
ATOM 4870 N N . ALA B 1 170 ? 2.711 -41 -3.883 1 93 170 ALA B N 1
ATOM 4871 C CA . ALA B 1 170 ? 1.938 -39.75 -3.957 1 93 170 ALA B CA 1
ATOM 4872 C C . ALA B 1 170 ? 2.77 -38.625 -4.555 1 93 170 ALA B C 1
ATOM 4874 O O . ALA B 1 170 ? 3.957 -38.5 -4.254 1 93 170 ALA B O 1
ATOM 4875 N N . PRO B 1 171 ? 2.197 -37.906 -5.383 1 97.31 171 PRO B N 1
ATOM 4876 C CA . PRO B 1 171 ? 2.908 -36.719 -5.902 1 97.31 171 PRO B CA 1
ATOM 4877 C C . PRO B 1 171 ? 2.996 -35.594 -4.887 1 97.31 171 PRO B C 1
ATOM 4879 O O . PRO B 1 171 ? 2.34 -35.625 -3.846 1 97.31 171 PRO B O 1
ATOM 4882 N N . VAL B 1 172 ? 3.838 -34.688 -5.18 1 98.31 172 VAL B N 1
ATOM 4883 C CA . VAL B 1 172 ? 3.855 -33.406 -4.48 1 98.31 172 VAL B CA 1
ATOM 4884 C C . VAL B 1 172 ? 3.029 -32.406 -5.258 1 98.31 172 VAL B C 1
ATOM 4886 O O . VAL B 1 172 ? 3.102 -32.344 -6.488 1 98.31 172 VAL B O 1
ATOM 4889 N N . ILE B 1 173 ? 2.213 -31.656 -4.555 1 98.75 173 ILE B N 1
ATOM 4890 C CA . ILE B 1 173 ? 1.322 -30.703 -5.215 1 98.75 173 ILE B CA 1
ATOM 4891 C C . ILE B 1 173 ? 1.655 -29.281 -4.77 1 98.75 173 ILE B C 1
ATOM 4893 O O . ILE B 1 173 ? 1.802 -29.016 -3.572 1 98.75 173 ILE B O 1
ATOM 4897 N N . ILE B 1 174 ? 1.854 -28.391 -5.668 1 98.81 174 ILE B N 1
ATOM 4898 C CA . ILE B 1 174 ? 1.987 -26.953 -5.414 1 98.81 174 ILE B CA 1
ATOM 4899 C C . ILE B 1 174 ? 0.743 -26.234 -5.914 1 98.81 174 ILE B C 1
ATOM 4901 O O . ILE B 1 174 ? 0.509 -26.141 -7.121 1 98.81 174 ILE B O 1
ATOM 4905 N N . SER B 1 175 ? -0.037 -25.734 -5.035 1 98.75 175 SER B N 1
ATOM 4906 C CA . SER B 1 175 ? -1.241 -25 -5.414 1 98.75 175 SER B CA 1
ATOM 4907 C C . SER B 1 175 ? -0.954 -23.516 -5.582 1 98.75 175 SER B C 1
ATOM 4909 O O . SER B 1 175 ? -0.343 -22.891 -4.707 1 98.75 175 SER B O 1
ATOM 4911 N N . LEU B 1 176 ? -1.404 -22.953 -6.719 1 97.94 176 LEU B N 1
ATOM 4912 C CA . LEU B 1 176 ? -1.283 -21.531 -6.992 1 97.94 176 LEU B CA 1
ATOM 4913 C C . LEU B 1 176 ? -2.611 -20.812 -6.754 1 97.94 176 LEU B C 1
ATOM 4915 O O . LEU B 1 176 ? -2.705 -19.594 -6.918 1 97.94 176 LEU B O 1
ATOM 4919 N N . ALA B 1 177 ? -3.627 -21.547 -6.359 1 94.62 177 ALA B N 1
ATOM 4920 C CA . ALA B 1 177 ? -4.988 -21.031 -6.262 1 94.62 177 ALA B CA 1
ATOM 4921 C C . ALA B 1 177 ? -5.133 -20.109 -5.059 1 94.62 177 ALA B C 1
ATOM 4923 O O . ALA B 1 177 ? -4.602 -20.391 -3.982 1 94.62 177 ALA B O 1
ATOM 4924 N N . LYS B 1 178 ? -5.809 -18.984 -5.387 1 90.19 178 LYS B N 1
ATOM 4925 C CA . LYS B 1 178 ? -6.121 -18.016 -4.348 1 90.19 178 LYS B CA 1
ATOM 4926 C C . LYS B 1 178 ? -7.625 -17.891 -4.145 1 90.19 178 LYS B C 1
ATOM 4928 O O . LYS B 1 178 ? -8.375 -17.688 -5.109 1 90.19 178 LYS B O 1
ATOM 4933 N N . GLY B 1 179 ? -8.094 -18.375 -2.971 1 89.38 179 GLY B N 1
ATOM 4934 C CA . GLY B 1 179 ? -9.516 -18.344 -2.656 1 89.38 179 GLY B CA 1
ATOM 4935 C C . GLY B 1 179 ? -9.922 -19.375 -1.628 1 89.38 179 GLY B C 1
ATOM 4936 O O . GLY B 1 179 ? -9.305 -20.438 -1.534 1 89.38 179 GLY B O 1
ATOM 4937 N N . VAL B 1 180 ? -10.969 -19.016 -0.994 1 90.94 180 VAL B N 1
ATOM 4938 C CA . VAL B 1 180 ? -11.422 -19.906 0.068 1 90.94 180 VAL B CA 1
ATOM 4939 C C . VAL B 1 180 ? -12.922 -20.172 -0.078 1 90.94 180 VAL B C 1
ATOM 4941 O O . VAL B 1 180 ? -13.617 -19.438 -0.789 1 90.94 180 VAL B O 1
ATOM 4944 N N . GLU B 1 181 ? -13.289 -21.234 0.457 1 90.25 181 GLU B N 1
ATOM 4945 C CA . GLU B 1 181 ? -14.703 -21.562 0.623 1 90.25 181 GLU B CA 1
ATOM 4946 C C . GLU B 1 181 ? -15.055 -21.734 2.098 1 90.25 181 GLU B C 1
ATOM 4948 O O . GLU B 1 181 ? -14.18 -21.719 2.961 1 90.25 181 GLU B O 1
ATOM 4953 N N . ALA B 1 182 ? -16.328 -21.656 2.338 1 90.25 182 ALA B N 1
ATOM 4954 C CA . ALA B 1 182 ? -16.797 -21.875 3.701 1 90.25 182 ALA B CA 1
ATOM 4955 C C . ALA B 1 182 ? -17.797 -23.031 3.752 1 90.25 182 ALA B C 1
ATOM 4957 O O . ALA B 1 182 ? -18.578 -23.234 2.822 1 90.25 182 ALA B O 1
ATOM 4958 N N . GLU B 1 183 ? -17.625 -23.797 4.766 1 90.75 183 GLU B N 1
ATOM 4959 C CA . GLU B 1 183 ? -18.578 -24.859 5.082 1 90.75 183 GLU B CA 1
ATOM 4960 C C . GLU B 1 183 ? -19.188 -24.641 6.465 1 90.75 183 GLU B C 1
ATOM 4962 O O . GLU B 1 183 ? -18.516 -24.172 7.387 1 90.75 183 GLU B O 1
ATOM 4967 N N . PHE B 1 184 ? -20.406 -25 6.621 1 88.94 184 PHE B N 1
ATOM 4968 C CA . PHE B 1 184 ? -21.078 -24.641 7.867 1 88.94 184 PHE B CA 1
ATOM 4969 C C . PHE B 1 184 ? -21.531 -25.891 8.609 1 88.94 184 PHE B C 1
ATOM 4971 O O . PHE B 1 184 ? -21.812 -25.844 9.812 1 88.94 184 PHE B O 1
ATOM 4978 N N . GLU B 1 185 ? -21.719 -26.984 7.926 1 87.06 185 GLU B N 1
ATOM 4979 C CA . GLU B 1 185 ? -22.078 -28.25 8.562 1 87.06 185 GLU B CA 1
ATOM 4980 C C . GLU B 1 185 ? -20.906 -29.234 8.531 1 87.06 185 GLU B C 1
ATOM 4982 O O . GLU B 1 185 ? -20.188 -29.312 7.527 1 87.06 185 GLU B O 1
ATOM 4987 N N . PRO B 1 186 ? -20.656 -29.969 9.5 1 82.25 186 PRO B N 1
ATOM 4988 C CA . PRO B 1 186 ? -21.375 -29.953 10.781 1 82.25 186 PRO B CA 1
ATOM 4989 C C . PRO B 1 186 ? -21.031 -28.734 11.641 1 82.25 186 PRO B C 1
ATOM 4991 O O . PRO B 1 186 ? -21.797 -28.359 12.523 1 82.25 186 PRO B O 1
ATOM 4994 N N . HIS B 1 187 ? -19.734 -28.219 11.438 1 85.62 187 HIS B N 1
ATOM 4995 C CA . HIS B 1 187 ? -19.312 -27 12.094 1 85.62 187 HIS B CA 1
ATOM 4996 C C . HIS B 1 187 ? -18.75 -26 11.078 1 85.62 187 HIS B C 1
ATOM 4998 O O . HIS B 1 187 ? -18.094 -26.391 10.109 1 85.62 187 HIS B O 1
ATOM 5004 N N . PRO B 1 188 ? -19.016 -24.75 11.422 1 88.06 188 PRO B N 1
ATOM 5005 C CA . PRO B 1 188 ? -18.516 -23.734 10.492 1 88.06 188 PRO B CA 1
ATOM 5006 C C . PRO B 1 188 ? -16.984 -23.75 10.367 1 88.06 188 PRO B C 1
ATOM 5008 O O . PRO B 1 188 ? -16.281 -23.734 11.383 1 88.06 188 PRO B O 1
ATOM 5011 N N . ARG B 1 189 ? -16.531 -23.766 9.148 1 91.25 189 ARG B N 1
ATOM 5012 C CA . ARG B 1 189 ? -15.086 -23.781 8.93 1 91.25 189 ARG B CA 1
ATOM 5013 C C . ARG B 1 189 ? -14.734 -23.203 7.562 1 91.25 189 ARG B C 1
ATOM 5015 O O . ARG B 1 189 ? -15.578 -23.172 6.664 1 91.25 189 ARG B O 1
ATOM 5022 N N . ILE B 1 190 ? -13.5 -22.781 7.508 1 91.81 190 ILE B N 1
ATOM 5023 C CA . ILE B 1 190 ? -12.961 -22.328 6.227 1 91.81 190 ILE B CA 1
ATOM 5024 C C . ILE B 1 190 ? -12.305 -23.5 5.504 1 91.81 190 ILE B C 1
ATOM 5026 O O . ILE B 1 190 ? -11.703 -24.375 6.141 1 91.81 190 ILE B O 1
ATOM 5030 N N . VAL B 1 191 ? -12.492 -23.594 4.207 1 93.69 191 VAL B N 1
ATOM 5031 C CA . VAL B 1 191 ? -11.852 -24.609 3.383 1 93.69 191 VAL B CA 1
ATOM 5032 C C . VAL B 1 191 ? -10.922 -23.938 2.375 1 93.69 191 VAL B C 1
ATOM 5034 O O . VAL B 1 191 ? -11.375 -23.266 1.446 1 93.69 191 VAL B O 1
ATOM 5037 N N . THR B 1 192 ? -9.648 -24.156 2.574 1 94.44 192 THR B N 1
ATOM 5038 C CA . THR B 1 192 ? -8.641 -23.562 1.711 1 94.44 192 THR B CA 1
ATOM 5039 C C . THR B 1 192 ? -8.344 -24.469 0.52 1 94.44 192 THR B C 1
ATOM 5041 O O . THR B 1 192 ? -8.75 -25.625 0.5 1 94.44 192 THR B O 1
ATOM 5044 N N . PRO B 1 193 ? -7.648 -23.938 -0.481 1 95.81 193 PRO B N 1
ATOM 5045 C CA . PRO B 1 193 ? -7.355 -24.75 -1.667 1 95.81 193 PRO B CA 1
ATOM 5046 C C . PRO B 1 193 ? -6.578 -26.031 -1.336 1 95.81 193 PRO B C 1
ATOM 5048 O O . PRO B 1 193 ? -6.852 -27.078 -1.905 1 95.81 193 PRO B O 1
ATOM 5051 N N . THR B 1 194 ? -5.621 -25.969 -0.45 1 97 194 THR B N 1
ATOM 5052 C CA . THR B 1 194 ? -4.871 -27.172 -0.091 1 97 194 THR B CA 1
ATOM 5053 C C . THR B 1 194 ? -5.777 -28.188 0.598 1 97 194 THR B C 1
ATOM 5055 O O . THR B 1 194 ? -5.633 -29.391 0.397 1 97 194 THR B O 1
ATOM 5058 N N . GLN B 1 195 ? -6.715 -27.656 1.368 1 95.44 195 GLN B N 1
ATOM 5059 C CA . GLN B 1 195 ? -7.691 -28.547 1.994 1 95.44 195 GLN B CA 1
ATOM 5060 C C . GLN B 1 195 ? -8.625 -29.156 0.954 1 95.44 195 GLN B C 1
ATOM 5062 O O . GLN B 1 195 ? -9.031 -30.312 1.075 1 95.44 195 GLN B O 1
ATOM 5067 N N . MET B 1 196 ? -9 -28.375 0.002 1 96.31 196 MET B N 1
ATOM 5068 C CA . MET B 1 196 ? -9.828 -28.891 -1.086 1 96.31 196 MET B CA 1
ATOM 5069 C C . MET B 1 196 ? -9.148 -30.047 -1.79 1 96.31 196 MET B C 1
ATOM 5071 O O . MET B 1 196 ? -9.781 -31.078 -2.07 1 96.31 196 MET B O 1
ATOM 5075 N N . ILE B 1 197 ? -7.887 -29.859 -2.064 1 98.25 197 ILE B N 1
ATOM 5076 C CA . ILE B 1 197 ? -7.113 -30.891 -2.754 1 98.25 197 ILE B CA 1
ATOM 5077 C C . ILE B 1 197 ? -6.996 -32.125 -1.87 1 98.25 197 ILE B C 1
ATOM 5079 O O . ILE B 1 197 ? -7.184 -33.25 -2.338 1 98.25 197 ILE B O 1
ATOM 5083 N N . TYR B 1 198 ? -6.668 -31.906 -0.613 1 97.44 198 TYR B N 1
ATOM 5084 C CA . TYR B 1 198 ? -6.566 -33 0.345 1 97.44 198 TYR B CA 1
ATOM 5085 C C . TYR B 1 198 ? -7.863 -33.812 0.397 1 97.44 198 TYR B C 1
ATOM 5087 O O . TYR B 1 198 ? -7.844 -35.031 0.29 1 97.44 198 TYR B O 1
ATOM 5095 N N . ARG B 1 199 ? -8.969 -33.125 0.495 1 95.75 199 ARG B N 1
ATOM 5096 C CA . ARG B 1 199 ? -10.273 -33.781 0.61 1 95.75 199 ARG B CA 1
ATOM 5097 C C . ARG B 1 199 ? -10.625 -34.531 -0.672 1 95.75 199 ARG B C 1
ATOM 5099 O O . ARG B 1 199 ? -11.234 -35.594 -0.626 1 95.75 199 ARG B O 1
ATOM 5106 N N . ALA B 1 200 ? -10.25 -33.938 -1.757 1 97.69 200 ALA B N 1
ATOM 5107 C CA . ALA B 1 200 ? -10.602 -34.531 -3.051 1 97.69 200 ALA B CA 1
ATOM 5108 C C . ALA B 1 200 ? -9.75 -35.75 -3.348 1 97.69 200 ALA B C 1
ATOM 5110 O O . ALA B 1 200 ? -10.234 -36.719 -3.943 1 97.69 200 ALA B O 1
ATOM 5111 N N . THR B 1 201 ? -8.469 -35.812 -2.93 1 97.25 201 THR B N 1
ATOM 5112 C CA . THR B 1 201 ? -7.539 -36.781 -3.455 1 97.25 201 THR B CA 1
ATOM 5113 C C . THR B 1 201 ? -7.082 -37.75 -2.352 1 97.25 201 THR B C 1
ATOM 5115 O O . THR B 1 201 ? -6.594 -38.844 -2.631 1 97.25 201 THR B O 1
ATOM 5118 N N . GLY B 1 202 ? -7.082 -37.25 -1.109 1 95.44 202 GLY B N 1
ATOM 5119 C CA . GLY B 1 202 ? -6.559 -38.031 0 1 95.44 202 GLY B CA 1
ATOM 5120 C C . GLY B 1 202 ? -5.043 -37.969 0.102 1 95.44 202 GLY B C 1
ATOM 5121 O O . GLY B 1 202 ? -4.453 -38.625 0.979 1 95.44 202 GLY B O 1
ATOM 5122 N N . ILE B 1 203 ? -4.445 -37.219 -0.778 1 96.06 203 ILE B N 1
ATOM 5123 C CA . ILE B 1 203 ? -3.002 -37.031 -0.681 1 96.06 203 ILE B CA 1
ATOM 5124 C C . ILE B 1 203 ? -2.658 -36.375 0.657 1 96.06 203 ILE B C 1
ATOM 5126 O O . ILE B 1 203 ? -3.338 -35.438 1.095 1 96.06 203 ILE B O 1
ATOM 5130 N N . PRO B 1 204 ? -1.626 -36.875 1.326 1 95.44 204 PRO B N 1
ATOM 5131 C CA . PRO B 1 204 ? -1.272 -36.281 2.619 1 95.44 204 PRO B CA 1
ATOM 5132 C C . PRO B 1 204 ? -0.977 -34.781 2.521 1 95.44 204 PRO B C 1
ATOM 5134 O O . PRO B 1 204 ? -0.34 -34.344 1.565 1 95.44 204 PRO B O 1
ATOM 5137 N N . LEU B 1 205 ? -1.369 -34.062 3.516 1 95.31 205 LEU B N 1
ATOM 5138 C CA . LEU B 1 205 ? -1.185 -32.625 3.555 1 95.31 205 LEU B CA 1
ATOM 5139 C C . LEU B 1 205 ? 0.296 -32.281 3.492 1 95.31 205 LEU B C 1
ATOM 5141 O O . LEU B 1 205 ? 0.66 -31.203 2.971 1 95.31 205 LEU B O 1
ATOM 5145 N N . GLU B 1 206 ? 1.111 -33.156 3.977 1 96.44 206 GLU B N 1
ATOM 5146 C CA . GLU B 1 206 ? 2.555 -32.938 3.949 1 96.44 206 GLU B CA 1
ATOM 5147 C C . GLU B 1 206 ? 3.057 -32.75 2.521 1 96.44 206 GLU B C 1
ATOM 5149 O O . GLU B 1 206 ? 4.086 -32.094 2.301 1 96.44 206 GLU B O 1
ATOM 5154 N N . ASN B 1 207 ? 2.279 -33.281 1.539 1 98.12 207 ASN B N 1
ATOM 5155 C CA . ASN B 1 207 ? 2.693 -33.219 0.141 1 98.12 207 ASN B CA 1
ATOM 5156 C C . ASN B 1 207 ? 1.967 -32.125 -0.62 1 98.12 207 ASN B C 1
ATOM 5158 O O . ASN B 1 207 ? 2.125 -32 -1.835 1 98.12 207 ASN B O 1
ATOM 5162 N N . ILE B 1 208 ? 1.181 -31.375 0.065 1 98.5 208 ILE B N 1
ATOM 5163 C CA . ILE B 1 208 ? 0.415 -30.328 -0.595 1 98.5 208 ILE B CA 1
ATOM 5164 C C . ILE B 1 208 ? 0.893 -28.953 -0.11 1 98.5 208 ILE B C 1
ATOM 5166 O O . ILE B 1 208 ? 0.777 -28.641 1.075 1 98.5 208 ILE B O 1
ATOM 5170 N N . LEU B 1 209 ? 1.439 -28.188 -1.015 1 98.62 209 LEU B N 1
ATOM 5171 C CA . LEU B 1 209 ? 2.006 -26.875 -0.702 1 98.62 209 LEU B CA 1
ATOM 5172 C C . LEU B 1 209 ? 1.224 -25.766 -1.395 1 98.62 209 LEU B C 1
ATOM 5174 O O . LEU B 1 209 ? 0.384 -26.047 -2.256 1 98.62 209 LEU B O 1
ATOM 5178 N N . TYR B 1 210 ? 1.451 -24.562 -0.948 1 98.38 210 TYR B N 1
ATOM 5179 C CA . TYR B 1 210 ? 0.89 -23.359 -1.526 1 98.38 210 TYR B CA 1
ATOM 5180 C C . TYR B 1 210 ? 1.993 -22.391 -1.933 1 98.38 210 TYR B C 1
ATOM 5182 O O . TYR B 1 210 ? 2.988 -22.234 -1.22 1 98.38 210 TYR B O 1
ATOM 5190 N N . LEU B 1 211 ? 1.894 -21.844 -3.102 1 98.38 211 LEU B N 1
ATOM 5191 C CA . LEU B 1 211 ? 2.779 -20.766 -3.508 1 98.38 211 LEU B CA 1
ATOM 5192 C C . LEU B 1 211 ? 1.981 -19.5 -3.854 1 98.38 211 LEU B C 1
ATOM 5194 O O . LEU B 1 211 ? 1.061 -19.562 -4.672 1 98.38 211 LEU B O 1
ATOM 5198 N N . GLY B 1 212 ? 2.334 -18.391 -3.232 1 96.56 212 GLY B N 1
ATOM 5199 C CA . GLY B 1 212 ? 1.636 -17.141 -3.504 1 96.56 212 GLY B CA 1
ATOM 5200 C C . GLY B 1 212 ? 2.523 -15.914 -3.367 1 96.56 212 GLY B C 1
ATOM 5201 O O . GLY B 1 212 ? 3.584 -15.977 -2.744 1 96.56 212 GLY B O 1
ATOM 5202 N N . GLY B 1 213 ? 2.15 -14.828 -3.916 1 95.94 213 GLY B N 1
ATOM 5203 C CA . GLY B 1 213 ? 2.828 -13.539 -3.93 1 95.94 213 GLY B CA 1
ATOM 5204 C C . GLY B 1 213 ? 2.256 -12.578 -4.949 1 95.94 213 GLY B C 1
ATOM 5205 O O . GLY B 1 213 ? 1.229 -12.859 -5.574 1 95.94 213 GLY B O 1
ATOM 5206 N N . PRO B 1 214 ? 2.861 -11.391 -5.016 1 95.88 214 PRO B N 1
ATOM 5207 C CA . PRO B 1 214 ? 2.428 -10.375 -5.984 1 95.88 214 PRO B CA 1
ATOM 5208 C C . PRO B 1 214 ? 2.836 -10.719 -7.414 1 95.88 214 PRO B C 1
ATOM 5210 O O . PRO B 1 214 ? 3.688 -10.047 -7.996 1 95.88 214 PRO B O 1
ATOM 5213 N N . ASN B 1 215 ? 2.176 -11.648 -8.039 1 95.38 215 ASN B N 1
ATOM 5214 C CA . ASN B 1 215 ? 2.668 -12.203 -9.297 1 95.38 215 ASN B CA 1
ATOM 5215 C C . ASN B 1 215 ? 1.693 -11.945 -10.438 1 95.38 215 ASN B C 1
ATOM 5217 O O . ASN B 1 215 ? 0.969 -12.844 -10.859 1 95.38 215 ASN B O 1
ATOM 5221 N N . ILE B 1 216 ? 1.752 -10.727 -10.93 1 94.44 216 ILE B N 1
ATOM 5222 C CA . ILE B 1 216 ? 1.069 -10.508 -12.203 1 94.44 216 ILE B CA 1
ATOM 5223 C C . ILE B 1 216 ? 1.775 -11.289 -13.312 1 94.44 216 ILE B C 1
ATOM 5225 O O . ILE B 1 216 ? 2.941 -11.031 -13.617 1 94.44 216 ILE B O 1
ATOM 5229 N N . ALA B 1 217 ? 1.078 -12.164 -13.969 1 95.31 217 ALA B N 1
ATOM 5230 C CA . ALA B 1 217 ? 1.666 -13.195 -14.812 1 95.31 217 ALA B CA 1
ATOM 5231 C C . ALA B 1 217 ? 2.545 -12.586 -15.906 1 95.31 217 ALA B C 1
ATOM 5233 O O . ALA B 1 217 ? 3.727 -12.914 -16.016 1 95.31 217 ALA B O 1
ATOM 5234 N N . SER B 1 218 ? 2.023 -11.594 -16.641 1 95.75 218 SER B N 1
ATOM 5235 C CA . SER B 1 218 ? 2.748 -11 -17.766 1 95.75 218 SER B CA 1
ATOM 5236 C C . SER B 1 218 ? 3.996 -10.266 -17.297 1 95.75 218 SER B C 1
ATOM 5238 O O . SER B 1 218 ? 5.051 -10.352 -17.922 1 95.75 218 SER B O 1
ATOM 5240 N N . GLU B 1 219 ? 3.895 -9.625 -16.156 1 96.12 219 GLU B N 1
ATOM 5241 C CA . GLU B 1 219 ? 5.02 -8.852 -15.641 1 96.12 219 GLU B CA 1
ATOM 5242 C C . GLU B 1 219 ? 6.133 -9.773 -15.148 1 96.12 219 GLU B C 1
ATOM 5244 O O . GLU B 1 219 ? 7.316 -9.508 -15.383 1 96.12 219 GLU B O 1
ATOM 5249 N N . VAL B 1 220 ? 5.738 -10.859 -14.516 1 96.94 220 VAL B N 1
ATOM 5250 C CA . VAL B 1 220 ? 6.727 -11.812 -14.023 1 96.94 220 VAL B CA 1
ATOM 5251 C C . VAL B 1 220 ? 7.465 -12.453 -15.195 1 96.94 220 VAL B C 1
ATOM 5253 O O . VAL B 1 220 ? 8.688 -12.586 -15.172 1 96.94 220 VAL B O 1
ATOM 5256 N N . TYR B 1 221 ? 6.727 -12.781 -16.203 1 97.75 221 TYR B N 1
ATOM 5257 C CA . TYR B 1 221 ? 7.352 -13.422 -17.344 1 97.75 221 TYR B CA 1
ATOM 5258 C C . TYR B 1 221 ? 8.258 -12.445 -18.094 1 97.75 221 TYR B C 1
ATOM 5260 O O . TYR B 1 221 ? 9.273 -12.852 -18.672 1 97.75 221 TYR B O 1
ATOM 5268 N N . ASN B 1 222 ? 7.902 -11.188 -18.078 1 96.19 222 ASN B N 1
ATOM 5269 C CA . ASN B 1 222 ? 8.727 -10.156 -18.688 1 96.19 222 ASN B CA 1
ATOM 5270 C C . ASN B 1 222 ? 9.891 -9.758 -17.797 1 96.19 222 ASN B C 1
ATOM 5272 O O . ASN B 1 222 ? 10.492 -8.695 -17.984 1 96.19 222 ASN B O 1
ATOM 5276 N N . LYS B 1 223 ? 10.117 -10.477 -16.75 1 94.69 223 LYS B N 1
ATOM 5277 C CA . LYS B 1 223 ? 11.312 -10.43 -15.906 1 94.69 223 LYS B CA 1
ATOM 5278 C C . LYS B 1 223 ? 11.273 -9.242 -14.961 1 94.69 223 LYS B C 1
ATOM 5280 O O . LYS B 1 223 ? 12.312 -8.781 -14.484 1 94.69 223 LYS B O 1
ATOM 5285 N N . GLU B 1 224 ? 10.07 -8.734 -14.75 1 94.88 224 GLU B N 1
ATOM 5286 C CA . GLU B 1 224 ? 9.93 -7.805 -13.641 1 94.88 224 GLU B CA 1
ATOM 5287 C C . GLU B 1 224 ? 10.203 -8.492 -12.305 1 94.88 224 GLU B C 1
ATOM 5289 O O . GLU B 1 224 ? 9.82 -9.648 -12.109 1 94.88 224 GLU B O 1
ATOM 5294 N N . TYR B 1 225 ? 10.891 -7.836 -11.43 1 93 225 TYR B N 1
ATOM 5295 C CA . TYR B 1 225 ? 11.258 -8.469 -10.164 1 93 225 TYR B CA 1
ATOM 5296 C C . TYR B 1 225 ? 10.023 -8.82 -9.352 1 93 225 TYR B C 1
ATOM 5298 O O . TYR B 1 225 ? 9.141 -7.98 -9.164 1 93 225 TYR B O 1
ATOM 5306 N N . ALA B 1 226 ? 9.961 -10.039 -8.953 1 94.69 226 ALA B N 1
ATOM 5307 C CA . ALA B 1 226 ? 8.844 -10.578 -8.18 1 94.69 226 ALA B CA 1
ATOM 5308 C C . ALA B 1 226 ? 9.336 -11.508 -7.078 1 94.69 226 ALA B C 1
ATOM 5310 O O . ALA B 1 226 ? 10.469 -11.984 -7.121 1 94.69 226 ALA B O 1
ATOM 5311 N N . ASN B 1 227 ? 8.57 -11.633 -6.078 1 94.06 227 ASN B N 1
ATOM 5312 C CA . ASN B 1 227 ? 8.844 -12.625 -5.043 1 94.06 227 ASN B CA 1
ATOM 5313 C C . ASN B 1 227 ? 7.598 -13.453 -4.723 1 94.06 227 ASN B C 1
ATOM 5315 O O . ASN B 1 227 ? 6.516 -13.18 -5.242 1 94.06 227 ASN B O 1
ATOM 5319 N N . ALA B 1 228 ? 7.781 -14.516 -4.082 1 96.06 228 ALA B N 1
ATOM 5320 C CA . ALA B 1 228 ? 6.707 -15.406 -3.646 1 96.06 228 ALA B CA 1
ATOM 5321 C C . ALA B 1 228 ? 7.098 -16.156 -2.379 1 96.06 228 ALA B C 1
ATOM 5323 O O . ALA B 1 228 ? 8.25 -16.109 -1.952 1 96.06 228 ALA B O 1
ATOM 5324 N N . ARG B 1 229 ? 6.121 -16.719 -1.766 1 96.12 229 ARG B N 1
ATOM 5325 C CA . ARG B 1 229 ? 6.312 -17.594 -0.619 1 96.12 229 ARG B CA 1
ATOM 5326 C C . ARG B 1 229 ? 5.719 -18.969 -0.883 1 96.12 229 ARG B C 1
ATOM 5328 O O . ARG B 1 229 ? 4.559 -19.094 -1.287 1 96.12 229 ARG B O 1
ATOM 5335 N N . ILE B 1 230 ? 6.523 -19.938 -0.756 1 97.62 230 ILE B N 1
ATOM 5336 C CA . ILE B 1 230 ? 6.016 -21.297 -0.778 1 97.62 230 ILE B CA 1
ATOM 5337 C C . ILE B 1 230 ? 5.777 -21.781 0.649 1 97.62 230 ILE B C 1
ATOM 5339 O O . ILE B 1 230 ? 6.652 -21.656 1.51 1 97.62 230 ILE B O 1
ATOM 5343 N N . CYS B 1 231 ? 4.586 -22.281 0.916 1 97.62 231 CYS B N 1
ATOM 5344 C CA . CYS B 1 231 ? 4.184 -22.688 2.258 1 97.62 231 CYS B CA 1
ATOM 5345 C C . CYS B 1 231 ? 3.82 -24.172 2.289 1 97.62 231 CYS B C 1
ATOM 5347 O O . CYS B 1 231 ? 3.18 -24.672 1.364 1 97.62 231 CYS B O 1
ATOM 5349 N N . GLY B 1 232 ? 4.156 -24.828 3.338 1 96.94 232 GLY B N 1
ATOM 5350 C CA . GLY B 1 232 ? 3.857 -26.234 3.512 1 96.94 232 GLY B CA 1
ATOM 5351 C C . GLY B 1 232 ? 4.852 -26.953 4.402 1 96.94 232 GLY B C 1
ATOM 5352 O O . GLY B 1 232 ? 5.441 -26.344 5.297 1 96.94 232 GLY B O 1
ATOM 5353 N N . SER B 1 233 ? 5.02 -28.234 4.191 1 96.88 233 SER B N 1
ATOM 5354 C CA . SER B 1 233 ? 5.836 -29.078 5.051 1 96.88 233 SER B CA 1
ATOM 5355 C C . SER B 1 233 ? 7.32 -28.797 4.859 1 96.88 233 SER B C 1
ATOM 5357 O O . SER B 1 233 ? 7.758 -28.484 3.752 1 96.88 233 SER B O 1
ATOM 5359 N N . GLU B 1 234 ? 8.031 -29 5.883 1 95.62 234 GLU B N 1
ATOM 5360 C CA . GLU B 1 234 ? 9.484 -28.812 5.863 1 95.62 234 GLU B CA 1
ATOM 5361 C C . GLU B 1 234 ? 10.141 -29.781 4.883 1 95.62 234 GLU B C 1
ATOM 5363 O O . GLU B 1 234 ? 11.18 -29.469 4.301 1 95.62 234 GLU B O 1
ATOM 5368 N N . LYS B 1 235 ? 9.5 -30.844 4.723 1 96.06 235 LYS B N 1
ATOM 5369 C CA . LYS B 1 235 ? 10.023 -31.875 3.832 1 96.06 235 LYS B CA 1
ATOM 5370 C C . LYS B 1 235 ? 10.281 -31.328 2.434 1 96.06 235 LYS B C 1
ATOM 5372 O O . LYS B 1 235 ? 11.258 -31.688 1.781 1 96.06 235 LYS B O 1
ATOM 5377 N N . TRP B 1 236 ? 9.398 -30.375 2.008 1 97.81 236 TRP B N 1
ATOM 5378 C CA . TRP B 1 236 ? 9.422 -30.031 0.594 1 97.81 236 TRP B CA 1
ATOM 5379 C C . TRP B 1 236 ? 9.766 -28.547 0.41 1 97.81 236 TRP B C 1
ATOM 5381 O O . TRP B 1 236 ? 10.375 -28.172 -0.59 1 97.81 236 TRP B O 1
ATOM 5391 N N . ARG B 1 237 ? 9.328 -27.688 1.319 1 97 237 ARG B N 1
ATOM 5392 C CA . ARG B 1 237 ? 9.195 -26.266 1.03 1 97 237 ARG B CA 1
ATOM 5393 C C . ARG B 1 237 ? 10.555 -25.609 0.791 1 97 237 ARG B C 1
ATOM 5395 O O . ARG B 1 237 ? 10.695 -24.75 -0.069 1 97 237 ARG B O 1
ATOM 5402 N N . LYS B 1 238 ? 11.617 -26.062 1.517 1 95.81 238 LYS B N 1
ATOM 5403 C CA . LYS B 1 238 ? 12.93 -25.453 1.346 1 95.81 238 LYS B CA 1
ATOM 5404 C C . LYS B 1 238 ? 13.531 -25.812 -0.014 1 95.81 238 LYS B C 1
ATOM 5406 O O . LYS B 1 238 ? 13.984 -24.922 -0.748 1 95.81 238 LYS B O 1
ATOM 5411 N N . ALA B 1 239 ? 13.516 -27.062 -0.333 1 96.94 239 ALA B N 1
ATOM 5412 C CA . ALA B 1 239 ? 14.062 -27.531 -1.606 1 96.94 239 ALA B CA 1
ATOM 5413 C C . ALA B 1 239 ? 13.273 -26.953 -2.781 1 96.94 239 ALA B C 1
ATOM 5415 O O . ALA B 1 239 ? 13.859 -26.516 -3.77 1 96.94 239 ALA B O 1
ATOM 5416 N N . LEU B 1 240 ? 11.984 -26.922 -2.684 1 97.88 240 LEU B N 1
ATOM 5417 C CA . LEU B 1 240 ? 11.148 -26.391 -3.754 1 97.88 240 LEU B CA 1
ATOM 5418 C C . LEU B 1 240 ? 11.336 -24.891 -3.898 1 97.88 240 LEU B C 1
ATOM 5420 O O . LEU B 1 240 ? 11.305 -24.359 -5.012 1 97.88 240 LEU B O 1
ATOM 5424 N N . GLY B 1 241 ? 11.484 -24.234 -2.746 1 95.94 241 GLY B N 1
ATOM 5425 C CA . GLY B 1 241 ? 11.781 -22.812 -2.803 1 95.94 241 GLY B CA 1
ATOM 5426 C C . GLY B 1 241 ? 13.016 -22.5 -3.625 1 95.94 241 GLY B C 1
ATOM 5427 O O . GLY B 1 241 ? 12.992 -21.609 -4.48 1 95.94 241 GLY B O 1
ATOM 5428 N N . LYS B 1 242 ? 14.086 -23.234 -3.406 1 94.5 242 LYS B N 1
ATOM 5429 C CA . LYS B 1 242 ? 15.328 -23.062 -4.16 1 94.5 242 LYS B CA 1
ATOM 5430 C C . LYS B 1 242 ? 15.133 -23.438 -5.629 1 94.5 242 LYS B C 1
ATOM 5432 O O . LYS B 1 242 ? 15.625 -22.75 -6.52 1 94.5 242 LYS B O 1
ATOM 5437 N N . PHE B 1 243 ? 14.391 -24.469 -5.836 1 96.94 243 PHE B N 1
ATOM 5438 C CA . PHE B 1 243 ? 14.141 -25 -7.168 1 96.94 243 PHE B CA 1
ATOM 5439 C C . PHE B 1 243 ? 13.406 -23.984 -8.031 1 96.94 243 PHE B C 1
ATOM 5441 O O . PHE B 1 243 ? 13.664 -23.891 -9.234 1 96.94 243 PHE B O 1
ATOM 5448 N N . LEU B 1 244 ? 12.562 -23.188 -7.457 1 96.44 244 LEU B N 1
ATOM 5449 C CA . LEU B 1 244 ? 11.688 -22.281 -8.195 1 96.44 244 LEU B CA 1
ATOM 5450 C C . LEU B 1 244 ? 12.352 -20.922 -8.383 1 96.44 244 LEU B C 1
ATOM 5452 O O . LEU B 1 244 ? 11.898 -20.125 -9.195 1 96.44 244 LEU B O 1
ATOM 5456 N N . ARG B 1 245 ? 13.391 -20.688 -7.703 1 92.81 245 ARG B N 1
ATOM 5457 C CA . ARG B 1 245 ? 14.039 -19.375 -7.688 1 92.81 245 ARG B CA 1
ATOM 5458 C C . ARG B 1 245 ? 14.695 -19.078 -9.031 1 92.81 245 ARG B C 1
ATOM 5460 O O . ARG B 1 245 ? 15.266 -19.969 -9.656 1 92.81 245 ARG B O 1
ATOM 5467 N N . GLN B 1 246 ? 14.57 -17.922 -9.453 1 91.19 246 GLN B N 1
ATOM 5468 C CA . GLN B 1 246 ? 15.289 -17.312 -10.57 1 91.19 246 GLN B CA 1
ATOM 5469 C C . GLN B 1 246 ? 15.844 -15.945 -10.203 1 91.19 246 GLN B C 1
ATOM 5471 O O . GLN B 1 246 ? 15.594 -15.445 -9.102 1 91.19 246 GLN B O 1
ATOM 5476 N N . SER B 1 247 ? 16.625 -15.375 -11.055 1 87.5 247 SER B N 1
ATOM 5477 C CA . SER B 1 247 ? 17.266 -14.094 -10.758 1 87.5 247 SER B CA 1
ATOM 5478 C C . SER B 1 247 ? 16.234 -13 -10.508 1 87.5 247 SER B C 1
ATOM 5480 O O . SER B 1 247 ? 16.453 -12.117 -9.68 1 87.5 247 SER B O 1
ATOM 5482 N N . HIS B 1 248 ? 15.078 -13.086 -11.203 1 91.06 248 HIS B N 1
ATOM 5483 C CA . HIS B 1 248 ? 14.07 -12.039 -11.086 1 91.06 248 HIS B CA 1
ATOM 5484 C C . HIS B 1 248 ? 12.852 -12.531 -10.312 1 91.06 248 HIS B C 1
ATOM 5486 O O . HIS B 1 248 ? 11.875 -11.797 -10.148 1 91.06 248 HIS B O 1
ATOM 5492 N N . PHE B 1 249 ? 12.898 -13.758 -9.812 1 94.38 249 PHE B N 1
ATOM 5493 C CA . PHE B 1 249 ? 11.789 -14.359 -9.086 1 94.38 249 PHE B CA 1
ATOM 5494 C C . PHE B 1 249 ? 12.289 -15.078 -7.836 1 94.38 249 PHE B C 1
ATOM 5496 O O . PHE B 1 249 ? 12.641 -16.266 -7.891 1 94.38 249 PHE B O 1
ATOM 5503 N N . ILE B 1 250 ? 12.195 -14.391 -6.684 1 93.5 250 ILE B N 1
ATOM 5504 C CA . ILE B 1 250 ? 12.711 -14.93 -5.426 1 93.5 250 ILE B CA 1
ATOM 5505 C C . ILE B 1 250 ? 11.594 -15.664 -4.688 1 93.5 250 ILE B C 1
ATOM 5507 O O . ILE B 1 250 ? 10.477 -15.148 -4.57 1 93.5 250 ILE B O 1
ATOM 5511 N N . VAL B 1 251 ? 11.891 -16.828 -4.25 1 95.06 251 VAL B N 1
ATOM 5512 C CA . VAL B 1 251 ? 10.914 -17.625 -3.527 1 95.06 251 VAL B CA 1
ATOM 5513 C C . VAL B 1 251 ? 11.43 -17.922 -2.121 1 95.06 251 VAL B C 1
ATOM 5515 O O . VAL B 1 251 ? 12.453 -18.594 -1.958 1 95.06 251 VAL B O 1
ATOM 5518 N N . TRP B 1 252 ? 10.773 -17.422 -1.114 1 93.19 252 TRP B N 1
ATOM 5519 C CA . TRP B 1 252 ? 11.062 -17.75 0.277 1 93.19 252 TRP B CA 1
ATOM 5520 C C . TRP B 1 252 ? 10.109 -18.844 0.78 1 93.19 252 TRP B C 1
ATOM 5522 O O . TRP B 1 252 ? 9.117 -19.156 0.121 1 93.19 252 TRP B O 1
ATOM 5532 N N . ASP B 1 253 ? 10.43 -19.422 1.854 1 94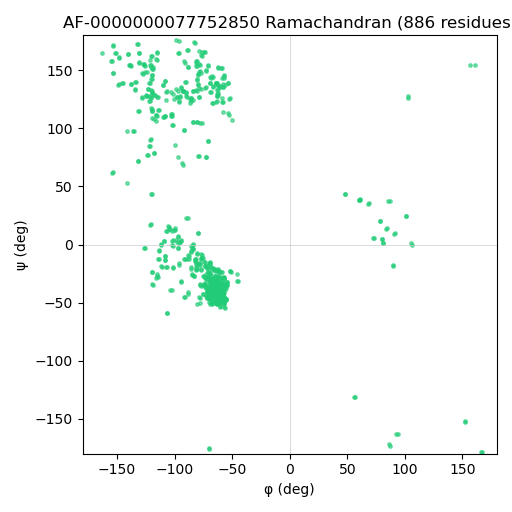.38 253 ASP B N 1
ATOM 5533 C CA . ASP B 1 253 ? 9.57 -20.484 2.377 1 94.38 253 ASP B CA 1
ATOM 5534 C C . ASP B 1 253 ? 9.055 -20.125 3.77 1 94.38 253 ASP B C 1
ATOM 5536 O O . ASP B 1 253 ? 9.656 -19.328 4.48 1 94.38 253 ASP B O 1
ATOM 5540 N N . ASN B 1 254 ? 7.902 -20.656 4.117 1 94.75 254 ASN B N 1
ATOM 5541 C CA . ASN B 1 254 ? 7.293 -20.547 5.438 1 94.75 254 ASN B CA 1
ATOM 5542 C C . ASN B 1 254 ? 6.371 -21.719 5.734 1 94.75 254 ASN B C 1
ATOM 5544 O O . ASN B 1 254 ? 5.766 -22.281 4.82 1 94.75 254 ASN B O 1
ATOM 5548 N N . SER B 1 255 ? 6.277 -22.109 6.98 1 94.94 255 SER B N 1
ATOM 5549 C CA . SER B 1 255 ? 5.406 -23.219 7.359 1 94.94 255 SER B CA 1
ATOM 5550 C C . SER B 1 255 ? 3.959 -22.766 7.496 1 94.94 255 SER B C 1
ATOM 5552 O O . SER B 1 255 ? 3.047 -23.594 7.57 1 94.94 255 SER B O 1
ATOM 5554 N N . ASP B 1 256 ? 3.666 -21.5 7.527 1 93.88 256 ASP B N 1
ATOM 5555 C CA . ASP B 1 256 ? 2.354 -20.922 7.812 1 93.88 256 ASP B CA 1
ATOM 5556 C C . ASP B 1 256 ? 1.443 -21 6.59 1 93.88 256 ASP B C 1
ATOM 5558 O O . ASP B 1 256 ? 1.067 -19.953 6.031 1 93.88 256 ASP B O 1
ATOM 5562 N N . LEU B 1 257 ? 0.927 -22.156 6.324 1 94.19 257 LEU B N 1
ATOM 5563 C CA . LEU B 1 257 ? 0.124 -22.438 5.137 1 94.19 257 LEU B CA 1
ATOM 5564 C C . LEU B 1 257 ? -1.234 -21.75 5.227 1 94.19 257 LEU B C 1
ATOM 5566 O O . LEU B 1 257 ? -1.658 -21.078 4.281 1 94.19 257 LEU B O 1
ATOM 5570 N N . VAL B 1 258 ? -1.881 -21.781 6.305 1 93.31 258 VAL B N 1
ATOM 5571 C CA . VAL B 1 258 ? -3.248 -21.297 6.488 1 93.31 258 VAL B CA 1
ATOM 5572 C C . VAL B 1 258 ? -3.297 -19.797 6.305 1 93.31 258 VAL B C 1
ATOM 5574 O O . VAL B 1 258 ? -4.148 -19.281 5.582 1 93.31 258 VAL B O 1
ATOM 5577 N N . THR B 1 259 ? -2.348 -19.078 6.93 1 94.69 259 THR B N 1
ATOM 5578 C CA . THR B 1 259 ? -2.32 -17.625 6.852 1 94.69 259 THR B CA 1
ATOM 5579 C C . THR B 1 259 ? -2.199 -17.156 5.402 1 94.69 259 THR B C 1
ATOM 5581 O O . THR B 1 259 ? -2.92 -16.25 4.973 1 94.69 259 THR B O 1
ATOM 5584 N N . HIS B 1 260 ? -1.363 -17.797 4.695 1 96.19 260 HIS B N 1
ATOM 5585 C CA . HIS B 1 260 ? -1.101 -17.375 3.324 1 96.19 260 HIS B CA 1
ATOM 5586 C C . HIS B 1 260 ? -2.297 -17.656 2.422 1 96.19 260 HIS B C 1
ATOM 5588 O O . HIS B 1 260 ? -2.652 -16.844 1.574 1 96.19 260 HIS B O 1
ATOM 5594 N N . GLU B 1 261 ? -2.945 -18.781 2.578 1 95.88 261 GLU B N 1
ATOM 5595 C CA . GLU B 1 261 ? -4.121 -19.109 1.774 1 95.88 261 GLU B CA 1
ATOM 5596 C C . GLU B 1 261 ? -5.293 -18.188 2.125 1 95.88 261 GLU B C 1
ATOM 5598 O O . GLU B 1 261 ? -6.004 -17.719 1.236 1 95.88 261 GLU B O 1
ATOM 5603 N N . VAL B 1 262 ? -5.461 -17.953 3.418 1 95.25 262 VAL B N 1
ATOM 5604 C CA . VAL B 1 262 ? -6.543 -17.078 3.875 1 95.25 262 VAL B CA 1
ATOM 5605 C C . VAL B 1 262 ? -6.336 -15.664 3.34 1 95.25 262 VAL B C 1
ATOM 5607 O O . VAL B 1 262 ? -7.266 -15.047 2.818 1 95.25 262 VAL B O 1
ATOM 5610 N N . MET B 1 263 ? -5.133 -15.18 3.441 1 96.31 263 MET B N 1
ATOM 5611 C CA . MET B 1 263 ? -4.809 -13.852 2.936 1 96.31 263 MET B CA 1
ATOM 5612 C C . MET B 1 263 ? -5.039 -13.766 1.431 1 96.31 263 MET B C 1
ATOM 5614 O O . MET B 1 263 ? -5.469 -12.734 0.92 1 96.31 263 MET B O 1
ATOM 5618 N N . GLY B 1 264 ? -4.746 -14.859 0.773 1 94.56 264 GLY B N 1
ATOM 5619 C CA . GLY B 1 264 ? -5.004 -14.922 -0.657 1 94.56 264 GLY B CA 1
ATOM 5620 C C . GLY B 1 264 ? -6.469 -14.75 -1.008 1 94.56 264 GLY B C 1
ATOM 5621 O O . GLY B 1 264 ? -6.801 -14.141 -2.025 1 94.56 264 GLY B O 1
ATOM 5622 N N . GLY B 1 265 ? -7.312 -15.258 -0.203 1 94.06 265 GLY B N 1
ATOM 5623 C CA . GLY B 1 265 ? -8.742 -15.078 -0.389 1 94.06 265 GLY B CA 1
ATOM 5624 C C . GLY B 1 265 ? -9.227 -13.695 0 1 94.06 265 GLY B C 1
ATOM 5625 O O . GLY B 1 265 ? -10.016 -13.086 -0.722 1 94.06 265 GLY B O 1
ATOM 5626 N N . LEU B 1 266 ? -8.727 -13.211 1.093 1 96.62 266 LEU B N 1
ATOM 5627 C CA . LEU B 1 266 ? -9.164 -11.938 1.654 1 96.62 266 LEU B CA 1
ATOM 5628 C C . LEU B 1 266 ? -8.82 -10.781 0.723 1 96.62 266 LEU B C 1
ATOM 5630 O O . LEU B 1 266 ? -9.594 -9.836 0.586 1 96.62 266 LEU B O 1
ATOM 5634 N N . LYS B 1 267 ? -7.617 -10.852 0.145 1 96.69 267 LYS B N 1
ATOM 5635 C CA . LYS B 1 267 ? -7.191 -9.727 -0.681 1 96.69 267 LYS B CA 1
ATOM 5636 C C . LYS B 1 267 ? -8.172 -9.477 -1.823 1 96.69 267 LYS B C 1
ATOM 5638 O O . LYS B 1 267 ? -8.43 -8.328 -2.191 1 96.69 267 LYS B O 1
ATOM 5643 N N . ASN B 1 268 ? -8.773 -10.562 -2.363 1 94.69 268 ASN B N 1
ATOM 5644 C CA . ASN B 1 268 ? -9.727 -10.445 -3.463 1 94.69 268 ASN B CA 1
ATOM 5645 C C . ASN B 1 268 ? -11.031 -9.781 -3.01 1 94.69 268 ASN B C 1
ATOM 5647 O O . ASN B 1 268 ? -11.656 -9.055 -3.779 1 94.69 268 ASN B O 1
ATOM 5651 N N . VAL B 1 269 ? -11.391 -10.031 -1.779 1 96.62 269 VAL B N 1
ATOM 5652 C CA . VAL B 1 269 ? -12.57 -9.406 -1.189 1 96.62 269 VAL B CA 1
ATOM 5653 C C . VAL B 1 269 ? -12.406 -7.887 -1.181 1 96.62 269 VAL B C 1
ATOM 5655 O O . VAL B 1 269 ? -13.227 -7.164 -1.746 1 96.62 269 VAL B O 1
ATOM 5658 N N . TYR B 1 270 ? -11.383 -7.48 -0.66 1 97.69 270 TYR B N 1
ATOM 5659 C CA . TYR B 1 270 ? -11.18 -6.059 -0.407 1 97.69 270 TYR B CA 1
ATOM 5660 C C . TYR B 1 270 ? -10.805 -5.324 -1.688 1 97.69 270 TYR B C 1
ATOM 5662 O O . TYR B 1 270 ? -11.023 -4.117 -1.809 1 97.69 270 TYR B O 1
ATOM 5670 N N . ALA B 1 271 ? -10.289 -6.09 -2.676 1 97.5 271 ALA B N 1
ATOM 5671 C CA . ALA B 1 271 ? -9.953 -5.488 -3.963 1 97.5 271 ALA B CA 1
ATOM 5672 C C . ALA B 1 271 ? -11.203 -4.961 -4.668 1 97.5 271 ALA B C 1
ATOM 5674 O O . ALA B 1 271 ? -11.148 -3.941 -5.359 1 97.5 271 ALA B O 1
ATOM 5675 N N . ILE B 1 272 ? -12.297 -5.617 -4.504 1 97.19 272 ILE B N 1
ATOM 5676 C CA . ILE B 1 272 ? -13.539 -5.145 -5.105 1 97.19 272 ILE B CA 1
ATOM 5677 C C . ILE B 1 272 ? -13.898 -3.771 -4.543 1 97.19 272 ILE B C 1
ATOM 5679 O O . ILE B 1 272 ? -14.211 -2.848 -5.297 1 97.19 272 ILE B O 1
ATOM 5683 N N . GLY B 1 273 ? -13.844 -3.67 -3.223 1 97.56 273 GLY B N 1
ATOM 5684 C CA . GLY B 1 273 ? -14.109 -2.387 -2.592 1 97.56 273 GLY B CA 1
ATOM 5685 C C . GLY B 1 273 ? -13.141 -1.302 -3.023 1 97.56 273 GLY B C 1
ATOM 5686 O O . GLY B 1 273 ? -13.523 -0.137 -3.15 1 97.56 273 GLY B O 1
ATOM 5687 N N . ALA B 1 274 ? -11.898 -1.679 -3.215 1 97.38 274 ALA B N 1
ATOM 5688 C CA . ALA B 1 274 ? -10.898 -0.715 -3.658 1 97.38 274 ALA B CA 1
ATOM 5689 C C . ALA B 1 274 ? -11.273 -0.111 -5.008 1 97.38 274 ALA B C 1
ATOM 5691 O O . ALA B 1 274 ? -11.102 1.09 -5.227 1 97.38 274 ALA B O 1
ATOM 5692 N N . GLY B 1 275 ? -11.734 -0.97 -5.926 1 97.19 275 GLY B N 1
ATOM 5693 C CA . GLY B 1 275 ? -12.211 -0.477 -7.211 1 97.19 275 GLY B CA 1
ATOM 5694 C C . GLY B 1 275 ? -13.375 0.485 -7.082 1 97.19 275 GLY B C 1
ATOM 5695 O O . GLY B 1 275 ? -13.43 1.502 -7.777 1 97.19 275 GLY B O 1
ATOM 5696 N N . MET B 1 276 ? -14.297 0.172 -6.172 1 97.56 276 MET B N 1
ATOM 5697 C CA . MET B 1 276 ? -15.445 1.042 -5.926 1 97.56 276 MET B CA 1
ATOM 5698 C C . MET B 1 276 ? -14.992 2.402 -5.402 1 97.56 276 MET B C 1
ATOM 5700 O O . MET B 1 276 ? -15.414 3.439 -5.918 1 97.56 276 MET B O 1
ATOM 5704 N N . VAL B 1 277 ? -14.094 2.377 -4.414 1 96.88 277 VAL B N 1
ATOM 5705 C CA . VAL B 1 277 ? -13.602 3.598 -3.785 1 96.88 277 VAL B CA 1
ATOM 5706 C C . VAL B 1 277 ? -12.867 4.449 -4.816 1 96.88 277 VAL B C 1
ATOM 5708 O O . VAL B 1 277 ? -13.062 5.668 -4.879 1 96.88 277 VAL B O 1
ATOM 5711 N N . ASP B 1 278 ? -12.102 3.811 -5.645 1 96 278 ASP B N 1
ATOM 5712 C CA . ASP B 1 278 ? -11.352 4.5 -6.688 1 96 278 ASP B CA 1
ATOM 5713 C C . ASP B 1 278 ? -12.289 5.262 -7.625 1 96 278 ASP B C 1
ATOM 5715 O O . ASP B 1 278 ? -12.062 6.441 -7.91 1 96 278 ASP B O 1
ATOM 5719 N N . THR B 1 279 ? -13.273 4.625 -8.031 1 96.88 279 THR B N 1
ATOM 5720 C CA . THR B 1 279 ? -14.219 5.199 -8.992 1 96.88 279 THR B CA 1
ATOM 5721 C C . THR B 1 279 ? -15.07 6.281 -8.328 1 96.88 279 THR B C 1
ATOM 5723 O O . THR B 1 279 ? -15.219 7.375 -8.875 1 96.88 279 THR B O 1
ATOM 5726 N N . LEU B 1 280 ? -15.578 6 -7.168 1 96.69 280 LEU B N 1
ATOM 5727 C CA . LEU B 1 280 ? -16.531 6.875 -6.5 1 96.69 280 LEU B CA 1
ATOM 5728 C C . LEU B 1 280 ? -15.852 8.148 -6.004 1 96.69 280 LEU B C 1
ATOM 5730 O O . LEU B 1 280 ? -16.516 9.172 -5.824 1 96.69 280 LEU B O 1
ATOM 5734 N N . THR B 1 281 ? -14.531 8.102 -5.777 1 96 281 THR B N 1
ATOM 5735 C CA . THR B 1 281 ? -13.789 9.25 -5.273 1 96 281 THR B CA 1
ATOM 5736 C C . THR B 1 281 ? -12.977 9.906 -6.391 1 96 281 THR B C 1
ATOM 5738 O O . THR B 1 281 ? -12.102 10.727 -6.125 1 96 281 THR B O 1
ATOM 5741 N N . ARG B 1 282 ? -13.227 9.57 -7.602 1 94.81 282 ARG B N 1
ATOM 5742 C CA . ARG B 1 282 ? -12.477 10.055 -8.766 1 94.81 282 ARG B CA 1
ATOM 5743 C C . ARG B 1 282 ? -10.977 9.938 -8.539 1 94.81 282 ARG B C 1
ATOM 5745 O O . ARG B 1 282 ? -10.242 10.906 -8.703 1 94.81 282 ARG B O 1
ATOM 5752 N N . GLU B 1 283 ? -10.617 8.68 -7.941 1 93.62 283 GLU B N 1
ATOM 5753 C CA . GLU B 1 283 ? -9.242 8.242 -7.777 1 93.62 283 GLU B CA 1
ATOM 5754 C C . GLU B 1 283 ? -8.508 9.094 -6.746 1 93.62 283 GLU B C 1
ATOM 5756 O O . GLU B 1 283 ? -7.32 9.398 -6.914 1 93.62 283 GLU B O 1
ATOM 5761 N N . SER B 1 284 ? -9.203 9.523 -5.711 1 95 284 SER B N 1
ATOM 5762 C CA . SER B 1 284 ? -8.57 10.227 -4.598 1 95 284 SER B CA 1
ATOM 5763 C C . SER B 1 284 ? -7.496 9.375 -3.943 1 95 284 SER B C 1
ATOM 5765 O O . SER B 1 284 ? -7.773 8.273 -3.461 1 95 284 SER B O 1
ATOM 5767 N N . ALA B 1 285 ? -6.27 9.914 -3.9 1 94.38 285 ALA B N 1
ATOM 5768 C CA . ALA B 1 285 ? -5.164 9.188 -3.279 1 94.38 285 ALA B CA 1
ATOM 5769 C C . ALA B 1 285 ? -5.363 9.07 -1.771 1 94.38 285 ALA B C 1
ATOM 5771 O O . ALA B 1 285 ? -5.02 8.055 -1.168 1 94.38 285 ALA B O 1
ATOM 5772 N N . THR B 1 286 ? -5.922 10.086 -1.139 1 95.62 286 THR B N 1
ATOM 5773 C CA . THR B 1 286 ? -6.18 10.102 0.297 1 95.62 286 THR B CA 1
ATOM 5774 C C . THR B 1 286 ? -7.18 9.016 0.677 1 95.62 286 THR B C 1
ATOM 5776 O O . THR B 1 286 ? -6.898 8.18 1.541 1 95.62 286 THR B O 1
ATOM 5779 N N . SER B 1 287 ? -8.32 8.961 -0.011 1 95.06 287 SER B N 1
ATOM 5780 C CA . SER B 1 287 ? -9.359 7.988 0.309 1 95.06 287 SER B CA 1
ATOM 5781 C C . SER B 1 287 ? -8.891 6.562 0.058 1 95.06 287 SER B C 1
ATOM 5783 O O . SER B 1 287 ? -9.18 5.656 0.844 1 95.06 287 SER B O 1
ATOM 5785 N N . LYS B 1 288 ? -8.164 6.379 -1.055 1 94.75 288 LYS B N 1
ATOM 5786 C CA . LYS B 1 288 ? -7.637 5.059 -1.39 1 94.75 288 LYS B CA 1
ATOM 5787 C C . LYS B 1 288 ? -6.684 4.555 -0.311 1 94.75 288 LYS B C 1
ATOM 5789 O O . LYS B 1 288 ? -6.691 3.369 0.03 1 94.75 288 LYS B O 1
ATOM 5794 N N . SER B 1 289 ? -5.871 5.477 0.192 1 95.94 289 SER B N 1
ATOM 5795 C CA . SER B 1 289 ? -4.891 5.094 1.203 1 95.94 289 SER B CA 1
ATOM 5796 C C . SER B 1 289 ? -5.566 4.742 2.523 1 95.94 289 SER B C 1
ATOM 5798 O O . SER B 1 289 ? -5.152 3.801 3.207 1 95.94 289 SER B O 1
ATOM 5800 N N . VAL B 1 290 ? -6.609 5.496 2.883 1 95.44 290 VAL B N 1
ATOM 5801 C CA . VAL B 1 290 ? -7.367 5.199 4.094 1 95.44 290 VAL B CA 1
ATOM 5802 C C . VAL B 1 290 ? -8.055 3.846 3.957 1 95.44 290 VAL B C 1
ATOM 5804 O O . VAL B 1 290 ? -8.031 3.031 4.883 1 95.44 290 VAL B O 1
ATOM 5807 N N . TYR B 1 291 ? -8.664 3.623 2.809 1 95.62 291 TYR B N 1
ATOM 5808 C CA . TYR B 1 291 ? -9.312 2.342 2.543 1 95.62 291 TYR B CA 1
ATOM 5809 C C . TYR B 1 291 ? -8.32 1.193 2.68 1 95.62 291 TYR B C 1
ATOM 5811 O O . TYR B 1 291 ? -8.609 0.184 3.324 1 95.62 291 TYR B O 1
ATOM 5819 N N . PHE B 1 292 ? -7.18 1.384 2.086 1 96.19 292 PHE B N 1
ATOM 5820 C CA . PHE B 1 292 ? -6.148 0.355 2.121 1 96.19 292 PHE B CA 1
ATOM 5821 C C . PHE B 1 292 ? -5.781 0.004 3.557 1 96.19 292 PHE B C 1
ATOM 5823 O O . PHE B 1 292 ? -5.707 -1.174 3.914 1 96.19 292 PHE B O 1
ATOM 5830 N N . ALA B 1 293 ? -5.512 0.973 4.352 1 95.06 293 ALA B N 1
ATOM 5831 C CA . ALA B 1 293 ? -5.098 0.753 5.734 1 95.06 293 ALA B CA 1
ATOM 5832 C C . ALA B 1 293 ? -6.199 0.056 6.531 1 95.06 293 ALA B C 1
ATOM 5834 O O . ALA B 1 293 ? -5.922 -0.843 7.328 1 95.06 293 ALA B O 1
ATOM 5835 N N . HIS B 1 294 ? -7.434 0.427 6.336 1 94.5 294 HIS B N 1
ATOM 5836 C CA . HIS B 1 294 ? -8.539 -0.211 7.035 1 94.5 294 HIS B CA 1
ATOM 5837 C C . HIS B 1 294 ? -8.695 -1.666 6.609 1 94.5 294 HIS B C 1
ATOM 5839 O O . HIS B 1 294 ? -8.953 -2.537 7.445 1 94.5 294 HIS B O 1
ATOM 5845 N N . CYS B 1 295 ? -8.555 -1.899 5.309 1 95.69 295 CYS B N 1
ATOM 5846 C CA . CYS B 1 295 ? -8.641 -3.262 4.797 1 95.69 295 CYS B CA 1
ATOM 5847 C C . CYS B 1 295 ? -7.605 -4.164 5.453 1 95.69 295 CYS B C 1
ATOM 5849 O O . CYS B 1 295 ? -7.918 -5.281 5.867 1 95.69 295 CYS B O 1
ATOM 5851 N N . THR B 1 296 ? -6.387 -3.629 5.539 1 95.81 296 THR B N 1
ATOM 5852 C CA . THR B 1 296 ? -5.316 -4.449 6.098 1 95.81 296 THR B CA 1
ATOM 5853 C C . THR B 1 296 ? -5.57 -4.73 7.578 1 95.81 296 THR B C 1
ATOM 5855 O O . THR B 1 296 ? -5.215 -5.801 8.078 1 95.81 296 THR B O 1
ATOM 5858 N N . SER B 1 297 ? -6.188 -3.809 8.289 1 94.31 297 SER B N 1
ATOM 5859 C CA . SER B 1 297 ? -6.516 -4.035 9.688 1 94.31 297 SER B CA 1
ATOM 5860 C C . SER B 1 297 ? -7.555 -5.141 9.836 1 94.31 297 SER B C 1
ATOM 5862 O O . SER B 1 297 ? -7.449 -5.984 10.734 1 94.31 297 SER B O 1
ATOM 5864 N N . GLU B 1 298 ? -8.57 -5.145 9 1 94.56 298 GLU B N 1
ATOM 5865 C CA . GLU B 1 298 ? -9.57 -6.211 9.031 1 94.56 298 GLU B CA 1
ATOM 5866 C C . GLU B 1 298 ? -8.953 -7.555 8.656 1 94.56 298 GLU B C 1
ATOM 5868 O O . GLU B 1 298 ? -9.273 -8.586 9.258 1 94.56 298 GLU B O 1
ATOM 5873 N N . MET B 1 299 ? -8.078 -7.523 7.684 1 95.94 299 MET B N 1
ATOM 5874 C CA . MET B 1 299 ? -7.418 -8.75 7.25 1 95.94 299 MET B CA 1
ATOM 5875 C C . MET B 1 299 ? -6.59 -9.352 8.383 1 95.94 299 MET B C 1
ATOM 5877 O O . MET B 1 299 ? -6.625 -10.57 8.602 1 95.94 299 MET B O 1
ATOM 5881 N N . ILE B 1 300 ? -5.809 -8.469 9.062 1 93.94 300 ILE B N 1
ATOM 5882 C CA . ILE B 1 300 ? -5.004 -8.914 10.195 1 93.94 300 ILE B CA 1
ATOM 5883 C C . ILE B 1 300 ? -5.91 -9.508 11.273 1 93.94 300 ILE B C 1
ATOM 5885 O O . ILE B 1 300 ? -5.633 -10.578 11.812 1 93.94 300 ILE B O 1
ATOM 5889 N N . PHE B 1 301 ? -7.008 -8.828 11.57 1 93.25 301 PHE B N 1
ATOM 5890 C CA . PHE B 1 301 ? -7.973 -9.281 12.57 1 93.25 301 PHE B CA 1
ATOM 5891 C C . PHE B 1 301 ? -8.508 -10.664 12.211 1 93.25 301 PHE B C 1
ATOM 5893 O O . PHE B 1 301 ? -8.492 -11.57 13.039 1 93.25 301 PHE B O 1
ATOM 5900 N N . ILE B 1 302 ? -8.914 -10.859 10.969 1 94 302 ILE B N 1
ATOM 5901 C CA . ILE B 1 302 ? -9.523 -12.102 10.508 1 94 302 ILE B CA 1
ATOM 5902 C C . ILE B 1 302 ? -8.484 -13.227 10.508 1 94 302 ILE B C 1
ATOM 5904 O O . ILE B 1 302 ? -8.781 -14.352 10.93 1 94 302 ILE B O 1
ATOM 5908 N N . THR B 1 303 ? -7.316 -12.914 10.055 1 92.88 303 THR B N 1
ATOM 5909 C CA . THR B 1 303 ? -6.277 -13.938 9.977 1 92.88 303 THR B CA 1
ATOM 5910 C C . THR B 1 303 ? -5.906 -14.445 11.367 1 92.88 303 THR B C 1
ATOM 5912 O O . THR B 1 303 ? -5.609 -15.633 11.539 1 92.88 303 THR B O 1
ATOM 5915 N N . HIS B 1 304 ? -5.883 -13.586 12.367 1 91.94 304 HIS B N 1
ATOM 5916 C CA . HIS B 1 304 ? -5.574 -13.984 13.734 1 91.94 304 HIS B CA 1
ATOM 5917 C C . HIS B 1 304 ? -6.684 -14.859 14.312 1 91.94 304 HIS B C 1
ATOM 5919 O O . HIS B 1 304 ? -6.445 -15.641 15.234 1 91.94 304 HIS B O 1
ATOM 5925 N N . LEU B 1 305 ? -7.898 -14.711 13.828 1 89.56 305 LEU B N 1
ATOM 5926 C CA . LEU B 1 305 ? -9.008 -15.578 14.219 1 89.56 305 LEU B CA 1
ATOM 5927 C C . LEU B 1 305 ? -8.82 -16.984 13.656 1 89.56 305 LEU B C 1
ATOM 5929 O O . LEU B 1 305 ? -9.242 -17.969 14.281 1 89.56 305 LEU B O 1
ATOM 5933 N N . LEU B 1 306 ? -8.102 -17.047 12.531 1 89.56 306 LEU B N 1
ATOM 5934 C CA . LEU B 1 306 ? -8.078 -18.281 11.766 1 89.56 306 LEU B CA 1
ATOM 5935 C C . LEU B 1 306 ? -6.723 -18.984 11.891 1 89.56 306 LEU B C 1
ATOM 5937 O O . LEU B 1 306 ? -6.578 -20.141 11.508 1 89.56 306 LEU B O 1
ATOM 5941 N N . ALA B 1 307 ? -5.746 -18.281 12.406 1 87.88 307 ALA B N 1
ATOM 5942 C CA . ALA B 1 307 ? -4.41 -18.844 12.578 1 87.88 307 ALA B CA 1
ATOM 5943 C C . ALA B 1 307 ? -3.822 -18.453 13.93 1 87.88 307 ALA B C 1
ATOM 5945 O O . ALA B 1 307 ? -3.953 -17.297 14.359 1 87.88 307 ALA B O 1
ATOM 5946 N N . LYS B 1 308 ? -3.166 -19.328 14.656 1 82.88 308 LYS B N 1
ATOM 5947 C CA . LYS B 1 308 ? -2.668 -19.125 16.016 1 82.88 308 LYS B CA 1
ATOM 5948 C C . LYS B 1 308 ? -1.536 -18.094 16.031 1 82.88 308 LYS B C 1
ATOM 5950 O O . LYS B 1 308 ? -1.513 -17.203 16.891 1 82.88 308 LYS B O 1
ATOM 5955 N N . GLU B 1 309 ? -0.541 -18.219 15.234 1 86.69 309 GLU B N 1
ATOM 5956 C CA . GLU B 1 309 ? 0.586 -17.297 15.117 1 86.69 309 GLU B CA 1
ATOM 5957 C C . GLU B 1 309 ? 0.867 -16.953 13.656 1 86.69 309 GLU B C 1
ATOM 5959 O O . GLU B 1 309 ? 1.93 -17.281 13.125 1 86.69 309 GLU B O 1
ATOM 5964 N N . PRO B 1 310 ? -0.091 -16.156 13.18 1 91.88 310 PRO B N 1
ATOM 5965 C CA . PRO B 1 310 ? 0.067 -15.875 11.75 1 91.88 310 PRO B CA 1
ATOM 5966 C C . PRO B 1 310 ? 1.297 -15.023 11.453 1 91.88 310 PRO B C 1
ATOM 5968 O O . PRO B 1 310 ? 1.676 -14.172 12.266 1 91.88 310 PRO B O 1
ATOM 5971 N N . GLU B 1 311 ? 1.899 -15.32 10.305 1 91.06 311 GLU B N 1
ATOM 5972 C CA . GLU B 1 311 ? 2.955 -14.438 9.82 1 91.06 311 GLU B CA 1
ATOM 5973 C C . GLU B 1 311 ? 2.473 -12.992 9.734 1 91.06 311 GLU B C 1
ATOM 5975 O O . GLU B 1 311 ? 1.334 -12.734 9.344 1 91.06 311 GLU B O 1
ATOM 5980 N N . LYS B 1 312 ? 3.324 -12.055 10.125 1 90.06 312 LYS B N 1
ATOM 5981 C CA . LYS B 1 312 ? 2.986 -10.641 10.039 1 90.06 312 LYS B CA 1
ATOM 5982 C C . LYS B 1 312 ? 2.748 -10.219 8.586 1 90.06 312 LYS B C 1
ATOM 5984 O O . LYS B 1 312 ? 3.285 -10.836 7.664 1 90.06 312 LYS B O 1
ATOM 5989 N N . LEU B 1 313 ? 1.923 -9.203 8.469 1 91.25 313 LEU B N 1
ATOM 5990 C CA . LEU B 1 313 ? 1.655 -8.688 7.129 1 91.25 313 LEU B CA 1
ATOM 5991 C C . LEU B 1 313 ? 2.875 -7.961 6.574 1 91.25 313 LEU B C 1
ATOM 5993 O O . LEU B 1 313 ? 3.002 -6.742 6.73 1 91.25 313 LEU B O 1
ATOM 5997 N N . ALA B 1 314 ? 3.74 -8.703 5.906 1 90.69 314 ALA B N 1
ATOM 5998 C CA . ALA B 1 314 ? 5 -8.227 5.352 1 90.69 314 ALA B CA 1
ATOM 5999 C C . ALA B 1 314 ? 5.43 -9.062 4.152 1 90.69 314 ALA B C 1
ATOM 6001 O O . ALA B 1 314 ? 4.773 -10.055 3.814 1 90.69 314 ALA B O 1
ATOM 6002 N N . GLY B 1 315 ? 6.434 -8.609 3.49 1 92.56 315 GLY B N 1
ATOM 6003 C CA . GLY B 1 315 ? 6.98 -9.383 2.385 1 92.56 315 GLY B CA 1
ATOM 6004 C C . GLY B 1 315 ? 5.949 -9.711 1.32 1 92.56 315 GLY B C 1
ATOM 6005 O O . GLY B 1 315 ? 5.207 -8.828 0.875 1 92.56 315 GLY B O 1
ATOM 6006 N N . PRO B 1 316 ? 5.906 -10.961 0.938 1 93.31 316 PRO B N 1
ATOM 6007 C CA . PRO B 1 316 ? 5.004 -11.352 -0.147 1 93.31 316 PRO B CA 1
ATOM 6008 C C . PRO B 1 316 ? 3.531 -11.156 0.208 1 93.31 316 PRO B C 1
ATOM 6010 O O . PRO B 1 316 ? 2.717 -10.844 -0.667 1 93.31 316 PRO B O 1
ATOM 6013 N N . LEU B 1 317 ? 3.172 -11.289 1.47 1 94.56 317 LEU B N 1
ATOM 6014 C CA . LEU B 1 317 ? 1.787 -11.109 1.889 1 94.56 317 LEU B CA 1
ATOM 6015 C C . LEU B 1 317 ? 1.335 -9.672 1.667 1 94.56 317 LEU B C 1
ATOM 6017 O O . LEU B 1 317 ? 0.274 -9.43 1.085 1 94.56 317 LEU B O 1
ATOM 6021 N N . LEU B 1 318 ? 2.158 -8.781 2.094 1 95.56 318 LEU B N 1
ATOM 6022 C CA . LEU B 1 318 ? 1.819 -7.375 1.945 1 95.56 318 LEU B CA 1
ATOM 6023 C C . LEU B 1 318 ? 1.873 -6.953 0.48 1 95.56 318 LEU B C 1
ATOM 6025 O O . LEU B 1 318 ? 1 -6.223 0.007 1 95.56 318 LEU B O 1
ATOM 6029 N N . ALA B 1 319 ? 2.902 -7.398 -0.207 1 96.25 319 ALA B N 1
ATOM 6030 C CA . ALA B 1 319 ? 3.053 -7.062 -1.62 1 96.25 319 ALA B CA 1
ATOM 6031 C C . ALA B 1 319 ? 1.861 -7.559 -2.434 1 96.25 319 ALA B C 1
ATOM 6033 O O . ALA B 1 319 ? 1.368 -6.852 -3.318 1 96.25 319 ALA B O 1
ATOM 6034 N N . ASP B 1 320 ? 1.446 -8.758 -2.117 1 96.5 320 ASP B N 1
ATOM 6035 C CA . ASP B 1 320 ? 0.312 -9.344 -2.824 1 96.5 320 ASP B CA 1
ATOM 6036 C C . ASP B 1 320 ? -0.968 -8.555 -2.559 1 96.5 320 ASP B C 1
ATOM 6038 O O . ASP B 1 320 ? -1.774 -8.344 -3.469 1 96.5 320 ASP B O 1
ATOM 6042 N N . THR B 1 321 ? -1.161 -8.156 -1.338 1 95.69 321 THR B N 1
ATOM 6043 C CA . THR B 1 321 ? -2.312 -7.336 -0.985 1 95.69 321 THR B CA 1
ATOM 6044 C C . THR B 1 321 ? -2.268 -6 -1.72 1 95.69 321 THR B C 1
ATOM 6046 O O . THR B 1 321 ? -3.266 -5.574 -2.307 1 95.69 321 THR B O 1
ATOM 6049 N N . TYR B 1 322 ? -1.099 -5.41 -1.735 1 95.19 322 TYR B N 1
ATOM 6050 C CA . TYR B 1 322 ? -0.891 -4.109 -2.361 1 95.19 322 TYR B CA 1
ATOM 6051 C C . TYR B 1 322 ? -1.198 -4.164 -3.854 1 95.19 322 TYR B C 1
ATOM 6053 O O . TYR B 1 322 ? -1.971 -3.352 -4.363 1 95.19 322 TYR B O 1
ATOM 6061 N N . VAL B 1 323 ? -0.667 -5.129 -4.57 1 94.94 323 VAL B N 1
ATOM 6062 C CA . VAL B 1 323 ? -0.768 -5.184 -6.023 1 94.94 323 VAL B CA 1
ATOM 6063 C C . VAL B 1 323 ? -2.213 -5.465 -6.434 1 94.94 323 VAL B C 1
ATOM 6065 O O . VAL B 1 323 ? -2.674 -4.988 -7.473 1 94.94 323 VAL B O 1
ATOM 6068 N N . THR B 1 324 ? -2.865 -6.297 -5.645 1 93.56 324 THR B N 1
ATOM 6069 C CA . THR B 1 324 ? -4.234 -6.676 -5.977 1 93.56 324 THR B CA 1
ATOM 6070 C C . THR B 1 324 ? -5.18 -5.488 -5.816 1 93.56 324 THR B C 1
ATOM 6072 O O . THR B 1 324 ? -6.105 -5.312 -6.613 1 93.56 324 THR B O 1
ATOM 6075 N N . LEU B 1 325 ? -4.945 -4.707 -4.793 1 91.81 325 LEU B N 1
ATOM 6076 C CA . LEU B 1 325 ? -5.793 -3.539 -4.586 1 91.81 325 LEU B CA 1
ATOM 6077 C C . LEU B 1 325 ? -5.492 -2.457 -5.617 1 91.81 325 LEU B C 1
ATOM 6079 O O . LEU B 1 325 ? -6.375 -1.673 -5.977 1 91.81 325 LEU B O 1
ATOM 6083 N N . LEU B 1 326 ? -4.23 -2.463 -6.105 1 86.19 326 LEU B N 1
ATOM 6084 C CA . LEU B 1 326 ? -3.811 -1.478 -7.098 1 86.19 326 LEU B CA 1
ATOM 6085 C C . LEU B 1 326 ? -4.324 -1.849 -8.484 1 86.19 326 LEU B C 1
ATOM 6087 O O . LEU B 1 326 ? -4.773 -0.981 -9.234 1 86.19 326 LEU B O 1
ATOM 6091 N N . LYS B 1 327 ? -4.012 -3.178 -8.766 1 81.31 327 LYS B N 1
ATOM 6092 C CA . LYS B 1 327 ? -4.23 -3.643 -10.133 1 81.31 327 LYS B CA 1
ATOM 6093 C C . LYS B 1 327 ? -4.77 -5.07 -10.148 1 81.31 327 LYS B C 1
ATOM 6095 O O . LYS B 1 327 ? -4.32 -5.918 -9.375 1 81.31 327 LYS B O 1
ATOM 6100 N N . GLY B 1 328 ? -6.145 -5.359 -10.281 1 82.81 328 GLY B N 1
ATOM 6101 C CA . GLY B 1 328 ? -6.617 -6.73 -10.406 1 82.81 328 GLY B CA 1
ATOM 6102 C C . GLY B 1 328 ? -8.031 -6.824 -10.945 1 82.81 328 GLY B C 1
ATOM 6103 O O . GLY B 1 328 ? -8.734 -5.816 -11.047 1 82.81 328 GLY B O 1
ATOM 6104 N N . ARG B 1 329 ? -8.195 -8.031 -11.305 1 87.31 329 ARG B N 1
ATOM 6105 C CA . ARG B 1 329 ? -9.5 -8.297 -11.898 1 87.31 329 ARG B CA 1
ATOM 6106 C C . ARG B 1 329 ? -10.625 -7.969 -10.922 1 87.31 329 ARG B C 1
ATOM 6108 O O . ARG B 1 329 ? -11.695 -7.516 -11.328 1 87.31 329 ARG B O 1
ATOM 6115 N N . ASN B 1 330 ? -10.383 -8.203 -9.641 1 93.19 330 ASN B N 1
ATOM 6116 C CA . ASN B 1 330 ? -11.398 -7.906 -8.633 1 93.19 330 ASN B CA 1
ATOM 6117 C C . ASN B 1 330 ? -11.586 -6.402 -8.461 1 93.19 330 ASN B C 1
ATOM 6119 O O . ASN B 1 330 ? -12.711 -5.926 -8.328 1 93.19 330 ASN B O 1
ATOM 6123 N N . ALA B 1 331 ? -10.508 -5.648 -8.477 1 94.75 331 ALA B N 1
ATOM 6124 C CA . ALA B 1 331 ? -10.602 -4.191 -8.43 1 94.75 331 ALA B CA 1
ATOM 6125 C C . ALA B 1 331 ? -11.305 -3.643 -9.664 1 94.75 331 ALA B C 1
ATOM 6127 O O . ALA B 1 331 ? -12.117 -2.725 -9.57 1 94.75 331 ALA B O 1
ATOM 6128 N N . TRP B 1 332 ? -10.945 -4.203 -10.781 1 92.81 332 TRP B N 1
ATOM 6129 C CA . TRP B 1 332 ? -11.594 -3.824 -12.031 1 92.81 332 TRP B CA 1
ATOM 6130 C C . TRP B 1 332 ? -13.102 -4.039 -11.945 1 92.81 332 TRP B C 1
ATOM 6132 O O . TRP B 1 332 ? -13.883 -3.178 -12.359 1 92.81 332 TRP B O 1
ATOM 6142 N N . TYR B 1 333 ? -13.469 -5.156 -11.445 1 94.75 333 TYR B N 1
ATOM 6143 C CA . TYR B 1 333 ? -14.883 -5.48 -11.273 1 94.75 333 TYR B CA 1
ATOM 6144 C C . TYR B 1 333 ? -15.578 -4.438 -10.406 1 94.75 333 TYR B C 1
ATOM 6146 O O . TYR B 1 333 ? -16.656 -3.953 -10.758 1 94.75 333 TYR B O 1
ATOM 6154 N N . GLY B 1 334 ? -14.953 -4.059 -9.289 1 96.5 334 GLY B N 1
ATOM 6155 C CA . GLY B 1 334 ? -15.492 -3.016 -8.43 1 96.5 334 GLY B CA 1
ATOM 6156 C C . GLY B 1 334 ? -15.656 -1.685 -9.141 1 96.5 334 GLY B C 1
ATOM 6157 O O . GLY B 1 334 ? -16.672 -0.999 -8.953 1 96.5 334 GLY B O 1
ATOM 6158 N N . GLN B 1 335 ? -14.711 -1.35 -9.969 1 96.69 335 GLN B N 1
ATOM 6159 C CA . GLN B 1 335 ? -14.766 -0.115 -10.742 1 96.69 335 GLN B CA 1
ATOM 6160 C C . GLN B 1 335 ? -15.953 -0.122 -11.703 1 96.69 335 GLN B C 1
ATOM 6162 O O . GLN B 1 335 ? -16.672 0.867 -11.812 1 96.69 335 GLN B O 1
ATOM 6167 N N . LYS B 1 336 ? -16.125 -1.212 -12.383 1 96.25 336 LYS B N 1
ATOM 6168 C CA . LYS B 1 336 ? -17.188 -1.32 -13.383 1 96.25 336 LYS B CA 1
ATOM 6169 C C . LYS B 1 336 ? -18.562 -1.275 -12.727 1 96.25 336 LYS B C 1
ATOM 6171 O O . LYS B 1 336 ? -19.5 -0.698 -13.273 1 96.25 336 LYS B O 1
ATOM 6176 N N . LEU B 1 337 ? -18.641 -1.912 -11.57 1 96.38 337 LEU B N 1
ATOM 6177 C CA . LEU B 1 337 ? -19.891 -1.852 -10.828 1 96.38 337 LEU B CA 1
ATOM 6178 C C . LEU B 1 337 ? -20.219 -0.418 -10.422 1 96.38 337 LEU B C 1
ATOM 6180 O O . LEU B 1 337 ? -21.344 0.041 -10.602 1 96.38 337 LEU B O 1
ATOM 6184 N N . ALA B 1 338 ? -19.219 0.257 -9.922 1 96.94 338 ALA B N 1
ATOM 6185 C CA . ALA B 1 338 ? -19.406 1.621 -9.438 1 96.94 338 ALA B CA 1
ATOM 6186 C C . ALA B 1 338 ? -19.734 2.574 -10.586 1 96.94 338 ALA B C 1
ATOM 6188 O O . ALA B 1 338 ? -20.469 3.551 -10.406 1 96.94 338 ALA B O 1
ATOM 6189 N N . LYS B 1 339 ? -19.25 2.277 -11.773 1 96.38 339 LYS B N 1
ATOM 6190 C CA . LYS B 1 339 ? -19.5 3.094 -12.953 1 96.38 339 LYS B CA 1
ATOM 6191 C C . LYS B 1 339 ? -20.859 2.779 -13.562 1 96.38 339 LYS B C 1
ATOM 6193 O O . LYS B 1 339 ? -21.359 3.525 -14.406 1 96.38 339 LYS B O 1
ATOM 6198 N N . GLY B 1 340 ? -21.422 1.669 -13.164 1 94.44 340 GLY B N 1
ATOM 6199 C CA . GLY B 1 340 ? -22.688 1.234 -13.727 1 94.44 340 GLY B CA 1
ATOM 6200 C C . GLY B 1 340 ? -22.531 0.475 -15.031 1 94.44 340 GLY B C 1
ATOM 6201 O O . GLY B 1 340 ? -23.516 0.235 -15.734 1 94.44 340 GLY B O 1
ATOM 6202 N N . GLU B 1 341 ? -21.344 0.074 -15.352 1 94.19 341 GLU B N 1
ATOM 6203 C CA . GLU B 1 341 ? -21.078 -0.651 -16.594 1 94.19 341 GLU B CA 1
ATOM 6204 C C . GLU B 1 341 ? -21.344 -2.145 -16.422 1 94.19 341 GLU B C 1
ATOM 6206 O O . GLU B 1 341 ? -21.531 -2.859 -17.406 1 94.19 341 GLU B O 1
ATOM 6211 N N . LEU B 1 342 ? -21.234 -2.641 -15.172 1 92.06 342 LEU B N 1
ATOM 6212 C CA . LEU B 1 342 ? -21.641 -3.994 -14.812 1 92.06 342 LEU B CA 1
ATOM 6213 C C . LEU B 1 342 ? -22.75 -3.973 -13.766 1 92.06 342 LEU B C 1
ATOM 6215 O O . LEU B 1 342 ? -22.906 -2.984 -13.047 1 92.06 342 LEU B O 1
ATOM 6219 N N . ASN B 1 343 ? -23.516 -4.984 -13.836 1 90.69 343 ASN B N 1
ATOM 6220 C CA . ASN B 1 343 ? -24.531 -5.18 -12.797 1 90.69 343 ASN B CA 1
ATOM 6221 C C . ASN B 1 343 ? -24.422 -6.566 -12.164 1 90.69 343 ASN B C 1
ATOM 6223 O O . ASN B 1 343 ? -23.906 -7.5 -12.789 1 90.69 343 ASN B O 1
ATOM 6227 N N . LEU B 1 344 ? -24.844 -6.676 -10.984 1 88.38 344 LEU B N 1
ATOM 6228 C CA . LEU B 1 344 ? -24.672 -7.895 -10.203 1 88.38 344 LEU B CA 1
ATOM 6229 C C . LEU B 1 344 ? -25.453 -9.047 -10.82 1 88.38 344 LEU B C 1
ATOM 6231 O O . LEU B 1 344 ? -25.125 -10.219 -10.586 1 88.38 344 LEU B O 1
ATOM 6235 N N . GLY B 1 345 ? -26.406 -8.75 -11.555 1 85.81 345 GLY B N 1
ATOM 6236 C CA . GLY B 1 345 ? -27.203 -9.773 -12.211 1 85.81 345 GLY B CA 1
ATOM 6237 C C . GLY B 1 345 ? -26.453 -10.516 -13.305 1 85.81 345 GLY B C 1
ATOM 6238 O O . GLY B 1 345 ? -26.844 -11.609 -13.695 1 85.81 345 GLY B O 1
ATOM 6239 N N . MET B 1 346 ? -25.297 -9.969 -13.758 1 83.56 346 MET B N 1
ATOM 6240 C CA . MET B 1 346 ? -24.5 -10.555 -14.836 1 83.56 346 MET B CA 1
ATOM 6241 C C . MET B 1 346 ? -23.641 -11.695 -14.312 1 83.56 346 MET B C 1
ATOM 6243 O O . MET B 1 346 ? -23 -12.414 -15.094 1 83.56 346 MET B O 1
ATOM 6247 N N . GLY B 1 347 ? -23.625 -11.836 -13.031 1 81.75 347 GLY B N 1
ATOM 6248 C CA . GLY B 1 347 ? -22.828 -12.914 -12.453 1 81.75 347 GLY B CA 1
ATOM 6249 C C . GLY B 1 347 ? -21.391 -12.531 -12.203 1 81.75 347 GLY B C 1
ATOM 6250 O O . GLY B 1 347 ? -21.031 -11.359 -12.312 1 81.75 347 GLY B O 1
ATOM 6251 N N . ASP B 1 348 ? -20.531 -13.5 -11.805 1 80.38 348 ASP B N 1
ATOM 6252 C CA . ASP B 1 348 ? -19.172 -13.203 -11.406 1 80.38 348 ASP B CA 1
ATOM 6253 C C . ASP B 1 348 ? -18.172 -13.766 -12.414 1 80.38 348 ASP B C 1
ATOM 6255 O O . ASP B 1 348 ? -16.953 -13.766 -12.164 1 80.38 348 ASP B O 1
ATOM 6259 N N . SER B 1 349 ? -18.609 -14.391 -13.43 1 80.31 349 SER B N 1
ATOM 6260 C CA . SER B 1 349 ? -17.766 -14.75 -14.578 1 80.31 349 SER B CA 1
ATOM 6261 C C . SER B 1 349 ? -17.984 -13.789 -15.742 1 80.31 349 SER B C 1
ATOM 6263 O O . SER B 1 349 ? -19.031 -13.844 -16.406 1 80.31 349 SER B O 1
ATOM 6265 N N . ILE B 1 350 ? -17.078 -12.93 -15.898 1 81.5 350 ILE B N 1
ATOM 6266 C CA . ILE B 1 350 ? -17.234 -11.867 -16.891 1 81.5 350 ILE B CA 1
ATOM 6267 C C . ILE B 1 350 ? -16.5 -12.25 -18.172 1 81.5 350 ILE B C 1
ATOM 6269 O O . ILE B 1 350 ? -15.336 -12.648 -18.125 1 81.5 350 ILE B O 1
ATOM 6273 N N . LYS B 1 351 ? -17.25 -12.188 -19.219 1 70.25 351 LYS B N 1
ATOM 6274 C CA . LYS B 1 351 ? -16.656 -12.492 -20.531 1 70.25 351 LYS B CA 1
ATOM 6275 C C . LYS B 1 351 ? -15.398 -11.672 -20.766 1 70.25 351 LYS B C 1
ATOM 6277 O O . LYS B 1 351 ? -15.383 -10.461 -20.547 1 70.25 351 LYS B O 1
ATOM 6282 N N . GLY B 1 352 ? -14.273 -12.281 -21.078 1 66.25 352 GLY B N 1
ATOM 6283 C CA . GLY B 1 352 ? -13.031 -11.594 -21.391 1 66.25 352 GLY B CA 1
ATOM 6284 C C . GLY B 1 352 ? -12.164 -11.344 -20.156 1 66.25 352 GLY B C 1
ATOM 6285 O O . GLY B 1 352 ? -10.969 -11.086 -20.281 1 66.25 352 GLY B O 1
ATOM 6286 N N . LYS B 1 353 ? -12.797 -11.422 -19 1 72.88 353 LYS B N 1
ATOM 6287 C CA . LYS B 1 353 ? -12.039 -11.117 -17.797 1 72.88 353 LYS B CA 1
ATOM 6288 C C . LYS B 1 353 ? -11.906 -12.352 -16.906 1 72.88 353 LYS B C 1
ATOM 6290 O O . LYS B 1 353 ? -10.938 -12.484 -16.156 1 72.88 353 LYS B O 1
ATOM 6295 N N . GLY B 1 354 ? -12.852 -13.266 -17.047 1 74.38 354 GLY B N 1
ATOM 6296 C CA . GLY B 1 354 ? -12.797 -14.484 -16.25 1 74.38 354 GLY B CA 1
ATOM 6297 C C . GLY B 1 354 ? -13.578 -14.383 -14.945 1 74.38 354 GLY B C 1
ATOM 6298 O O . GLY B 1 354 ? -14.477 -13.547 -14.82 1 74.38 354 GLY B O 1
ATOM 6299 N N . MET B 1 355 ? -13.305 -15.258 -14.07 1 78.88 355 MET B N 1
ATOM 6300 C CA . MET B 1 355 ? -14.055 -15.375 -12.828 1 78.88 355 MET B CA 1
ATOM 6301 C C . MET B 1 355 ? -13.57 -14.352 -11.805 1 78.88 355 MET B C 1
ATOM 6303 O O . MET B 1 355 ? -12.367 -14.195 -11.602 1 78.88 355 MET B O 1
ATOM 6307 N N . ILE B 1 356 ? -14.539 -13.664 -11.188 1 88.56 356 ILE B N 1
ATOM 6308 C CA . ILE B 1 356 ? -14.266 -12.727 -10.102 1 88.56 356 ILE B CA 1
ATOM 6309 C C . ILE B 1 356 ? -14.367 -13.453 -8.766 1 88.56 356 ILE B C 1
ATOM 6311 O O . ILE B 1 356 ? -15.445 -13.539 -8.18 1 88.56 356 ILE B O 1
ATOM 6315 N N . GLN B 1 357 ? -13.242 -13.828 -8.242 1 87.06 357 GLN B N 1
ATOM 6316 C CA . GLN B 1 357 ? -13.195 -14.703 -7.078 1 87.06 357 GLN B CA 1
ATOM 6317 C C . GLN B 1 357 ? -13.586 -13.961 -5.809 1 87.06 357 GLN B C 1
ATOM 6319 O O . GLN B 1 357 ? -13.977 -14.57 -4.812 1 87.06 357 GLN B O 1
ATOM 6324 N N . GLY B 1 358 ? -13.539 -12.656 -5.844 1 92.69 358 GLY B N 1
ATOM 6325 C CA . GLY B 1 358 ? -13.828 -11.852 -4.668 1 92.69 358 GLY B CA 1
ATOM 6326 C C . GLY B 1 358 ? -15.266 -11.969 -4.203 1 92.69 358 GLY B C 1
ATOM 6327 O O . GLY B 1 358 ? -15.555 -11.844 -3.012 1 92.69 358 GLY B O 1
ATOM 6328 N N . VAL B 1 359 ? -16.172 -12.219 -5.133 1 93.06 359 VAL B N 1
ATOM 6329 C CA . VAL B 1 359 ? -17.578 -12.266 -4.797 1 93.06 359 VAL B CA 1
ATOM 6330 C C . VAL B 1 359 ? -17.859 -13.484 -3.918 1 93.06 359 VAL B C 1
ATOM 6332 O O . VAL B 1 359 ? -18.469 -13.359 -2.852 1 93.06 359 VAL B O 1
ATOM 6335 N N . SER B 1 360 ? -17.391 -14.633 -4.371 1 90.5 360 SER B N 1
ATOM 6336 C CA . SER B 1 360 ? -17.562 -15.844 -3.574 1 90.5 360 SER B CA 1
ATOM 6337 C C . SER B 1 360 ? -16.828 -15.75 -2.246 1 90.5 360 SER B C 1
ATOM 6339 O O . SER B 1 360 ? -17.297 -16.25 -1.225 1 90.5 360 SER B O 1
ATOM 6341 N N . ALA B 1 361 ? -15.688 -15.164 -2.234 1 93.44 361 ALA B N 1
ATOM 6342 C CA . ALA B 1 361 ? -14.891 -15.023 -1.02 1 93.44 361 ALA B CA 1
ATOM 6343 C C . ALA B 1 361 ? -15.602 -14.133 0.003 1 93.44 361 ALA B C 1
ATOM 6345 O O . ALA B 1 361 ? -15.57 -14.414 1.203 1 93.44 361 ALA B O 1
ATOM 6346 N N . VAL B 1 362 ? -16.234 -13.055 -0.448 1 96.25 362 VAL B N 1
ATOM 6347 C CA . VAL B 1 362 ? -16.984 -12.172 0.445 1 96.25 362 VAL B CA 1
ATOM 6348 C C . VAL B 1 362 ? -18.062 -12.977 1.171 1 96.25 362 VAL B C 1
ATOM 6350 O O . VAL B 1 362 ? -18.203 -12.867 2.391 1 96.25 362 VAL B O 1
ATOM 6353 N N . LYS B 1 363 ? -18.766 -13.734 0.382 1 94.81 363 LYS B N 1
ATOM 6354 C CA . LYS B 1 363 ? -19.828 -14.562 0.949 1 94.81 363 LYS B CA 1
ATOM 6355 C C . LYS B 1 363 ? -19.281 -15.539 1.981 1 94.81 363 LYS B C 1
ATOM 6357 O O . LYS B 1 363 ? -19.797 -15.633 3.096 1 94.81 363 LYS B O 1
ATOM 6362 N N . ALA B 1 364 ? -18.234 -16.203 1.633 1 93.69 364 ALA B N 1
ATOM 6363 C CA . ALA B 1 364 ? -17.641 -17.234 2.49 1 93.69 364 ALA B CA 1
ATOM 6364 C C . ALA B 1 364 ? -17.156 -16.625 3.807 1 93.69 364 ALA B C 1
ATOM 6366 O O . ALA B 1 364 ? -17.516 -17.109 4.887 1 93.69 364 ALA B O 1
ATOM 6367 N N . PHE B 1 365 ? -16.406 -15.555 3.775 1 96 365 PHE B N 1
ATOM 6368 C CA . PHE B 1 365 ? -15.82 -14.961 4.973 1 96 365 PHE B CA 1
ATOM 6369 C C . PHE B 1 365 ? -16.906 -14.344 5.852 1 96 365 PHE B C 1
ATOM 6371 O O . PHE B 1 365 ? -16.891 -14.531 7.07 1 96 365 PHE B O 1
ATOM 6378 N N . PHE B 1 366 ? -17.812 -13.594 5.258 1 96.94 366 PHE B N 1
ATOM 6379 C CA . PHE B 1 366 ? -18.812 -12.914 6.074 1 96.94 366 PHE B CA 1
ATOM 6380 C C . PHE B 1 366 ? -19.703 -13.93 6.781 1 96.94 366 PHE B C 1
ATOM 6382 O O . PHE B 1 366 ? -19.938 -13.82 7.988 1 96.94 366 PHE B O 1
ATOM 6389 N N . GLU B 1 367 ? -20.234 -14.875 6.023 1 95.44 367 GLU B N 1
ATOM 6390 C CA . GLU B 1 367 ? -21.156 -15.852 6.613 1 95.44 367 GLU B CA 1
ATOM 6391 C C . GLU B 1 367 ? -20.453 -16.672 7.688 1 95.44 367 GLU B C 1
ATOM 6393 O O . GLU B 1 367 ? -21.047 -17.016 8.711 1 95.44 367 GLU B O 1
ATOM 6398 N N . LEU B 1 368 ? -19.219 -17 7.445 1 94.31 368 LEU B N 1
ATOM 6399 C CA . LEU B 1 368 ? -18.453 -17.719 8.453 1 94.31 368 LEU B CA 1
ATOM 6400 C C . LEU B 1 368 ? -18.281 -16.891 9.719 1 94.31 368 LEU B C 1
ATOM 6402 O O . LEU B 1 368 ? -18.562 -17.359 10.82 1 94.31 368 LEU B O 1
ATOM 6406 N N . LEU B 1 369 ? -17.844 -15.633 9.625 1 94.31 369 LEU B N 1
ATOM 6407 C CA . LEU B 1 369 ? -17.5 -14.766 10.742 1 94.31 369 LEU B CA 1
ATOM 6408 C C . LEU B 1 369 ? -18.75 -14.234 11.438 1 94.31 369 LEU B C 1
ATOM 6410 O O . LEU B 1 369 ? -18.672 -13.695 12.547 1 94.31 369 LEU B O 1
ATOM 6414 N N . ASN B 1 370 ? -19.859 -14.445 10.766 1 94.19 370 ASN B N 1
ATOM 6415 C CA . ASN B 1 370 ? -21.109 -13.969 11.328 1 94.19 370 ASN B CA 1
ATOM 6416 C C . ASN B 1 370 ? -21.812 -15.062 12.117 1 94.19 370 ASN B C 1
ATOM 6418 O O . ASN B 1 370 ? -22.953 -14.875 12.578 1 94.19 370 ASN B O 1
ATOM 6422 N N . GLN B 1 371 ? -21.203 -16.172 12.227 1 91.81 371 GLN B N 1
ATOM 6423 C CA . GLN B 1 371 ? -21.781 -17.266 12.992 1 91.81 371 GLN B CA 1
ATOM 6424 C C . GLN B 1 371 ? -21.922 -16.891 14.469 1 91.81 371 GLN B C 1
ATOM 6426 O O . GLN B 1 371 ? -20.969 -16.375 15.07 1 91.81 371 GLN B O 1
ATOM 6431 N N . SER B 1 372 ? -23.016 -17.266 15.07 1 87 372 SER B N 1
ATOM 6432 C CA . SER B 1 372 ? -23.312 -16.922 16.453 1 87 372 SER B CA 1
ATOM 6433 C C . SER B 1 372 ? -22.391 -17.656 17.422 1 87 372 SER B C 1
ATOM 6435 O O . SER B 1 372 ? -22.141 -17.203 18.531 1 87 372 SER B O 1
ATOM 6437 N N . SER B 1 373 ? -21.891 -18.75 16.953 1 85.12 373 SER B N 1
ATOM 6438 C CA . SER B 1 373 ? -21.016 -19.562 17.781 1 85.12 373 SER B CA 1
ATOM 6439 C C . SER B 1 373 ? -19.672 -18.859 18 1 85.12 373 SER B C 1
ATOM 6441 O O . SER B 1 373 ? -18.922 -19.219 18.906 1 85.12 373 SER B O 1
ATOM 6443 N N . LEU B 1 374 ? -19.469 -17.859 17.141 1 85.19 374 LEU B N 1
ATOM 6444 C CA . LEU B 1 374 ? -18.234 -17.094 17.281 1 85.19 374 LEU B CA 1
ATOM 6445 C C . LEU B 1 374 ? -18.5 -15.789 18.031 1 85.19 374 LEU B C 1
ATOM 6447 O O . LEU B 1 374 ? -19.406 -15.023 17.672 1 85.19 374 LEU B O 1
ATOM 6451 N N . SER B 1 375 ? -18.5 -15.719 19.297 1 82.25 375 SER B N 1
ATOM 6452 C CA . SER B 1 375 ? -18.812 -14.523 20.078 1 82.25 375 SER B CA 1
ATOM 6453 C C . SER B 1 375 ? -17.562 -13.938 20.719 1 82.25 375 SER B C 1
ATOM 6455 O O . SER B 1 375 ? -16.766 -14.672 21.312 1 82.25 375 SER B O 1
ATOM 6457 N N . LEU B 1 376 ? -17.359 -12.641 20.391 1 82.56 376 LEU B N 1
ATOM 6458 C CA . LEU B 1 376 ? -16.312 -11.859 21.016 1 82.56 376 LEU B CA 1
ATOM 6459 C C . LEU B 1 376 ? -16.891 -10.719 21.844 1 82.56 376 LEU B C 1
ATOM 6461 O O . LEU B 1 376 ? -18.062 -10.359 21.688 1 82.56 376 LEU B O 1
ATOM 6465 N N . GLN B 1 377 ? -16.094 -10.234 22.781 1 78.75 377 GLN B N 1
ATOM 6466 C CA . GLN B 1 377 ? -16.5 -9.055 23.531 1 78.75 377 GLN B CA 1
ATOM 6467 C C . GLN B 1 377 ? -16.109 -7.77 22.797 1 78.75 377 GLN B C 1
ATOM 6469 O O . GLN B 1 377 ? -14.961 -7.605 22.391 1 78.75 377 GLN B O 1
ATOM 6474 N N . HIS B 1 378 ? -17.078 -6.938 22.594 1 77.94 378 HIS B N 1
ATOM 6475 C CA . HIS B 1 378 ? -16.797 -5.652 21.969 1 77.94 378 HIS B CA 1
ATOM 6476 C C . HIS B 1 378 ? -15.773 -4.863 22.781 1 77.94 378 HIS B C 1
ATOM 6478 O O . HIS B 1 378 ? -15.891 -4.758 24 1 77.94 378 HIS B O 1
ATOM 6484 N N . PRO B 1 379 ? -14.836 -4.289 22.141 1 70.88 379 PRO B N 1
ATOM 6485 C CA . PRO B 1 379 ? -13.75 -3.635 22.875 1 70.88 379 PRO B CA 1
ATOM 6486 C C . PRO B 1 379 ? -14.234 -2.436 23.688 1 70.88 379 PRO B C 1
ATOM 6488 O O . PRO B 1 379 ? -13.742 -2.209 24.797 1 70.88 379 PRO B O 1
ATOM 6491 N N . GLU B 1 380 ? -15.188 -1.694 23.281 1 69.94 380 GLU B N 1
ATOM 6492 C CA . GLU B 1 380 ? -15.609 -0.471 23.953 1 69.94 380 GLU B CA 1
ATOM 6493 C C . GLU B 1 380 ? -16.891 -0.696 24.766 1 69.94 380 GLU B C 1
ATOM 6495 O O . GLU B 1 380 ? -16.969 -0.284 25.922 1 69.94 380 GLU B O 1
ATOM 6500 N N . GLN B 1 381 ? -17.797 -1.493 24.188 1 73.25 381 GLN B N 1
ATOM 6501 C CA . GLN B 1 381 ? -19.125 -1.572 24.781 1 73.25 381 GLN B CA 1
ATOM 6502 C C . GLN B 1 381 ? -19.25 -2.783 25.703 1 73.25 381 GLN B C 1
ATOM 6504 O O . GLN B 1 381 ? -20.172 -2.863 26.516 1 73.25 381 GLN B O 1
ATOM 6509 N N . GLY B 1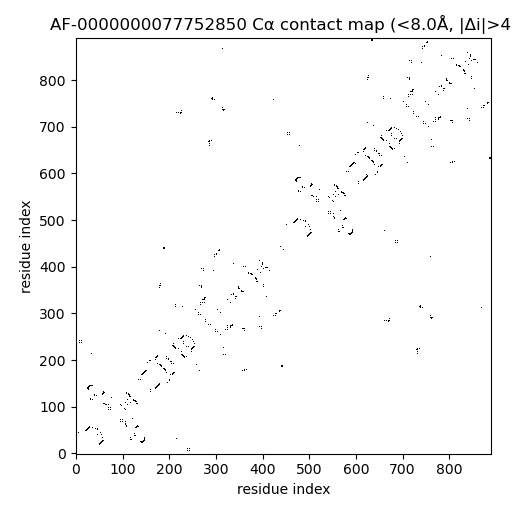 382 ? -18.375 -3.686 25.562 1 77 382 GLY B N 1
ATOM 6510 C CA . GLY B 1 382 ? -18.375 -4.871 26.406 1 77 382 GLY B CA 1
ATOM 6511 C C . GLY B 1 382 ? -19.484 -5.844 26.062 1 77 382 GLY B C 1
ATOM 6512 O O . GLY B 1 382 ? -19.688 -6.836 26.766 1 77 382 GLY B O 1
ATOM 6513 N N . LYS B 1 383 ? -20.203 -5.586 25.047 1 84 383 LYS B N 1
ATOM 6514 C CA . LYS B 1 383 ? -21.281 -6.48 24.625 1 84 383 LYS B CA 1
ATOM 6515 C C . LYS B 1 383 ? -20.766 -7.551 23.672 1 84 383 LYS B C 1
ATOM 6517 O O . LYS B 1 383 ? -19.766 -7.336 22.969 1 84 383 LYS B O 1
ATOM 6522 N N . PRO B 1 384 ? -21.469 -8.695 23.672 1 87.31 384 PRO B N 1
ATOM 6523 C CA . PRO B 1 384 ? -21.062 -9.742 22.719 1 87.31 384 PRO B CA 1
ATOM 6524 C C . PRO B 1 384 ? -21.344 -9.367 21.266 1 87.31 384 PRO B C 1
ATOM 6526 O O . PRO B 1 384 ? -22.422 -8.844 20.953 1 87.31 384 PRO B O 1
ATOM 6529 N N . VAL B 1 385 ? -20.328 -9.555 20.469 1 88.94 385 VAL B N 1
ATOM 6530 C CA . VAL B 1 385 ? -20.484 -9.297 19.047 1 88.94 385 VAL B CA 1
ATOM 6531 C C . VAL B 1 385 ? -19.797 -10.398 18.234 1 88.94 385 VAL B C 1
ATOM 6533 O O . VAL B 1 385 ? -18.906 -11.086 18.75 1 88.94 385 VAL B O 1
ATOM 6536 N N . THR B 1 386 ? -20.312 -10.602 17 1 92.19 386 THR B N 1
ATOM 6537 C CA . THR B 1 386 ? -19.609 -11.516 16.109 1 92.19 386 THR B CA 1
ATOM 6538 C C . THR B 1 386 ? -18.391 -10.844 15.5 1 92.19 386 THR B C 1
ATOM 6540 O O . THR B 1 386 ? -18.328 -9.609 15.422 1 92.19 386 THR B O 1
ATOM 6543 N N . PRO B 1 387 ? -17.422 -11.602 15.117 1 91.88 387 PRO B N 1
ATOM 6544 C CA . PRO B 1 387 ? -16.25 -11.008 14.461 1 91.88 387 PRO B CA 1
ATOM 6545 C C . PRO B 1 387 ? -16.625 -10.164 13.242 1 91.88 387 PRO B C 1
ATOM 6547 O O . PRO B 1 387 ? -15.992 -9.141 12.984 1 91.88 387 PRO B O 1
ATOM 6550 N N . ALA B 1 388 ? -17.656 -10.547 12.492 1 93.25 388 ALA B N 1
ATOM 6551 C CA . ALA B 1 388 ? -18.078 -9.82 11.297 1 93.25 388 ALA B CA 1
ATOM 6552 C C . ALA B 1 388 ? -18.531 -8.406 11.641 1 93.25 388 ALA B C 1
ATOM 6554 O O . ALA B 1 388 ? -18.344 -7.477 10.852 1 93.25 388 ALA B O 1
ATOM 6555 N N . GLU B 1 389 ? -19 -8.172 12.828 1 90.56 389 GLU B N 1
ATOM 6556 C CA . GLU B 1 389 ? -19.469 -6.867 13.273 1 90.56 389 GLU B CA 1
ATOM 6557 C C . GLU B 1 389 ? -18.312 -5.906 13.5 1 90.56 389 GLU B C 1
ATOM 6559 O O . GLU B 1 389 ? -18.5 -4.691 13.531 1 90.56 389 GLU B O 1
ATOM 6564 N N . LEU B 1 390 ? -17.172 -6.477 13.633 1 89.69 390 LEU B N 1
ATOM 6565 C CA . LEU B 1 390 ? -15.984 -5.66 13.844 1 89.69 390 LEU B CA 1
ATOM 6566 C C . LEU B 1 390 ? -15.242 -5.434 12.531 1 89.69 390 LEU B C 1
ATOM 6568 O O . LEU B 1 390 ? -14.133 -4.887 12.531 1 89.69 390 LEU B O 1
ATOM 6572 N N . CYS B 1 391 ? -15.82 -5.852 11.422 1 93.12 391 CYS B N 1
ATOM 6573 C CA . CYS B 1 391 ? -15.266 -5.68 10.086 1 93.12 391 CYS B CA 1
ATOM 6574 C C . CYS B 1 391 ? -16.25 -4.949 9.18 1 93.12 391 CYS B C 1
ATOM 6576 O O . CYS B 1 391 ? -16.828 -5.555 8.281 1 93.12 391 CYS B O 1
ATOM 6578 N N . PRO B 1 392 ? -16.344 -3.66 9.359 1 94.06 392 PRO B N 1
ATOM 6579 C CA . PRO B 1 392 ? -17.359 -2.893 8.656 1 94.06 392 PRO B CA 1
ATOM 6580 C C . PRO B 1 392 ? -17.203 -2.959 7.137 1 94.06 392 PRO B C 1
ATOM 6582 O O . PRO B 1 392 ? -18.203 -2.926 6.41 1 94.06 392 PRO B O 1
ATOM 6585 N N . ILE B 1 393 ? -16.062 -2.99 6.59 1 95.56 393 ILE B N 1
ATOM 6586 C CA . ILE B 1 393 ? -15.867 -3.027 5.145 1 95.56 393 ILE B CA 1
ATOM 6587 C C . ILE B 1 393 ? -16.328 -4.375 4.598 1 95.56 393 ILE B C 1
ATOM 6589 O O . ILE B 1 393 ? -17.078 -4.43 3.607 1 95.56 393 ILE B O 1
ATOM 6593 N N . LEU B 1 394 ? -15.93 -5.484 5.242 1 97 394 LEU B N 1
ATOM 6594 C CA . LEU B 1 394 ? -16.391 -6.805 4.836 1 97 394 LEU B CA 1
ATOM 6595 C C . LEU B 1 394 ? -17.922 -6.879 4.863 1 97 394 LEU B C 1
ATOM 6597 O O . LEU B 1 394 ? -18.531 -7.379 3.924 1 97 394 LEU B O 1
ATOM 6601 N N . LYS B 1 395 ? -18.469 -6.359 5.961 1 96.31 395 LYS B N 1
ATOM 6602 C CA . LYS B 1 395 ? -19.922 -6.363 6.137 1 96.31 395 LYS B CA 1
ATOM 6603 C C . LYS B 1 395 ? -20.609 -5.598 5.012 1 96.31 395 LYS B C 1
ATOM 6605 O O . LYS B 1 395 ? -21.578 -6.086 4.43 1 96.31 395 LYS B O 1
ATOM 6610 N N . MET B 1 396 ? -20.094 -4.457 4.699 1 96.69 396 MET B N 1
ATOM 6611 C CA . MET B 1 396 ? -20.734 -3.627 3.678 1 96.69 396 MET B CA 1
ATOM 6612 C C . MET B 1 396 ? -20.594 -4.27 2.301 1 96.69 396 MET B C 1
ATOM 6614 O O . MET B 1 396 ? -21.531 -4.238 1.501 1 96.69 396 MET B O 1
ATOM 6618 N N . LEU B 1 397 ? -19.438 -4.82 1.984 1 97.81 397 LEU B N 1
ATOM 6619 C CA . LEU B 1 397 ? -19.266 -5.504 0.708 1 97.81 397 LEU B CA 1
ATOM 6620 C C . LEU B 1 397 ? -20.219 -6.68 0.577 1 97.81 397 LEU B C 1
ATOM 6622 O O . LEU B 1 397 ? -20.734 -6.941 -0.509 1 97.81 397 LEU B O 1
ATOM 6626 N N . TYR B 1 398 ? -20.453 -7.395 1.67 1 98.06 398 TYR B N 1
ATOM 6627 C CA . TYR B 1 398 ? -21.438 -8.469 1.67 1 98.06 398 TYR B CA 1
ATOM 6628 C C . TYR B 1 398 ? -22.828 -7.938 1.345 1 98.06 398 TYR B C 1
ATOM 6630 O O . TYR B 1 398 ? -23.547 -8.516 0.527 1 98.06 398 TYR B O 1
ATOM 6638 N N . ARG B 1 399 ? -23.188 -6.844 1.927 1 97.69 399 ARG B N 1
ATOM 6639 C CA . ARG B 1 399 ? -24.516 -6.258 1.74 1 97.69 399 ARG B CA 1
ATOM 6640 C C . ARG B 1 399 ? -24.672 -5.715 0.324 1 97.69 399 ARG B C 1
ATOM 6642 O O . ARG B 1 399 ? -25.781 -5.707 -0.219 1 97.69 399 ARG B O 1
ATOM 6649 N N . ILE B 1 400 ? -23.578 -5.266 -0.265 1 97.31 400 ILE B N 1
ATOM 6650 C CA . ILE B 1 400 ? -23.609 -4.742 -1.626 1 97.31 400 ILE B CA 1
ATOM 6651 C C . ILE B 1 400 ? -23.656 -5.898 -2.623 1 97.31 400 ILE B C 1
ATOM 6653 O O . ILE B 1 400 ? -24.516 -5.922 -3.516 1 97.31 400 ILE B O 1
ATOM 6657 N N . LEU B 1 401 ? -22.828 -6.934 -2.453 1 97 401 LEU B N 1
ATOM 6658 C CA . LEU B 1 401 ? -22.547 -7.91 -3.5 1 97 401 LEU B CA 1
ATOM 6659 C C . LEU B 1 401 ? -23.469 -9.125 -3.367 1 97 401 LEU B C 1
ATOM 6661 O O . LEU B 1 401 ? -23.766 -9.789 -4.359 1 97 401 LEU B O 1
ATOM 6665 N N . ILE B 1 402 ? -23.844 -9.461 -2.154 1 96.38 402 ILE B N 1
ATOM 6666 C CA . ILE B 1 402 ? -24.547 -10.727 -1.928 1 96.38 402 ILE B CA 1
ATOM 6667 C C . ILE B 1 402 ? -26.016 -10.453 -1.652 1 96.38 402 ILE B C 1
ATOM 6669 O O . ILE B 1 402 ? -26.891 -10.852 -2.436 1 96.38 402 ILE B O 1
ATOM 6673 N N . THR B 1 403 ? -26.312 -9.648 -0.566 1 97.12 403 THR B N 1
ATOM 6674 C CA . THR B 1 403 ? -27.719 -9.398 -0.252 1 97.12 403 THR B CA 1
ATOM 6675 C C . THR B 1 403 ? -28.281 -8.289 -1.136 1 97.12 403 THR B C 1
ATOM 6677 O O . THR B 1 403 ? -29.5 -8.141 -1.248 1 97.12 403 THR B O 1
ATOM 6680 N N . ARG B 1 404 ? -27.438 -7.434 -1.718 1 95.56 404 ARG B N 1
ATOM 6681 C CA . ARG B 1 404 ? -27.781 -6.375 -2.656 1 95.56 404 ARG B CA 1
ATOM 6682 C C . ARG B 1 404 ? -28.734 -5.375 -2.016 1 95.56 404 ARG B C 1
ATOM 6684 O O . ARG B 1 404 ? -29.672 -4.898 -2.664 1 95.56 404 ARG B O 1
ATOM 6691 N N . GLU B 1 405 ? -28.469 -5.121 -0.735 1 95.69 405 GLU B N 1
ATOM 6692 C CA . GLU B 1 405 ? -29.266 -4.184 0.049 1 95.69 405 GLU B CA 1
ATOM 6693 C C . GLU B 1 405 ? -28.812 -2.744 -0.174 1 95.69 405 GLU B C 1
ATOM 6695 O O . GLU B 1 405 ? -29.578 -1.804 0.003 1 95.69 405 GLU B O 1
ATOM 6700 N N . PHE B 1 406 ? -27.562 -2.602 -0.515 1 95.69 406 PHE B N 1
ATOM 6701 C CA . PHE B 1 406 ? -26.969 -1.276 -0.664 1 95.69 406 PHE B CA 1
ATOM 6702 C C . PHE B 1 406 ? -26.297 -1.131 -2.025 1 95.69 406 PHE B C 1
ATOM 6704 O O . PHE B 1 406 ? -25.938 -2.127 -2.654 1 95.69 406 PHE B O 1
ATOM 6711 N N . SER B 1 407 ? -26.203 0.097 -2.443 1 95.75 407 SER B N 1
ATOM 6712 C CA . SER B 1 407 ? -25.453 0.394 -3.658 1 95.75 407 SER B CA 1
ATOM 6713 C C . SER B 1 407 ? -23.953 0.509 -3.367 1 95.75 407 SER B C 1
ATOM 6715 O O . SER B 1 407 ? -23.547 0.476 -2.207 1 95.75 407 SER B O 1
ATOM 6717 N N . CYS B 1 408 ? -23.188 0.651 -4.414 1 95.69 408 CYS B N 1
ATOM 6718 C CA . CYS B 1 408 ? -21.734 0.702 -4.293 1 95.69 408 CYS B CA 1
ATOM 6719 C C . CYS B 1 408 ? -21.297 1.896 -3.451 1 95.69 408 CYS B C 1
ATOM 6721 O O . CYS B 1 408 ? -20.25 1.848 -2.787 1 95.69 408 CYS B O 1
ATOM 6723 N N . GLU B 1 409 ? -22.094 2.934 -3.35 1 94.81 409 GLU B N 1
ATOM 6724 C CA . GLU B 1 409 ? -21.75 4.152 -2.625 1 94.81 409 GLU B CA 1
ATOM 6725 C C . GLU B 1 409 ? -21.641 3.891 -1.127 1 94.81 409 GLU B C 1
ATOM 6727 O O . GLU B 1 409 ? -20.953 4.633 -0.413 1 94.81 409 GLU B O 1
ATOM 6732 N N . ALA B 1 410 ? -22.234 2.834 -0.712 1 95.25 410 ALA B N 1
ATOM 6733 C CA . ALA B 1 410 ? -22.281 2.504 0.71 1 95.25 410 ALA B CA 1
ATOM 6734 C C . ALA B 1 410 ? -20.891 2.131 1.228 1 95.25 410 ALA B C 1
ATOM 6736 O O . ALA B 1 410 ? -20.641 2.195 2.432 1 95.25 410 ALA B O 1
ATOM 6737 N N . VAL B 1 411 ? -19.969 1.761 0.342 1 94.94 411 VAL B N 1
ATOM 6738 C CA . VAL B 1 411 ? -18.609 1.422 0.77 1 94.94 411 VAL B CA 1
ATOM 6739 C C . VAL B 1 411 ? -17.938 2.646 1.387 1 94.94 411 VAL B C 1
ATOM 6741 O O . VAL B 1 411 ? -17.172 2.525 2.34 1 94.94 411 VAL B O 1
ATOM 6744 N N . LEU B 1 412 ? -18.25 3.863 0.868 1 92.44 412 LEU B N 1
ATOM 6745 C CA . LEU B 1 412 ? -17.703 5.102 1.4 1 92.44 412 LEU B CA 1
ATOM 6746 C C . LEU B 1 412 ? -18.266 5.395 2.789 1 92.44 412 LEU B C 1
ATOM 6748 O O . LEU B 1 412 ? -17.562 5.945 3.641 1 92.44 412 LEU B O 1
ATOM 6752 N N . GLU B 1 413 ? -19.5 4.988 3.018 1 88.31 413 GLU B N 1
ATOM 6753 C CA . GLU B 1 413 ? -20.109 5.18 4.324 1 88.31 413 GLU B CA 1
ATOM 6754 C C . GLU B 1 413 ? -19.453 4.301 5.383 1 88.31 413 GLU B C 1
ATOM 6756 O O . GLU B 1 413 ? -19.328 4.703 6.543 1 88.31 413 GLU B O 1
ATOM 6761 N N . ALA B 1 414 ? -19.062 3.162 4.957 1 86.88 414 ALA B N 1
ATOM 6762 C CA . ALA B 1 414 ? -18.359 2.266 5.875 1 86.88 414 ALA B CA 1
ATOM 6763 C C . ALA B 1 414 ? -17.031 2.871 6.324 1 86.88 414 ALA B C 1
ATOM 6765 O O . ALA B 1 414 ? -16.609 2.672 7.469 1 86.88 414 ALA B O 1
ATOM 6766 N N . LEU B 1 415 ? -16.422 3.646 5.488 1 84 415 LEU B N 1
ATOM 6767 C CA . LEU B 1 415 ? -15.164 4.297 5.801 1 84 415 LEU B CA 1
ATOM 6768 C C . LEU B 1 415 ? -15.375 5.477 6.746 1 84 415 LEU B C 1
ATOM 6770 O O . LEU B 1 415 ? -14.523 5.762 7.594 1 84 415 LEU B O 1
ATOM 6774 N N . ARG B 1 416 ? -16.469 6.117 6.555 1 78 416 ARG B N 1
ATOM 6775 C CA . ARG B 1 416 ? -16.75 7.367 7.254 1 78 416 ARG B CA 1
ATOM 6776 C C . ARG B 1 416 ? -17.438 7.102 8.594 1 78 416 ARG B C 1
ATOM 6778 O O . ARG B 1 416 ? -17.625 8.023 9.391 1 78 416 ARG B O 1
ATOM 6785 N N . ASP B 1 417 ? -17.781 5.949 8.773 1 63.62 417 ASP B N 1
ATOM 6786 C CA . ASP B 1 417 ? -18.562 5.629 9.961 1 63.62 417 ASP B CA 1
ATOM 6787 C C . ASP B 1 417 ? -17.875 6.148 11.227 1 63.62 417 ASP B C 1
ATOM 6789 O O . ASP B 1 417 ? -16.766 5.727 11.555 1 63.62 417 ASP B O 1
ATOM 6793 N N . GLU B 1 418 ? -18.547 7.086 11.703 1 59.62 418 GLU B N 1
ATOM 6794 C CA . GLU B 1 418 ? -18.078 7.75 12.922 1 59.62 418 GLU B CA 1
ATOM 6795 C C . GLU B 1 418 ? -17.781 6.738 14.023 1 59.62 418 GLU B C 1
ATOM 6797 O O . GLU B 1 418 ? -17.016 7.027 14.945 1 59.62 418 GLU B O 1
ATOM 6802 N N . THR B 1 419 ? -18.422 5.676 13.797 1 55.78 419 THR B N 1
ATOM 6803 C CA . THR B 1 419 ? -18.234 4.637 14.805 1 55.78 419 THR B CA 1
ATOM 6804 C C . THR B 1 419 ? -16.984 3.816 14.516 1 55.78 419 THR B C 1
ATOM 6806 O O . THR B 1 419 ? -16.625 2.914 15.281 1 55.78 419 THR B O 1
ATOM 6809 N N . MET B 1 420 ? -16.453 4.234 13.406 1 62.69 420 MET B N 1
ATOM 6810 C CA . MET B 1 420 ? -15.258 3.43 13.109 1 62.69 420 MET B CA 1
ATOM 6811 C C . MET B 1 420 ? -14.211 3.594 14.203 1 62.69 420 MET B C 1
ATOM 6813 O O . MET B 1 420 ? -13.906 4.715 14.617 1 62.69 420 MET B O 1
ATOM 6817 N N . ASN B 1 421 ? -13.898 2.416 14.531 1 74.88 421 ASN B N 1
ATOM 6818 C CA . ASN B 1 421 ? -12.906 2.338 15.602 1 74.88 421 ASN B CA 1
ATOM 6819 C C . ASN B 1 421 ? -11.492 2.523 15.062 1 74.88 421 ASN B C 1
ATOM 6821 O O . ASN B 1 421 ? -11.258 2.41 13.852 1 74.88 421 ASN B O 1
ATOM 6825 N N . ASP B 1 422 ? -10.672 2.932 15.914 1 85.38 422 ASP B N 1
ATOM 6826 C CA . ASP B 1 422 ? -9.242 3.066 15.625 1 85.38 422 ASP B CA 1
ATOM 6827 C C . ASP B 1 422 ? -8.648 1.73 15.188 1 85.38 422 ASP B C 1
ATOM 6829 O O . ASP B 1 422 ? -8.695 0.749 15.93 1 85.38 422 ASP B O 1
ATOM 6833 N N . PRO B 1 423 ? -8.195 1.648 13.898 1 85.62 423 PRO B N 1
ATOM 6834 C CA . PRO B 1 423 ? -7.586 0.404 13.43 1 85.62 423 PRO B CA 1
ATOM 6835 C C . PRO B 1 423 ? -6.578 -0.174 14.414 1 85.62 423 PRO B C 1
ATOM 6837 O O . PRO B 1 423 ? -6.414 -1.394 14.492 1 85.62 423 PRO B O 1
ATOM 6840 N N . ARG B 1 424 ? -5.914 0.663 15.148 1 84.75 424 ARG B N 1
ATOM 6841 C CA . ARG B 1 424 ? -4.973 0.199 16.156 1 84.75 424 ARG B CA 1
ATOM 6842 C C . ARG B 1 424 ? -5.66 -0.703 17.172 1 84.75 424 ARG B C 1
ATOM 6844 O O . ARG B 1 424 ? -5.086 -1.698 17.625 1 84.75 424 ARG B O 1
ATOM 6851 N N . GLU B 1 425 ? -6.855 -0.353 17.531 1 83.62 425 GLU B N 1
ATOM 6852 C CA . GLU B 1 425 ? -7.594 -1.137 18.516 1 83.62 425 GLU B CA 1
ATOM 6853 C C . GLU B 1 425 ? -7.969 -2.508 17.953 1 83.62 425 GLU B C 1
ATOM 6855 O O . GLU B 1 425 ? -7.922 -3.508 18.672 1 83.62 425 GLU B O 1
ATOM 6860 N N . LEU B 1 426 ? -8.344 -2.533 16.719 1 85 426 LEU B N 1
ATOM 6861 C CA . LEU B 1 426 ? -8.68 -3.793 16.062 1 85 426 LEU B CA 1
ATOM 6862 C C . LEU B 1 426 ? -7.473 -4.723 16.031 1 85 426 LEU B C 1
ATOM 6864 O O . LEU B 1 426 ? -7.598 -5.922 16.266 1 85 426 LEU B O 1
ATOM 6868 N N . ILE B 1 427 ? -6.34 -4.199 15.742 1 84.38 427 ILE B N 1
ATOM 6869 C CA . ILE B 1 427 ? -5.105 -4.977 15.672 1 84.38 427 ILE B CA 1
ATOM 6870 C C . ILE B 1 427 ? -4.719 -5.465 17.062 1 84.38 427 ILE B C 1
ATOM 6872 O O . ILE B 1 427 ? -4.234 -6.586 17.219 1 84.38 427 ILE B O 1
ATOM 6876 N N . GLU B 1 428 ? -4.934 -4.605 18.047 1 82.75 428 GLU B N 1
ATOM 6877 C CA . GLU B 1 428 ? -4.625 -4.996 19.406 1 82.75 428 GLU B CA 1
ATOM 6878 C C . GLU B 1 428 ? -5.516 -6.141 19.875 1 82.75 428 GLU B C 1
ATOM 6880 O O . GLU B 1 428 ? -5.055 -7.051 20.578 1 82.75 428 GLU B O 1
ATOM 6885 N N . ILE B 1 429 ? -6.766 -6.098 19.531 1 80.75 429 ILE B N 1
ATOM 6886 C CA . ILE B 1 429 ? -7.684 -7.191 19.844 1 80.75 429 ILE B CA 1
ATOM 6887 C C . ILE B 1 429 ? -7.18 -8.484 19.203 1 80.75 429 ILE B C 1
ATOM 6889 O O . ILE B 1 429 ? -7.137 -9.531 19.859 1 80.75 429 ILE B O 1
ATOM 6893 N N . ALA B 1 430 ? -6.762 -8.352 18 1 81.38 430 ALA B N 1
ATOM 6894 C CA . ALA B 1 430 ? -6.289 -9.5 17.234 1 81.38 430 ALA B CA 1
ATOM 6895 C C . ALA B 1 430 ? -5.078 -10.141 17.906 1 81.38 430 ALA B C 1
ATOM 6897 O O . ALA B 1 430 ? -4.93 -11.367 17.891 1 81.38 430 ALA B O 1
ATOM 6898 N N . HIS B 1 431 ? -4.246 -9.336 18.453 1 78.06 431 HIS B N 1
ATOM 6899 C CA . HIS B 1 431 ? -2.996 -9.836 19.016 1 78.06 431 HIS B CA 1
ATOM 6900 C C . HIS B 1 431 ? -3.201 -10.344 20.438 1 78.06 431 HIS B C 1
ATOM 6902 O O . HIS B 1 431 ? -2.277 -10.898 21.047 1 78.06 431 HIS B O 1
ATOM 6908 N N . SER B 1 432 ? -4.457 -10.234 20.844 1 74.31 432 SER B N 1
ATOM 6909 C CA . SER B 1 432 ? -4.734 -10.781 22.172 1 74.31 432 SER B CA 1
ATOM 6910 C C . SER B 1 432 ? -4.867 -12.297 22.125 1 74.31 432 SER B C 1
ATOM 6912 O O . SER B 1 432 ? -5.344 -12.852 21.141 1 74.31 432 SER B O 1
ATOM 6914 N N . HIS B 1 433 ? -4.184 -13.086 22.906 1 60.5 433 HIS B N 1
ATOM 6915 C CA . HIS B 1 433 ? -4.047 -14.539 22.906 1 60.5 433 HIS B CA 1
ATOM 6916 C C . HIS B 1 433 ? -5.41 -15.219 22.891 1 60.5 433 HIS B C 1
ATOM 6918 O O . HIS B 1 433 ? -5.527 -16.375 22.469 1 60.5 433 HIS B O 1
ATOM 6924 N N . LEU B 1 434 ? -6.309 -14.656 23.266 1 61.97 434 LEU B N 1
ATOM 6925 C CA . LEU B 1 434 ? -7.617 -15.289 23.375 1 61.97 434 LEU B CA 1
ATOM 6926 C C . LEU B 1 434 ? -8.422 -15.125 22.094 1 61.97 434 LEU B C 1
ATOM 6928 O O . LEU B 1 434 ? -9.539 -15.617 21.984 1 61.97 434 LEU B O 1
ATOM 6932 N N . PHE B 1 435 ? -7.695 -14.914 21.062 1 74.62 435 PHE B N 1
ATOM 6933 C CA . PHE B 1 435 ? -8.453 -14.484 19.891 1 74.62 435 PHE B CA 1
ATOM 6934 C C . PHE B 1 435 ? -8.547 -15.602 18.859 1 74.62 435 PHE B C 1
ATOM 6936 O O . PHE B 1 435 ? -9.562 -15.758 18.188 1 74.62 435 PHE B O 1
ATOM 6943 N N . PHE B 1 436 ? -7.664 -16.656 18.891 1 75.62 436 PHE B N 1
ATOM 6944 C CA . PHE B 1 436 ? -7.578 -17.719 17.906 1 75.62 436 PHE B CA 1
ATOM 6945 C C . PHE B 1 436 ? -8.695 -18.734 18.094 1 75.62 436 PHE B C 1
ATOM 6947 O O . PHE B 1 436 ? -8.945 -19.172 19.219 1 75.62 436 PHE B O 1
ATOM 6954 N N . GLN B 1 437 ? -9.367 -19.125 16.953 1 77.94 437 GLN B N 1
ATOM 6955 C CA . GLN B 1 437 ? -10.484 -20.062 16.984 1 77.94 437 GLN B CA 1
ATOM 6956 C C . GLN B 1 437 ? -10.188 -21.297 16.125 1 77.94 437 GLN B C 1
ATOM 6958 O O . GLN B 1 437 ? -10.594 -21.375 14.969 1 77.94 437 GLN B O 1
ATOM 6963 N N . PRO B 1 438 ? -9.617 -22.328 16.672 1 75.56 438 PRO B N 1
ATOM 6964 C CA . PRO B 1 438 ? -9.211 -23.516 15.922 1 75.56 438 PRO B CA 1
ATOM 6965 C C . PRO B 1 438 ? -10.391 -24.234 15.273 1 75.56 438 PRO B C 1
ATOM 6967 O O . PRO B 1 438 ? -10.219 -24.938 14.273 1 75.56 438 PRO B O 1
ATOM 6970 N N . SER B 1 439 ? -11.578 -24.031 15.789 1 76.25 439 SER B N 1
ATOM 6971 C CA . SER B 1 439 ? -12.766 -24.672 15.242 1 76.25 439 SER B CA 1
ATOM 6972 C C . SER B 1 439 ? -13.039 -24.234 13.812 1 76.25 439 SER B C 1
ATOM 6974 O O . SER B 1 439 ? -13.617 -24.969 13.023 1 76.25 439 SER B O 1
ATOM 6976 N N . LEU B 1 440 ? -12.547 -23.141 13.469 1 79.5 440 LEU B N 1
ATOM 6977 C CA . LEU B 1 440 ? -12.766 -22.578 12.141 1 79.5 440 LEU B CA 1
ATOM 6978 C C . LEU B 1 440 ? -11.922 -23.297 11.094 1 79.5 440 LEU B C 1
ATOM 6980 O O . LEU B 1 440 ? -12.148 -23.141 9.891 1 79.5 440 LEU B O 1
ATOM 6984 N N . LEU B 1 441 ? -11.016 -24.078 11.562 1 78.75 441 LEU B N 1
ATOM 6985 C CA . LEU B 1 441 ? -10.172 -24.875 10.672 1 78.75 441 LEU B CA 1
ATOM 6986 C C . LEU B 1 441 ? -10.57 -26.344 10.727 1 78.75 441 LEU B C 1
ATOM 6988 O O . LEU B 1 441 ? -9.852 -27.203 10.211 1 78.75 441 LEU B O 1
ATOM 6992 N N . GLY B 1 442 ? -11.648 -26.531 11.32 1 71.88 442 GLY B N 1
ATOM 6993 C CA . GLY B 1 442 ? -12.125 -27.906 11.461 1 71.88 442 GLY B CA 1
ATOM 6994 C C . GLY B 1 442 ? -11.453 -28.656 12.586 1 71.88 442 GLY B C 1
ATOM 6995 O O . GLY B 1 442 ? -11.562 -29.891 12.672 1 71.88 442 GLY B O 1
ATOM 6996 N N . GLN B 1 443 ? -10.641 -27.938 13.297 1 68.44 443 GLN B N 1
ATOM 6997 C CA . GLN B 1 443 ? -9.945 -28.594 14.398 1 68.44 443 GLN B CA 1
ATOM 6998 C C . GLN B 1 443 ? -10.805 -28.625 15.656 1 68.44 443 GLN B C 1
ATOM 7000 O O . GLN B 1 443 ? -11.594 -27.703 15.898 1 68.44 443 GLN B O 1
ATOM 7005 N N . LYS B 1 444 ? -11.008 -29.875 16.188 1 58.94 444 LYS B N 1
ATOM 7006 C CA . LYS B 1 444 ? -11.742 -30 17.438 1 58.94 444 LYS B CA 1
ATOM 7007 C C . LYS B 1 444 ? -11.086 -29.156 18.547 1 58.94 444 LYS B C 1
ATOM 7009 O O . LYS B 1 444 ? -9.859 -29.047 18.594 1 58.94 444 LYS B O 1
ATOM 7014 N N . PRO B 1 445 ? -11.992 -28.359 19.453 1 47.12 445 PRO B N 1
ATOM 7015 C CA . PRO B 1 445 ? -11.391 -27.641 20.578 1 47.12 445 PRO B CA 1
ATOM 7016 C C . PRO B 1 445 ? -10.594 -28.547 21.516 1 47.12 445 PRO B C 1
ATOM 7018 O O . PRO B 1 445 ? -10.898 -29.734 21.641 1 47.12 445 PRO B O 1
#

Sequence (890 aa):
MEHLVEARLDEIRRLIGKADDDPLKIVGVGAGAWGSVFIAMLQENYGAYREKLSVRIWRRGGRAIDKGTAQHLFEVINSREELLRRLIRRCAYLKYVEARLGDRVLYADEILKDGFCLNMIETPLCPLKVVTNLQEAVWDADVVVNGLPSTETFGVFSEISEYWKERVTAPVIISLAKGVEAEFEPHPRIVTPTQMIYRATGIPLENILYLGGPNIASEVYNKEYANARICGSEKWRKALGKFLRQSHFIVWDNSDLVTHEVMGGLKNVYAIGAGMVDTLTRESATSKSVYFAHCTSEMIFITHLLAKEPEKLAGPLLADTYVTLLKGRNAWYGQKLAKGELNLGMGDSIKGKGMIQGVSAVKAFFELLNQSSLSLQHPEQGKPVTPAELCPILKMLYRILITREFSCEAVLEALRDETMNDPRELIEIAHSHLFFQPSLLGQKPMEHLVEARLDEIRRLIGKADDDPLKIVGVGAGAWGSVFIAMLQENYGAYREKLSVRIWRRGGRAIDKGTAQHLFEVINSREELLRRLIRRCAYLKYVEARLGDRVLYADEILKDGFCLNMIETPLCPLKVVTNLQEAVWDADVVVNGLPSTETFGVFSEISEYWKERVTAPVIISLAKGVEAEFEPHPRIVTPTQMIYRATGIPLENILYLGGPNIASEVYNKEYANARICGSEKWRKALGKFLRQSHFIVWDNSDLVTHEVMGGLKNVYAIGAGMVDTLTRESATSKSVYFAHCTSEMIFITHLLAKEPEKLAGPLLADTYVTLLKGRNAWYGQKLAKGELNLGMGDSIKGKGMIQGVSAVKAFFELLNQSSLSLQHPEQGKPVTPAELCPILKMLYRILITREFSCEAVLEALRDETMNDPRELIEIAHSHLFFQPSLLGQKP

Foldseek 3Di:
DLVLLVVLLVVVCVLLVHDQQGAAEEEEEDQALQSLLLQLLLCVSCVVVVRHHDYAYEDAWDAWDDLVLLLVLLVLQVVDPVSVVLCVVVVNNVQSVCSNVVNDIDIQQVVQQSQAHSLCSNFGTHGHHYDNDLLVRPLPHQEYEYPDELVCLLVSLLVVLVSCVPPDDDHAYEYAYAAWFWDPPPHTAIQFSLNSNCVSRVGDQQRYKYKAFQPDSRCVSVLAATEIEIEHHPSPRVSVQSNSDDPRYHYHYDPQRQLQNLLSHLLLQLLLLLLLQCQVVVRDPVSSVLSLLLSVLLSLLLSLQADQDHDPCDDRSVRNSVNSSVDNLSSVNSNCQNVVVDDLVVDQQDVSSGGSNNLNSLVRSLVSQQDPVQWDQDPPPRDTDGSSVLRLLSVVSCCCNPVVVDGSCCSVVSSVPPPNDDSVVSNVCSPPNVNYDNVNNVDDD/DLVLLVVLLVVVCVLLVHDQQGAAEEEEEDQALQSLLLQLLLCVSCVVVVRHHDYAYEDAWDAWDDLVLLLVLLVLQVVDPVSVVLCVVVVNNVQSVCSNVVNDIDIQQVVQQSQAHSLCSNFGTHGHHYDNDLLVRPLPHQEYEYPDELVCLLVSLLVVLVSCVPPDDDHAYEYAYAAWFWDPPPHTAIQFSLNSNCVSRVGDQQRYKYKAFQPDSRCVSVLAATEIEIEHHPSPRVSVQSNSDDPRYHYHYDPQRQLQNLLSHLLLQLLLLLLLQCQVVVRDPVSSVLSLLLSVLLSLLLSLQADQDDDPCDDRSVRNSVNSSVDALSSVNSNCQNVVVDDLVVDQQDVSSGGSNNLNSLVRSLVSQQDPVAWDQDPPPRDTDGSSVLRLLSVVSCCCNPVVVDGSCCSVVSSVPPPNDDSVVSNVCSPPNVNYDNVNNVDDD

Secondary structure (DSSP, 8-state):
-HHHHHHHHHHHHHHHT--TTS-EEEEEE--SHHHHHHHHHHHHHHTT-TTTEEEEEE--S--BPPHHHHHHHHHHHHT-HHHHHHHHHTT-HHHHHHHHHTS---BHHHHHHTT--GGGTTS------EE--HHHHHTT-SEEEE-S-HHHHHHHHHHHHHHSTT-SSPPEEEE-----EEE-SSS-EEE-HHHHHHHHH---GGGEEEEESS--HHHHHTT--EEEEEES-HHHHHHHHHHH--SSEEEEEES-HHHHHHHHHHHHHHHHHHHHHHHHTTS-HHHHHHHHHHHHHHHHHHHHHH-SSPPPS-HHHHHHHHHHHHH-HHHHHHHHHHHTSS-GGG-SEETTTEE-HHHHHHHHHHHHHT-TTS-EE-TTT--EE-GGGG-HHHHHHHHHHTS--S-TTHHHHHHH-TT---HHHHHHHHTSGGG--GGGGT---/-HHHHHHHHHHHHHHHT--TTS-EEEEEE--SHHHHHHHHHHHHHHTT-TTTEEEEEE--S--BPPHHHHHHHHHHHHT-HHHHHHHHHTT-HHHHHHHHHTS---BHHHHHHTT--GGGTTS------EE--HHHHHTT-SEEEE-S-HHHHHHHHHHHHHHSTT-SSPPEEEE-----EEE-SSS-EEE-HHHHHHHHH---GGGEEEEESS--HHHHHTT--EEEEEES-HHHHHHHHHHH--SSEEEEEES-HHHHHHHHHHHHHHHHHHHHHHHHTTS-HHHHHHHHHHHHHHHHHHHHHH-SSPPPS-HHHHHHHHHHHHS-HHHHHHHHHHHTSS-GGG-SEETTTEE-HHHHHHHHHHHHHT-TT--EE-TTT--EE-GGGG-HHHHHHHHHHTS--S-TTHHHHHHH-TT---HHHHHHHHTSGGG--GGGGT---

Radius of gyration: 29.63 Å; Cα contacts (8 Å, |Δi|>4): 1743; chains: 2; bounding box: 59×93×74 Å

InterPro domains:
  IPR006109 Glycerol-3-phosphate dehydrogenase, NAD-dependent, C-terminal [PF07479] (256-402)
  IPR006168 Glycerol-3-phosphate dehydrogenase, NAD-dependent [PR00077] (28-45)
  IPR006168 Glycerol-3-phosphate dehydrogenase, NAD-dependent [PR00077] (249-273)
  IPR008927 6-phosphogluconate dehydrogenase-like, C-terminal domain superfamily [SSF48179] (256-404)
  IPR011128 Glycerol-3-phosphate dehydrogenase, NAD-dependent, N-terminal [PF01210] (128-229)
  IPR013328 6-phosphogluconate dehydrogenase, domain 2 [G3DSA:1.10.1040.10] (256-416)
  IPR036291 NAD(P)-binding domain superfamily [SSF51735] (24-256)

pLDDT: mean 92.52, std 7.84, range [47.12, 98.81]